Protein AF-0000000083313076 (afdb_homodimer)

Structure (mmCIF, N/CA/C/O backbone):
data_AF-0000000083313076-model_v1
#
loop_
_entity.id
_entity.type
_entity.pdbx_description
1 polymer 'Gfo/Idh/MocA family oxidoreductase'
#
loop_
_atom_site.group_PDB
_atom_site.id
_atom_site.type_symbol
_atom_site.label_atom_id
_atom_site.label_alt_id
_atom_site.label_comp_id
_atom_site.label_asym_id
_atom_site.label_entity_id
_atom_site.label_seq_id
_atom_site.pdbx_PDB_ins_code
_atom_site.Cartn_x
_atom_site.Cartn_y
_atom_site.Cartn_z
_atom_site.occupancy
_atom_site.B_iso_or_equiv
_atom_site.auth_seq_id
_atom_site.auth_comp_id
_atom_site.auth_asym_id
_atom_site.auth_atom_id
_atom_site.pdbx_PDB_model_num
ATOM 1 N N . MET A 1 1 ? 8.141 47.781 20.656 1 42.56 1 MET A N 1
ATOM 2 C CA . MET A 1 1 ? 6.949 46.938 20.625 1 42.56 1 MET A CA 1
ATOM 3 C C . MET A 1 1 ? 5.984 47.312 21.734 1 42.56 1 MET A C 1
ATOM 5 O O . MET A 1 1 ? 6.406 47.562 22.875 1 42.56 1 MET A O 1
ATOM 9 N N . SER A 1 2 ? 4.836 47.844 21.438 1 52.25 2 SER A N 1
ATOM 10 C CA . SER A 1 2 ? 3.928 48.375 22.453 1 52.25 2 SER A CA 1
ATOM 11 C C . SER A 1 2 ? 3.758 47.406 23.609 1 52.25 2 SER A C 1
ATOM 13 O O . SER A 1 2 ? 3.713 46.188 23.406 1 52.25 2 SER A O 1
ATOM 15 N N . ASP A 1 3 ? 4.039 47.812 24.828 1 69.31 3 ASP A N 1
ATOM 16 C CA . ASP A 1 3 ? 3.967 47.156 26.125 1 69.31 3 ASP A CA 1
ATOM 17 C C . ASP A 1 3 ? 2.584 46.562 26.344 1 69.31 3 ASP A C 1
ATOM 19 O O . ASP A 1 3 ? 2.381 45.812 27.297 1 69.31 3 ASP A O 1
ATOM 23 N N . GLN A 1 4 ? 1.669 46.781 25.281 1 88.19 4 GLN A N 1
ATOM 24 C CA . GLN A 1 4 ? 0.316 46.281 25.5 1 88.19 4 GLN A CA 1
ATOM 25 C C . GLN A 1 4 ? 0.143 44.875 24.875 1 88.19 4 GLN A C 1
ATOM 27 O O . GLN A 1 4 ? 0.693 44.625 23.797 1 88.19 4 GLN A O 1
ATOM 32 N N . PRO A 1 5 ? -0.585 44.094 25.5 1 94.44 5 PRO A N 1
ATOM 33 C CA . PRO A 1 5 ? -0.819 42.75 24.953 1 94.44 5 PRO A CA 1
ATOM 34 C C . PRO A 1 5 ? -1.575 42.781 23.625 1 94.44 5 PRO A C 1
ATOM 36 O O . PRO A 1 5 ? -2.445 43.625 23.422 1 94.44 5 PRO A O 1
ATOM 39 N N . LEU A 1 6 ? -1.204 41.938 22.734 1 97.81 6 LEU A N 1
ATOM 40 C CA . LEU A 1 6 ? -1.941 41.75 21.484 1 97.81 6 LEU A CA 1
ATOM 41 C C . LEU A 1 6 ? -3.381 41.344 21.766 1 97.81 6 LEU A C 1
ATOM 43 O O . LEU A 1 6 ? -3.633 40.531 22.656 1 97.81 6 LEU A O 1
ATOM 47 N N . ARG A 1 7 ? -4.305 41.938 21.078 1 98.31 7 ARG A N 1
ATOM 48 C CA . ARG A 1 7 ? -5.719 41.594 21.188 1 98.31 7 ARG A CA 1
ATOM 49 C C . ARG A 1 7 ? -6.148 40.656 20.078 1 98.31 7 ARG A C 1
ATOM 51 O O . ARG A 1 7 ? -6.105 41 18.891 1 98.31 7 ARG A O 1
ATOM 58 N N . LEU A 1 8 ? -6.582 39.469 20.484 1 98.5 8 LEU A N 1
ATOM 59 C CA . LEU A 1 8 ? -6.957 38.438 19.531 1 98.5 8 LEU A CA 1
ATOM 60 C C . LEU A 1 8 ? -8.422 38.062 19.688 1 98.5 8 LEU A C 1
ATOM 62 O O . LEU A 1 8 ? -8.977 38.156 20.781 1 98.5 8 LEU A O 1
ATOM 66 N N . ALA A 1 9 ? -9.023 37.656 18.609 1 98.81 9 ALA A N 1
ATOM 67 C CA . ALA A 1 9 ? -10.336 37.031 18.641 1 98.81 9 ALA A CA 1
ATOM 68 C C . ALA A 1 9 ? -10.227 35.531 18.312 1 98.81 9 ALA A C 1
ATOM 70 O O . ALA A 1 9 ? -9.359 35.125 17.531 1 98.81 9 ALA A O 1
ATOM 71 N N . LEU A 1 10 ? -11.023 34.75 18.906 1 98.75 10 LEU A N 1
ATOM 72 C CA . LEU A 1 10 ? -11.227 33.344 18.531 1 98.75 10 LEU A CA 1
ATOM 73 C C . LEU A 1 10 ? -12.586 33.156 17.875 1 98.75 10 LEU A C 1
ATOM 75 O O . LEU A 1 10 ? -13.625 33.375 18.516 1 98.75 10 LEU A O 1
ATOM 79 N N . ILE A 1 11 ? -12.547 32.844 16.578 1 98.75 11 ILE A N 1
ATOM 80 C CA . ILE A 1 11 ? -13.781 32.719 15.805 1 98.75 11 ILE A CA 1
ATOM 81 C C . ILE A 1 11 ? -14.023 31.234 15.492 1 98.75 11 ILE A C 1
ATOM 83 O O . ILE A 1 11 ? -13.203 30.594 14.836 1 98.75 11 ILE A O 1
ATOM 87 N N . GLY A 1 12 ? -15.164 30.703 15.797 1 98.06 12 GLY A N 1
ATOM 88 C CA . GLY A 1 12 ? -15.438 29.281 15.867 1 98.06 12 GLY A CA 1
ATOM 89 C C . GLY A 1 12 ? -15.141 28.688 17.234 1 98.06 12 GLY A C 1
ATOM 90 O O . GLY A 1 12 ? -13.977 28.625 17.641 1 98.06 12 GLY A O 1
ATOM 91 N N . CYS A 1 13 ? -16.188 28.281 17.938 1 97.12 13 CYS A N 1
ATOM 92 C CA . CYS A 1 13 ? -16.016 27.891 19.328 1 97.12 13 CYS A CA 1
ATOM 93 C C . CYS A 1 13 ? -16.359 26.406 19.531 1 97.12 13 CYS A C 1
ATOM 95 O O . CYS A 1 13 ? -17 26.047 20.5 1 97.12 13 CYS A O 1
ATOM 97 N N . GLY A 1 14 ? -15.938 25.609 18.562 1 92.56 14 GLY A N 1
ATOM 98 C CA . GLY A 1 14 ? -16.141 24.172 18.641 1 92.56 14 GLY A CA 1
ATOM 99 C C . GLY A 1 14 ? -15.023 23.438 19.359 1 92.56 14 GLY A C 1
ATOM 100 O O . GLY A 1 14 ? -14.352 24.031 20.219 1 92.56 14 GLY A O 1
ATOM 101 N N . GLY A 1 15 ? -14.898 22.141 19.172 1 89.69 15 GLY A N 1
ATOM 102 C CA . GLY A 1 15 ? -13.953 21.281 19.859 1 89.69 15 GLY A CA 1
ATOM 103 C C . GLY A 1 15 ? -12.516 21.719 19.688 1 89.69 15 GLY A C 1
ATOM 104 O O . GLY A 1 15 ? -11.75 21.766 20.656 1 89.69 15 GLY A O 1
ATOM 105 N N . ILE A 1 16 ? -12.156 22.047 18.469 1 93.31 16 ILE A N 1
ATOM 106 C CA . ILE A 1 16 ? -10.766 22.391 18.188 1 93.31 16 ILE A CA 1
ATOM 107 C C . ILE A 1 16 ? -10.414 23.703 18.891 1 93.31 16 ILE A C 1
ATOM 109 O O . ILE A 1 16 ? -9.266 23.922 19.281 1 93.31 16 ILE A O 1
ATOM 113 N N . ALA A 1 17 ? -11.367 24.594 19.016 1 96.75 17 ALA A N 1
ATOM 114 C CA . ALA A 1 17 ? -11.133 25.859 19.719 1 96.75 17 ALA A CA 1
ATOM 115 C C . ALA A 1 17 ? -10.719 25.594 21.172 1 96.75 17 ALA A C 1
ATOM 117 O O . ALA A 1 17 ? -9.875 26.312 21.703 1 96.75 17 ALA A O 1
ATOM 118 N N . ARG A 1 18 ? -11.297 24.609 21.75 1 95.75 18 ARG A N 1
ATOM 119 C CA . ARG A 1 18 ? -10.945 24.234 23.109 1 95.75 18 ARG A CA 1
ATOM 120 C C . ARG A 1 18 ? -9.492 23.797 23.203 1 95.75 18 ARG A C 1
ATOM 122 O O . ARG A 1 18 ? -8.797 24.109 24.172 1 95.75 18 ARG A O 1
ATOM 129 N N . ARG A 1 19 ? -9.039 23.078 22.188 1 95 19 ARG A N 1
ATOM 130 C CA . ARG A 1 19 ? -7.637 22.672 22.141 1 95 19 ARG A CA 1
ATOM 131 C C . ARG A 1 19 ? -6.711 23.875 22.031 1 95 19 ARG A C 1
ATOM 133 O O . ARG A 1 19 ? -5.633 23.891 22.641 1 95 19 ARG A O 1
ATOM 140 N N . HIS A 1 20 ? -7.156 24.891 21.312 1 98 20 HIS A N 1
ATOM 141 C CA . HIS A 1 20 ? -6.367 26.109 21.203 1 98 20 HIS A CA 1
ATOM 142 C C . HIS A 1 20 ? -6.281 26.828 22.531 1 98 20 HIS A C 1
ATOM 144 O O . HIS A 1 20 ? -5.219 27.328 22.922 1 98 20 HIS A O 1
ATOM 150 N N . VAL A 1 21 ? -7.367 26.828 23.281 1 98 21 VAL A N 1
ATOM 151 C CA . VAL A 1 21 ? -7.383 27.469 24.594 1 98 21 VAL A CA 1
ATOM 152 C C . VAL A 1 21 ? -6.406 26.781 25.531 1 98 21 VAL A C 1
ATOM 154 O O . VAL A 1 21 ? -5.629 27.422 26.234 1 98 21 VAL A O 1
ATOM 157 N N . LEU A 1 22 ? -6.418 25.469 25.484 1 96.94 22 LEU A N 1
ATOM 158 C CA . LEU A 1 22 ? -5.52 24.703 26.344 1 96.94 22 LEU A CA 1
ATOM 159 C C . LEU A 1 22 ? -4.062 24.938 25.938 1 96.94 22 LEU A C 1
ATOM 161 O O . LEU A 1 22 ? -3.176 24.953 26.797 1 96.94 22 LEU A O 1
ATOM 165 N N . ALA A 1 23 ? -3.834 25.078 24.703 1 97.5 23 ALA A N 1
ATOM 166 C CA . ALA A 1 23 ? -2.494 25.391 24.203 1 97.5 23 ALA A CA 1
ATOM 167 C C . ALA A 1 23 ? -2.039 26.766 24.688 1 97.5 23 ALA A C 1
ATOM 169 O O . ALA A 1 23 ? -0.878 26.953 25.062 1 97.5 23 ALA A O 1
ATOM 170 N N . MET A 1 24 ? -2.922 27.734 24.75 1 98 24 MET A N 1
ATOM 171 C CA . MET A 1 24 ? -2.611 29.078 25.234 1 98 24 MET A CA 1
ATOM 172 C C . MET A 1 24 ? -2.295 29.062 26.719 1 98 24 MET A C 1
ATOM 174 O O . MET A 1 24 ? -1.406 29.781 27.188 1 98 24 MET A O 1
ATOM 178 N N . LYS A 1 25 ? -3.033 28.25 27.375 1 97.69 25 LYS A N 1
ATOM 179 C CA . LYS A 1 25 ? -2.738 28.062 28.781 1 97.69 25 LYS A CA 1
ATOM 180 C C . LYS A 1 25 ? -1.318 27.547 28.984 1 97.69 25 LYS A C 1
ATOM 182 O O . LYS A 1 25 ? -0.587 28.031 29.844 1 97.69 25 LYS A O 1
ATOM 187 N N . ASP A 1 26 ? -1.006 26.562 28.188 1 97.12 26 ASP A N 1
ATOM 188 C CA . ASP A 1 26 ? 0.34 26 28.234 1 97.12 26 ASP A CA 1
ATOM 189 C C . ASP A 1 26 ? 1.395 27.078 27.984 1 97.12 26 ASP A C 1
ATOM 191 O O . ASP A 1 26 ? 2.41 27.141 28.688 1 97.12 26 ASP A O 1
ATOM 195 N N . LEU A 1 27 ? 1.196 27.938 27.047 1 97.56 27 LEU A N 1
ATOM 196 C CA . LEU A 1 27 ? 2.115 29.016 26.734 1 97.56 27 LEU A CA 1
ATOM 197 C C . LEU A 1 27 ? 2.266 29.969 27.922 1 97.56 27 LEU A C 1
ATOM 199 O O . LEU A 1 27 ? 3.381 30.344 28.281 1 97.56 27 LEU A O 1
ATOM 203 N N . GLN A 1 28 ? 1.15 30.266 28.5 1 96 28 GLN A N 1
ATOM 204 C CA . GLN A 1 28 ? 1.183 31.141 29.656 1 96 28 GLN A CA 1
ATOM 205 C C . GLN A 1 28 ? 1.989 30.531 30.797 1 96 28 GLN A C 1
ATOM 207 O O . GLN A 1 28 ? 2.77 31.234 31.453 1 96 28 GLN A O 1
ATOM 212 N N . GLN A 1 29 ? 1.806 29.312 30.984 1 96.88 29 GLN A N 1
ATOM 213 C CA . GLN A 1 29 ? 2.51 28.609 32.062 1 96.88 29 GLN A CA 1
ATOM 214 C C . GLN A 1 29 ? 4.012 28.562 31.781 1 96.88 29 GLN A C 1
ATOM 216 O O . GLN A 1 29 ? 4.809 28.469 32.719 1 96.88 29 GLN A O 1
ATOM 221 N N . ARG A 1 30 ? 4.359 28.766 30.547 1 97 30 ARG A N 1
ATOM 222 C CA . ARG A 1 30 ? 5.762 28.734 30.156 1 97 30 ARG A CA 1
ATOM 223 C C . ARG A 1 30 ? 6.355 30.141 30.125 1 97 30 ARG A C 1
ATOM 225 O O . ARG A 1 30 ? 7.516 30.312 29.75 1 97 30 ARG A O 1
ATOM 232 N N . GLY A 1 31 ? 5.562 31.062 30.453 1 96.44 31 GLY A N 1
ATOM 233 C CA . GLY A 1 31 ? 6.02 32.438 30.516 1 96.44 31 GLY A CA 1
ATOM 234 C C . GLY A 1 31 ? 5.926 33.156 29.172 1 96.44 31 GLY A C 1
ATOM 235 O O . GLY A 1 31 ? 6.527 34.219 29 1 96.44 31 GLY A O 1
ATOM 236 N N . LEU A 1 32 ? 5.215 32.5 28.312 1 96.56 32 LEU A N 1
ATOM 237 C CA . LEU A 1 32 ? 5.051 33.094 26.984 1 96.56 32 LEU A CA 1
ATOM 238 C C . LEU A 1 32 ? 3.709 33.812 26.875 1 96.56 32 LEU A C 1
ATOM 240 O O . LEU A 1 32 ? 2.697 33.188 26.531 1 96.56 32 LEU A O 1
ATOM 244 N N . GLY A 1 33 ? 3.746 35.031 27.219 1 92.12 33 GLY A N 1
ATOM 245 C CA . GLY A 1 33 ? 2.547 35.844 27.219 1 92.12 33 GLY A CA 1
ATOM 246 C C . GLY A 1 33 ? 2.578 36.969 26.188 1 92.12 33 GLY A C 1
ATOM 247 O O . GLY A 1 33 ? 3.17 36.812 25.125 1 92.12 33 GLY A O 1
ATOM 248 N N . GLY A 1 34 ? 1.784 38 26.422 1 93.94 34 GLY A N 1
ATOM 249 C CA . GLY A 1 34 ? 1.788 39.188 25.562 1 93.94 34 GLY A CA 1
ATOM 250 C C . GLY A 1 34 ? 0.62 39.219 24.609 1 93.94 34 GLY A C 1
ATOM 251 O O . GLY A 1 34 ? 0.65 39.938 23.609 1 93.94 34 GLY A O 1
ATOM 252 N N . PHE A 1 35 ? -0.355 38.375 24.906 1 96.81 35 PHE A N 1
ATOM 253 C CA . PHE A 1 35 ? -1.571 38.406 24.109 1 96.81 35 PHE A CA 1
ATOM 254 C C . PHE A 1 35 ? -2.785 38.031 24.953 1 96.81 35 PHE A C 1
ATOM 256 O O . PHE A 1 35 ? -2.645 37.469 26.031 1 96.81 35 PHE A O 1
ATOM 263 N N . GLU A 1 36 ? -3.941 38.438 24.5 1 96.75 36 GLU A N 1
ATOM 264 C CA . GLU A 1 36 ? -5.207 38.156 25.172 1 96.75 36 GLU A CA 1
ATOM 265 C C . GLU A 1 36 ? -6.324 37.906 24.156 1 96.75 36 GLU A C 1
ATOM 267 O O . GLU A 1 36 ? -6.406 38.594 23.141 1 96.75 36 GLU A O 1
ATOM 272 N N . ILE A 1 37 ? -7.129 36.906 24.484 1 98.31 37 ILE A N 1
ATOM 273 C CA . ILE A 1 37 ? -8.352 36.719 23.703 1 98.31 37 ILE A CA 1
ATOM 274 C C . ILE A 1 37 ? -9.43 37.688 24.203 1 98.31 37 ILE A C 1
ATOM 276 O O . ILE A 1 37 ? -10.047 37.469 25.25 1 98.31 37 ILE A O 1
ATOM 280 N N . THR A 1 38 ? -9.727 38.688 23.438 1 98.06 38 THR A N 1
ATOM 281 C CA . THR A 1 38 ? -10.617 39.719 23.922 1 98.06 38 THR A CA 1
ATOM 282 C C . THR A 1 38 ? -12.039 39.5 23.422 1 98.06 38 THR A C 1
ATOM 284 O O . THR A 1 38 ? -12.984 40.125 23.922 1 98.06 38 THR A O 1
ATOM 287 N N . ALA A 1 39 ? -12.141 38.656 22.438 1 98.75 39 ALA A N 1
ATOM 288 C CA . ALA A 1 39 ? -13.461 38.375 21.875 1 98.75 39 ALA A CA 1
ATOM 289 C C . ALA A 1 39 ? -13.57 36.938 21.359 1 98.75 39 ALA A C 1
ATOM 291 O O . ALA A 1 39 ? -12.586 36.375 20.906 1 98.75 39 ALA A O 1
ATOM 292 N N . VAL A 1 40 ? -14.766 36.344 21.438 1 98.75 40 VAL A N 1
ATOM 293 C CA . VAL A 1 40 ? -15.094 35.062 20.828 1 98.75 40 VAL A CA 1
ATOM 294 C C . VAL A 1 40 ? -16.344 35.219 19.969 1 98.75 40 VAL A C 1
ATOM 296 O O . VAL A 1 40 ? -17.188 36.094 20.234 1 98.75 40 VAL A O 1
ATOM 299 N N . CYS A 1 41 ? -16.422 34.406 18.953 1 98.69 41 CYS A N 1
ATOM 300 C CA . CYS A 1 41 ? -17.562 34.5 18.047 1 98.69 41 CYS A CA 1
ATOM 301 C C . CYS A 1 41 ? -17.984 33.125 17.562 1 98.69 41 CYS A C 1
ATOM 303 O O . CYS A 1 41 ? -17.156 32.312 17.141 1 98.69 41 CYS A O 1
ATOM 305 N N . ASP A 1 42 ? -19.172 32.781 17.656 1 97.94 42 ASP A N 1
ATOM 306 C CA . ASP A 1 42 ? -19.812 31.609 17.109 1 97.94 42 ASP A CA 1
ATOM 307 C C . ASP A 1 42 ? -21.281 31.875 16.781 1 97.94 42 ASP A C 1
ATOM 309 O O . ASP A 1 42 ? -21.969 32.594 17.516 1 97.94 42 ASP A O 1
ATOM 313 N N . ALA A 1 43 ? -21.734 31.297 15.656 1 96.06 43 ALA A N 1
ATOM 314 C CA . ALA A 1 43 ? -23.141 31.469 15.289 1 96.06 43 ALA A CA 1
ATOM 315 C C . ALA A 1 43 ? -24.062 30.906 16.375 1 96.06 43 ALA A C 1
ATOM 317 O O . ALA A 1 43 ? -25.172 31.391 16.562 1 96.06 43 ALA A O 1
ATOM 318 N N . ASN A 1 44 ? -23.625 29.828 17 1 95.69 44 ASN A N 1
ATOM 319 C CA . ASN A 1 44 ? -24.312 29.281 18.172 1 95.69 44 ASN A CA 1
ATOM 320 C C . ASN A 1 44 ? -23.875 29.969 19.453 1 95.69 44 ASN A C 1
ATOM 322 O O . ASN A 1 44 ? -22.781 29.703 19.969 1 95.69 44 ASN A O 1
ATOM 326 N N . VAL A 1 45 ? -24.734 30.703 20.047 1 96.5 45 VAL A N 1
ATOM 327 C CA . VAL A 1 45 ? -24.391 31.547 21.188 1 96.5 45 VAL A CA 1
ATOM 328 C C . VAL A 1 45 ? -23.953 30.672 22.359 1 96.5 45 VAL A C 1
ATOM 330 O O . VAL A 1 45 ? -23.078 31.062 23.141 1 96.5 45 VAL A O 1
ATOM 333 N N . GLU A 1 46 ? -24.531 29.547 22.5 1 96.38 46 GLU A N 1
ATOM 334 C CA . GLU A 1 46 ? -24.172 28.656 23.594 1 96.38 46 GLU A CA 1
ATOM 335 C C . GLU A 1 46 ? -22.703 28.219 23.484 1 96.38 46 GLU A C 1
ATOM 337 O O . GLU A 1 46 ? -22 28.156 24.484 1 96.38 46 GLU A O 1
ATOM 342 N N . ASN A 1 47 ? -22.297 27.938 22.266 1 96.06 47 ASN A N 1
ATOM 343 C CA . ASN A 1 47 ? -20.906 27.578 22.031 1 96.06 47 ASN A CA 1
ATOM 344 C C . ASN A 1 47 ? -19.953 28.719 22.406 1 96.06 47 ASN A C 1
ATOM 346 O O . ASN A 1 47 ? -18.922 28.484 23.031 1 96.06 47 ASN A O 1
ATOM 350 N N . ALA A 1 48 ? -20.344 29.906 22.016 1 97.75 48 ALA A N 1
ATOM 351 C CA . ALA A 1 48 ? -19.516 31.078 22.297 1 97.75 48 ALA A CA 1
ATOM 352 C C . ALA A 1 48 ? -19.406 31.328 23.812 1 97.75 48 ALA A C 1
ATOM 354 O O . ALA A 1 48 ? -18.328 31.609 24.312 1 97.75 48 ALA A O 1
ATOM 355 N N . GLN A 1 49 ? -20.5 31.156 24.469 1 98.06 49 GLN A N 1
ATOM 356 C CA . GLN A 1 49 ? -20.531 31.359 25.922 1 98.06 49 GLN A CA 1
ATOM 357 C C . GLN A 1 49 ? -19.703 30.297 26.641 1 98.06 49 GLN A C 1
ATOM 359 O O . GLN A 1 49 ? -18.969 30.625 27.578 1 98.06 49 GLN A O 1
ATOM 364 N N . GLU A 1 50 ? -19.859 29.109 26.234 1 97.38 50 GLU A N 1
ATOM 365 C CA . GLU A 1 50 ? -19.094 28.031 26.844 1 97.38 50 GLU A CA 1
ATOM 366 C C . GLU A 1 50 ? -17.594 28.25 26.688 1 97.38 50 GLU A C 1
ATOM 368 O O . GLU A 1 50 ? -16.828 28.016 27.625 1 97.38 50 GLU A O 1
ATOM 373 N N . LEU A 1 51 ? -17.203 28.719 25.5 1 97.94 51 LEU A N 1
ATOM 374 C CA . LEU A 1 51 ? -15.781 28.969 25.281 1 97.94 51 LEU A CA 1
ATOM 375 C C . LEU A 1 51 ? -15.305 30.156 26.109 1 97.94 51 LEU A C 1
ATOM 377 O O . LEU A 1 51 ? -14.188 30.156 26.625 1 97.94 51 LEU A O 1
ATOM 381 N N . ALA A 1 52 ? -16.109 31.172 26.234 1 98.38 52 ALA A N 1
ATOM 382 C CA . ALA A 1 52 ? -15.781 32.344 27.062 1 98.38 52 ALA A CA 1
ATOM 383 C C . ALA A 1 52 ? -15.555 31.922 28.516 1 98.38 52 ALA A C 1
ATOM 385 O O . ALA A 1 52 ? -14.633 32.406 29.172 1 98.38 52 ALA A O 1
ATOM 386 N N . GLU A 1 53 ? -16.375 31.062 28.969 1 98.06 53 GLU A N 1
ATOM 387 C CA . GLU A 1 53 ? -16.219 30.531 30.328 1 98.06 53 GLU A CA 1
ATOM 388 C C . GLU A 1 53 ? -14.914 29.766 30.484 1 98.06 53 GLU A C 1
ATOM 390 O O . GLU A 1 53 ? -14.227 29.891 31.5 1 98.06 53 GLU A O 1
ATOM 395 N N . LEU A 1 54 ? -14.633 28.953 29.469 1 97.81 54 LEU A N 1
ATOM 396 C CA . LEU A 1 54 ? -13.383 28.203 29.5 1 97.81 54 LEU A CA 1
ATOM 397 C C . LEU A 1 54 ? -12.18 29.141 29.547 1 97.81 54 LEU A C 1
ATOM 399 O O . LEU A 1 54 ? -11.219 28.875 30.266 1 97.81 54 LEU A O 1
ATOM 403 N N . LEU A 1 55 ? -12.25 30.188 28.75 1 98.06 55 LEU A N 1
ATOM 404 C CA . LEU A 1 55 ? -11.172 31.172 28.719 1 98.06 55 LEU A CA 1
ATOM 405 C C . LEU A 1 55 ? -11.008 31.828 30.094 1 98.06 55 LEU A C 1
ATOM 407 O O . LEU A 1 55 ? -9.883 32.031 30.547 1 98.06 55 LEU A O 1
ATOM 411 N N . ASN A 1 56 ? -12.078 32.125 30.688 1 97.56 56 ASN A N 1
ATOM 412 C CA . ASN A 1 56 ? -12.031 32.719 32.031 1 97.56 56 ASN A CA 1
ATOM 413 C C . ASN A 1 56 ? -11.398 31.734 33.031 1 97.56 56 ASN A C 1
ATOM 415 O O . ASN A 1 56 ? -10.539 32.125 33.812 1 97.56 56 ASN A O 1
ATOM 419 N N . GLN A 1 57 ? -11.758 30.578 32.969 1 97.5 57 GLN A N 1
ATOM 420 C CA . GLN A 1 57 ? -11.281 29.547 33.906 1 97.5 57 GLN A CA 1
ATOM 421 C C . GLN A 1 57 ? -9.797 29.266 33.688 1 97.5 57 GLN A C 1
ATOM 423 O O . GLN A 1 57 ? -9.047 29.109 34.656 1 97.5 57 GLN A O 1
ATOM 428 N N . GLU A 1 58 ? -9.422 29.188 32.406 1 96.12 58 GLU A N 1
ATOM 429 C CA . GLU A 1 58 ? -8.094 28.688 32.094 1 96.12 58 GLU A CA 1
ATOM 430 C C . GLU A 1 58 ? -7.078 29.828 32 1 96.12 58 GLU A C 1
ATOM 432 O O . GLU A 1 58 ? -5.895 29.625 32.281 1 96.12 58 GLU A O 1
ATOM 437 N N . LEU A 1 59 ? -7.578 31.047 31.594 1 96.38 59 LEU A N 1
ATOM 438 C CA . LEU A 1 59 ? -6.625 32.125 31.297 1 96.38 59 LEU A CA 1
ATOM 439 C C . LEU A 1 59 ? -6.91 33.344 32.156 1 96.38 59 LEU A C 1
ATOM 441 O O . LEU A 1 59 ? -6.145 34.312 32.125 1 96.38 59 LEU A O 1
ATOM 445 N N . GLY A 1 60 ? -8 33.406 32.844 1 94.19 60 GLY A N 1
ATOM 446 C CA . GLY A 1 60 ? -8.258 34.406 33.844 1 94.19 60 GLY A CA 1
ATOM 447 C C . GLY A 1 60 ? -8.859 35.688 33.281 1 94.19 60 GLY A C 1
ATOM 448 O O . GLY A 1 60 ? -8.703 36.75 33.844 1 94.19 60 GLY A O 1
ATOM 449 N N . HIS A 1 61 ? -9.383 35.625 32.094 1 91.62 61 HIS A N 1
ATOM 450 C CA . HIS A 1 61 ? -10.062 36.812 31.547 1 91.62 61 HIS A CA 1
ATOM 451 C C . HIS A 1 61 ? -11.312 36.375 30.766 1 91.62 61 HIS A C 1
ATOM 453 O O . HIS A 1 61 ? -11.43 35.25 30.328 1 91.62 61 HIS A O 1
ATOM 459 N N . THR A 1 62 ? -12.258 37.312 30.625 1 95.81 62 THR A N 1
ATOM 460 C CA . THR A 1 62 ? -13.531 37.062 29.953 1 95.81 62 THR A CA 1
ATOM 461 C C . THR A 1 62 ? -13.633 37.875 28.656 1 95.81 62 THR A C 1
ATOM 463 O O . THR A 1 62 ? -13.727 39.094 28.688 1 95.81 62 THR A O 1
ATOM 466 N N . PRO A 1 63 ? -13.672 37.188 27.594 1 98.31 63 PRO A N 1
ATOM 467 C CA . PRO A 1 63 ? -13.812 37.906 26.312 1 98.31 63 PRO A CA 1
ATOM 468 C C . PRO A 1 63 ? -15.242 38.344 26.047 1 98.31 63 PRO A C 1
ATOM 470 O O . PRO A 1 63 ? -16.188 37.844 26.672 1 98.31 63 PRO A O 1
ATOM 473 N N . THR A 1 64 ? -15.391 39.344 25.188 1 98.5 64 THR A N 1
ATOM 474 C CA . THR A 1 64 ? -16.719 39.688 24.688 1 98.5 64 THR A CA 1
ATOM 475 C C . THR A 1 64 ? -17.25 38.625 23.734 1 98.5 64 THR A C 1
ATOM 477 O O . THR A 1 64 ? -16.516 38.094 22.922 1 98.5 64 THR A O 1
ATOM 480 N N . VAL A 1 65 ? -18.547 38.312 23.844 1 98.56 65 VAL A N 1
ATOM 481 C CA . VAL A 1 65 ? -19.172 37.25 23.062 1 98.56 65 VAL A CA 1
ATOM 482 C C . VAL A 1 65 ? -19.922 37.875 21.875 1 98.56 65 VAL A C 1
ATOM 484 O O . VAL A 1 65 ? -20.688 38.812 22.047 1 98.56 65 VAL A O 1
ATOM 487 N N . TYR A 1 66 ? -19.656 37.375 20.703 1 98.56 66 TYR A N 1
ATOM 488 C CA . TYR A 1 66 ? -20.359 37.781 19.484 1 98.56 66 TYR A CA 1
ATOM 489 C C . TYR A 1 66 ? -20.984 36.594 18.797 1 98.56 66 TYR A C 1
ATOM 491 O O . TYR A 1 66 ? -20.531 35.438 18.953 1 98.56 66 TYR A O 1
ATOM 499 N N . THR A 1 67 ? -22 36.812 17.984 1 98.06 67 THR A N 1
ATOM 500 C CA . THR A 1 67 ? -22.656 35.75 17.234 1 98.06 67 THR A CA 1
ATOM 501 C C . THR A 1 67 ? -22.469 35.938 15.727 1 98.06 67 THR A C 1
ATOM 503 O O . THR A 1 67 ? -22.828 35.094 14.938 1 98.06 67 THR A O 1
ATOM 506 N N . HIS A 1 68 ? -21.906 37.094 15.43 1 98 68 HIS A N 1
ATOM 507 C CA . HIS A 1 68 ? -21.609 37.375 14.039 1 98 68 HIS A CA 1
ATOM 508 C C . HIS A 1 68 ? -20.25 38.062 13.906 1 98 68 HIS A C 1
ATOM 510 O O . HIS A 1 68 ? -19.969 39.062 14.578 1 98 68 HIS A O 1
ATOM 516 N N . HIS A 1 69 ? -19.438 37.531 12.914 1 98.12 69 HIS A N 1
ATOM 517 C CA . HIS A 1 69 ? -18.062 38 12.82 1 98.12 69 HIS A CA 1
ATOM 518 C C . HIS A 1 69 ? -18 39.438 12.312 1 98.12 69 HIS A C 1
ATOM 520 O O . HIS A 1 69 ? -17.078 40.188 12.648 1 98.12 69 HIS A O 1
ATOM 526 N N . ALA A 1 70 ? -18.953 39.844 11.508 1 98 70 ALA A N 1
ATOM 527 C CA . ALA A 1 70 ? -18.969 41.219 11.008 1 98 70 ALA A CA 1
ATOM 528 C C . ALA A 1 70 ? -19.062 42.219 12.156 1 98 70 ALA A C 1
ATOM 530 O O . ALA A 1 70 ? -18.391 43.25 12.148 1 98 70 ALA A O 1
ATOM 531 N N . GLU A 1 71 ? -19.984 41.938 13.062 1 98.31 71 GLU A N 1
ATOM 532 C CA . GLU A 1 71 ? -20.141 42.781 14.227 1 98.31 71 GLU A CA 1
ATOM 533 C C . GLU A 1 71 ? -18.859 42.812 15.062 1 98.31 71 GLU A C 1
ATOM 535 O O . GLU A 1 71 ? -18.438 43.875 15.547 1 98.31 71 GLU A O 1
ATOM 540 N N . LEU A 1 72 ? -18.297 41.656 15.227 1 98.44 72 LEU A N 1
ATOM 541 C CA . LEU A 1 72 ? -17.047 41.531 15.953 1 98.44 72 LEU A CA 1
ATOM 542 C C . LEU A 1 72 ? -15.961 42.406 15.32 1 98.44 72 LEU A C 1
ATOM 544 O O . LEU A 1 72 ? -15.281 43.156 16.016 1 98.44 72 LEU A O 1
ATOM 548 N N . LEU A 1 73 ? -15.812 42.406 13.977 1 98.38 73 LEU A N 1
ATOM 549 C CA . LEU A 1 73 ? -14.773 43.125 13.266 1 98.38 73 LEU A CA 1
ATOM 550 C C . LEU A 1 73 ? -15.016 44.656 13.328 1 98.38 73 LEU A C 1
ATOM 552 O O . LEU A 1 73 ? -14.062 45.438 13.32 1 98.38 73 LEU A O 1
ATOM 556 N N . ASP A 1 74 ? -16.281 45.031 13.469 1 97.56 74 ASP A N 1
ATOM 557 C CA . ASP A 1 74 ? -16.641 46.438 13.531 1 97.56 74 ASP A CA 1
ATOM 558 C C . ASP A 1 74 ? -16.375 47.031 14.914 1 97.56 74 ASP A C 1
ATOM 560 O O . ASP A 1 74 ? -15.977 48.188 15.039 1 97.56 74 ASP A O 1
ATOM 564 N N . ARG A 1 75 ? -16.469 46.219 15.914 1 97.62 75 ARG A N 1
ATOM 565 C CA . ARG A 1 75 ? -16.531 46.75 17.281 1 97.62 75 ARG A CA 1
ATOM 566 C C . ARG A 1 75 ? -15.211 46.531 18.016 1 97.62 75 ARG A C 1
ATOM 568 O O . ARG A 1 75 ? -14.891 47.25 18.953 1 97.62 75 ARG A O 1
ATOM 575 N N . GLU A 1 76 ? -14.5 45.469 17.672 1 96.38 76 GLU A N 1
ATOM 576 C CA . GLU A 1 76 ? -13.336 45.062 18.453 1 96.38 76 GLU A CA 1
ATOM 577 C C . GLU A 1 76 ? -12.039 45.5 17.781 1 96.38 76 GLU A C 1
ATOM 579 O O . GLU A 1 76 ? -11.789 45.156 16.625 1 96.38 76 GLU A O 1
ATOM 584 N N . PRO A 1 77 ? -11.25 46.312 18.453 1 96.56 77 PRO A N 1
ATOM 585 C CA . PRO A 1 77 ? -9.898 46.562 17.938 1 96.56 77 PRO A CA 1
ATOM 586 C C . PRO A 1 77 ? -9.008 45.312 18.047 1 96.56 77 PRO A C 1
ATOM 588 O O . PRO A 1 77 ? -8.516 45 19.141 1 96.56 77 PRO A O 1
ATOM 591 N N . LEU A 1 78 ? -8.734 44.625 16.938 1 98.19 78 LEU A N 1
ATOM 592 C CA . LEU A 1 78 ? -8.031 43.344 16.969 1 98.19 78 LEU A CA 1
ATOM 593 C C . LEU A 1 78 ? -6.711 43.438 16.219 1 98.19 78 LEU A C 1
ATOM 595 O O . LEU A 1 78 ? -6.633 44.062 15.164 1 98.19 78 LEU A O 1
ATOM 599 N N . ASP A 1 79 ? -5.719 42.781 16.781 1 98.44 79 ASP A N 1
ATOM 600 C CA . ASP A 1 79 ? -4.457 42.562 16.078 1 98.44 79 ASP A CA 1
ATOM 601 C C . ASP A 1 79 ? -4.5 41.312 15.234 1 98.44 79 ASP A C 1
ATOM 603 O O . ASP A 1 79 ? -3.82 41.219 14.203 1 98.44 79 ASP A O 1
ATOM 607 N N . GLY A 1 80 ? -5.242 40.344 15.68 1 98.75 80 GLY A N 1
ATOM 608 C CA . GLY A 1 80 ? -5.312 39.062 14.984 1 98.75 80 GLY A CA 1
ATOM 609 C C . GLY A 1 80 ? -6.566 38.281 15.312 1 98.75 80 GLY A C 1
ATOM 610 O O . GLY A 1 80 ? -7.27 38.594 16.281 1 98.75 80 GLY A O 1
ATOM 611 N N . ALA A 1 81 ? -6.828 37.312 14.477 1 98.88 81 ALA A N 1
ATOM 612 C CA . ALA A 1 81 ? -7.941 36.375 14.672 1 98.88 81 ALA A CA 1
ATOM 613 C C . ALA A 1 81 ? -7.484 34.938 14.516 1 98.88 81 ALA A C 1
ATOM 615 O O . ALA A 1 81 ? -6.734 34.625 13.594 1 98.88 81 ALA A O 1
ATOM 616 N N . ASP A 1 82 ? -7.859 34.062 15.445 1 98.81 82 ASP A N 1
ATOM 617 C CA . ASP A 1 82 ? -7.703 32.625 15.414 1 98.81 82 ASP A CA 1
ATOM 618 C C . ASP A 1 82 ? -8.992 31.938 14.945 1 98.81 82 ASP A C 1
ATOM 620 O O . ASP A 1 82 ? -9.977 31.906 15.68 1 98.81 82 ASP A O 1
ATOM 624 N N . LEU A 1 83 ? -8.938 31.406 13.727 1 98.75 83 LEU A N 1
ATOM 625 C CA . LEU A 1 83 ? -10.141 30.859 13.109 1 98.75 83 LEU A CA 1
ATOM 626 C C . LEU A 1 83 ? -10.195 29.344 13.297 1 98.75 83 LEU A C 1
ATOM 628 O O . LEU A 1 83 ? -9.367 28.609 12.75 1 98.75 83 LEU A O 1
ATOM 632 N N . CYS A 1 84 ? -11.156 28.859 14.031 1 97.38 84 CYS A N 1
ATOM 633 C CA . CYS A 1 84 ? -11.469 27.453 14.266 1 97.38 84 CYS A CA 1
ATOM 634 C C . CYS A 1 84 ? -12.867 27.109 13.758 1 97.38 84 CYS A C 1
ATOM 636 O O . CYS A 1 84 ? -13.719 26.656 14.516 1 97.38 84 CYS A O 1
ATOM 638 N N . LEU A 1 85 ? -13.031 27.219 12.469 1 96.62 85 LEU A N 1
ATOM 639 C CA . LEU A 1 85 ? -14.336 27.156 11.82 1 96.62 85 LEU A CA 1
ATOM 640 C C . LEU A 1 85 ? -14.492 25.891 11 1 96.62 85 LEU A C 1
ATOM 642 O O . LEU A 1 85 ? -13.492 25.234 10.672 1 96.62 85 LEU A O 1
ATOM 646 N N . PRO A 1 86 ? -15.781 25.547 10.68 1 94.75 86 PRO A N 1
ATOM 647 C CA . PRO A 1 86 ? -15.922 24.547 9.617 1 94.75 86 PRO A CA 1
ATOM 648 C C . PRO A 1 86 ? -15.211 24.953 8.328 1 94.75 86 PRO A C 1
ATOM 650 O O . PRO A 1 86 ? -15.172 26.141 7.988 1 94.75 86 PRO A O 1
ATOM 653 N N . HIS A 1 87 ? -14.758 24.016 7.555 1 95.38 87 HIS A N 1
ATOM 654 C CA . HIS A 1 87 ? -13.875 24.234 6.418 1 95.38 87 HIS A CA 1
ATOM 655 C C . HIS A 1 87 ? -14.492 25.219 5.426 1 95.38 87 HIS A C 1
ATOM 657 O O . HIS A 1 87 ? -13.812 26.094 4.906 1 95.38 87 HIS A O 1
ATOM 663 N N . GLY A 1 88 ? -15.758 25.062 5.258 1 95.62 88 GLY A N 1
ATOM 664 C CA . GLY A 1 88 ? -16.438 25.828 4.227 1 95.62 88 GLY A CA 1
ATOM 665 C C . GLY A 1 88 ? -16.516 27.312 4.523 1 95.62 88 GLY A C 1
ATOM 666 O O . GLY A 1 88 ? -16.812 28.109 3.635 1 95.62 88 GLY A O 1
ATOM 667 N N . LEU A 1 89 ? -16.172 27.703 5.711 1 97 89 LEU A N 1
ATOM 668 C CA . LEU A 1 89 ? -16.312 29.094 6.117 1 97 89 LEU A CA 1
ATOM 669 C C . LEU A 1 89 ? -14.945 29.781 6.133 1 97 89 LEU A C 1
ATOM 671 O O . LEU A 1 89 ? -14.859 31 6.32 1 97 89 LEU A O 1
ATOM 675 N N . HIS A 1 90 ? -13.883 29.047 5.918 1 98.31 90 HIS A N 1
ATOM 676 C CA . HIS A 1 90 ? -12.539 29.594 6.031 1 98.31 90 HIS A CA 1
ATOM 677 C C . HIS A 1 90 ? -12.336 30.75 5.062 1 98.31 90 HIS A C 1
ATOM 679 O O . HIS A 1 90 ? -11.938 31.844 5.473 1 98.31 90 HIS A O 1
ATOM 685 N N . HIS A 1 91 ? -12.688 30.531 3.826 1 98.12 91 HIS A N 1
ATOM 686 C CA . HIS A 1 91 ? -12.328 31.516 2.809 1 98.12 91 HIS A CA 1
ATOM 687 C C . HIS A 1 91 ? -13.07 32.812 3.01 1 98.12 91 HIS A C 1
ATOM 689 O O . HIS A 1 91 ? -12.492 33.906 2.863 1 98.12 91 HIS A O 1
ATOM 695 N N . SER A 1 92 ? -14.312 32.75 3.373 1 98.06 92 SER A N 1
ATOM 696 C CA . SER A 1 92 ? -15.109 33.969 3.518 1 98.06 92 SER A CA 1
ATOM 697 C C . SER A 1 92 ? -14.695 34.75 4.758 1 98.06 92 SER A C 1
ATOM 699 O O . SER A 1 92 ? -14.375 35.938 4.668 1 98.06 92 SER A O 1
ATOM 701 N N . ILE A 1 93 ? -14.562 34.094 5.859 1 98.62 93 ILE A N 1
ATOM 702 C CA . ILE A 1 93 ? -14.336 34.781 7.121 1 98.62 93 ILE A CA 1
ATOM 703 C C . ILE A 1 93 ? -12.883 35.219 7.219 1 98.62 93 ILE A C 1
ATOM 705 O O . ILE A 1 93 ? -12.594 36.312 7.703 1 98.62 93 ILE A O 1
ATOM 709 N N . ALA A 1 94 ? -11.984 34.406 6.766 1 98.81 94 ALA A N 1
ATOM 710 C CA . ALA A 1 94 ? -10.586 34.812 6.754 1 98.81 94 ALA A CA 1
ATOM 711 C C . ALA A 1 94 ? -10.383 36.062 5.895 1 98.81 94 ALA A C 1
ATOM 713 O O . ALA A 1 94 ? -9.672 37 6.285 1 98.81 94 ALA A O 1
ATOM 714 N N . THR A 1 95 ? -10.984 36.062 4.762 1 98.62 95 THR A N 1
ATOM 715 C CA . THR A 1 95 ? -10.875 37.188 3.863 1 98.62 95 THR A CA 1
ATOM 716 C C . THR A 1 95 ? -11.453 38.469 4.512 1 98.62 95 THR A C 1
ATOM 718 O O . THR A 1 95 ? -10.828 39.531 4.488 1 98.62 95 THR A O 1
ATOM 721 N N . ASP A 1 96 ? -12.617 38.344 5.129 1 98.75 96 ASP A N 1
ATOM 722 C CA . ASP A 1 96 ? -13.242 39.469 5.816 1 98.75 96 ASP A CA 1
ATOM 723 C C . ASP A 1 96 ? -12.32 40 6.902 1 98.75 96 ASP A C 1
ATOM 725 O O . ASP A 1 96 ? -12.188 41.219 7.051 1 98.75 96 ASP A O 1
ATOM 729 N N . CYS A 1 97 ? -11.719 39.125 7.652 1 98.88 97 CYS A N 1
ATOM 730 C CA . CYS A 1 97 ? -10.812 39.531 8.711 1 98.88 97 CYS A CA 1
ATOM 731 C C . CYS A 1 97 ? -9.641 40.344 8.148 1 98.88 97 CYS A C 1
ATOM 733 O O . CYS A 1 97 ? -9.344 41.438 8.633 1 98.88 97 CYS A O 1
ATOM 735 N N . MET A 1 98 ? -9.016 39.812 7.152 1 98.81 98 MET A N 1
ATOM 736 C CA . MET A 1 98 ? -7.84 40.469 6.59 1 98.81 98 MET A CA 1
ATOM 737 C C . MET A 1 98 ? -8.211 41.812 5.965 1 98.81 98 MET A C 1
ATOM 739 O O . MET A 1 98 ? -7.469 42.781 6.086 1 98.81 98 MET A O 1
ATOM 743 N N . GLU A 1 99 ? -9.367 41.906 5.348 1 98.44 99 GLU A N 1
ATOM 744 C CA . GLU A 1 99 ? -9.836 43.156 4.754 1 98.44 99 GLU A CA 1
ATOM 745 C C . GLU A 1 99 ? -10.133 44.188 5.828 1 98.44 99 GLU A C 1
ATOM 747 O O . GLU A 1 99 ? -10.023 45.406 5.578 1 98.44 99 GLU A O 1
ATOM 752 N N . ALA A 1 100 ? -10.445 43.719 7.004 1 98.56 100 ALA A N 1
ATOM 753 C CA . ALA A 1 100 ? -10.695 44.594 8.141 1 98.56 100 ALA A CA 1
ATOM 754 C C . ALA A 1 100 ? -9.391 44.969 8.836 1 98.56 100 ALA A C 1
ATOM 756 O O . ALA A 1 100 ? -9.398 45.656 9.867 1 98.56 100 ALA A O 1
ATOM 757 N N . GLY A 1 101 ? -8.273 44.469 8.328 1 98.44 101 GLY A N 1
ATOM 758 C CA . GLY A 1 101 ? -6.961 44.812 8.844 1 98.44 101 GLY A CA 1
ATOM 759 C C . GLY A 1 101 ? -6.461 43.875 9.906 1 98.44 101 GLY A C 1
ATOM 760 O O . GLY A 1 101 ? -5.461 44.156 10.578 1 98.44 101 GLY A O 1
ATOM 761 N N . VAL A 1 102 ? -7.102 42.781 10.086 1 98.75 102 VAL A N 1
ATOM 762 C CA . VAL A 1 102 ? -6.793 41.844 11.148 1 98.75 102 VAL A CA 1
ATOM 763 C C . VAL A 1 102 ? -5.961 40.688 10.586 1 98.75 102 VAL A C 1
ATOM 765 O O . VAL A 1 102 ? -6.293 40.125 9.547 1 98.75 102 VAL A O 1
ATOM 768 N N . HIS A 1 103 ? -4.781 40.281 11.203 1 98.81 103 HIS A N 1
ATOM 769 C CA . HIS A 1 103 ? -4.008 39.094 10.836 1 98.81 103 HIS A CA 1
ATOM 770 C C . HIS A 1 103 ? -4.746 37.812 11.203 1 98.81 103 HIS A C 1
ATOM 772 O O . HIS A 1 103 ? -5.578 37.812 12.109 1 98.81 103 HIS A O 1
ATOM 778 N N . VAL A 1 104 ? -4.395 36.719 10.477 1 98.88 104 VAL A N 1
ATOM 779 C CA . VAL A 1 104 ? -5.246 35.531 10.648 1 98.88 104 VAL A CA 1
ATOM 780 C C . VAL A 1 104 ? -4.379 34.281 10.852 1 98.88 104 VAL A C 1
ATOM 782 O O . VAL A 1 104 ? -3.412 34.094 10.125 1 98.88 104 VAL A O 1
ATOM 785 N N . LEU A 1 105 ? -4.645 33.5 11.844 1 98.88 105 LEU A N 1
ATOM 786 C CA . LEU A 1 105 ? -4.309 32.062 11.984 1 98.88 105 LEU A CA 1
ATOM 787 C C . LEU A 1 105 ? -5.52 31.188 11.688 1 98.88 105 LEU A C 1
ATOM 789 O O . LEU A 1 105 ? -6.516 31.234 12.414 1 98.88 105 LEU A O 1
ATOM 793 N N . CYS A 1 106 ? -5.445 30.438 10.641 1 98.81 106 CYS A N 1
ATOM 794 C CA . CYS A 1 106 ? -6.602 29.656 10.211 1 98.81 106 CYS A CA 1
ATOM 795 C C . CYS A 1 106 ? -6.336 28.172 10.336 1 98.81 106 CYS A C 1
ATOM 797 O O . CYS A 1 106 ? -5.328 27.672 9.836 1 98.81 106 CYS A O 1
ATOM 799 N N . GLU A 1 107 ? -7.207 27.469 10.961 1 97.69 107 GLU A N 1
ATOM 800 C CA . GLU A 1 107 ? -7.133 26 11.047 1 97.69 107 GLU A CA 1
ATOM 801 C C . GLU A 1 107 ? -7.066 25.375 9.656 1 97.69 107 GLU A C 1
ATOM 803 O O . GLU A 1 107 ? -7.617 25.906 8.695 1 97.69 107 GLU A O 1
ATOM 808 N N . LYS A 1 108 ? -6.418 24.281 9.594 1 96.06 108 LYS A N 1
ATOM 809 C CA . LYS A 1 108 ? -6.355 23.516 8.359 1 96.06 108 LYS A CA 1
ATOM 810 C C . LYS A 1 108 ? -7.703 22.875 8.047 1 96.06 108 LYS A C 1
ATOM 812 O O . LYS A 1 108 ? -8.5 22.609 8.945 1 96.06 108 LYS A O 1
ATOM 817 N N . PRO A 1 109 ? -8.016 22.547 6.855 1 96.69 109 PRO A N 1
ATOM 818 C CA . PRO A 1 109 ? -7.277 23.016 5.68 1 96.69 109 PRO A CA 1
ATOM 819 C C . PRO A 1 109 ? -7.539 24.469 5.348 1 96.69 109 PRO A C 1
ATOM 821 O O . PRO A 1 109 ? -8.461 25.078 5.902 1 96.69 109 PRO A O 1
ATOM 824 N N . ILE A 1 110 ? -6.707 25.125 4.52 1 96.94 110 ILE A N 1
ATOM 825 C CA . ILE A 1 110 ? -6.832 26.547 4.184 1 96.94 110 ILE A CA 1
ATOM 826 C C . ILE A 1 110 ? -8.219 26.812 3.598 1 96.94 110 ILE A C 1
ATOM 828 O O . ILE A 1 110 ? -8.766 27.906 3.77 1 96.94 110 ILE A O 1
ATOM 832 N N . GLY A 1 111 ? -8.812 25.844 2.908 1 94.62 111 GLY A N 1
ATOM 833 C CA . GLY A 1 111 ? -10.117 25.953 2.289 1 94.62 111 GLY A CA 1
ATOM 834 C C . GLY A 1 111 ? -10.695 24.609 1.877 1 94.62 111 GLY A C 1
ATOM 835 O O . GLY A 1 111 ? -10.031 23.578 1.996 1 94.62 111 GLY A O 1
ATOM 836 N N . VAL A 1 112 ? -11.93 24.75 1.304 1 95.5 112 VAL A N 1
ATOM 837 C CA . VAL A 1 112 ? -12.625 23.516 0.935 1 95.5 112 VAL A CA 1
ATOM 838 C C . VAL A 1 112 ? -12.234 23.109 -0.487 1 95.5 112 VAL A C 1
ATOM 840 O O . VAL A 1 112 ? -12.438 21.969 -0.89 1 95.5 112 VAL A O 1
ATOM 843 N N . THR A 1 113 ? -11.805 24.078 -1.282 1 97.88 113 THR A N 1
ATOM 844 C CA . THR A 1 113 ? -11.297 23.859 -2.633 1 97.88 113 THR A CA 1
ATOM 845 C C . THR A 1 113 ? -10.07 24.719 -2.906 1 97.88 113 THR A C 1
ATOM 847 O O . THR A 1 113 ? -9.742 25.609 -2.121 1 97.88 113 THR A O 1
ATOM 850 N N . ILE A 1 114 ? -9.477 24.406 -4.031 1 98.38 114 ILE A N 1
ATOM 851 C CA . ILE A 1 114 ? -8.312 25.188 -4.445 1 98.38 114 ILE A CA 1
ATOM 852 C C . ILE A 1 114 ? -8.719 26.641 -4.684 1 98.38 114 ILE A C 1
ATOM 854 O O . ILE A 1 114 ? -8 27.562 -4.297 1 98.38 114 ILE A O 1
ATOM 858 N N . LYS A 1 115 ? -9.859 26.891 -5.242 1 98.44 115 LYS A N 1
ATOM 859 C CA . LYS A 1 115 ? -10.328 28.25 -5.496 1 98.44 115 LYS A CA 1
ATOM 860 C C . LYS A 1 115 ? -10.555 29 -4.191 1 98.44 115 LYS A C 1
ATOM 862 O O . LYS A 1 115 ? -10.195 30.172 -4.074 1 98.44 115 LYS A O 1
ATOM 867 N N . ALA A 1 116 ? -11.125 28.328 -3.266 1 98.31 116 ALA A N 1
ATOM 868 C CA . ALA A 1 116 ? -11.352 28.938 -1.956 1 98.31 116 ALA A CA 1
ATOM 869 C C . ALA A 1 116 ? -10.031 29.344 -1.303 1 98.31 116 ALA A C 1
ATOM 871 O O . ALA A 1 116 ? -9.891 30.469 -0.824 1 98.31 116 ALA A O 1
ATOM 872 N N . GLY A 1 117 ? -9.094 28.406 -1.298 1 98.31 117 GLY A N 1
ATOM 873 C CA . GLY A 1 117 ? -7.793 28.688 -0.723 1 98.31 117 GLY A CA 1
ATOM 874 C C . GLY A 1 117 ? -7.062 29.812 -1.434 1 98.31 117 GLY A C 1
ATOM 875 O O . GLY A 1 117 ? -6.406 30.641 -0.793 1 98.31 117 GLY A O 1
ATOM 876 N N . ARG A 1 118 ? -7.172 29.844 -2.691 1 98.12 118 ARG A N 1
ATOM 877 C CA . ARG A 1 118 ? -6.52 30.891 -3.479 1 98.12 118 ARG A CA 1
ATOM 878 C C . ARG A 1 118 ? -7.086 32.25 -3.146 1 98.12 118 ARG A C 1
ATOM 880 O O . ARG A 1 118 ? -6.348 33.25 -3.086 1 98.12 118 ARG A O 1
ATOM 887 N N . ARG A 1 119 ? -8.336 32.281 -2.973 1 98 119 ARG A N 1
ATOM 888 C CA . ARG A 1 119 ? -8.969 33.531 -2.564 1 98 119 ARG A CA 1
ATOM 889 C C . ARG A 1 119 ? -8.367 34.062 -1.265 1 98 119 ARG A C 1
ATOM 891 O O . ARG A 1 119 ? -8.141 35.25 -1.119 1 98 119 ARG A O 1
ATOM 898 N N . MET A 1 120 ? -8.141 33.188 -0.385 1 98.62 120 MET A N 1
ATOM 899 C CA . MET A 1 120 ? -7.531 33.562 0.888 1 98.62 120 MET A CA 1
ATOM 900 C C . MET A 1 120 ? -6.102 34.062 0.685 1 98.62 120 MET A C 1
ATOM 902 O O . MET A 1 120 ? -5.699 35.062 1.25 1 98.62 120 MET A O 1
ATOM 906 N N . ALA A 1 121 ? -5.352 33.312 -0.108 1 98.19 121 ALA A N 1
ATOM 907 C CA . ALA A 1 121 ? -3.963 33.688 -0.383 1 98.19 121 ALA A CA 1
ATOM 908 C C . ALA A 1 121 ? -3.879 35.062 -1.025 1 98.19 121 ALA A C 1
ATOM 910 O O . ALA A 1 121 ? -3.051 35.906 -0.633 1 98.19 121 ALA A O 1
ATOM 911 N N . GLU A 1 122 ? -4.719 35.312 -1.919 1 98.12 122 GLU A N 1
ATOM 912 C CA . GLU A 1 122 ? -4.742 36.594 -2.623 1 98.12 122 GLU A CA 1
ATOM 913 C C . GLU A 1 122 ? -5.148 37.719 -1.689 1 98.12 122 GLU A C 1
ATOM 915 O O . GLU A 1 122 ? -4.645 38.844 -1.806 1 98.12 122 GLU A O 1
ATOM 920 N N . ALA A 1 123 ? -6.062 37.438 -0.83 1 98.44 123 ALA A N 1
ATOM 921 C CA . ALA A 1 123 ? -6.469 38.438 0.154 1 98.44 123 ALA A CA 1
ATOM 922 C C . ALA A 1 123 ? -5.297 38.844 1.047 1 98.44 123 ALA A C 1
ATOM 924 O O . ALA A 1 123 ? -5.117 40.031 1.363 1 98.44 123 ALA A O 1
ATOM 925 N N . ALA A 1 124 ? -4.527 37.844 1.46 1 98.44 124 ALA A N 1
ATOM 926 C CA . ALA A 1 124 ? -3.348 38.125 2.271 1 98.44 124 ALA A CA 1
ATOM 927 C C . ALA A 1 124 ? -2.373 39.031 1.524 1 98.44 124 ALA A C 1
ATOM 929 O O . ALA A 1 124 ? -1.86 40 2.09 1 98.44 124 ALA A O 1
ATOM 930 N N . GLU A 1 125 ? -2.184 38.75 0.307 1 97.75 125 GLU A N 1
ATOM 931 C CA . GLU A 1 125 ? -1.276 39.531 -0.516 1 97.75 125 GLU A CA 1
ATOM 932 C C . GLU A 1 125 ? -1.805 40.938 -0.704 1 97.75 125 GLU A C 1
ATOM 934 O O . GLU A 1 125 ? -1.061 41.938 -0.552 1 97.75 125 GLU A O 1
ATOM 939 N N . ARG A 1 126 ? -3.037 41.062 -0.98 1 97.94 126 ARG A N 1
ATOM 940 C CA . ARG A 1 126 ? -3.658 42.375 -1.282 1 97.94 126 ARG A CA 1
ATOM 941 C C . ARG A 1 126 ? -3.678 43.25 -0.052 1 97.94 126 ARG A C 1
ATOM 943 O O . ARG A 1 126 ? -3.469 44.469 -0.16 1 97.94 126 ARG A O 1
ATOM 950 N N . THR A 1 127 ? -3.92 42.75 1.098 1 98.44 127 THR A N 1
ATOM 951 C CA . THR A 1 127 ? -4.102 43.531 2.307 1 98.44 127 THR A CA 1
ATOM 952 C C . THR A 1 127 ? -2.779 43.719 3.043 1 98.44 127 THR A C 1
ATOM 954 O O . THR A 1 127 ? -2.66 44.562 3.924 1 98.44 127 THR A O 1
ATOM 957 N N . GLY A 1 128 ? -1.808 42.812 2.74 1 97.94 128 GLY A N 1
ATOM 958 C CA . GLY A 1 128 ? -0.54 42.812 3.453 1 97.94 128 GLY A CA 1
ATOM 959 C C . GLY A 1 128 ? -0.633 42.219 4.84 1 97.94 128 GLY A C 1
ATOM 960 O O . GLY A 1 128 ? 0.283 42.375 5.652 1 97.94 128 GLY A O 1
ATOM 961 N N . ARG A 1 129 ? -1.707 41.594 5.129 1 98.25 129 ARG A N 1
ATOM 962 C CA . ARG A 1 129 ? -1.884 40.969 6.426 1 98.25 129 ARG A CA 1
ATOM 963 C C . ARG A 1 129 ? -1.319 39.531 6.414 1 98.25 129 ARG A C 1
ATOM 965 O O . ARG A 1 129 ? -1.219 38.906 5.359 1 98.25 129 ARG A O 1
ATOM 972 N N . ILE A 1 130 ? -0.981 39.062 7.559 1 98.44 130 ILE A N 1
ATOM 973 C CA . ILE A 1 130 ? -0.445 37.719 7.738 1 98.44 130 ILE A CA 1
ATOM 974 C C . ILE A 1 130 ? -1.583 36.688 7.711 1 98.44 130 ILE A C 1
ATOM 976 O O . ILE A 1 130 ? -2.611 36.875 8.359 1 98.44 130 ILE A O 1
ATOM 980 N N . LEU A 1 131 ? -1.431 35.688 6.879 1 98.81 131 LEU A N 1
ATOM 981 C CA . LEU A 1 131 ? -2.26 34.5 6.918 1 98.81 131 LEU A CA 1
ATOM 982 C C . LEU A 1 131 ? -1.415 33.25 7.211 1 98.81 131 LEU A C 1
ATOM 984 O O . LEU A 1 131 ? -0.645 32.812 6.355 1 98.81 131 LEU A O 1
ATOM 988 N N . SER A 1 132 ? -1.546 32.75 8.383 1 98.75 132 SER A N 1
ATOM 989 C CA . SER A 1 132 ? -0.886 31.516 8.805 1 98.75 132 SER A CA 1
ATOM 990 C C . SER A 1 132 ? -1.872 30.344 8.859 1 98.75 132 SER A C 1
ATOM 992 O O . SER A 1 132 ? -2.986 30.5 9.367 1 98.75 132 SER A O 1
ATOM 994 N N . ILE A 1 133 ? -1.512 29.266 8.266 1 98.75 133 ILE A N 1
ATOM 995 C CA . ILE A 1 133 ? -2.354 28.078 8.328 1 98.75 133 ILE A CA 1
ATOM 996 C C . ILE A 1 133 ? -1.905 27.203 9.492 1 98.75 133 ILE A C 1
ATOM 998 O O . ILE A 1 133 ? -0.724 26.859 9.602 1 98.75 133 ILE A O 1
ATOM 1002 N N . ALA A 1 134 ? -2.854 26.844 10.312 1 97.88 134 ALA A N 1
ATOM 1003 C CA . ALA A 1 134 ? -2.586 26.062 11.516 1 97.88 134 ALA A CA 1
ATOM 1004 C C . ALA A 1 134 ? -2.477 24.578 11.18 1 97.88 134 ALA A C 1
ATOM 1006 O O . ALA A 1 134 ? -3.488 23.891 10.977 1 97.88 134 ALA A O 1
ATOM 1007 N N . VAL A 1 135 ? -1.273 24.078 11.172 1 96.06 135 VAL A N 1
ATOM 1008 C CA . VAL A 1 135 ? -0.95 22.672 10.969 1 96.06 135 VAL A CA 1
ATOM 1009 C C . VAL A 1 135 ? -0.066 22.172 12.109 1 96.06 135 VAL A C 1
ATOM 1011 O O . VAL A 1 135 ? 1.161 22.156 11.984 1 96.06 135 VAL A O 1
ATOM 1014 N N . PRO A 1 136 ? -0.663 21.719 13.141 1 94.06 136 PRO A N 1
ATOM 1015 C CA . PRO A 1 136 ? 0.094 21.453 14.367 1 94.06 136 PRO A CA 1
ATOM 1016 C C . PRO A 1 136 ? 0.998 20.234 14.25 1 94.06 136 PRO A C 1
ATOM 1018 O O . PRO A 1 136 ? 2.047 20.172 14.898 1 94.06 136 PRO A O 1
ATOM 1021 N N . HIS A 1 137 ? 0.702 19.297 13.391 1 91.5 137 HIS A N 1
ATOM 1022 C CA . HIS A 1 137 ? 1.387 18.016 13.367 1 91.5 137 HIS A CA 1
ATOM 1023 C C . HIS A 1 137 ? 2.848 18.172 12.961 1 91.5 137 HIS A C 1
ATOM 1025 O O . HIS A 1 137 ? 3.746 17.672 13.641 1 91.5 137 HIS A O 1
ATOM 1031 N N . ARG A 1 138 ? 3.127 18.891 11.891 1 92.75 138 ARG A N 1
ATOM 1032 C CA . ARG A 1 138 ? 4.5 19.016 11.406 1 92.75 138 ARG A CA 1
ATOM 1033 C C . ARG A 1 138 ? 5.375 19.734 12.438 1 92.75 138 ARG A C 1
ATOM 1035 O O . ARG A 1 138 ? 6.605 19.656 12.359 1 92.75 138 ARG A O 1
ATOM 1042 N N . ARG A 1 139 ? 4.781 20.391 13.406 1 94.81 139 ARG A N 1
ATOM 1043 C CA . ARG A 1 139 ? 5.508 21.234 14.367 1 94.81 139 ARG A CA 1
ATOM 1044 C C . ARG A 1 139 ? 5.91 20.422 15.594 1 94.81 139 ARG A C 1
ATOM 1046 O O . ARG A 1 139 ? 6.711 20.875 16.406 1 94.81 139 ARG A O 1
ATOM 1053 N N . GLN A 1 140 ? 5.348 19.281 15.703 1 92.12 140 GLN A N 1
ATOM 1054 C CA . GLN A 1 140 ? 5.641 18.438 16.859 1 92.12 140 GLN A CA 1
ATOM 1055 C C . GLN A 1 140 ? 7.051 17.844 16.766 1 92.12 140 GLN A C 1
ATOM 1057 O O . GLN A 1 140 ? 7.562 17.609 15.68 1 92.12 140 GLN A O 1
ATOM 1062 N N . PRO A 1 141 ? 7.68 17.594 17.922 1 92.38 141 PRO A N 1
ATOM 1063 C CA . PRO A 1 141 ? 9.062 17.094 17.938 1 92.38 141 PRO A CA 1
ATOM 1064 C C . PRO A 1 141 ? 9.234 15.828 17.109 1 92.38 141 PRO A C 1
ATOM 1066 O O . PRO A 1 141 ? 10.234 15.68 16.391 1 92.38 141 PRO A O 1
ATOM 1069 N N . GLY A 1 142 ? 8.297 14.961 17.188 1 89.38 142 GLY A N 1
ATOM 1070 C CA . GLY A 1 142 ? 8.391 13.727 16.422 1 89.38 142 GLY A CA 1
ATOM 1071 C C . GLY A 1 142 ? 8.477 13.961 14.922 1 89.38 142 GLY A C 1
ATOM 1072 O O . GLY A 1 142 ? 9.336 13.391 14.25 1 89.38 142 GLY A O 1
ATOM 1073 N N . GLN A 1 143 ? 7.629 14.797 14.383 1 92.56 143 GLN A N 1
ATOM 1074 C CA . GLN A 1 143 ? 7.609 15.078 12.945 1 92.56 143 GLN A CA 1
ATOM 1075 C C . GLN A 1 143 ? 8.859 15.836 12.523 1 92.56 143 GLN A C 1
ATOM 1077 O O . GLN A 1 143 ? 9.422 15.57 11.453 1 92.56 143 GLN A O 1
ATOM 1082 N N . ARG A 1 144 ? 9.242 16.781 13.328 1 95.12 144 ARG A N 1
ATOM 1083 C CA . ARG A 1 144 ? 10.453 17.516 13.016 1 95.12 144 ARG A CA 1
ATOM 1084 C C . ARG A 1 144 ? 11.68 16.609 13.039 1 95.12 144 ARG A C 1
ATOM 1086 O O . ARG A 1 144 ? 12.609 16.781 12.25 1 95.12 144 ARG A O 1
ATOM 1093 N N . THR A 1 145 ? 11.695 15.625 13.961 1 94.31 145 THR A N 1
ATOM 1094 C CA . THR A 1 145 ? 12.773 14.641 14.023 1 94.31 145 THR A CA 1
ATOM 1095 C C . THR A 1 145 ? 12.82 13.812 12.742 1 94.31 145 THR A C 1
ATOM 1097 O O . THR A 1 145 ? 13.891 13.586 12.18 1 94.31 145 THR A O 1
ATOM 1100 N N . VAL A 1 146 ? 11.672 13.359 12.258 1 94.5 146 VAL A N 1
ATOM 1101 C CA . VAL A 1 146 ? 11.602 12.578 11.023 1 94.5 146 VAL A CA 1
ATOM 1102 C C . VAL A 1 146 ? 12.125 13.414 9.852 1 94.5 146 VAL A C 1
ATOM 1104 O O . VAL A 1 146 ? 12.883 12.922 9.023 1 94.5 146 VAL A O 1
ATOM 1107 N N . HIS A 1 147 ? 11.68 14.664 9.773 1 96.56 147 HIS A N 1
ATOM 1108 C CA . HIS A 1 147 ? 12.172 15.555 8.727 1 96.56 147 HIS A CA 1
ATOM 1109 C C . HIS A 1 147 ? 13.688 15.664 8.766 1 96.56 147 HIS A C 1
ATOM 1111 O O . HIS A 1 147 ? 14.352 15.555 7.734 1 96.56 147 HIS A O 1
ATOM 1117 N N . TRP A 1 148 ? 14.219 15.898 9.961 1 97.5 148 TRP A N 1
ATOM 1118 C CA . TRP A 1 148 ? 15.664 15.992 10.148 1 97.5 148 TRP A CA 1
ATOM 1119 C C . TRP A 1 148 ? 16.359 14.695 9.719 1 97.5 148 TRP A C 1
ATOM 1121 O O . TRP A 1 148 ? 17.375 14.734 9.031 1 97.5 148 TRP A O 1
ATOM 1131 N N . LEU A 1 149 ? 15.797 13.594 10.117 1 96.81 149 LEU A N 1
ATOM 1132 C CA . LEU A 1 149 ? 16.344 12.281 9.805 1 96.81 149 LEU A CA 1
ATOM 1133 C C . LEU A 1 149 ? 16.422 12.062 8.297 1 96.81 149 LEU A C 1
ATOM 1135 O O . LEU A 1 149 ? 17.438 11.609 7.777 1 96.81 149 LEU A O 1
ATOM 1139 N N . LEU A 1 150 ? 15.383 12.43 7.566 1 97.12 150 LEU A N 1
ATOM 1140 C CA . LEU A 1 150 ? 15.25 12.133 6.145 1 97.12 150 LEU A CA 1
ATOM 1141 C C . LEU A 1 150 ? 16.016 13.141 5.305 1 97.12 150 LEU A C 1
ATOM 1143 O O . LEU A 1 150 ? 16.391 12.852 4.168 1 97.12 150 LEU A O 1
ATOM 1147 N N . ASN A 1 151 ? 16.328 14.359 5.855 1 97.69 151 ASN A N 1
ATOM 1148 C CA . ASN A 1 151 ? 16.781 15.422 4.961 1 97.69 151 ASN A CA 1
ATOM 1149 C C . ASN A 1 151 ? 18.109 16 5.414 1 97.69 151 ASN A C 1
ATOM 1151 O O . ASN A 1 151 ? 18.828 16.625 4.621 1 97.69 151 ASN A O 1
ATOM 1155 N N . GLN A 1 152 ? 18.422 15.859 6.676 1 97.94 152 GLN A N 1
ATOM 1156 C CA . GLN A 1 152 ? 19.531 16.656 7.168 1 97.94 152 GLN A CA 1
ATOM 1157 C C . GLN A 1 152 ? 20.594 15.773 7.836 1 97.94 152 GLN A C 1
ATOM 1159 O O . GLN A 1 152 ? 21.797 16.016 7.703 1 97.94 152 GLN A O 1
ATOM 1164 N N . SER A 1 153 ? 20.188 14.695 8.539 1 97.44 153 SER A N 1
ATOM 1165 C CA . SER A 1 153 ? 21.078 13.938 9.422 1 97.44 153 SER A CA 1
ATOM 1166 C C . SER A 1 153 ? 22.062 13.086 8.617 1 97.44 153 SER A C 1
ATOM 1168 O O . SER A 1 153 ? 23.156 12.805 9.086 1 97.44 153 SER A O 1
ATOM 1170 N N . GLY A 1 154 ? 21.562 12.586 7.473 1 97.19 154 GLY A N 1
ATOM 1171 C CA . GLY A 1 154 ? 22.359 11.641 6.699 1 97.19 154 GLY A CA 1
ATOM 1172 C C . GLY A 1 154 ? 22.391 10.25 7.305 1 97.19 154 GLY A C 1
ATOM 1173 O O . GLY A 1 154 ? 22.969 9.328 6.727 1 97.19 154 GLY A O 1
ATOM 1174 N N . LEU A 1 155 ? 21.75 10.109 8.383 1 96.81 155 LEU A N 1
ATOM 1175 C CA . LEU A 1 155 ? 21.844 8.875 9.156 1 96.81 155 LEU A CA 1
ATOM 1176 C C . LEU A 1 155 ? 21.344 7.68 8.336 1 96.81 155 LEU A C 1
ATOM 1178 O O . LEU A 1 155 ? 21.969 6.621 8.344 1 96.81 155 LEU A O 1
ATOM 1182 N N . ILE A 1 156 ? 20.266 7.84 7.617 1 97.38 156 ILE A N 1
ATOM 1183 C CA . ILE A 1 156 ? 19.766 6.719 6.832 1 97.38 156 ILE A CA 1
ATOM 1184 C C . ILE A 1 156 ? 19.938 7.008 5.344 1 97.38 156 ILE A C 1
ATOM 1186 O O . ILE A 1 156 ? 19.344 6.344 4.5 1 97.38 156 ILE A O 1
ATOM 1190 N N . GLY A 1 157 ? 20.719 7.992 4.984 1 97.56 157 GLY A N 1
ATOM 1191 C CA . GLY A 1 157 ? 21.016 8.328 3.6 1 97.56 157 GLY A CA 1
ATOM 1192 C C . GLY A 1 157 ? 19.859 9.039 2.91 1 97.56 157 GLY A C 1
ATOM 1193 O O . GLY A 1 157 ? 19.094 9.758 3.553 1 97.56 157 GLY A O 1
ATOM 1194 N N . GLU A 1 158 ? 19.828 8.984 1.574 1 97.31 158 GLU A N 1
ATOM 1195 C CA . GLU A 1 158 ? 18.812 9.656 0.764 1 97.31 158 GLU A CA 1
ATOM 1196 C C . GLU A 1 158 ? 17.516 8.859 0.746 1 97.31 158 GLU A C 1
ATOM 1198 O O . GLU A 1 158 ? 17.531 7.633 0.667 1 97.31 158 GLU A O 1
ATOM 1203 N N . PRO A 1 159 ? 16.391 9.57 0.857 1 97.81 159 PRO A N 1
ATOM 1204 C CA . PRO A 1 159 ? 15.125 8.852 0.791 1 97.81 159 PRO A CA 1
ATOM 1205 C C . PRO A 1 159 ? 14.961 8.055 -0.504 1 97.81 159 PRO A C 1
ATOM 1207 O O . PRO A 1 159 ? 15.227 8.578 -1.59 1 97.81 159 PRO A O 1
ATOM 1210 N N . LEU A 1 160 ? 14.5 6.785 -0.4 1 98.06 160 LEU A N 1
ATOM 1211 C CA . LEU A 1 160 ? 14.336 5.934 -1.572 1 98.06 160 LEU A CA 1
ATOM 1212 C C . LEU A 1 160 ? 12.867 5.574 -1.782 1 98.06 160 LEU A C 1
ATOM 1214 O O . LEU A 1 160 ? 12.391 5.531 -2.92 1 98.06 160 LEU A O 1
ATOM 1218 N N . THR A 1 161 ? 12.156 5.25 -0.757 1 98.06 161 THR A N 1
ATOM 1219 C CA . THR A 1 161 ? 10.758 4.836 -0.84 1 98.06 161 THR A CA 1
ATOM 1220 C C . THR A 1 161 ? 10.117 4.82 0.544 1 98.06 161 THR A C 1
ATOM 1222 O O . THR A 1 161 ? 10.797 5.043 1.551 1 98.06 161 THR A O 1
ATOM 1225 N N . PHE A 1 162 ? 8.781 4.645 0.627 1 96.56 162 PHE A N 1
ATOM 1226 C CA . PHE A 1 162 ? 8.062 4.566 1.894 1 96.56 162 PHE A CA 1
ATOM 1227 C C . PHE A 1 162 ? 6.809 3.709 1.754 1 96.56 162 PHE A C 1
ATOM 1229 O O . PHE A 1 162 ? 6.297 3.523 0.648 1 96.56 162 PHE A O 1
ATOM 1236 N N . PHE A 1 163 ? 6.379 3.145 2.84 1 93.69 163 PHE A N 1
ATOM 1237 C CA . PHE A 1 163 ? 5.184 2.316 2.949 1 93.69 163 PHE A CA 1
ATOM 1238 C C . PHE A 1 163 ? 4.383 2.686 4.191 1 93.69 163 PHE A C 1
ATOM 1240 O O . PHE A 1 163 ? 4.867 2.531 5.316 1 93.69 163 PHE A O 1
ATOM 1247 N N . HIS A 1 164 ? 3.176 3.15 3.955 1 93 164 HIS A N 1
ATOM 1248 C CA . HIS A 1 164 ? 2.338 3.562 5.074 1 93 164 HIS A CA 1
ATOM 1249 C C . HIS A 1 164 ? 1.002 2.828 5.062 1 93 164 HIS A C 1
ATOM 1251 O O . HIS A 1 164 ? 0.236 2.939 4.102 1 93 164 HIS A O 1
ATOM 1257 N N . HIS A 1 165 ? 0.743 2.088 6.113 1 91.38 165 HIS A N 1
ATOM 1258 C CA . HIS A 1 165 ? -0.519 1.376 6.289 1 91.38 165 HIS A CA 1
ATOM 1259 C C . HIS A 1 165 ? -1.101 1.618 7.676 1 91.38 165 HIS A C 1
ATOM 1261 O O . HIS A 1 165 ? -0.416 1.424 8.688 1 91.38 165 HIS A O 1
ATOM 1267 N N . TYR A 1 166 ? -2.295 2.043 7.691 1 90.31 166 TYR A N 1
ATOM 1268 C CA . TYR A 1 166 ? -3.082 2.145 8.914 1 90.31 166 TYR A CA 1
ATOM 1269 C C . TYR A 1 166 ? -4.488 1.597 8.703 1 90.31 166 TYR A C 1
ATOM 1271 O O . TYR A 1 166 ? -5.199 2.027 7.793 1 90.31 166 TYR A O 1
ATOM 1279 N N . SER A 1 167 ? -4.914 0.687 9.492 1 90.88 167 SER A N 1
ATOM 1280 C CA . SER A 1 167 ? -6.281 0.181 9.453 1 90.88 167 SER A CA 1
ATOM 1281 C C . SER A 1 167 ? -6.797 -0.128 10.852 1 90.88 167 SER A C 1
ATOM 1283 O O . SER A 1 167 ? -6.043 -0.601 11.711 1 90.88 167 SER A O 1
ATOM 1285 N N . ARG A 1 168 ? -8.016 0.127 11.109 1 89.56 168 ARG A N 1
ATOM 1286 C CA . ARG A 1 168 ? -8.672 -0.168 12.383 1 89.56 168 ARG A CA 1
ATOM 1287 C C . ARG A 1 168 ? -10.156 -0.454 12.18 1 89.56 168 ARG A C 1
ATOM 1289 O O . ARG A 1 168 ? -10.742 -0.023 11.188 1 89.56 168 ARG A O 1
ATOM 1296 N N . PRO A 1 169 ? -10.75 -1.2 13.172 1 89.81 169 PRO A N 1
ATOM 1297 C CA . PRO A 1 169 ? -12.211 -1.36 13.133 1 89.81 169 PRO A CA 1
ATOM 1298 C C . PRO A 1 169 ? -12.953 -0.046 13.359 1 89.81 169 PRO A C 1
ATOM 1300 O O . PRO A 1 169 ? -12.367 0.926 13.836 1 89.81 169 PRO A O 1
ATOM 1303 N N . PRO A 1 170 ? -14.211 -0.056 12.898 1 83.06 170 PRO A N 1
ATOM 1304 C CA . PRO A 1 170 ? -14.984 1.156 13.156 1 83.06 170 PRO A CA 1
ATOM 1305 C C . PRO A 1 170 ? -15.219 1.404 14.641 1 83.06 170 PRO A C 1
ATOM 1307 O O . PRO A 1 170 ? -15.398 0.454 15.414 1 83.06 170 PRO A O 1
ATOM 1310 N N . GLU A 1 171 ? -14.93 2.535 15.109 1 69.69 171 GLU A N 1
ATOM 1311 C CA . GLU A 1 171 ? -15.234 2.891 16.5 1 69.69 171 GLU A CA 1
ATOM 1312 C C . GLU A 1 171 ? -16.734 3.104 16.688 1 69.69 171 GLU A C 1
ATOM 1314 O O . GLU A 1 171 ? -17.422 3.596 15.797 1 69.69 171 GLU A O 1
ATOM 1319 N N . ALA A 1 172 ? -17.359 2.328 17.797 1 53.28 172 ALA A N 1
ATOM 1320 C CA . ALA A 1 172 ? -18.781 2.426 18.141 1 53.28 172 ALA A CA 1
ATOM 1321 C C . ALA A 1 172 ? -19.25 3.877 18.125 1 53.28 172 ALA A C 1
ATOM 1323 O O . ALA A 1 172 ? -20.359 4.168 17.656 1 53.28 172 ALA A O 1
ATOM 1324 N N . ARG A 1 173 ? -18.672 4.75 18.953 1 46.03 173 ARG A N 1
ATOM 1325 C CA . ARG A 1 173 ? -19.219 6.07 19.25 1 46.03 173 ARG A CA 1
ATOM 1326 C C . ARG A 1 173 ? -19.312 6.922 18 1 46.03 173 ARG A C 1
ATOM 1328 O O . ARG A 1 173 ? -20.234 7.746 17.859 1 46.03 173 ARG A O 1
ATOM 1335 N N . THR A 1 174 ? -18.266 7.141 17.281 1 46.38 174 THR A N 1
ATOM 1336 C CA . THR A 1 174 ? -18.125 8.242 16.344 1 46.38 174 THR A CA 1
ATOM 1337 C C . THR A 1 174 ? -18.656 7.859 14.969 1 46.38 174 THR A C 1
ATOM 1339 O O . THR A 1 174 ? -19.219 8.695 14.258 1 46.38 174 THR A O 1
ATOM 1342 N N . ASP A 1 175 ? -18.453 6.57 14.422 1 46.81 175 ASP A N 1
ATOM 1343 C CA . ASP A 1 175 ? -18.578 6.344 12.984 1 46.81 175 ASP A CA 1
ATOM 1344 C C . ASP A 1 175 ? -20 5.895 12.625 1 46.81 175 ASP A C 1
ATOM 1346 O O . ASP A 1 175 ? -20.438 6.062 11.484 1 46.81 175 ASP A O 1
ATOM 1350 N N . SER A 1 176 ? -20.672 5.137 13.484 1 43.34 176 SER A N 1
ATOM 1351 C CA . SER A 1 176 ? -22.016 4.668 13.172 1 43.34 176 SER A CA 1
ATOM 1352 C C . SER A 1 176 ? -23.062 5.414 14 1 43.34 176 SER A C 1
ATOM 1354 O O . SER A 1 176 ? -24.266 5.34 13.703 1 43.34 176 SER A O 1
ATOM 1356 N N . GLY A 1 177 ? -22.594 6.094 15.039 1 47.25 177 GLY A N 1
ATOM 1357 C CA . GLY A 1 177 ? -23.625 6.734 15.844 1 47.25 177 GLY A CA 1
ATOM 1358 C C . GLY A 1 177 ? -23.875 8.172 15.453 1 47.25 177 GLY A C 1
ATOM 1359 O O . GLY A 1 177 ? -23.188 8.727 14.594 1 47.25 177 GLY A O 1
ATOM 1360 N N . PRO A 1 178 ? -25.062 8.688 15.867 1 52.94 178 PRO A N 1
ATOM 1361 C CA . PRO A 1 178 ? -25.359 10.109 15.641 1 52.94 178 PRO A CA 1
ATOM 1362 C C . PRO A 1 178 ? -24.219 11.023 16.094 1 52.94 178 PRO A C 1
ATOM 1364 O O . PRO A 1 178 ? -23.734 10.906 17.219 1 52.94 178 PRO A O 1
ATOM 1367 N N . LEU A 1 179 ? -23.484 11.492 15.125 1 58.97 179 LEU A N 1
ATOM 1368 C CA . LEU A 1 179 ? -22.547 12.547 15.469 1 58.97 179 LEU A CA 1
ATOM 1369 C C . LEU A 1 179 ? -23.234 13.688 16.203 1 58.97 179 LEU A C 1
ATOM 1371 O O . LEU A 1 179 ? -24.391 14 15.922 1 58.97 179 LEU A O 1
ATOM 1375 N N . PRO A 1 180 ? -22.5 14.141 17.203 1 65.69 180 PRO A N 1
ATOM 1376 C CA . PRO A 1 180 ? -23.078 15.359 17.781 1 65.69 180 PRO A CA 1
ATOM 1377 C C . PRO A 1 180 ? -23.312 16.453 16.734 1 65.69 180 PRO A C 1
ATOM 1379 O O . PRO A 1 180 ? -22.594 16.516 15.727 1 65.69 180 PRO A O 1
ATOM 1382 N N . PRO A 1 181 ? -24.359 17.109 16.938 1 58.47 181 PRO A N 1
ATOM 1383 C CA . PRO A 1 181 ? -24.719 18.141 15.977 1 58.47 181 PRO A CA 1
ATOM 1384 C C . PRO A 1 181 ? -23.547 19.047 15.594 1 58.47 181 PRO A C 1
ATOM 1386 O O . PRO A 1 181 ? -23.438 19.469 14.438 1 58.47 181 PRO A O 1
ATOM 1389 N N . ARG A 1 182 ? -22.672 19.125 16.469 1 64.69 182 ARG A N 1
ATOM 1390 C CA . ARG A 1 182 ? -21.578 20.078 16.281 1 64.69 182 ARG A CA 1
ATOM 1391 C C . ARG A 1 182 ? -20.609 19.609 15.203 1 64.69 182 ARG A C 1
ATOM 1393 O O . ARG A 1 182 ? -19.844 20.391 14.648 1 64.69 182 ARG A O 1
ATOM 1400 N N . VAL A 1 183 ? -20.703 18.344 14.844 1 71.25 183 VAL A N 1
ATOM 1401 C CA . VAL A 1 183 ? -19.719 17.859 13.898 1 71.25 183 VAL A CA 1
ATOM 1402 C C . VAL A 1 183 ? -20.406 17.266 12.672 1 71.25 183 VAL A C 1
ATOM 1404 O O . VAL A 1 183 ? -19.766 16.641 11.82 1 71.25 183 VAL A O 1
ATOM 1407 N N . LEU A 1 184 ? -21.688 17.547 12.5 1 76.19 184 LEU A N 1
ATOM 1408 C CA . LEU A 1 184 ? -22.484 17.016 11.391 1 76.19 184 LEU A CA 1
ATOM 1409 C C . LEU A 1 184 ? -22 17.562 10.062 1 76.19 184 LEU A C 1
ATOM 1411 O O . LEU A 1 184 ? -22.141 16.906 9.023 1 76.19 184 LEU A O 1
ATOM 1415 N N . TRP A 1 185 ? -21.391 18.781 10.156 1 81.75 185 TRP A N 1
ATOM 1416 C CA . TRP A 1 185 ? -20.891 19.422 8.945 1 81.75 185 TRP A CA 1
ATOM 1417 C C . TRP A 1 185 ? -19.812 18.562 8.289 1 81.75 185 TRP A C 1
ATOM 1419 O O . TRP A 1 185 ? -19.578 18.656 7.082 1 81.75 185 TRP A O 1
ATOM 1429 N N . ARG A 1 186 ? -19.172 17.703 9.016 1 82.62 186 ARG A N 1
ATOM 1430 C CA . ARG A 1 186 ? -18.094 16.875 8.516 1 82.62 186 ARG A CA 1
ATOM 1431 C C . ARG A 1 186 ? -18.609 15.828 7.531 1 82.62 186 ARG A C 1
ATOM 1433 O O . ARG A 1 186 ? -17.844 15.258 6.758 1 82.62 186 ARG A O 1
ATOM 1440 N N . ARG A 1 187 ? -19.859 15.602 7.574 1 82.44 187 ARG A N 1
ATOM 1441 C CA . ARG A 1 187 ? -20.469 14.602 6.703 1 82.44 187 ARG A CA 1
ATOM 1442 C C . ARG A 1 187 ? -21.031 15.25 5.438 1 82.44 187 ARG A C 1
ATOM 1444 O O . ARG A 1 187 ? -21.484 14.555 4.531 1 82.44 187 ARG A O 1
ATOM 1451 N N . ASP A 1 188 ? -20.984 16.578 5.473 1 88.19 188 ASP A N 1
ATOM 1452 C CA . ASP A 1 188 ? -21.422 17.328 4.309 1 88.19 188 ASP A CA 1
ATOM 1453 C C . ASP A 1 188 ? -20.25 17.719 3.422 1 88.19 188 ASP A C 1
ATOM 1455 O O . ASP A 1 188 ? -19.516 18.656 3.738 1 88.19 188 ASP A O 1
ATOM 1459 N N . ARG A 1 189 ? -20.188 17.125 2.297 1 89.69 189 ARG A N 1
ATOM 1460 C CA . ARG A 1 189 ? -19.062 17.328 1.39 1 89.69 189 ARG A CA 1
ATOM 1461 C C . ARG A 1 189 ? -18.969 18.797 0.955 1 89.69 189 ARG A C 1
ATOM 1463 O O . ARG A 1 189 ? -17.875 19.312 0.735 1 89.69 189 ARG A O 1
ATOM 1470 N N . LEU A 1 190 ? -20.062 19.453 0.861 1 92.81 190 LEU A N 1
ATOM 1471 C CA . LEU A 1 190 ? -20.062 20.844 0.435 1 92.81 190 LEU A CA 1
ATOM 1472 C C . LEU A 1 190 ? -19.469 21.75 1.511 1 92.81 190 LEU A C 1
ATOM 1474 O O . LEU A 1 190 ? -18.906 22.797 1.202 1 92.81 190 LEU A O 1
ATOM 1478 N N . MET A 1 191 ? -19.531 21.312 2.74 1 93 191 MET A N 1
ATOM 1479 C CA . MET A 1 191 ? -19.016 22.094 3.863 1 93 191 MET A CA 1
ATOM 1480 C C . MET A 1 191 ? -17.609 21.641 4.246 1 93 191 MET A C 1
ATOM 1482 O O . MET A 1 191 ? -16.781 22.469 4.625 1 93 191 MET A O 1
ATOM 1486 N N . SER A 1 192 ? -17.359 20.344 4.086 1 92.25 192 SER A N 1
ATOM 1487 C CA . SER A 1 192 ? -16.094 19.812 4.59 1 92.25 192 SER A CA 1
ATOM 1488 C C . SER A 1 192 ? -15.047 19.734 3.484 1 92.25 192 SER A C 1
ATOM 1490 O O . SER A 1 192 ? -13.852 19.656 3.764 1 92.25 192 SER A O 1
ATOM 1492 N N . GLY A 1 193 ? -15.531 19.75 2.225 1 91.75 193 GLY A N 1
ATOM 1493 C CA . GLY A 1 193 ? -14.625 19.609 1.092 1 91.75 193 GLY A CA 1
ATOM 1494 C C . GLY A 1 193 ? -14.281 18.172 0.761 1 91.75 193 GLY A C 1
ATOM 1495 O O . GLY A 1 193 ? -13.664 17.891 -0.265 1 91.75 193 GLY A O 1
ATOM 1496 N N . GLY A 1 194 ? -14.672 17.266 1.607 1 91 194 GLY A N 1
ATOM 1497 C CA . GLY A 1 194 ? -14.383 15.852 1.471 1 91 194 GLY A CA 1
ATOM 1498 C C . GLY A 1 194 ? -14.727 15.055 2.713 1 91 194 GLY A C 1
ATOM 1499 O O . GLY A 1 194 ? -15.734 15.312 3.371 1 91 194 GLY A O 1
ATOM 1500 N N . GLY A 1 195 ? -13.992 14.039 2.934 1 89.69 195 GLY A N 1
ATOM 1501 C CA . GLY A 1 195 ? -14.133 13.203 4.113 1 89.69 195 GLY A CA 1
ATOM 1502 C C . GLY A 1 195 ? -12.852 13.086 4.922 1 89.69 195 GLY A C 1
ATOM 1503 O O . GLY A 1 195 ? -12.18 14.086 5.18 1 89.69 195 GLY A O 1
ATOM 1504 N N . MET A 1 196 ? -12.555 11.922 5.332 1 87.81 196 MET A N 1
ATOM 1505 C CA . MET A 1 196 ? -11.422 11.703 6.227 1 87.81 196 MET A CA 1
ATOM 1506 C C . MET A 1 196 ? -10.117 12.125 5.559 1 87.81 196 MET A C 1
ATOM 1508 O O . MET A 1 196 ? -9.172 12.539 6.234 1 87.81 196 MET A O 1
ATOM 1512 N N . THR A 1 197 ? -10.07 12.109 4.219 1 90.5 197 THR A N 1
ATOM 1513 C CA . THR A 1 197 ? -8.844 12.414 3.49 1 90.5 197 THR A CA 1
ATOM 1514 C C . THR A 1 197 ? -8.484 13.891 3.625 1 90.5 197 THR A C 1
ATOM 1516 O O . THR A 1 197 ? -7.305 14.25 3.66 1 90.5 197 THR A O 1
ATOM 1519 N N . LEU A 1 198 ? -9.492 14.75 3.73 1 90.5 198 LEU A N 1
ATOM 1520 C CA . LEU A 1 198 ? -9.203 16.172 3.867 1 90.5 198 LEU A CA 1
ATOM 1521 C C . LEU A 1 198 ? -9.305 16.609 5.324 1 90.5 198 LEU A C 1
ATOM 1523 O O . LEU A 1 198 ? -8.742 17.641 5.707 1 90.5 198 LEU A O 1
ATOM 1527 N N . ASP A 1 199 ? -10.023 15.844 6.102 1 89 199 ASP A N 1
ATOM 1528 C CA . ASP A 1 199 ? -10.102 16.172 7.523 1 89 199 ASP A CA 1
ATOM 1529 C C . ASP A 1 199 ? -8.836 15.734 8.258 1 89 199 ASP A C 1
ATOM 1531 O O . ASP A 1 199 ? -7.836 16.453 8.25 1 89 199 ASP A O 1
ATOM 1535 N N . SER A 1 200 ? -8.766 14.508 8.562 1 87.31 200 SER A N 1
ATOM 1536 C CA . SER A 1 200 ? -7.574 14.008 9.242 1 87.31 200 SER A CA 1
ATOM 1537 C C . SER A 1 200 ? -6.438 13.758 8.258 1 87.31 200 SER A C 1
ATOM 1539 O O . SER A 1 200 ? -5.266 13.914 8.602 1 87.31 200 SER A O 1
ATOM 1541 N N . GLY A 1 201 ? -6.777 13.453 7.07 1 91.88 201 GLY A N 1
ATOM 1542 C CA . GLY A 1 201 ? -5.773 13.125 6.07 1 91.88 201 GLY A CA 1
ATOM 1543 C C . GLY A 1 201 ? -4.984 14.328 5.594 1 91.88 201 GLY A C 1
ATOM 1544 O O . GLY A 1 201 ? -3.904 14.18 5.023 1 91.88 201 GLY A O 1
ATOM 1545 N N . PHE A 1 202 ? -5.5 15.508 5.793 1 93.56 202 PHE A N 1
ATOM 1546 C CA . PHE A 1 202 ? -4.75 16.703 5.449 1 93.56 202 PHE A CA 1
ATOM 1547 C C . PHE A 1 202 ? -3.402 16.734 6.16 1 93.56 202 PHE A C 1
ATOM 1549 O O . PHE A 1 202 ? -2.396 17.156 5.586 1 93.56 202 PHE A O 1
ATOM 1556 N N . HIS A 1 203 ? -3.424 16.297 7.414 1 93.06 203 HIS A N 1
ATOM 1557 C CA . HIS A 1 203 ? -2.174 16.234 8.164 1 93.06 203 HIS A CA 1
ATOM 1558 C C . HIS A 1 203 ? -1.159 15.344 7.453 1 93.06 203 HIS A C 1
ATOM 1560 O O . HIS A 1 203 ? 0.033 15.656 7.418 1 93.06 203 HIS A O 1
ATOM 1566 N N . TYR A 1 204 ? -1.624 14.273 6.949 1 92.62 204 TYR A N 1
ATOM 1567 C CA . TYR A 1 204 ? -0.748 13.367 6.203 1 92.62 204 TYR A CA 1
ATOM 1568 C C . TYR A 1 204 ? -0.197 14.055 4.957 1 92.62 204 TYR A C 1
ATOM 1570 O O . TYR A 1 204 ? 1.002 13.977 4.68 1 92.62 204 TYR A O 1
ATOM 1578 N N . CYS A 1 205 ? -1.083 14.688 4.211 1 95.88 205 CYS A N 1
ATOM 1579 C CA . CYS A 1 205 ? -0.669 15.383 2.998 1 95.88 205 CYS A CA 1
ATOM 1580 C C . CYS A 1 205 ? 0.414 16.406 3.299 1 95.88 205 CYS A C 1
ATOM 1582 O O . CYS A 1 205 ? 1.429 16.469 2.602 1 95.88 205 CYS A O 1
ATOM 1584 N N . ASP A 1 206 ? 0.206 17.125 4.336 1 96.38 206 ASP A N 1
ATOM 1585 C CA . ASP A 1 206 ? 1.188 18.141 4.719 1 96.38 206 ASP A CA 1
ATOM 1586 C C . ASP A 1 206 ? 2.492 17.5 5.18 1 96.38 206 ASP A C 1
ATOM 1588 O O . ASP A 1 206 ? 3.578 17.922 4.77 1 96.38 206 ASP A O 1
ATOM 1592 N N . SER A 1 207 ? 2.371 16.484 6.023 1 94.88 207 SER A N 1
ATOM 1593 C CA . SER A 1 207 ? 3.551 15.812 6.562 1 94.88 207 SER A CA 1
ATOM 1594 C C . SER A 1 207 ? 4.398 15.203 5.449 1 94.88 207 SER A C 1
ATOM 1596 O O . SER A 1 207 ? 5.621 15.336 5.445 1 94.88 207 SER A O 1
ATOM 1598 N N . MET A 1 208 ? 3.764 14.555 4.527 1 96.38 208 MET A N 1
ATOM 1599 C CA . MET A 1 208 ? 4.508 13.891 3.463 1 96.38 208 MET A CA 1
ATOM 1600 C C . MET A 1 208 ? 5.254 14.914 2.604 1 96.38 208 MET A C 1
ATOM 1602 O O . MET A 1 208 ? 6.391 14.672 2.199 1 96.38 208 MET A O 1
ATOM 1606 N N . ARG A 1 209 ? 4.629 16.016 2.301 1 97.75 209 ARG A N 1
ATOM 1607 C CA . ARG A 1 209 ? 5.324 17.078 1.583 1 97.75 209 ARG A CA 1
ATOM 1608 C C . ARG A 1 209 ? 6.473 17.641 2.414 1 97.75 209 ARG A C 1
ATOM 1610 O O . ARG A 1 209 ? 7.539 17.953 1.878 1 97.75 209 ARG A O 1
ATOM 1617 N N . TYR A 1 210 ? 6.176 17.781 3.736 1 97 210 TYR A N 1
ATOM 1618 C CA . TYR A 1 210 ? 7.195 18.266 4.66 1 97 210 TYR A CA 1
ATOM 1619 C C . TYR A 1 210 ? 8.406 17.344 4.664 1 97 210 TYR A C 1
ATOM 1621 O O . TYR A 1 210 ? 9.547 17.797 4.711 1 97 210 TYR A O 1
ATOM 1629 N N . PHE A 1 211 ? 8.164 16.031 4.543 1 96.75 211 PHE A N 1
ATOM 1630 C CA . PHE A 1 211 ? 9.219 15.023 4.645 1 96.75 211 PHE A CA 1
ATOM 1631 C C . PHE A 1 211 ? 9.945 14.867 3.312 1 96.75 211 PHE A C 1
ATOM 1633 O O . PHE A 1 211 ? 11.164 14.734 3.277 1 96.75 211 PHE A O 1
ATOM 1640 N N . LEU A 1 212 ? 9.172 14.836 2.189 1 97.88 212 LEU A N 1
ATOM 1641 C CA . LEU A 1 212 ? 9.766 14.312 0.964 1 97.88 212 LEU A CA 1
ATOM 1642 C C . LEU A 1 212 ? 9.641 15.32 -0.174 1 97.88 212 LEU A C 1
ATOM 1644 O O . LEU A 1 212 ? 10.102 15.07 -1.288 1 97.88 212 LEU A O 1
ATOM 1648 N N . GLY A 1 213 ? 9.023 16.484 0.039 1 98.12 213 GLY A N 1
ATOM 1649 C CA . GLY A 1 213 ? 8.867 17.5 -0.991 1 98.12 213 GLY A CA 1
ATOM 1650 C C . GLY A 1 213 ? 7.559 17.375 -1.75 1 98.12 213 GLY A C 1
ATOM 1651 O O . GLY A 1 213 ? 6.613 16.75 -1.275 1 98.12 213 GLY A O 1
ATOM 1652 N N . ASP A 1 214 ? 7.504 18.016 -2.895 1 98.12 214 ASP A N 1
ATOM 1653 C CA . ASP A 1 214 ? 6.254 18.109 -3.643 1 98.12 214 ASP A CA 1
ATOM 1654 C C . ASP A 1 214 ? 5.949 16.797 -4.367 1 98.12 214 ASP A C 1
ATOM 1656 O O . ASP A 1 214 ? 6.855 16.141 -4.883 1 98.12 214 ASP A O 1
ATOM 1660 N N . VAL A 1 215 ? 4.715 16.484 -4.391 1 98.69 215 VAL A N 1
ATOM 1661 C CA . VAL A 1 215 ? 4.223 15.305 -5.09 1 98.69 215 VAL A CA 1
ATOM 1662 C C . VAL A 1 215 ? 3.928 15.656 -6.547 1 98.69 215 VAL A C 1
ATOM 1664 O O . VAL A 1 215 ? 3.322 16.688 -6.836 1 98.69 215 VAL A O 1
ATOM 1667 N N . GLU A 1 216 ? 4.387 14.844 -7.441 1 98.75 216 GLU A N 1
ATOM 1668 C CA . GLU A 1 216 ? 4.145 15.039 -8.867 1 98.75 216 GLU A CA 1
ATOM 1669 C C . GLU A 1 216 ? 2.754 14.547 -9.258 1 98.75 216 GLU A C 1
ATOM 1671 O O . GLU A 1 216 ? 1.968 15.297 -9.844 1 98.75 216 GLU A O 1
ATOM 1676 N N . LYS A 1 217 ? 2.426 13.352 -8.938 1 98.81 217 LYS A N 1
ATOM 1677 C CA . LYS A 1 217 ? 1.152 12.75 -9.32 1 98.81 217 LYS A CA 1
ATOM 1678 C C . LYS A 1 217 ? 0.697 11.719 -8.289 1 98.81 217 LYS A C 1
ATOM 1680 O O . LYS A 1 217 ? 1.493 11.258 -7.469 1 98.81 217 LYS A O 1
ATOM 1685 N N . VAL A 1 218 ? -0.602 11.391 -8.352 1 98.88 218 VAL A N 1
ATOM 1686 C CA . VAL A 1 218 ? -1.184 10.375 -7.48 1 98.88 218 VAL A CA 1
ATOM 1687 C C . VAL A 1 218 ? -2.137 9.492 -8.273 1 98.88 218 VAL A C 1
ATOM 1689 O O . VAL A 1 218 ? -2.666 9.906 -9.312 1 98.88 218 VAL A O 1
ATOM 1692 N N . TYR A 1 219 ? -2.268 8.312 -7.875 1 98.88 219 TYR A N 1
ATOM 1693 C CA . TYR A 1 219 ? -3.412 7.457 -8.156 1 98.88 219 TYR A CA 1
ATOM 1694 C C . TYR A 1 219 ? -4.07 6.98 -6.867 1 98.88 219 TYR A C 1
ATOM 1696 O O . TYR A 1 219 ? -3.381 6.574 -5.926 1 98.88 219 TYR A O 1
ATOM 1704 N N . ALA A 1 220 ? -5.375 7.043 -6.875 1 98.5 220 ALA A N 1
ATOM 1705 C CA . ALA A 1 220 ? -6.051 6.703 -5.625 1 98.5 220 ALA A CA 1
ATOM 1706 C C . ALA A 1 220 ? -7.332 5.918 -5.891 1 98.5 220 ALA A C 1
ATOM 1708 O O . ALA A 1 220 ? -7.988 6.117 -6.918 1 98.5 220 ALA A O 1
ATOM 1709 N N . GLU A 1 221 ? -7.629 5.027 -5.035 1 98.25 221 GLU A N 1
ATOM 1710 C CA . GLU A 1 221 ? -8.914 4.34 -4.918 1 98.25 221 GLU A CA 1
ATOM 1711 C C . GLU A 1 221 ? -9.531 4.559 -3.537 1 98.25 221 GLU A C 1
ATOM 1713 O O . GLU A 1 221 ? -8.82 4.559 -2.529 1 98.25 221 GLU A O 1
ATOM 1718 N N . MET A 1 222 ? -10.82 4.738 -3.52 1 97 222 MET A N 1
ATOM 1719 C CA . MET A 1 222 ? -11.555 4.926 -2.271 1 97 222 MET A CA 1
ATOM 1720 C C . MET A 1 222 ? -12.773 4.012 -2.213 1 97 222 MET A C 1
ATOM 1722 O O . MET A 1 222 ? -13.398 3.738 -3.238 1 97 222 MET A O 1
ATOM 1726 N N . ARG A 1 223 ? -13.047 3.559 -0.993 1 96.56 223 ARG A N 1
ATOM 1727 C CA . ARG A 1 223 ? -14.242 2.748 -0.763 1 96.56 223 ARG A CA 1
ATOM 1728 C C . ARG A 1 223 ? -14.898 3.109 0.564 1 96.56 223 ARG A C 1
ATOM 1730 O O . ARG A 1 223 ? -14.281 3.744 1.419 1 96.56 223 ARG A O 1
ATOM 1737 N N . GLU A 1 224 ? -16.172 2.867 0.639 1 93.94 224 GLU A N 1
ATOM 1738 C CA . GLU A 1 224 ? -16.875 2.721 1.907 1 93.94 224 GLU A CA 1
ATOM 1739 C C . GLU A 1 224 ? -17.094 1.251 2.258 1 93.94 224 GLU A C 1
ATOM 1741 O O . GLU A 1 224 ? -17.719 0.509 1.504 1 93.94 224 GLU A O 1
ATOM 1746 N N . ILE A 1 225 ? -16.516 0.792 3.416 1 94.12 225 ILE A N 1
ATOM 1747 C CA . ILE A 1 225 ? -16.625 -0.631 3.717 1 94.12 225 ILE A CA 1
ATOM 1748 C C . ILE A 1 225 ? -17.266 -0.822 5.086 1 94.12 225 ILE A C 1
ATOM 1750 O O . ILE A 1 225 ? -17.469 -1.954 5.531 1 94.12 225 ILE A O 1
ATOM 1754 N N . ARG A 1 226 ? -17.625 0.162 5.758 1 89.94 226 ARG A N 1
ATOM 1755 C CA . ARG A 1 226 ? -18.188 0.116 7.105 1 89.94 226 ARG A CA 1
ATOM 1756 C C . ARG A 1 226 ? -19.484 -0.684 7.137 1 89.94 226 ARG A C 1
ATOM 1758 O O . ARG A 1 226 ? -19.828 -1.287 8.156 1 89.94 226 ARG A O 1
ATOM 1765 N N . SER A 1 227 ? -20.203 -0.714 6.039 1 87.69 227 SER A N 1
ATOM 1766 C CA . SER A 1 227 ? -21.484 -1.412 5.957 1 87.69 227 SER A CA 1
ATOM 1767 C C . SER A 1 227 ? -21.281 -2.924 5.895 1 87.69 227 SER A C 1
ATOM 1769 O O . SER A 1 227 ? -22.25 -3.684 5.941 1 87.69 227 SER A O 1
ATOM 1771 N N . GLY A 1 228 ? -20.062 -3.301 5.785 1 88.75 228 GLY A N 1
ATOM 1772 C CA . GLY A 1 228 ? -19.797 -4.719 5.613 1 88.75 228 GLY A CA 1
ATOM 1773 C C . GLY A 1 228 ? -19.766 -5.148 4.156 1 88.75 228 GLY A C 1
ATOM 1774 O O . GLY A 1 228 ? -19.609 -6.336 3.857 1 88.75 228 GLY A O 1
ATOM 1775 N N . GLN A 1 229 ? -20 -4.16 3.297 1 88.38 229 GLN A N 1
ATOM 1776 C CA . GLN A 1 229 ? -19.906 -4.336 1.852 1 88.38 229 GLN A CA 1
ATOM 1777 C C . GLN A 1 229 ? -18.953 -3.311 1.232 1 88.38 229 GLN A C 1
ATOM 1779 O O . GLN A 1 229 ? -18.656 -2.281 1.845 1 88.38 229 GLN A O 1
ATOM 1784 N N . VAL A 1 230 ? -18.438 -3.674 0.115 1 92 230 VAL A N 1
ATOM 1785 C CA . VAL A 1 230 ? -17.609 -2.725 -0.624 1 92 230 VAL A CA 1
ATOM 1786 C C . VAL A 1 230 ? -18.5 -1.824 -1.479 1 92 230 VAL A C 1
ATOM 1788 O O . VAL A 1 230 ? -19.172 -2.297 -2.402 1 92 230 VAL A O 1
ATOM 1791 N N . ARG A 1 231 ? -18.5 -0.474 -1.171 1 89.12 231 ARG A N 1
ATOM 1792 C CA . ARG A 1 231 ? -19.391 0.44 -1.881 1 89.12 231 ARG A CA 1
ATOM 1793 C C . ARG A 1 231 ? -18.609 1.602 -2.488 1 89.12 231 ARG A C 1
ATOM 1795 O O . ARG A 1 231 ? -17.531 1.955 -2.002 1 89.12 231 ARG A O 1
ATOM 1802 N N . SER A 1 232 ? -19.156 2.193 -3.514 1 88.25 232 SER A N 1
ATOM 1803 C CA . SER A 1 232 ? -18.578 3.342 -4.199 1 88.25 232 SER A CA 1
ATOM 1804 C C . SER A 1 232 ? -18.672 4.605 -3.35 1 88.25 232 SER A C 1
ATOM 1806 O O . SER A 1 232 ? -19.641 4.781 -2.6 1 88.25 232 SER A O 1
ATOM 1808 N N . VAL A 1 233 ? -17.719 5.492 -3.572 1 86.19 233 VAL A N 1
ATOM 1809 C CA . VAL A 1 233 ? -17.641 6.711 -2.775 1 86.19 233 VAL A CA 1
ATOM 1810 C C . VAL A 1 233 ? -18.375 7.844 -3.498 1 86.19 233 VAL A C 1
ATOM 1812 O O . VAL A 1 233 ? -18.375 8.984 -3.025 1 86.19 233 VAL A O 1
ATOM 1815 N N . GLN A 1 234 ? -18.969 7.629 -4.582 1 79.94 234 GLN A N 1
ATOM 1816 C CA . GLN A 1 234 ? -19.781 8.633 -5.262 1 79.94 234 GLN A CA 1
ATOM 1817 C C . GLN A 1 234 ? -21.016 9 -4.43 1 79.94 234 GLN A C 1
ATOM 1819 O O . GLN A 1 234 ? -21.469 10.148 -4.449 1 79.94 234 GLN A O 1
ATOM 1824 N N . GLU A 1 235 ? -21.469 7.992 -3.637 1 78.06 235 GLU A N 1
ATOM 1825 C CA . GLU A 1 235 ? -22.703 8.203 -2.893 1 78.06 235 GLU A CA 1
ATOM 1826 C C . GLU A 1 235 ? -22.453 8.203 -1.388 1 78.06 235 GLU A C 1
ATOM 1828 O O . GLU A 1 235 ? -23.328 8.586 -0.606 1 78.06 235 GLU A O 1
ATOM 1833 N N . HIS A 1 236 ? -21.219 7.77 -1.065 1 79.44 236 HIS A N 1
ATOM 1834 C CA . HIS A 1 236 ? -20.906 7.594 0.346 1 79.44 236 HIS A CA 1
ATOM 1835 C C . HIS A 1 236 ? -19.547 8.203 0.681 1 79.44 236 HIS A C 1
ATOM 1837 O O . HIS A 1 236 ? -18.641 8.234 -0.164 1 79.44 236 HIS A O 1
ATOM 1843 N N . PRO A 1 237 ? -19.453 8.664 1.937 1 86.25 237 PRO A N 1
ATOM 1844 C CA . PRO A 1 237 ? -18.109 9.102 2.34 1 86.25 237 PRO A CA 1
ATOM 1845 C C . PRO A 1 237 ? -17.109 7.945 2.412 1 86.25 237 PRO A C 1
ATOM 1847 O O . PRO A 1 237 ? -17.469 6.836 2.818 1 86.25 237 PRO A O 1
ATOM 1850 N N . GLU A 1 238 ? -15.977 8.242 2.006 1 92.94 238 GLU A N 1
ATOM 1851 C CA . GLU A 1 238 ? -14.969 7.188 2.035 1 92.94 238 GLU A CA 1
ATOM 1852 C C . GLU A 1 238 ? -14.539 6.879 3.465 1 92.94 238 GLU A C 1
ATOM 1854 O O . GLU A 1 238 ? -14.5 7.77 4.316 1 92.94 238 GLU A O 1
ATOM 1859 N N . ASP A 1 239 ? -14.25 5.621 3.725 1 93.44 239 ASP A N 1
ATOM 1860 C CA . ASP A 1 239 ? -13.672 5.23 5.004 1 93.44 239 ASP A CA 1
ATOM 1861 C C . ASP A 1 239 ? -12.422 4.371 4.805 1 93.44 239 ASP A C 1
ATOM 1863 O O . ASP A 1 239 ? -11.797 3.939 5.773 1 93.44 239 ASP A O 1
ATOM 1867 N N . THR A 1 240 ? -12.086 4.109 3.531 1 95.5 240 THR A N 1
ATOM 1868 C CA . THR A 1 240 ? -10.914 3.336 3.137 1 95.5 240 THR A CA 1
ATOM 1869 C C . THR A 1 240 ? -10.281 3.912 1.872 1 95.5 240 THR A C 1
ATOM 1871 O O . THR A 1 240 ? -10.977 4.137 0.876 1 95.5 240 THR A O 1
ATOM 1874 N N . ILE A 1 241 ? -8.969 4.156 1.907 1 96.75 241 ILE A N 1
ATOM 1875 C CA . ILE A 1 241 ? -8.32 4.758 0.745 1 96.75 241 ILE A CA 1
ATOM 1876 C C . ILE A 1 241 ? -6.996 4.047 0.466 1 96.75 241 ILE A C 1
ATOM 1878 O O . ILE A 1 241 ? -6.34 3.559 1.389 1 96.75 241 ILE A O 1
ATOM 1882 N N . PHE A 1 242 ? -6.648 3.936 -0.725 1 98 242 PHE A N 1
ATOM 1883 C CA . PHE A 1 242 ? -5.363 3.486 -1.249 1 98 242 PHE A CA 1
ATOM 1884 C C . PHE A 1 242 ? -4.77 4.527 -2.188 1 98 242 PHE A C 1
ATOM 1886 O O . PHE A 1 242 ? -5.398 4.914 -3.174 1 98 242 PHE A O 1
ATOM 1893 N N . VAL A 1 243 ? -3.564 4.969 -1.862 1 98.5 243 VAL A N 1
ATOM 1894 C CA . VAL A 1 243 ? -2.959 6.031 -2.66 1 98.5 243 VAL A CA 1
ATOM 1895 C C . VAL A 1 243 ? -1.522 5.656 -3.016 1 98.5 243 VAL A C 1
ATOM 1897 O O . VAL A 1 243 ? -0.759 5.211 -2.154 1 98.5 243 VAL A O 1
ATOM 1900 N N . THR A 1 244 ? -1.185 5.711 -4.25 1 98.75 244 THR A N 1
ATOM 1901 C CA . THR A 1 244 ? 0.204 5.723 -4.695 1 98.75 244 THR A CA 1
ATOM 1902 C C . THR A 1 244 ? 0.672 7.148 -4.969 1 98.75 244 THR A C 1
ATOM 1904 O O . THR A 1 244 ? 0.032 7.883 -5.723 1 98.75 244 THR A O 1
ATOM 1907 N N . LEU A 1 245 ? 1.707 7.527 -4.316 1 98.75 245 LEU A N 1
ATOM 1908 C CA . LEU A 1 245 ? 2.266 8.867 -4.473 1 98.75 245 LEU A CA 1
ATOM 1909 C C . LEU A 1 245 ? 3.6 8.812 -5.215 1 98.75 245 LEU A C 1
ATOM 1911 O O . LEU A 1 245 ? 4.477 8.016 -4.867 1 98.75 245 LEU A O 1
ATOM 1915 N N . THR A 1 246 ? 3.744 9.609 -6.227 1 98.69 246 THR A N 1
ATOM 1916 C CA . THR A 1 246 ? 5.016 9.844 -6.906 1 98.69 246 THR A CA 1
ATOM 1917 C C . THR A 1 246 ? 5.492 11.273 -6.68 1 98.69 246 THR A C 1
ATOM 1919 O O . THR A 1 246 ? 4.84 12.234 -7.105 1 98.69 246 THR A O 1
ATOM 1922 N N . PHE A 1 247 ? 6.594 11.383 -6.008 1 98.69 247 PHE A N 1
ATOM 1923 C CA . PHE A 1 247 ? 7.156 12.695 -5.711 1 98.69 247 PHE A CA 1
ATOM 1924 C C . PHE A 1 247 ? 7.961 13.219 -6.895 1 98.69 247 PHE A C 1
ATOM 1926 O O . PHE A 1 247 ? 8.398 12.445 -7.746 1 98.69 247 PHE A O 1
ATOM 1933 N N . LYS A 1 248 ? 8.172 14.547 -6.969 1 98.25 248 LYS A N 1
ATOM 1934 C CA . LYS A 1 248 ? 8.969 15.156 -8.031 1 98.25 248 LYS A CA 1
ATOM 1935 C C . LYS A 1 248 ? 10.406 14.648 -8.008 1 98.25 248 LYS A C 1
ATOM 1937 O O . LYS A 1 248 ? 11.07 14.578 -9.039 1 98.25 248 LYS A O 1
ATOM 1942 N N . SER A 1 249 ? 10.898 14.227 -6.883 1 96.94 249 SER A N 1
ATOM 1943 C CA . SER A 1 249 ? 12.234 13.672 -6.715 1 96.94 249 SER A CA 1
ATOM 1944 C C . SER A 1 249 ? 12.352 12.297 -7.363 1 96.94 249 SER A C 1
ATOM 1946 O O . SER A 1 249 ? 13.461 11.781 -7.535 1 96.94 249 SER A O 1
ATOM 1948 N N . GLY A 1 250 ? 11.242 11.664 -7.66 1 96.5 250 GLY A N 1
ATOM 1949 C CA . GLY A 1 250 ? 11.219 10.312 -8.18 1 96.5 250 GLY A CA 1
ATOM 1950 C C . GLY A 1 250 ? 10.836 9.273 -7.141 1 96.5 250 GLY A C 1
ATOM 1951 O O . GLY A 1 250 ? 10.492 8.141 -7.484 1 96.5 250 GLY A O 1
ATOM 1952 N N . VAL A 1 251 ? 10.852 9.609 -5.867 1 98.06 251 VAL A N 1
ATOM 1953 C CA . VAL A 1 251 ? 10.461 8.711 -4.789 1 98.06 251 VAL A CA 1
ATOM 1954 C C . VAL A 1 251 ? 9 8.305 -4.957 1 98.06 251 VAL A C 1
ATOM 1956 O O . VAL A 1 251 ? 8.148 9.148 -5.266 1 98.06 251 VAL A O 1
ATOM 1959 N N . VAL A 1 252 ? 8.742 7.012 -4.855 1 98.25 252 VAL A N 1
ATOM 1960 C CA . VAL A 1 252 ? 7.383 6.48 -4.914 1 98.25 252 VAL A CA 1
ATOM 1961 C C . VAL A 1 252 ? 7.066 5.727 -3.625 1 98.25 252 VAL A C 1
ATOM 1963 O O . VAL A 1 252 ? 7.941 5.074 -3.049 1 98.25 252 VAL A O 1
ATOM 1966 N N . GLY A 1 253 ? 5.891 5.84 -3.15 1 97.75 253 GLY A N 1
ATOM 1967 C CA . GLY A 1 253 ? 5.395 5.062 -2.027 1 97.75 253 GLY A CA 1
ATOM 1968 C C . GLY A 1 253 ? 3.881 4.969 -1.985 1 97.75 253 GLY A C 1
ATOM 1969 O O . GLY A 1 253 ? 3.205 5.355 -2.941 1 97.75 253 GLY A O 1
ATOM 1970 N N . ASN A 1 254 ? 3.391 4.312 -0.975 1 96.5 254 ASN A N 1
ATOM 1971 C CA . ASN A 1 254 ? 1.944 4.141 -0.888 1 96.5 254 ASN A CA 1
ATOM 1972 C C . ASN A 1 254 ? 1.406 4.605 0.462 1 96.5 254 ASN A C 1
ATOM 1974 O O . ASN A 1 254 ? 2.152 4.684 1.44 1 96.5 254 ASN A O 1
ATOM 1978 N N . TRP A 1 255 ? 0.21 4.984 0.461 1 95.56 255 TRP A N 1
ATOM 1979 C CA . TRP A 1 255 ? -0.613 5.301 1.625 1 95.56 255 TRP A CA 1
ATOM 1980 C C . TRP A 1 255 ? -1.909 4.496 1.606 1 95.56 255 TRP A C 1
ATOM 1982 O O . TRP A 1 255 ? -2.732 4.656 0.701 1 95.56 255 TRP A O 1
ATOM 1992 N N . ALA A 1 256 ? -2.041 3.6 2.537 1 95.06 256 ALA A N 1
ATOM 1993 C CA . ALA A 1 256 ? -3.266 2.828 2.732 1 95.06 256 ALA A CA 1
ATOM 1994 C C . ALA A 1 256 ? -3.871 3.098 4.105 1 95.06 256 ALA A C 1
ATOM 1996 O O . ALA A 1 256 ? -3.207 2.92 5.129 1 95.06 256 ALA A O 1
ATOM 1997 N N . TRP A 1 257 ? -5.105 3.475 4.098 1 93.12 257 TRP A N 1
ATOM 1998 C CA . TRP A 1 257 ? -5.723 3.932 5.34 1 93.12 257 TRP A CA 1
ATOM 1999 C C . TRP A 1 257 ? -7.191 3.516 5.402 1 93.12 257 TRP A C 1
ATOM 2001 O O . TRP A 1 257 ? -7.965 3.812 4.492 1 93.12 257 TRP A O 1
ATOM 2011 N N . SER A 1 258 ? -7.555 2.822 6.48 1 93.75 258 SER A N 1
ATOM 2012 C CA . SER A 1 258 ? -8.945 2.455 6.715 1 93.75 258 SER A CA 1
ATOM 2013 C C . SER A 1 258 ? -9.344 2.678 8.172 1 93.75 258 SER A C 1
ATOM 2015 O O . SER A 1 258 ? -8.625 2.258 9.086 1 93.75 258 SER A O 1
ATOM 2017 N N . VAL A 1 259 ? -10.492 3.279 8.359 1 90.12 259 VAL A N 1
ATOM 2018 C CA . VAL A 1 259 ? -11.008 3.473 9.703 1 90.12 259 VAL A CA 1
ATOM 2019 C C . VAL A 1 259 ? -12.219 2.566 9.93 1 90.12 259 VAL A C 1
ATOM 2021 O O . VAL A 1 259 ? -13.016 2.803 10.836 1 90.12 259 VAL A O 1
ATOM 2024 N N . ALA A 1 260 ? -12.367 1.601 9.062 1 93.25 260 ALA A N 1
ATOM 2025 C CA . ALA A 1 260 ? -13.57 0.775 9.133 1 93.25 260 ALA A CA 1
ATOM 2026 C C . ALA A 1 260 ? -13.242 -0.692 8.859 1 93.25 260 ALA A C 1
ATOM 2028 O O . ALA A 1 260 ? -14.133 -1.484 8.547 1 93.25 260 ALA A O 1
ATOM 2029 N N . ALA A 1 261 ? -12.008 -1.075 8.891 1 94.12 261 ALA A N 1
ATOM 2030 C CA . ALA A 1 261 ? -11.602 -2.443 8.586 1 94.12 261 ALA A CA 1
ATOM 2031 C C . ALA A 1 261 ? -11.734 -3.346 9.805 1 94.12 261 ALA A C 1
ATOM 2033 O O . ALA A 1 261 ? -11.062 -3.141 10.82 1 94.12 261 ALA A O 1
ATOM 2034 N N . PRO A 1 262 ? -12.531 -4.336 9.781 1 94.69 262 PRO A N 1
ATOM 2035 C CA . PRO A 1 262 ? -12.75 -5.211 10.938 1 94.69 262 PRO A CA 1
ATOM 2036 C C . PRO A 1 262 ? -11.508 -6.012 11.312 1 94.69 262 PRO A C 1
ATOM 2038 O O . PRO A 1 262 ? -10.609 -6.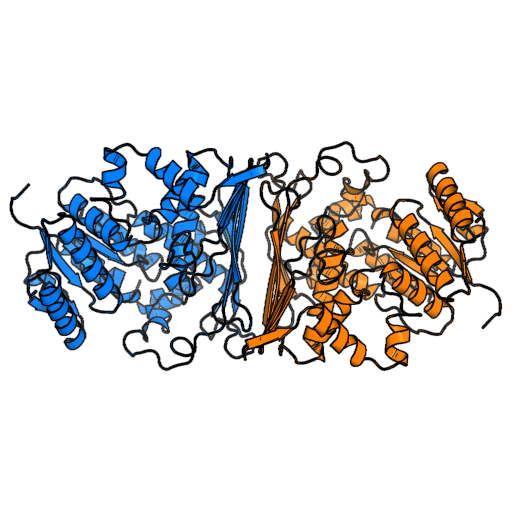191 10.492 1 94.69 262 PRO A O 1
ATOM 2041 N N . GLY A 1 263 ? -11.531 -6.512 12.586 1 93.56 263 GLY A N 1
ATOM 2042 C CA . GLY A 1 263 ? -10.453 -7.359 13.078 1 93.56 263 GLY A CA 1
ATOM 2043 C C . GLY A 1 263 ? -9.336 -6.574 13.742 1 93.56 263 GLY A C 1
ATOM 2044 O O . GLY A 1 263 ? -9.594 -5.656 14.523 1 93.56 263 GLY A O 1
ATOM 2045 N N . GLN A 1 264 ? -8.156 -6.996 13.383 1 89.81 264 GLN A N 1
ATOM 2046 C CA . GLN A 1 264 ? -7 -6.422 14.062 1 89.81 264 GLN A CA 1
ATOM 2047 C C . GLN A 1 264 ? -6.625 -5.07 13.453 1 89.81 264 GLN A C 1
ATOM 2049 O O . GLN A 1 264 ? -6.664 -4.898 12.234 1 89.81 264 GLN A O 1
ATOM 2054 N N . SER A 1 265 ? -6.289 -4.121 14.344 1 88.88 265 SER A N 1
ATOM 2055 C CA . SER A 1 265 ? -5.738 -2.85 13.883 1 88.88 265 SER A CA 1
ATOM 2056 C C . SER A 1 265 ? -4.285 -2.998 13.453 1 88.88 265 SER A C 1
ATOM 2058 O O . SER A 1 265 ? -3.545 -3.811 14.008 1 88.88 265 SER A O 1
ATOM 2060 N N . HIS A 1 266 ? -3.943 -2.227 12.508 1 87.5 266 HIS A N 1
ATOM 2061 C CA . HIS A 1 266 ? -2.57 -2.232 12.016 1 87.5 266 HIS A CA 1
ATOM 2062 C C . HIS A 1 266 ? -2.033 -0.813 11.867 1 87.5 266 HIS A C 1
ATOM 2064 O O . HIS A 1 266 ? -2.77 0.097 11.477 1 87.5 266 HIS A O 1
ATOM 2070 N N . CYS A 1 267 ? -0.823 -0.609 12.227 1 86.94 267 CYS A N 1
ATOM 2071 C CA . CYS A 1 267 ? -0.064 0.614 11.992 1 86.94 267 CYS A CA 1
ATOM 2072 C C . CYS A 1 267 ? 1.363 0.296 11.555 1 86.94 267 CYS A C 1
ATOM 2074 O O . CYS A 1 267 ? 2.139 -0.266 12.328 1 86.94 267 CYS A O 1
ATOM 2076 N N . ASN A 1 268 ? 1.695 0.616 10.398 1 87.5 268 ASN A N 1
ATOM 2077 C CA . ASN A 1 268 ? 3.031 0.403 9.852 1 87.5 268 ASN A CA 1
ATOM 2078 C C . ASN A 1 268 ? 3.479 1.581 8.992 1 87.5 268 ASN A C 1
ATOM 2080 O O . ASN A 1 268 ? 3.012 1.743 7.859 1 87.5 268 ASN A O 1
ATOM 2084 N N . VAL A 1 269 ? 4.324 2.352 9.516 1 90.69 269 VAL A N 1
ATOM 2085 C CA . VAL A 1 269 ? 4.93 3.471 8.805 1 90.69 269 VAL A CA 1
ATOM 2086 C C . VAL A 1 269 ? 6.418 3.201 8.586 1 90.69 269 VAL A C 1
ATOM 2088 O O . VAL A 1 269 ? 7.18 3.082 9.555 1 90.69 269 VAL A O 1
ATOM 2091 N N . VAL A 1 270 ? 6.809 3.162 7.352 1 93.62 270 VAL A N 1
ATOM 2092 C CA . VAL A 1 270 ? 8.195 2.807 7.051 1 93.62 270 VAL A CA 1
ATOM 2093 C C . VAL A 1 270 ? 8.766 3.773 6.016 1 93.62 270 VAL A C 1
ATOM 2095 O O . VAL A 1 270 ? 8.117 4.062 5.008 1 93.62 270 VAL A O 1
ATOM 2098 N N . PHE A 1 271 ? 9.914 4.309 6.266 1 96.19 271 PHE A N 1
ATOM 2099 C CA . PHE A 1 271 ? 10.734 5.027 5.293 1 96.19 271 PHE A CA 1
ATOM 2100 C C . PHE A 1 271 ? 12.062 4.316 5.082 1 96.19 271 PHE A C 1
ATOM 2102 O O . PHE A 1 271 ? 12.727 3.922 6.047 1 96.19 271 PHE A O 1
ATOM 2109 N N . HIS A 1 272 ? 12.414 4.145 3.832 1 97.56 272 HIS A N 1
ATOM 2110 C CA . HIS A 1 272 ? 13.734 3.604 3.51 1 97.56 272 HIS A CA 1
ATOM 2111 C C . HIS A 1 272 ? 14.617 4.66 2.863 1 97.56 272 HIS A C 1
ATOM 2113 O O . HIS A 1 272 ? 14.219 5.312 1.896 1 97.56 272 HIS A O 1
ATOM 2119 N N . GLY A 1 273 ? 15.773 4.809 3.402 1 97.81 273 GLY A N 1
ATOM 2120 C CA . GLY A 1 273 ? 16.844 5.574 2.766 1 97.81 273 GLY A CA 1
ATOM 2121 C C . GLY A 1 273 ? 17.969 4.707 2.244 1 97.81 273 GLY A C 1
ATOM 2122 O O . GLY A 1 273 ? 17.938 3.482 2.398 1 97.81 273 GLY A O 1
ATOM 2123 N N . SER A 1 274 ? 18.969 5.293 1.639 1 97.31 274 SER A N 1
ATOM 2124 C CA . SER A 1 274 ? 20.031 4.574 0.956 1 97.31 274 SER A CA 1
ATOM 2125 C C . SER A 1 274 ? 20.969 3.898 1.952 1 97.31 274 SER A C 1
ATOM 2127 O O . SER A 1 274 ? 21.797 3.061 1.572 1 97.31 274 SER A O 1
ATOM 2129 N N . LYS A 1 275 ? 20.844 4.238 3.266 1 97.31 275 LYS A N 1
ATOM 2130 C CA . LYS A 1 275 ? 21.766 3.676 4.25 1 97.31 275 LYS A CA 1
ATOM 2131 C C . LYS A 1 275 ? 21.016 3.07 5.43 1 97.31 275 LYS A C 1
ATOM 2133 O O . LYS A 1 275 ? 21.609 2.73 6.449 1 97.31 275 LYS A O 1
ATOM 2138 N N . GLY A 1 276 ? 19.703 2.965 5.336 1 97.56 276 GLY A N 1
ATOM 2139 C CA . GLY A 1 276 ? 18.922 2.443 6.445 1 97.56 276 GLY A CA 1
ATOM 2140 C C . GLY A 1 276 ? 17.438 2.75 6.328 1 97.56 276 GLY A C 1
ATOM 2141 O O . GLY A 1 276 ? 16.953 3.109 5.254 1 97.56 276 GLY A O 1
ATOM 2142 N N . SER A 1 277 ? 16.688 2.48 7.465 1 97 277 SER A N 1
ATOM 2143 C CA . SER A 1 277 ? 15.242 2.672 7.438 1 97 277 SER A CA 1
ATOM 2144 C C . SER A 1 277 ? 14.727 3.166 8.789 1 97 277 SER A C 1
ATOM 2146 O O . SER A 1 277 ? 15.391 3.006 9.812 1 97 277 SER A O 1
ATOM 2148 N N . LEU A 1 278 ? 13.633 3.873 8.727 1 95.69 278 LEU A N 1
ATOM 2149 C CA . LEU A 1 278 ? 12.797 4.219 9.875 1 95.69 278 LEU A CA 1
ATOM 2150 C C . LEU A 1 278 ? 11.5 3.42 9.859 1 95.69 278 LEU A C 1
ATOM 2152 O O . LEU A 1 278 ? 10.828 3.33 8.828 1 95.69 278 LEU A O 1
ATOM 2156 N N . GLU A 1 279 ? 11.141 2.834 10.961 1 92.12 279 GLU A N 1
ATOM 2157 C CA . G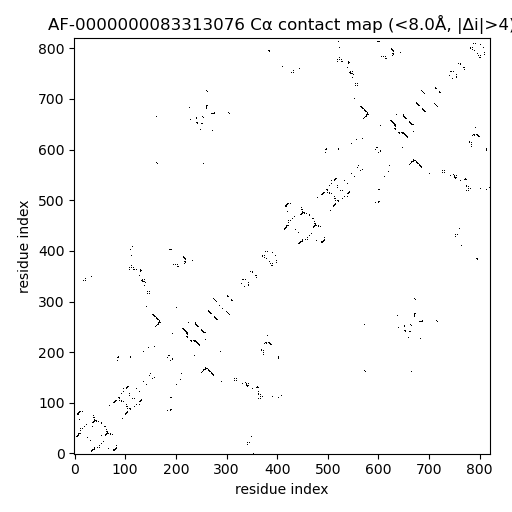LU A 1 279 ? 9.852 2.172 11.133 1 92.12 279 GLU A CA 1
ATOM 2158 C C . GLU A 1 279 ? 9.141 2.662 12.391 1 92.12 279 GLU A C 1
ATOM 2160 O O . GLU A 1 279 ? 9.766 2.848 13.438 1 92.12 279 GLU A O 1
ATOM 2165 N N . ASP A 1 280 ? 7.887 2.918 12.289 1 87.75 280 ASP A N 1
ATOM 2166 C CA . ASP A 1 280 ? 7.02 3.219 13.422 1 87.75 280 ASP A CA 1
ATOM 2167 C C . ASP A 1 280 ? 5.742 2.377 13.375 1 87.75 280 ASP A C 1
ATOM 2169 O O . ASP A 1 280 ? 4.926 2.531 12.469 1 87.75 280 ASP A O 1
ATOM 2173 N N . THR A 1 281 ? 5.559 1.481 14.32 1 78.44 281 THR A N 1
ATOM 2174 C CA . THR A 1 281 ? 4.406 0.591 14.391 1 78.44 281 THR A CA 1
ATOM 2175 C C . THR A 1 281 ? 3.512 0.948 15.57 1 78.44 281 THR A C 1
ATOM 2177 O O . THR A 1 281 ? 2.723 0.121 16.031 1 78.44 281 THR A O 1
ATOM 2180 N N . THR A 1 282 ? 3.77 2.035 16.109 1 67.81 282 THR A N 1
ATOM 2181 C CA . THR A 1 282 ? 3.027 2.447 17.297 1 67.81 282 THR A CA 1
ATOM 2182 C C . THR A 1 282 ? 1.555 2.67 16.969 1 67.81 282 THR A C 1
ATOM 2184 O O . THR A 1 282 ? 1.229 3.371 16 1 67.81 282 THR A O 1
ATOM 2187 N N . ASP A 1 283 ? 0.675 1.676 17.469 1 60.72 283 ASP A N 1
ATOM 2188 C CA . ASP A 1 283 ? -0.766 1.835 17.297 1 60.72 283 ASP A CA 1
ATOM 2189 C C . ASP A 1 283 ? -1.273 3.07 18.031 1 60.72 283 ASP A C 1
ATOM 2191 O O . ASP A 1 283 ? -1.279 3.104 19.266 1 60.72 283 ASP A O 1
ATOM 2195 N N . SER A 1 284 ? -1.253 4.137 17.531 1 51.16 284 SER A N 1
ATOM 2196 C CA . SER A 1 284 ? -1.862 5.25 18.25 1 51.16 284 SER A CA 1
ATOM 2197 C C . SER A 1 284 ? -3.295 5.488 17.797 1 51.16 284 SER A C 1
ATOM 2199 O O . SER A 1 284 ? -3.539 5.723 16.609 1 51.16 284 SER A O 1
ATOM 2201 N N . ARG A 1 285 ? -4.27 4.508 18.281 1 46.88 285 ARG A N 1
ATOM 2202 C CA . ARG A 1 285 ? -5.684 4.535 17.906 1 46.88 285 ARG A CA 1
ATOM 2203 C C . ARG A 1 285 ? -6.016 5.797 17.125 1 46.88 285 ARG A C 1
ATOM 2205 O O . ARG A 1 285 ? -7.043 5.855 16.438 1 46.88 285 ARG A O 1
ATOM 2212 N N . PHE A 1 286 ? -5.777 6.793 17.609 1 40.53 286 PHE A N 1
ATOM 2213 C CA . PHE A 1 286 ? -6.395 7.996 17.062 1 40.53 286 PHE A CA 1
ATOM 2214 C C . PHE A 1 286 ? -5.41 8.773 16.203 1 40.53 286 PHE A C 1
ATOM 2216 O O . PHE A 1 286 ? -5.75 9.82 15.648 1 40.53 286 PHE A O 1
ATOM 2223 N N . ARG A 1 287 ? -4.184 8.281 15.992 1 45.31 287 ARG A N 1
ATOM 2224 C CA . ARG A 1 287 ? -3.459 9.359 15.328 1 45.31 287 ARG A CA 1
ATOM 2225 C C . ARG A 1 287 ? -2.779 8.852 14.055 1 45.31 287 ARG A C 1
ATOM 2227 O O . ARG A 1 287 ? -2.057 7.855 14.086 1 45.31 287 ARG A O 1
ATOM 2234 N N . ILE A 1 288 ? -3.568 8.812 12.969 1 43.03 288 ILE A N 1
ATOM 2235 C CA . ILE A 1 288 ? -3.311 8.453 11.578 1 43.03 288 ILE A CA 1
ATOM 2236 C C . ILE A 1 288 ? -1.805 8.344 11.344 1 43.03 288 ILE A C 1
ATOM 2238 O O . ILE A 1 288 ? -1.347 7.457 10.625 1 43.03 288 ILE A O 1
ATOM 2242 N N . PHE A 1 289 ? -1.201 9.375 11.766 1 48.62 289 PHE A N 1
ATOM 2243 C CA . PHE A 1 289 ? 0.215 9.594 11.492 1 48.62 289 PHE A CA 1
ATOM 2244 C C . PHE A 1 289 ? 0.943 10.055 12.75 1 48.62 289 PHE A C 1
ATOM 2246 O O . PHE A 1 289 ? 1.273 11.234 12.891 1 48.62 289 PHE A O 1
ATOM 2253 N N . HIS A 1 290 ? 0.643 9.477 13.859 1 48.31 290 HIS A N 1
ATOM 2254 C CA . HIS A 1 290 ? 1.445 9.938 14.984 1 48.31 290 HIS A CA 1
ATOM 2255 C C . HIS A 1 290 ? 2.889 9.453 14.867 1 48.31 290 HIS A C 1
ATOM 2257 O O . HIS A 1 290 ? 3.184 8.289 15.133 1 48.31 290 HIS A O 1
ATOM 2263 N N . LEU A 1 291 ? 3.441 9.906 13.852 1 42.94 291 LEU A N 1
ATOM 2264 C CA . LEU A 1 291 ? 4.863 9.742 14.125 1 42.94 291 LEU A CA 1
ATOM 2265 C C . LEU A 1 291 ? 5.227 10.344 15.484 1 42.94 291 LEU A C 1
ATOM 2267 O O . LEU A 1 291 ? 5.035 11.539 15.711 1 42.94 291 LEU A O 1
ATOM 2271 N N . PHE A 1 292 ? 5.352 9.656 16.578 1 41.25 292 PHE A N 1
ATOM 2272 C CA . PHE A 1 292 ? 6.023 9.938 17.844 1 41.25 292 PHE A CA 1
ATOM 2273 C C . PHE A 1 292 ? 5.012 10.336 18.922 1 41.25 292 PHE A C 1
ATOM 2275 O O . PHE A 1 292 ? 5.391 10.797 19.984 1 41.25 292 PHE A O 1
ATOM 2282 N N . GLU A 1 293 ? 3.664 10.453 18.562 1 47.78 293 GLU A N 1
ATOM 2283 C CA . GLU A 1 293 ? 2.875 10.852 19.719 1 47.78 293 GLU A CA 1
ATOM 2284 C C . GLU A 1 293 ? 2.607 9.664 20.641 1 47.78 293 GLU A C 1
ATOM 2286 O O . GLU A 1 293 ? 2.143 8.617 20.188 1 47.78 293 GLU A O 1
ATOM 2291 N N . ARG A 1 294 ? 3.311 9.664 21.609 1 51.22 294 ARG A N 1
ATOM 2292 C CA . ARG A 1 294 ? 3.209 8.609 22.609 1 51.22 294 ARG A CA 1
ATOM 2293 C C . ARG A 1 294 ? 2.238 9 23.719 1 51.22 294 ARG A C 1
ATOM 2295 O O . ARG A 1 294 ? 2.27 10.133 24.219 1 51.22 294 ARG A O 1
ATOM 2302 N N . LYS A 1 295 ? 1.061 8.25 23.766 1 50.62 295 LYS A N 1
ATOM 2303 C CA . LYS A 1 295 ? 0.429 8.359 25.078 1 50.62 295 LYS A CA 1
ATOM 2304 C C . LYS A 1 295 ? 1.398 7.969 26.188 1 50.62 295 LYS A C 1
ATOM 2306 O O . LYS A 1 295 ? 2.295 7.152 25.969 1 50.62 295 LYS A O 1
ATOM 2311 N N . PRO A 1 296 ? 1.202 8.625 27.266 1 48.41 296 PRO A N 1
ATOM 2312 C CA . PRO A 1 296 ? 1.974 8.164 28.422 1 48.41 296 PRO A CA 1
ATOM 2313 C C . PRO A 1 296 ? 1.806 6.672 28.688 1 48.41 296 PRO A C 1
ATOM 2315 O O . PRO A 1 296 ? 0.684 6.16 28.672 1 48.41 296 PRO A O 1
ATOM 2318 N N . GLY A 1 297 ? 2.924 5.949 28.641 1 51.06 297 GLY A N 1
ATOM 2319 C CA . GLY A 1 297 ? 2.904 4.535 28.969 1 51.06 297 GLY A CA 1
ATOM 2320 C C . GLY A 1 297 ? 2.922 3.639 27.75 1 51.06 297 GLY A C 1
ATOM 2321 O O . GLY A 1 297 ? 3.064 2.42 27.859 1 51.06 297 GLY A O 1
ATOM 2322 N N . GLN A 1 298 ? 2.635 4.32 26.672 1 56.5 298 GLN A N 1
ATOM 2323 C CA . GLN A 1 298 ? 2.641 3.471 25.484 1 56.5 298 GLN A CA 1
ATOM 2324 C C . GLN A 1 298 ? 4.066 3.174 25.031 1 56.5 298 GLN A C 1
ATOM 2326 O O . GLN A 1 298 ? 4.926 4.055 25.047 1 56.5 298 GLN A O 1
ATOM 2331 N N . ARG A 1 299 ? 4.203 1.977 25.016 1 53.91 299 ARG A N 1
ATOM 2332 C CA . ARG A 1 299 ? 5.523 1.534 24.578 1 53.91 299 ARG A CA 1
ATOM 2333 C C . ARG A 1 299 ? 5.793 1.968 23.141 1 53.91 299 ARG A C 1
ATOM 2335 O O . ARG A 1 299 ? 4.898 1.915 22.297 1 53.91 299 ARG A O 1
ATOM 2342 N N . GLU A 1 300 ? 6.914 2.717 23.031 1 60.88 300 GLU A N 1
ATOM 2343 C CA . GLU A 1 300 ? 7.418 3.059 21.703 1 60.88 300 GLU A CA 1
ATOM 2344 C C . GLU A 1 300 ? 7.582 1.812 20.844 1 60.88 300 GLU A C 1
ATOM 2346 O O . GLU A 1 300 ? 8.125 0.802 21.297 1 60.88 300 GLU A O 1
ATOM 2351 N N . SER A 1 301 ? 6.812 1.896 19.672 1 74.5 301 SER A N 1
ATOM 2352 C CA . SER A 1 301 ? 7.023 0.742 18.812 1 74.5 301 SER A CA 1
ATOM 2353 C C . SER A 1 301 ? 7.543 1.169 17.438 1 74.5 301 SER A C 1
ATOM 2355 O O . SER A 1 301 ? 6.781 1.227 16.469 1 74.5 301 SER A O 1
ATOM 2357 N N . GLY A 1 302 ? 8.797 1.921 17.484 1 84.56 302 GLY A N 1
ATOM 2358 C CA . GLY A 1 302 ? 9.508 2.273 16.266 1 84.56 302 GLY A CA 1
ATOM 2359 C C . GLY A 1 302 ? 11.016 2.25 16.422 1 84.56 302 GLY A C 1
ATOM 2360 O O . GLY A 1 302 ? 11.523 2.201 17.547 1 84.56 302 GLY A O 1
ATOM 2361 N N . ARG A 1 303 ? 11.695 2.15 15.352 1 92.06 303 ARG A N 1
ATOM 2362 C CA . ARG A 1 303 ? 13.156 2.102 15.383 1 92.06 303 ARG A CA 1
ATOM 2363 C C . ARG A 1 303 ? 13.742 2.613 14.07 1 92.06 303 ARG A C 1
ATOM 2365 O O . ARG A 1 303 ? 13.062 2.629 13.039 1 92.06 303 ARG A O 1
ATOM 2372 N N . VAL A 1 304 ? 14.906 3.035 14.18 1 96.06 304 VAL A N 1
ATOM 2373 C CA . VAL A 1 304 ? 15.758 3.303 13.031 1 96.06 304 VAL A CA 1
ATOM 2374 C C . VAL A 1 304 ? 16.828 2.219 12.914 1 96.06 304 VAL A C 1
ATOM 2376 O O . VAL A 1 304 ? 17.516 1.907 13.891 1 96.06 304 VAL A O 1
ATOM 2379 N N . THR A 1 305 ? 16.922 1.611 11.805 1 97.12 305 THR A N 1
ATOM 2380 C CA . THR A 1 305 ? 17.891 0.544 11.562 1 97.12 305 THR A CA 1
ATOM 2381 C C . THR A 1 305 ? 18.812 0.912 10.414 1 97.12 305 THR A C 1
ATOM 2383 O O . THR A 1 305 ? 18.359 1.188 9.297 1 97.12 305 THR A O 1
ATOM 2386 N N . LEU A 1 306 ? 20.109 0.872 10.648 1 97.38 306 LEU A N 1
ATOM 2387 C CA . LEU A 1 306 ? 21.109 1.155 9.625 1 97.38 306 LEU A CA 1
ATOM 2388 C C . LEU A 1 306 ? 21.562 -0.128 8.945 1 97.38 306 LEU A C 1
ATOM 2390 O O . LEU A 1 306 ? 21.344 -1.226 9.461 1 97.38 306 LEU A O 1
ATOM 2394 N N . ASP A 1 307 ? 22.188 -0.032 7.816 1 92.75 307 ASP A N 1
ATOM 2395 C CA . ASP A 1 307 ? 22.594 -1.183 7.016 1 92.75 307 ASP A CA 1
ATOM 2396 C C . ASP A 1 307 ? 23.641 -2.023 7.746 1 92.75 307 ASP A C 1
ATOM 2398 O O . ASP A 1 307 ? 23.766 -3.223 7.496 1 92.75 307 ASP A O 1
ATOM 2402 N N . ASP A 1 308 ? 24.375 -1.4 8.562 1 91.94 308 ASP A N 1
ATOM 2403 C CA . ASP A 1 308 ? 25.422 -2.139 9.266 1 91.94 308 ASP A CA 1
ATOM 2404 C C . ASP A 1 308 ? 24.859 -2.859 10.484 1 91.94 308 ASP A C 1
ATOM 2406 O O . ASP A 1 308 ? 25.609 -3.455 11.266 1 91.94 308 ASP A O 1
ATOM 2410 N N . GLY A 1 309 ? 23.547 -2.715 10.672 1 92.5 309 GLY A N 1
ATOM 2411 C CA . GLY A 1 309 ? 22.891 -3.439 11.75 1 92.5 309 GLY A CA 1
ATOM 2412 C C . GLY A 1 309 ? 22.656 -2.59 12.984 1 92.5 309 GLY A C 1
ATOM 2413 O O . GLY A 1 309 ? 21.938 -3.002 13.898 1 92.5 309 GLY A O 1
ATOM 2414 N N . THR A 1 310 ? 23.266 -1.384 13.062 1 96.94 310 THR A N 1
ATOM 2415 C CA . THR A 1 310 ? 23.031 -0.483 14.18 1 96.94 310 THR A CA 1
ATOM 2416 C C . THR A 1 310 ? 21.562 -0.073 14.258 1 96.94 310 THR A C 1
ATOM 2418 O O . THR A 1 310 ? 20.953 0.224 13.234 1 96.94 310 THR A O 1
ATOM 2421 N N . THR A 1 311 ? 21.031 -0.053 15.484 1 96.81 311 THR A N 1
ATOM 2422 C CA . THR A 1 311 ? 19.641 0.35 15.664 1 96.81 311 THR A CA 1
ATOM 2423 C C . THR A 1 311 ? 19.531 1.458 16.703 1 96.81 311 THR A C 1
ATOM 2425 O O . THR A 1 311 ? 20.328 1.514 17.641 1 96.81 311 THR A O 1
ATOM 2428 N N . TYR A 1 312 ? 18.625 2.355 16.516 1 96.38 312 TYR A N 1
ATOM 2429 C CA . TYR A 1 312 ? 18.281 3.418 17.453 1 96.38 312 TYR A CA 1
ATOM 2430 C C . TYR A 1 312 ? 16.781 3.416 17.75 1 96.38 312 TYR A C 1
ATOM 2432 O O . TYR A 1 312 ? 15.969 3.205 16.844 1 96.38 312 TYR A O 1
ATOM 2440 N N . THR A 1 313 ? 16.438 3.6 19 1 92.25 313 THR A N 1
ATOM 2441 C CA . THR A 1 313 ? 15.039 3.871 19.297 1 92.25 313 THR A CA 1
ATOM 2442 C C . THR A 1 313 ? 14.625 5.242 18.781 1 92.25 313 THR A C 1
ATOM 2444 O O . THR A 1 313 ? 15.477 6.086 18.484 1 92.25 313 THR A O 1
ATOM 2447 N N . LEU A 1 314 ? 13.344 5.469 18.672 1 89.88 314 LEU A N 1
ATOM 2448 C CA . LEU A 1 314 ? 12.867 6.766 18.203 1 89.88 314 LEU A CA 1
ATOM 2449 C C . LEU A 1 314 ? 13.234 7.863 19.203 1 89.88 314 LEU A C 1
ATOM 2451 O O . LEU A 1 314 ? 13.547 8.984 18.812 1 89.88 314 LEU A O 1
ATOM 2455 N N . ALA A 1 315 ? 13.234 7.547 20.469 1 90 315 ALA A N 1
ATOM 2456 C CA . ALA A 1 315 ? 13.625 8.5 21.5 1 90 315 ALA A CA 1
ATOM 2457 C C . ALA A 1 315 ? 15.078 8.93 21.328 1 90 315 ALA A C 1
ATOM 2459 O O . ALA A 1 315 ? 15.406 10.109 21.484 1 90 315 ALA A O 1
ATOM 2460 N N . GLN A 1 316 ? 15.93 7.969 21.016 1 94.69 316 GLN A N 1
ATOM 2461 C CA . GLN A 1 316 ? 17.344 8.266 20.797 1 94.69 316 GLN A CA 1
ATOM 2462 C C . GLN A 1 316 ? 17.531 9.18 19.578 1 94.69 316 GLN A C 1
ATOM 2464 O O . GLN A 1 316 ? 18.344 10.102 19.625 1 94.69 316 GLN A O 1
ATOM 2469 N N . VAL A 1 317 ? 16.797 8.914 18.578 1 95.44 317 VAL A N 1
ATOM 2470 C CA . VAL A 1 317 ? 16.891 9.719 17.359 1 95.44 317 VAL A CA 1
ATOM 2471 C C . VAL A 1 317 ? 16.406 11.141 17.641 1 95.44 317 VAL A C 1
ATOM 2473 O O . VAL A 1 317 ? 17 12.117 17.172 1 95.44 317 VAL A O 1
ATOM 2476 N N . GLU A 1 318 ? 15.344 11.258 18.391 1 94.19 318 GLU A N 1
ATOM 2477 C CA . GLU A 1 318 ? 14.859 12.578 18.766 1 94.19 318 GLU A CA 1
ATOM 2478 C C . GLU A 1 318 ? 15.898 13.336 19.594 1 94.19 318 GLU A C 1
ATOM 2480 O O . GLU A 1 318 ? 16.062 14.547 19.422 1 94.19 318 GLU A O 1
ATOM 2485 N N . GLU A 1 319 ? 16.562 12.641 20.484 1 96.31 319 GLU A N 1
ATOM 2486 C CA . GLU A 1 319 ? 17.641 13.258 21.266 1 96.31 319 GLU A CA 1
ATOM 2487 C C . GLU A 1 319 ? 18.75 13.781 20.359 1 96.31 319 GLU A C 1
ATOM 2489 O O . GLU A 1 319 ? 19.281 14.867 20.594 1 96.31 319 GLU A O 1
ATOM 2494 N N . MET A 1 320 ? 19.062 12.992 19.391 1 97.81 320 MET A N 1
ATOM 2495 C CA . MET A 1 320 ? 20.094 13.422 18.438 1 97.81 320 MET A CA 1
ATOM 2496 C C . MET A 1 320 ? 19.656 14.688 17.719 1 97.81 320 MET A C 1
ATOM 2498 O O . MET A 1 320 ? 20.453 15.609 17.531 1 97.81 320 MET A O 1
ATOM 2502 N N . TYR A 1 321 ? 18.391 14.703 17.312 1 97.44 321 TYR A N 1
ATOM 2503 C CA . TYR A 1 321 ? 17.844 15.883 16.656 1 97.44 321 TYR A CA 1
ATOM 2504 C C . TYR A 1 321 ? 17.938 17.109 17.547 1 97.44 321 TYR A C 1
ATOM 2506 O O . TYR A 1 321 ? 18.469 18.141 17.156 1 97.44 321 TYR A O 1
ATOM 2514 N N . ARG A 1 322 ? 17.453 17 18.734 1 97.19 322 ARG A N 1
ATOM 2515 C CA . ARG A 1 322 ? 17.453 18.109 19.672 1 97.19 322 ARG A CA 1
ATOM 2516 C C . ARG A 1 322 ? 18.875 18.609 19.938 1 97.19 322 ARG A C 1
ATOM 2518 O O . ARG A 1 322 ? 19.109 19.812 20.062 1 97.19 322 ARG A O 1
ATOM 2525 N N . ALA A 1 323 ? 19.797 17.688 20 1 98.06 323 ALA A N 1
ATOM 2526 C CA . ALA A 1 323 ? 21.203 18.031 20.25 1 98.06 323 ALA A CA 1
ATOM 2527 C C . ALA A 1 323 ? 21.797 18.766 19.047 1 98.06 323 ALA A C 1
ATOM 2529 O O . ALA A 1 323 ? 22.812 19.469 19.188 1 98.06 323 ALA A O 1
ATOM 2530 N N . SER A 1 324 ? 21.203 18.562 17.906 1 98.25 324 SER A N 1
ATOM 2531 C CA . SER A 1 324 ? 21.719 19.172 16.688 1 98.25 324 SER A CA 1
ATOM 2532 C C . SER A 1 324 ? 21.281 20.625 16.578 1 98.25 324 SER A C 1
ATOM 2534 O O . SER A 1 324 ? 21.828 21.375 15.758 1 98.25 324 SER A O 1
ATOM 2536 N N . LEU A 1 325 ? 20.312 21.094 17.344 1 98.19 325 LEU A N 1
ATOM 2537 C CA . LEU A 1 325 ? 19.75 22.438 17.266 1 98.19 325 LEU A CA 1
ATOM 2538 C C . LEU A 1 325 ? 20.594 23.422 18.078 1 98.19 325 LEU A C 1
ATOM 2540 O O . LEU A 1 325 ? 21 23.109 19.188 1 98.19 325 LEU A O 1
ATOM 2544 N N . SER A 1 326 ? 20.828 24.641 17.578 1 98.19 326 SER A N 1
ATOM 2545 C CA . SER A 1 326 ? 21.344 25.734 18.406 1 98.19 326 SER A CA 1
ATOM 2546 C C . SER A 1 326 ? 20.297 26.188 19.406 1 98.19 326 SER A C 1
ATOM 2548 O O . SER A 1 326 ? 19.109 25.938 19.234 1 98.19 326 SER A O 1
ATOM 2550 N N . PRO A 1 327 ? 20.688 26.859 20.422 1 97.06 327 PRO A N 1
ATOM 2551 C CA . PRO A 1 327 ? 19.719 27.391 21.375 1 97.06 327 PRO A CA 1
ATOM 2552 C C . PRO A 1 327 ? 18.672 28.281 20.719 1 97.06 327 PRO A C 1
ATOM 2554 O O . PRO A 1 327 ? 17.5 28.25 21.094 1 97.06 327 PRO A O 1
ATOM 2557 N N . GLU A 1 328 ? 19.109 29.047 19.781 1 97 328 GLU A N 1
ATOM 2558 C CA . GLU A 1 328 ? 18.188 29.938 19.078 1 97 328 GLU A CA 1
ATOM 2559 C C . GLU A 1 328 ? 17.172 29.156 18.266 1 97 328 GLU A C 1
ATOM 2561 O O . GLU A 1 328 ? 15.984 29.5 18.266 1 97 328 GLU A O 1
ATOM 2566 N N . GLU A 1 329 ? 17.656 28.125 17.609 1 97.31 329 GLU A N 1
ATOM 2567 C CA . GLU A 1 329 ? 16.75 27.281 16.828 1 97.31 329 GLU A CA 1
ATOM 2568 C C . GLU A 1 329 ? 15.766 26.531 17.719 1 97.31 329 GLU A C 1
ATOM 2570 O O . GLU A 1 329 ? 14.578 26.438 17.406 1 97.31 329 GLU A O 1
ATOM 2575 N N . ALA A 1 330 ? 16.266 26.016 18.781 1 97.75 330 ALA A N 1
ATOM 2576 C CA . ALA A 1 330 ? 15.422 25.297 19.719 1 97.75 330 ALA A CA 1
ATOM 2577 C C . ALA A 1 330 ? 14.305 26.203 20.25 1 97.75 330 ALA A C 1
ATOM 2579 O O . ALA A 1 330 ? 13.148 25.781 20.344 1 97.75 330 ALA A O 1
ATOM 2580 N N . GLN A 1 331 ? 14.656 27.406 20.562 1 96.69 331 GLN A N 1
ATOM 2581 C CA . GLN A 1 331 ? 13.664 28.344 21.062 1 96.69 331 GLN A CA 1
ATOM 2582 C C . GLN A 1 331 ? 12.656 28.719 19.984 1 96.69 331 GLN A C 1
ATOM 2584 O O . GLN A 1 331 ? 11.469 28.906 20.266 1 96.69 331 GLN A O 1
ATOM 2589 N N . ARG A 1 332 ? 13.109 28.812 18.781 1 96.81 332 ARG A N 1
ATOM 2590 C CA . ARG A 1 332 ? 12.242 29.156 17.656 1 96.81 332 ARG A CA 1
ATOM 2591 C C . ARG A 1 332 ? 11.266 28.031 17.359 1 96.81 332 ARG A C 1
ATOM 2593 O O . ARG A 1 332 ? 10.078 28.266 17.125 1 96.81 332 ARG A O 1
ATOM 2600 N N . LEU A 1 333 ? 11.789 26.797 17.422 1 97.81 333 LEU A N 1
ATOM 2601 C CA . LEU A 1 333 ? 11 25.641 17.016 1 97.81 333 LEU A CA 1
ATOM 2602 C C . LEU A 1 333 ? 10.172 25.109 18.172 1 97.81 333 LEU A C 1
ATOM 2604 O O . LEU A 1 333 ? 9.086 24.562 17.969 1 97.81 333 LEU A O 1
ATOM 2608 N N . PHE A 1 334 ? 10.703 25.266 19.375 1 97.69 334 PHE A N 1
ATOM 2609 C CA . PHE A 1 334 ? 10.062 24.781 20.594 1 97.69 334 PHE A CA 1
ATOM 2610 C C . PHE A 1 334 ? 10.094 25.859 21.672 1 97.69 334 PHE A C 1
ATOM 2612 O O . PHE A 1 334 ? 10.75 25.688 22.703 1 97.69 334 PHE A O 1
ATOM 2619 N N . PRO A 1 335 ? 9.266 26.875 21.453 1 97.88 335 PRO A N 1
ATOM 2620 C CA . PRO A 1 335 ? 9.328 28 22.406 1 97.88 335 PRO A CA 1
ATOM 2621 C C . PRO A 1 335 ? 9.016 27.578 23.828 1 97.88 335 PRO A C 1
ATOM 2623 O O . PRO A 1 335 ? 7.996 26.938 24.094 1 97.88 335 PRO A O 1
ATOM 2626 N N . GLY A 1 336 ? 9.945 28 24.75 1 97.19 336 GLY A N 1
ATOM 2627 C CA . GLY A 1 336 ? 9.789 27.672 26.156 1 97.19 336 GLY A CA 1
ATOM 2628 C C . GLY A 1 336 ? 9.797 26.172 26.422 1 97.19 336 GLY A C 1
ATOM 2629 O O . GLY A 1 336 ? 9.266 25.719 27.438 1 97.19 336 GLY A O 1
ATOM 2630 N N . GLY A 1 337 ? 10.172 25.406 25.453 1 96.5 337 GLY A N 1
ATOM 2631 C CA . GLY A 1 337 ? 10.203 23.953 25.594 1 96.5 337 GLY A CA 1
ATOM 2632 C C . GLY A 1 337 ? 8.891 23.297 25.234 1 96.5 337 GLY A C 1
ATOM 2633 O O . GLY A 1 337 ? 8.672 22.125 25.562 1 96.5 337 GLY A O 1
ATOM 2634 N N . ALA A 1 338 ? 8.023 24.016 24.531 1 95.94 338 ALA A N 1
ATOM 2635 C CA . ALA A 1 338 ? 6.727 23.469 24.141 1 95.94 338 ALA A CA 1
ATOM 2636 C C . ALA A 1 338 ? 6.887 22.297 23.172 1 95.94 338 ALA A C 1
ATOM 2638 O O . ALA A 1 338 ? 7.742 22.328 22.297 1 95.94 338 ALA A O 1
ATOM 2639 N N . ASP A 1 339 ? 6.012 21.266 23.328 1 92.38 339 ASP A N 1
ATOM 2640 C CA . ASP A 1 339 ? 6.031 20.125 22.422 1 92.38 339 ASP A CA 1
ATOM 2641 C C . ASP A 1 339 ? 4.656 19.891 21.797 1 92.38 339 ASP A C 1
ATOM 2643 O O . ASP A 1 339 ? 4.488 19.016 20.953 1 92.38 339 ASP A O 1
ATOM 2647 N N . ASP A 1 340 ? 3.719 20.672 22.188 1 93.5 340 ASP A N 1
ATOM 2648 C CA . ASP A 1 340 ? 2.379 20.641 21.625 1 93.5 340 ASP A CA 1
ATOM 2649 C C . ASP A 1 340 ? 2.307 21.484 20.344 1 93.5 340 ASP A C 1
ATOM 2651 O O . ASP A 1 340 ? 2.574 22.688 20.375 1 93.5 340 ASP A O 1
ATOM 2655 N N . GLY A 1 341 ? 1.909 20.875 19.266 1 94.88 341 GLY A N 1
ATOM 2656 C CA . GLY A 1 341 ? 1.864 21.562 17.984 1 94.88 341 GLY A CA 1
ATOM 2657 C C . GLY A 1 341 ? 0.942 22.766 17.969 1 94.88 341 GLY A C 1
ATOM 2658 O O . GLY A 1 341 ? 1.198 23.734 17.266 1 94.88 341 GLY A O 1
ATOM 2659 N N . PHE A 1 342 ? -0.101 22.719 18.766 1 96.69 342 PHE A N 1
ATOM 2660 C CA . PHE A 1 342 ? -1.027 23.844 18.859 1 96.69 342 PHE A CA 1
ATOM 2661 C C . PHE A 1 342 ? -0.371 25.031 19.547 1 96.69 342 PHE A C 1
ATOM 2663 O O . PHE A 1 342 ? -0.508 26.172 19.094 1 96.69 342 PHE A O 1
ATOM 2670 N N . ALA A 1 343 ? 0.344 24.781 20.594 1 97.75 343 ALA A N 1
ATOM 2671 C CA . ALA A 1 343 ? 1.046 25.844 21.297 1 97.75 343 ALA A CA 1
ATOM 2672 C C . ALA A 1 343 ? 2.109 26.484 20.406 1 97.75 343 ALA A C 1
ATOM 2674 O O . ALA A 1 343 ? 2.23 27.703 20.359 1 97.75 343 ALA A O 1
ATOM 2675 N N . ILE A 1 344 ? 2.771 25.609 19.703 1 98 344 ILE A N 1
ATOM 2676 C CA . ILE A 1 344 ? 3.879 26.078 18.875 1 98 344 ILE A CA 1
ATOM 2677 C C . ILE A 1 344 ? 3.348 26.953 17.75 1 98 344 ILE A C 1
ATOM 2679 O O . ILE A 1 344 ? 3.895 28.031 17.484 1 98 344 ILE A O 1
ATOM 2683 N N . GLU A 1 345 ? 2.248 26.547 17.109 1 98.12 345 GLU A N 1
ATOM 2684 C CA . GLU A 1 345 ? 1.74 27.328 15.984 1 98.12 345 GLU A CA 1
ATOM 2685 C C . GLU A 1 345 ? 1.122 28.641 16.453 1 98.12 345 GLU A C 1
ATOM 2687 O O . GLU A 1 345 ? 1.226 29.656 15.781 1 98.12 345 GLU A O 1
ATOM 2692 N N . ILE A 1 346 ? 0.492 28.641 17.594 1 98.56 346 ILE A N 1
ATOM 2693 C CA . ILE A 1 346 ? -0.091 29.859 18.141 1 98.56 346 ILE A CA 1
ATOM 2694 C C . ILE A 1 346 ? 1.02 30.828 18.516 1 98.56 346 ILE A C 1
ATOM 2696 O O . ILE A 1 346 ? 0.929 32.031 18.219 1 98.56 346 ILE A O 1
ATOM 2700 N N . TRP A 1 347 ? 2.064 30.328 19.109 1 98.62 347 TRP A N 1
ATOM 2701 C CA . TRP A 1 347 ? 3.168 31.203 19.5 1 98.62 347 TRP A CA 1
ATOM 2702 C C . TRP A 1 347 ? 3.855 31.781 18.266 1 98.62 347 TRP A C 1
ATOM 2704 O O . TRP A 1 347 ? 4.238 32.938 18.25 1 98.62 347 TRP A O 1
ATOM 2714 N N . GLU A 1 348 ? 4.035 30.953 17.266 1 98.56 348 GLU A N 1
ATOM 2715 C CA . GLU A 1 348 ? 4.586 31.469 16.016 1 98.56 348 GLU A CA 1
ATOM 2716 C C . GLU A 1 348 ? 3.762 32.625 15.5 1 98.56 348 GLU A C 1
ATOM 2718 O O . GLU A 1 348 ? 4.316 33.656 15.047 1 98.56 348 GLU A O 1
ATOM 2723 N N . PHE A 1 349 ? 2.492 32.469 15.555 1 98.56 349 PHE A N 1
ATOM 2724 C CA . PHE A 1 349 ? 1.597 33.531 15.102 1 98.56 349 PHE A CA 1
ATOM 2725 C C . PHE A 1 349 ? 1.8 34.812 15.922 1 98.56 349 PHE A C 1
ATOM 2727 O O . PHE A 1 349 ? 1.885 35.906 15.367 1 98.56 349 PHE A O 1
ATOM 2734 N N . ILE A 1 350 ? 1.937 34.688 17.234 1 98.31 350 ILE A N 1
ATOM 2735 C CA . ILE A 1 350 ? 2.162 35.812 18.141 1 98.31 350 ILE A CA 1
ATOM 2736 C C . ILE A 1 350 ? 3.477 36.5 17.781 1 98.31 350 ILE A C 1
ATOM 2738 O O . ILE A 1 350 ? 3.533 37.719 17.672 1 98.31 350 ILE A O 1
ATOM 2742 N N . GLU A 1 351 ? 4.469 35.719 17.531 1 98 351 GLU A N 1
ATOM 2743 C CA . GLU A 1 351 ? 5.77 36.281 17.188 1 98 351 GLU A CA 1
ATOM 2744 C C . GLU A 1 351 ? 5.719 37 15.844 1 98 351 GLU A C 1
ATOM 2746 O O . GLU A 1 351 ? 6.402 38 15.656 1 98 351 GLU A O 1
ATOM 2751 N N . LEU A 1 352 ? 4.93 36.5 14.961 1 98.25 352 LEU A N 1
ATOM 2752 C CA . LEU A 1 352 ? 4.734 37.156 13.68 1 98.25 352 LEU A CA 1
ATOM 2753 C C . LEU A 1 352 ? 4.105 38.531 13.883 1 98.25 352 LEU A C 1
ATOM 2755 O O . LEU A 1 352 ? 4.559 39.531 13.297 1 98.25 352 LEU A O 1
ATOM 2759 N N . LEU A 1 353 ? 3.119 38.594 14.75 1 97.88 353 LEU A N 1
ATOM 2760 C CA . LEU A 1 353 ? 2.42 39.844 15.016 1 97.88 353 LEU A CA 1
ATOM 2761 C C . LEU A 1 353 ? 3.332 40.844 15.727 1 97.88 353 LEU A C 1
ATOM 2763 O O . LEU A 1 353 ? 3.176 42.062 15.578 1 97.88 353 LEU A O 1
ATOM 2767 N N . GLN A 1 354 ? 4.312 40.312 16.438 1 96.44 354 GLN A N 1
ATOM 2768 C CA . GLN A 1 354 ? 5.25 41.125 17.188 1 96.44 354 GLN A CA 1
ATOM 2769 C C . GLN A 1 354 ? 6.43 41.562 16.312 1 96.44 354 GLN A C 1
ATOM 2771 O O . GLN A 1 354 ? 7.301 42.281 16.75 1 96.44 354 GLN A O 1
ATOM 2776 N N . GLY A 1 355 ? 6.508 41.031 15.172 1 96.12 355 GLY A N 1
ATOM 2777 C CA . GLY A 1 355 ? 7.582 41.375 14.25 1 96.12 355 GLY A CA 1
ATOM 2778 C C . GLY A 1 355 ? 8.852 40.594 14.5 1 96.12 355 GLY A C 1
ATOM 2779 O O . GLY A 1 355 ? 9.914 40.938 13.984 1 96.12 355 GLY A O 1
ATOM 2780 N N . LYS A 1 356 ? 8.742 39.562 15.18 1 96.12 356 LYS A N 1
ATOM 2781 C CA . LYS A 1 356 ? 9.914 38.75 15.523 1 96.12 356 LYS A CA 1
ATOM 2782 C C . LYS A 1 356 ? 10.164 37.656 14.484 1 96.12 356 LYS A C 1
ATOM 2784 O O . LYS A 1 356 ? 11.219 37.031 14.484 1 96.12 356 LYS A O 1
ATOM 2789 N N . ARG A 1 357 ? 9.148 37.406 13.68 1 95.81 357 ARG A N 1
ATOM 2790 C CA . ARG A 1 357 ? 9.242 36.5 12.531 1 95.81 357 ARG A CA 1
ATOM 2791 C C . ARG A 1 357 ? 8.75 37.188 11.258 1 95.81 357 ARG A C 1
ATOM 2793 O O . ARG A 1 357 ? 7.875 38.062 11.312 1 95.81 357 ARG A O 1
ATOM 2800 N N . THR A 1 358 ? 9.289 36.781 10.172 1 94.06 358 THR A N 1
ATOM 2801 C CA . THR A 1 358 ? 8.969 37.469 8.93 1 94.06 358 THR A CA 1
ATOM 2802 C C . THR A 1 358 ? 7.926 36.688 8.133 1 94.06 358 THR A C 1
ATOM 2804 O O . THR A 1 358 ? 7.191 37.281 7.328 1 94.06 358 THR A O 1
ATOM 2807 N N . ARG A 1 359 ? 7.93 35.406 8.289 1 95.81 359 ARG A N 1
ATOM 2808 C CA . ARG A 1 359 ? 6.973 34.594 7.555 1 95.81 359 ARG A CA 1
ATOM 2809 C C . ARG A 1 359 ? 6.547 33.375 8.375 1 95.81 359 ARG A C 1
ATOM 2811 O O . ARG A 1 359 ? 7.328 32.875 9.164 1 95.81 359 ARG A O 1
ATOM 2818 N N . PRO A 1 360 ? 5.289 33 8.156 1 97.69 360 PRO A N 1
ATOM 2819 C CA . PRO A 1 360 ? 4.867 31.781 8.828 1 97.69 360 PRO A CA 1
ATOM 2820 C C . PRO A 1 360 ? 5.527 30.531 8.25 1 97.69 360 PRO A C 1
ATOM 2822 O O . PRO A 1 360 ? 5.898 30.516 7.07 1 97.69 360 PRO A O 1
ATOM 2825 N N . GLU A 1 361 ? 5.645 29.5 9.047 1 97.69 361 GLU A N 1
ATOM 2826 C CA . GLU A 1 361 ? 6.133 28.219 8.562 1 97.69 361 GLU A CA 1
ATOM 2827 C C . GLU A 1 361 ? 5.207 27.641 7.492 1 97.69 361 GLU A C 1
ATOM 2829 O O . GLU A 1 361 ? 5.672 27.062 6.512 1 97.69 361 GLU A O 1
ATOM 2834 N N . VAL A 1 362 ? 3.906 27.781 7.699 1 98.38 362 VAL A N 1
ATOM 2835 C CA . VAL A 1 362 ? 2.91 27.391 6.707 1 98.38 362 VAL A CA 1
ATOM 2836 C C . VAL A 1 362 ? 2.082 28.609 6.301 1 98.38 362 VAL A C 1
ATOM 2838 O O . VAL A 1 362 ? 1.066 28.922 6.93 1 98.38 362 VAL A O 1
ATOM 2841 N N . ASP A 1 363 ? 2.527 29.25 5.293 1 98 363 ASP A N 1
ATOM 2842 C CA . ASP A 1 363 ? 1.748 30.359 4.762 1 98 363 ASP A CA 1
ATOM 2843 C C . ASP A 1 363 ? 0.627 29.859 3.854 1 98 363 ASP A C 1
ATOM 2845 O O . ASP A 1 363 ? 0.382 28.656 3.768 1 98 363 ASP A O 1
ATOM 2849 N N . ALA A 1 364 ? -0.037 30.781 3.268 1 97.75 364 ALA A N 1
ATOM 2850 C CA . ALA A 1 364 ? -1.204 30.438 2.459 1 97.75 364 ALA A CA 1
ATOM 2851 C C . ALA A 1 364 ? -0.823 29.5 1.311 1 97.75 364 ALA A C 1
ATOM 2853 O O . ALA A 1 364 ? -1.515 28.516 1.046 1 97.75 364 ALA A O 1
ATOM 2854 N N . TRP A 1 365 ? 0.293 29.766 0.692 1 97.06 365 TRP A N 1
ATOM 2855 C CA . TRP A 1 365 ? 0.676 29 -0.489 1 97.06 365 TRP A CA 1
ATOM 2856 C C . TRP A 1 365 ? 1.145 27.594 -0.101 1 97.06 365 TRP A C 1
ATOM 2858 O O . TRP A 1 365 ? 0.874 26.625 -0.811 1 97.06 365 TRP A O 1
ATOM 2868 N N . GLU A 1 366 ? 1.852 27.484 0.985 1 97.31 366 GLU A N 1
ATOM 2869 C CA . GLU A 1 366 ? 2.211 26.156 1.5 1 97.31 366 GLU A CA 1
ATOM 2870 C C . GLU A 1 366 ? 0.969 25.359 1.868 1 97.31 366 GLU A C 1
ATOM 2872 O O . GLU A 1 366 ? 0.891 24.156 1.579 1 97.31 366 GLU A O 1
ATOM 2877 N N . GLY A 1 367 ? 0.041 26.016 2.521 1 98.06 367 GLY A N 1
ATOM 2878 C CA . GLY A 1 367 ? -1.217 25.344 2.832 1 98.06 367 GLY A CA 1
ATOM 2879 C C . GLY A 1 367 ? -1.979 24.906 1.599 1 98.06 367 GLY A C 1
ATOM 2880 O O . GLY A 1 367 ? -2.582 23.828 1.591 1 98.06 367 GLY A O 1
ATOM 2881 N N . LEU A 1 368 ? -1.928 25.734 0.58 1 98 368 LEU A N 1
ATOM 2882 C CA . LEU A 1 368 ? -2.625 25.438 -0.667 1 98 368 LEU A CA 1
ATOM 2883 C C . LEU A 1 368 ? -2.016 24.219 -1.355 1 98 368 LEU A C 1
ATOM 2885 O O . LEU A 1 368 ? -2.738 23.406 -1.932 1 98 368 LEU A O 1
ATOM 2889 N N . ARG A 1 369 ? -0.719 24.125 -1.32 1 98.19 369 ARG A N 1
ATOM 2890 C CA . ARG A 1 369 ? -0.055 22.984 -1.939 1 98.19 369 ARG A CA 1
ATOM 2891 C C . ARG A 1 369 ? -0.436 21.672 -1.239 1 98.19 369 ARG A C 1
ATOM 2893 O O . ARG A 1 369 ? -0.623 20.641 -1.891 1 98.19 369 ARG A O 1
ATOM 2900 N N . SER A 1 370 ? -0.538 21.672 0.07 1 98 370 SER A N 1
ATOM 2901 C CA . SER A 1 370 ? -0.983 20.5 0.8 1 98 370 SER A CA 1
ATOM 2902 C C . SER A 1 370 ? -2.439 20.172 0.485 1 98 370 SER A C 1
ATOM 2904 O O . SER A 1 370 ? -2.803 19 0.353 1 98 370 SER A O 1
ATOM 2906 N N . LEU A 1 371 ? -3.258 21.203 0.364 1 98.31 371 LEU A N 1
ATOM 2907 C CA . LEU A 1 371 ? -4.648 21 -0.034 1 98.31 371 LEU A CA 1
ATOM 2908 C C . LEU A 1 371 ? -4.727 20.391 -1.424 1 98.31 371 LEU A C 1
ATOM 2910 O O . LEU A 1 371 ? -5.531 19.469 -1.655 1 98.31 371 LEU A O 1
ATOM 2914 N N . ALA A 1 372 ? -3.891 20.875 -2.328 1 98.69 372 ALA A N 1
ATOM 2915 C CA . ALA A 1 372 ? -3.889 20.375 -3.699 1 98.69 372 ALA A CA 1
ATOM 2916 C C . ALA A 1 372 ? -3.607 18.875 -3.736 1 98.69 372 ALA A C 1
ATOM 2918 O O . ALA A 1 372 ? -4.168 18.156 -4.562 1 98.69 372 ALA A O 1
ATOM 2919 N N . LEU A 1 373 ? -2.736 18.438 -2.895 1 98.56 373 LEU A N 1
ATOM 2920 C CA . LEU A 1 373 ? -2.467 17 -2.824 1 98.56 373 LEU A CA 1
ATOM 2921 C C . LEU A 1 373 ? -3.709 16.234 -2.391 1 98.56 373 LEU A C 1
ATOM 2923 O O . LEU A 1 373 ? -4.074 15.234 -3.012 1 98.56 373 LEU A O 1
ATOM 2927 N N . GLY A 1 374 ? -4.363 16.672 -1.305 1 97.69 374 GLY A N 1
ATOM 2928 C CA . GLY A 1 374 ? -5.609 16.031 -0.89 1 97.69 374 GLY A CA 1
ATOM 2929 C C . GLY A 1 374 ? -6.664 16.031 -1.979 1 97.69 374 GLY A C 1
ATOM 2930 O O . GLY A 1 374 ? -7.297 15 -2.23 1 97.69 374 GLY A O 1
ATOM 2931 N N . ASP A 1 375 ? -6.816 17.203 -2.643 1 98.31 375 ASP A N 1
ATOM 2932 C CA . ASP A 1 375 ? -7.805 17.328 -3.711 1 98.31 375 ASP A CA 1
ATOM 2933 C C . ASP A 1 375 ? -7.441 16.438 -4.902 1 98.31 375 ASP A C 1
ATOM 2935 O O . ASP A 1 375 ? -8.32 15.914 -5.582 1 98.31 375 ASP A O 1
ATOM 2939 N N . ALA A 1 376 ? -6.152 16.344 -5.176 1 98.75 376 ALA A N 1
ATOM 2940 C CA . ALA A 1 376 ? -5.711 15.453 -6.25 1 98.75 376 ALA A CA 1
ATOM 2941 C C . ALA A 1 376 ? -6.062 14 -5.945 1 98.75 376 ALA A C 1
ATOM 2943 O O . ALA A 1 376 ? -6.43 13.242 -6.844 1 98.75 376 ALA A O 1
ATOM 2944 N N . ILE A 1 377 ? -5.938 13.594 -4.723 1 98.38 377 ILE A N 1
ATOM 2945 C CA . ILE A 1 377 ? -6.293 12.242 -4.297 1 98.38 377 ILE A CA 1
ATOM 2946 C C . ILE A 1 377 ? -7.781 12 -4.543 1 98.38 377 ILE A C 1
ATOM 2948 O O . ILE A 1 377 ? -8.164 10.977 -5.117 1 98.38 377 ILE A O 1
ATOM 2952 N N . TYR A 1 378 ? -8.617 12.969 -4.16 1 97.38 378 TYR A N 1
ATOM 2953 C CA . TYR A 1 378 ? -10.047 12.859 -4.43 1 97.38 378 TYR A CA 1
ATOM 2954 C C . TYR A 1 378 ? -10.32 12.812 -5.93 1 97.38 378 TYR A C 1
ATOM 2956 O O . TYR A 1 378 ? -11.102 11.984 -6.398 1 97.38 378 TYR A O 1
ATOM 2964 N N . GLU A 1 379 ? -9.672 13.75 -6.621 1 97.88 379 GLU A N 1
ATOM 2965 C CA . GLU A 1 379 ? -9.867 13.812 -8.07 1 97.88 379 GLU A CA 1
ATOM 2966 C C . GLU A 1 379 ? -9.547 12.469 -8.719 1 97.88 379 GLU A C 1
ATOM 2968 O O . GLU A 1 379 ? -10.297 11.992 -9.57 1 97.88 379 GLU A O 1
ATOM 2973 N N . SER A 1 380 ? -8.469 11.875 -8.352 1 98.31 380 SER A N 1
ATOM 2974 C CA . SER A 1 380 ? -8.047 10.586 -8.891 1 98.31 380 SER A CA 1
ATOM 2975 C C . SER A 1 380 ? -9.07 9.5 -8.586 1 98.31 380 SER A C 1
ATOM 2977 O O . SER A 1 380 ? -9.477 8.758 -9.477 1 98.31 380 SER A O 1
ATOM 2979 N N . ALA A 1 381 ? -9.484 9.375 -7.352 1 97 381 ALA A N 1
ATOM 2980 C CA . ALA A 1 381 ? -10.445 8.352 -6.941 1 97 381 ALA A CA 1
ATOM 2981 C C . ALA A 1 381 ? -11.773 8.523 -7.668 1 97 381 ALA A C 1
ATOM 2983 O O . ALA A 1 381 ? -12.445 7.539 -7.984 1 97 381 ALA A O 1
ATOM 2984 N N . TYR A 1 382 ? -12.164 9.734 -7.945 1 95.5 382 TYR A N 1
ATOM 2985 C CA . TYR A 1 382 ? -13.469 10.016 -8.523 1 95.5 382 TYR A CA 1
ATOM 2986 C C . TYR A 1 382 ? -13.445 9.828 -10.039 1 95.5 382 TYR A C 1
ATOM 2988 O O . TYR A 1 382 ? -14.438 9.398 -10.633 1 95.5 382 TYR A O 1
ATOM 2996 N N . THR A 1 383 ? -12.352 10.18 -10.672 1 96.25 383 THR A N 1
ATOM 2997 C CA . THR A 1 383 ? -12.297 10.109 -12.125 1 96.25 383 THR A CA 1
ATOM 2998 C C . THR A 1 383 ? -11.719 8.773 -12.578 1 96.25 383 THR A C 1
ATOM 3000 O O . THR A 1 383 ? -11.898 8.375 -13.734 1 96.25 383 THR A O 1
ATOM 3003 N N . GLY A 1 384 ? -10.977 8.125 -11.688 1 96.38 384 GLY A N 1
ATOM 3004 C CA . GLY A 1 384 ? -10.305 6.891 -12.055 1 96.38 384 GLY A CA 1
ATOM 3005 C C . GLY A 1 384 ? -8.992 7.113 -12.789 1 96.38 384 GLY A C 1
ATOM 3006 O O . GLY A 1 384 ? -8.414 6.172 -13.336 1 96.38 384 GLY A O 1
ATOM 3007 N N . ASP A 1 385 ? -8.516 8.375 -12.805 1 97.81 385 ASP A N 1
ATOM 3008 C CA . ASP A 1 385 ? -7.328 8.742 -13.57 1 97.81 385 ASP A CA 1
ATOM 3009 C C . ASP A 1 385 ? -6.121 8.922 -12.648 1 97.81 385 ASP A C 1
ATOM 3011 O O . ASP A 1 385 ? -6.273 9.148 -11.453 1 97.81 385 ASP A O 1
ATOM 3015 N N . VAL A 1 386 ? -4.992 8.727 -13.242 1 98.75 386 VAL A N 1
ATOM 3016 C CA . VAL A 1 386 ? -3.797 9.297 -12.633 1 98.75 386 VAL A CA 1
ATOM 3017 C C . VAL A 1 386 ? -3.863 10.82 -12.68 1 98.75 386 VAL A C 1
ATOM 3019 O O . VAL A 1 386 ? -4.152 11.406 -13.727 1 98.75 386 VAL A O 1
ATOM 3022 N N . VAL A 1 387 ? -3.572 11.484 -11.539 1 98.88 387 VAL A N 1
ATOM 3023 C CA . VAL A 1 387 ? -3.773 12.922 -11.492 1 98.88 387 VAL A CA 1
ATOM 3024 C C . VAL A 1 387 ? -2.473 13.617 -11.094 1 98.88 387 VAL A C 1
ATOM 3026 O O . VAL A 1 387 ? -1.882 13.289 -10.062 1 98.88 387 VAL A O 1
ATOM 3029 N N . TYR A 1 388 ? -2.033 14.539 -11.906 1 98.88 388 TYR A N 1
ATOM 3030 C CA . TYR A 1 388 ? -0.912 15.398 -11.547 1 98.88 388 TYR A CA 1
ATOM 3031 C C . TYR A 1 388 ? -1.351 16.484 -10.578 1 98.88 388 TYR A C 1
ATOM 3033 O O . TYR A 1 388 ? -2.33 17.188 -10.828 1 98.88 388 TYR A O 1
ATOM 3041 N N . VAL A 1 389 ? -0.649 16.625 -9.5 1 98.88 389 VAL A N 1
ATOM 3042 C CA . VAL A 1 389 ? -1.042 17.547 -8.438 1 98.88 389 VAL A CA 1
ATOM 3043 C C . VAL A 1 389 ? -1.061 18.969 -8.984 1 98.88 389 VAL A C 1
ATOM 3045 O O . VAL A 1 389 ? -1.941 19.766 -8.641 1 98.88 389 VAL A O 1
ATOM 3048 N N . GLU A 1 390 ? -0.157 19.312 -9.844 1 98.62 390 GLU A N 1
ATOM 3049 C CA . GLU A 1 390 ? -0.068 20.641 -10.438 1 98.62 390 GLU A CA 1
ATOM 3050 C C . GLU A 1 390 ? -1.331 20.969 -11.227 1 98.62 390 GLU A C 1
ATOM 3052 O O . GLU A 1 390 ? -1.754 22.125 -11.266 1 98.62 390 GLU A O 1
ATOM 3057 N N . ASP A 1 391 ? -1.922 19.984 -11.875 1 98.81 391 ASP A N 1
ATOM 3058 C CA . ASP A 1 391 ? -3.139 20.219 -12.641 1 98.81 391 ASP A CA 1
ATOM 3059 C C . ASP A 1 391 ? -4.301 20.609 -11.727 1 98.81 391 ASP A C 1
ATOM 3061 O O . ASP A 1 391 ? -5.188 21.359 -12.133 1 98.81 391 ASP A O 1
ATOM 3065 N N . VAL A 1 392 ? -4.27 20.062 -10.562 1 98.69 392 VAL A N 1
ATOM 3066 C CA . VAL A 1 392 ? -5.289 20.438 -9.586 1 98.69 392 VAL A CA 1
ATOM 3067 C C . VAL A 1 392 ? -4.992 21.828 -9.016 1 98.69 392 VAL A C 1
ATOM 3069 O O . VAL A 1 392 ? -5.883 22.672 -8.93 1 98.69 392 VAL A O 1
ATOM 3072 N N . LEU A 1 393 ? -3.766 22.047 -8.695 1 98.25 393 LEU A N 1
ATOM 3073 C CA . LEU A 1 393 ? -3.332 23.312 -8.117 1 98.25 393 LEU A CA 1
ATOM 3074 C C . LEU A 1 393 ? -3.633 24.469 -9.07 1 98.25 393 LEU A C 1
ATOM 3076 O O . LEU A 1 393 ? -4.02 25.562 -8.633 1 98.25 393 LEU A O 1
ATOM 3080 N N . THR A 1 394 ? -3.533 24.266 -10.391 1 97.75 394 THR A N 1
ATOM 3081 C CA . THR A 1 394 ? -3.701 25.328 -11.391 1 97.75 394 THR A CA 1
ATOM 3082 C C . THR A 1 394 ? -5.156 25.422 -11.836 1 97.75 394 THR A C 1
ATOM 3084 O O . THR A 1 394 ? -5.527 26.344 -12.562 1 97.75 394 THR A O 1
ATOM 3087 N N . GLY A 1 395 ? -5.918 24.453 -11.492 1 96.5 395 GLY A N 1
ATOM 3088 C CA . GLY A 1 395 ? -7.324 24.453 -11.859 1 96.5 395 GLY A CA 1
ATOM 3089 C C . GLY A 1 395 ? -7.605 23.734 -13.164 1 96.5 395 GLY A C 1
ATOM 3090 O O . GLY A 1 395 ? -8.742 23.703 -13.641 1 96.5 395 GLY A O 1
ATOM 3091 N N . LYS A 1 396 ? -6.586 23.125 -13.781 1 97.62 396 LYS A N 1
ATOM 3092 C CA . LYS A 1 396 ? -6.773 22.359 -15.008 1 97.62 396 LYS A CA 1
ATOM 3093 C C . LYS A 1 396 ? -7.66 21.141 -14.766 1 97.62 396 LYS A C 1
ATOM 3095 O O . LYS A 1 396 ? -8.414 20.719 -15.648 1 97.62 396 LYS A O 1
ATOM 3100 N N . ARG A 1 397 ? -7.551 20.562 -13.578 1 97.62 397 ARG A N 1
ATOM 3101 C CA . ARG A 1 397 ? -8.406 19.469 -13.133 1 97.62 397 ARG A CA 1
ATOM 3102 C C . ARG A 1 397 ? -9.188 19.859 -11.883 1 97.62 397 ARG A C 1
ATOM 3104 O O . ARG A 1 397 ? -8.633 20.453 -10.961 1 97.62 397 ARG A O 1
ATOM 3111 N N . GLY A 1 398 ? -10.5 19.562 -11.852 1 97.5 398 GLY A N 1
ATOM 3112 C CA . GLY A 1 398 ? -11.289 19.953 -10.688 1 97.5 398 GLY A CA 1
ATOM 3113 C C . GLY A 1 398 ? -12.688 19.359 -10.688 1 97.5 398 GLY A C 1
ATOM 3114 O O . GLY A 1 398 ? -13.625 19.969 -10.188 1 97.5 398 GLY A O 1
ATOM 3115 N N . THR A 1 399 ? -12.852 18.172 -11.336 1 96.62 399 THR A N 1
ATOM 3116 C CA . THR A 1 399 ? -14.156 17.516 -11.422 1 96.62 399 THR A CA 1
ATOM 3117 C C . THR A 1 399 ? -14.742 17.297 -10.031 1 96.62 399 THR A C 1
ATOM 3119 O O . THR A 1 399 ? -15.922 17.547 -9.797 1 96.62 399 THR A O 1
ATOM 3122 N N . PHE A 1 400 ? -13.953 16.875 -9.102 1 95.56 400 PHE A N 1
ATOM 3123 C CA . PHE A 1 400 ? -14.406 16.594 -7.742 1 95.56 400 PHE A CA 1
ATOM 3124 C C . PHE A 1 400 ? -14.812 17.875 -7.031 1 95.56 400 PHE A C 1
ATOM 3126 O O . PHE A 1 400 ? -15.797 17.891 -6.285 1 95.56 400 PHE A O 1
ATOM 3133 N N . GLN A 1 401 ? -14.109 18.969 -7.262 1 96.81 401 GLN A N 1
ATOM 3134 C CA . GLN A 1 401 ? -14.289 20.219 -6.531 1 96.81 401 GLN A CA 1
ATOM 3135 C C . GLN A 1 401 ? -15.422 21.047 -7.129 1 96.81 401 GLN A C 1
ATOM 3137 O O . GLN A 1 401 ? -15.945 21.953 -6.48 1 96.81 401 GLN A O 1
ATOM 3142 N N . ALA A 1 402 ? -15.828 20.797 -8.336 1 97.44 402 ALA A N 1
ATOM 3143 C CA . ALA A 1 402 ? -16.719 21.656 -9.109 1 97.44 402 ALA A CA 1
ATOM 3144 C C . ALA A 1 402 ? -18.031 21.891 -8.375 1 97.44 402 ALA A C 1
ATOM 3146 O O . ALA A 1 402 ? -18.469 23.047 -8.219 1 97.44 402 ALA A O 1
ATOM 3147 N N . PRO A 1 403 ? -18.703 20.828 -7.883 1 96.06 403 PRO A N 1
ATOM 3148 C CA . PRO A 1 403 ? -19.953 21.078 -7.172 1 96.06 403 PRO A CA 1
ATOM 3149 C C . PRO A 1 403 ? -19.766 21.922 -5.91 1 96.06 403 PRO A C 1
ATOM 3151 O O . PRO A 1 403 ? -20.656 22.688 -5.527 1 96.06 403 PRO A O 1
ATOM 3154 N N . ILE A 1 404 ? -18.656 21.797 -5.273 1 96.69 404 ILE A N 1
ATOM 3155 C CA . ILE A 1 404 ? -18.359 22.562 -4.07 1 96.69 404 ILE A CA 1
ATOM 3156 C C . ILE A 1 404 ? -18.156 24.031 -4.438 1 96.69 404 ILE A C 1
ATOM 3158 O O . ILE A 1 404 ? -18.688 24.938 -3.783 1 96.69 404 ILE A O 1
ATOM 3162 N N . ASP A 1 405 ? -17.406 24.281 -5.484 1 97.88 405 ASP A N 1
ATOM 3163 C CA . ASP A 1 405 ? -17.188 25.641 -5.98 1 97.88 405 ASP A CA 1
ATOM 3164 C C . ASP A 1 405 ? -18.5 26.312 -6.324 1 97.88 405 ASP A C 1
ATOM 3166 O O . ASP A 1 405 ? -18.719 27.484 -5.992 1 97.88 405 ASP A O 1
ATOM 3170 N N . GLU A 1 406 ? -19.297 25.562 -7 1 97.94 406 GLU A N 1
ATOM 3171 C CA . GLU A 1 406 ? -20.609 26.094 -7.367 1 97.94 406 GLU A CA 1
ATOM 3172 C C . GLU A 1 406 ? -21.422 26.469 -6.133 1 97.94 406 GLU A C 1
ATOM 3174 O O . GLU A 1 406 ? -22.016 27.547 -6.078 1 97.94 406 GLU A O 1
ATOM 3179 N N . HIS A 1 407 ? -21.391 25.641 -5.172 1 97.19 407 HIS A N 1
ATOM 3180 C CA . HIS A 1 407 ? -22.141 25.859 -3.943 1 97.19 407 HIS A CA 1
ATOM 3181 C C . HIS A 1 407 ? -21.703 27.156 -3.25 1 97.19 407 HIS A C 1
ATOM 3183 O O . HIS A 1 407 ? -22.547 27.906 -2.748 1 97.19 407 HIS A O 1
ATOM 3189 N N . TRP A 1 408 ? -20.406 27.469 -3.266 1 96.94 408 TRP A N 1
ATOM 3190 C CA . TRP A 1 408 ? -19.875 28.594 -2.494 1 96.94 408 TRP A CA 1
ATOM 3191 C C . TRP A 1 408 ? -19.641 29.797 -3.385 1 96.94 408 TRP A C 1
ATOM 3193 O O . TRP A 1 408 ? -19.062 30.797 -2.945 1 96.94 408 TRP A O 1
ATOM 3203 N N . GLY A 1 409 ? -20.062 29.703 -4.621 1 96.88 409 GLY A N 1
ATOM 3204 C CA . GLY A 1 409 ? -19.938 30.812 -5.551 1 96.88 409 GLY A CA 1
ATOM 3205 C C . GLY A 1 409 ? -18.5 31.188 -5.859 1 96.88 409 GLY A C 1
ATOM 3206 O O . GLY A 1 409 ? -18.156 32.375 -5.918 1 96.88 409 GLY A O 1
ATOM 3207 N N . LEU A 1 410 ? -17.719 30.219 -6.016 1 95.69 410 LEU A N 1
ATOM 3208 C CA . LEU A 1 410 ? -16.297 30.422 -6.262 1 95.69 410 LEU A CA 1
ATOM 3209 C C . LEU A 1 410 ? -15.969 30.281 -7.742 1 95.69 410 LEU A C 1
ATOM 3211 O O . LEU A 1 410 ? -16.609 29.484 -8.445 1 95.69 410 LEU A O 1
ATOM 3215 N N . MET B 1 1 ? -6.34 -49.531 -16.891 1 42.94 1 MET B N 1
ATOM 3216 C CA . MET B 1 1 ? -5.172 -48.656 -16.906 1 42.94 1 MET B CA 1
ATOM 3217 C C . MET B 1 1 ? -3.885 -49.469 -17.016 1 42.94 1 MET B C 1
ATOM 3219 O O . MET B 1 1 ? -3.736 -50.5 -16.359 1 42.94 1 MET B O 1
ATOM 3223 N N . SER B 1 2 ? -3.189 -49.375 -18.109 1 52.31 2 SER B N 1
ATOM 3224 C CA . SER B 1 2 ? -2.041 -50.25 -18.359 1 52.31 2 SER B CA 1
ATOM 3225 C C . SER B 1 2 ? -1.118 -50.312 -17.156 1 52.31 2 SER B C 1
ATOM 3227 O O . SER B 1 2 ? -0.916 -49.281 -16.469 1 52.31 2 SER B O 1
ATOM 3229 N N . ASP B 1 3 ? -0.852 -51.469 -16.641 1 69.12 3 ASP B N 1
ATOM 3230 C CA . ASP B 1 3 ? -0.008 -51.844 -15.508 1 69.12 3 ASP B CA 1
ATOM 3231 C C . ASP B 1 3 ? 1.399 -51.281 -15.656 1 69.12 3 ASP B C 1
ATOM 3233 O O . ASP B 1 3 ? 2.205 -51.344 -14.727 1 69.12 3 ASP B O 1
ATOM 3237 N N . GLN B 1 4 ? 1.619 -50.531 -16.859 1 87.75 4 GLN B N 1
ATOM 3238 C CA . GLN B 1 4 ? 2.973 -50 -17.062 1 87.75 4 GLN B CA 1
ATOM 3239 C C . GLN B 1 4 ? 3.109 -48.562 -16.578 1 87.75 4 GLN B C 1
ATOM 3241 O O . GLN B 1 4 ? 2.18 -47.781 -16.703 1 87.75 4 GLN B O 1
ATOM 3246 N N . PRO B 1 5 ? 4.215 -48.281 -16.047 1 94.38 5 PRO B N 1
ATOM 3247 C CA . PRO B 1 5 ? 4.438 -46.906 -15.555 1 94.38 5 PRO B CA 1
ATOM 3248 C C . PRO B 1 5 ? 4.414 -45.875 -16.688 1 94.38 5 PRO B C 1
ATOM 3250 O O . PRO B 1 5 ? 4.863 -46.156 -17.797 1 94.38 5 PRO B O 1
ATOM 3253 N N . LEU B 1 6 ? 3.832 -44.781 -16.438 1 97.75 6 LEU B N 1
ATOM 3254 C CA . LEU B 1 6 ? 3.879 -43.656 -17.375 1 97.75 6 LEU B CA 1
ATOM 3255 C C . LEU B 1 6 ? 5.32 -43.219 -17.641 1 97.75 6 LEU B C 1
ATOM 3257 O O . LEU B 1 6 ? 6.148 -43.188 -16.734 1 97.75 6 LEU B O 1
ATOM 3261 N N . ARG B 1 7 ? 5.625 -43 -18.891 1 98.31 7 ARG B N 1
ATOM 3262 C CA . ARG B 1 7 ? 6.949 -42.531 -19.297 1 98.31 7 ARG B CA 1
ATOM 3263 C C . ARG B 1 7 ? 6.965 -41.031 -19.484 1 98.31 7 ARG B C 1
ATOM 3265 O O . ARG B 1 7 ? 6.27 -40.5 -20.359 1 98.31 7 ARG B O 1
ATOM 3272 N N . LEU B 1 8 ? 7.793 -40.375 -18.688 1 98.5 8 LEU B N 1
ATOM 3273 C CA . LEU B 1 8 ? 7.852 -38.906 -18.703 1 98.5 8 LEU B CA 1
ATOM 3274 C C . LEU B 1 8 ? 9.25 -38.438 -19.078 1 98.5 8 LEU B C 1
ATOM 3276 O O . LEU B 1 8 ? 10.242 -39.125 -18.828 1 98.5 8 LEU B O 1
ATOM 3280 N N . ALA B 1 9 ? 9.297 -37.312 -19.703 1 98.81 9 ALA B N 1
ATOM 3281 C CA . ALA B 1 9 ? 10.555 -36.594 -19.906 1 98.81 9 ALA B CA 1
ATOM 3282 C C . ALA B 1 9 ? 10.625 -35.344 -19.047 1 98.81 9 ALA B C 1
ATOM 3284 O O . ALA B 1 9 ? 9.602 -34.719 -18.766 1 98.81 9 ALA B O 1
ATOM 3285 N N . LEU B 1 10 ? 11.766 -35 -18.562 1 98.75 10 LEU B N 1
ATOM 3286 C CA . LEU B 1 10 ? 12.047 -33.719 -17.938 1 98.75 10 LEU B CA 1
ATOM 3287 C C . LEU B 1 10 ? 12.914 -32.844 -18.859 1 98.75 10 LEU B C 1
ATOM 3289 O O . LEU B 1 10 ? 14.055 -33.188 -19.156 1 98.75 10 LEU B O 1
ATOM 3293 N N . ILE B 1 11 ? 12.312 -31.766 -19.344 1 98.75 11 ILE B N 1
ATOM 3294 C CA . ILE B 1 11 ? 12.992 -30.891 -20.281 1 98.75 11 ILE B CA 1
ATOM 3295 C C . ILE B 1 11 ? 13.359 -29.578 -19.594 1 98.75 11 ILE B C 1
ATOM 3297 O O . ILE B 1 11 ? 12.484 -28.859 -19.109 1 98.75 11 ILE B O 1
ATOM 3301 N N . GLY B 1 12 ? 14.586 -29.172 -19.625 1 98 12 GLY B N 1
ATOM 3302 C CA . GLY B 1 12 ? 15.156 -28.156 -18.766 1 98 12 GLY B CA 1
ATOM 3303 C C . GLY B 1 12 ? 15.711 -28.719 -17.469 1 98 12 GLY B C 1
ATOM 3304 O O . GLY B 1 12 ? 14.953 -29.219 -16.625 1 98 12 GLY B O 1
ATOM 3305 N N . CYS B 1 13 ? 17.031 -28.656 -17.312 1 97.06 13 CYS B N 1
ATOM 3306 C CA . CYS B 1 13 ? 17.672 -29.359 -16.203 1 97.06 13 CYS B CA 1
ATOM 3307 C C . CYS B 1 13 ? 18.359 -28.375 -15.273 1 97.06 13 CYS B C 1
ATOM 3309 O O . CYS B 1 13 ? 19.469 -28.625 -14.797 1 97.06 13 CYS B O 1
ATOM 3311 N N . GLY B 1 14 ? 17.719 -27.234 -15.062 1 92.44 14 GLY B N 1
ATOM 3312 C CA . GLY B 1 14 ? 18.234 -26.219 -14.156 1 92.44 14 GLY B CA 1
ATOM 3313 C C . GLY B 1 14 ? 17.812 -26.438 -12.719 1 92.44 14 GLY B C 1
ATOM 3314 O O . GLY B 1 14 ? 17.531 -27.562 -12.305 1 92.44 14 GLY B O 1
ATOM 3315 N N . GLY B 1 15 ? 17.891 -25.406 -11.883 1 89.56 15 GLY B N 1
ATOM 3316 C CA . GLY B 1 15 ? 17.609 -25.453 -10.461 1 89.56 15 GLY B CA 1
ATOM 3317 C C . GLY B 1 15 ? 16.219 -25.969 -10.133 1 89.56 15 GLY B C 1
ATOM 3318 O O . GLY B 1 15 ? 16.047 -26.812 -9.258 1 89.56 15 GLY B O 1
ATOM 3319 N N . ILE B 1 16 ? 15.242 -25.453 -10.852 1 93.31 16 ILE B N 1
ATOM 3320 C CA . ILE B 1 16 ? 13.859 -25.812 -10.547 1 93.31 16 ILE B CA 1
ATOM 3321 C C . ILE B 1 16 ? 13.617 -27.281 -10.875 1 93.31 16 ILE B C 1
ATOM 3323 O O . ILE B 1 16 ? 12.805 -27.953 -10.227 1 93.31 16 ILE B O 1
ATOM 3327 N N . ALA B 1 17 ? 14.297 -27.797 -11.883 1 96.69 17 ALA B N 1
ATOM 3328 C CA . ALA B 1 17 ? 14.18 -29.219 -12.219 1 96.69 17 ALA B CA 1
ATOM 3329 C C . ALA B 1 17 ? 14.602 -30.094 -11.047 1 96.69 17 ALA B C 1
ATOM 3331 O O . ALA B 1 17 ? 14 -31.141 -10.797 1 96.69 17 ALA B O 1
ATOM 3332 N N . ARG B 1 18 ? 15.594 -29.656 -10.336 1 95.69 18 ARG B N 1
ATOM 3333 C CA . ARG B 1 18 ? 16.047 -30.391 -9.164 1 95.69 18 ARG B CA 1
ATOM 3334 C C . ARG B 1 18 ? 14.969 -30.453 -8.094 1 95.69 18 ARG B C 1
ATOM 3336 O O . ARG B 1 18 ? 14.789 -31.469 -7.43 1 95.69 18 ARG B O 1
ATOM 3343 N N . ARG B 1 19 ? 14.227 -29.359 -7.953 1 94.94 19 ARG B N 1
ATOM 3344 C CA . ARG B 1 19 ? 13.117 -29.328 -7.008 1 94.94 19 ARG B CA 1
ATOM 3345 C C . ARG B 1 19 ? 12.031 -30.312 -7.418 1 94.94 19 ARG B C 1
ATOM 3347 O O . ARG B 1 19 ? 11.414 -30.953 -6.562 1 94.94 19 ARG B O 1
ATOM 3354 N N . HIS B 1 20 ? 11.82 -30.453 -8.719 1 97.88 20 HIS B N 1
ATOM 3355 C CA . HIS B 1 20 ? 10.836 -31.422 -9.203 1 97.88 20 HIS B CA 1
ATOM 3356 C C . HIS B 1 20 ? 11.273 -32.844 -8.914 1 97.88 20 HIS B C 1
ATOM 3358 O O . HIS B 1 20 ? 10.461 -33.688 -8.5 1 97.88 20 HIS B O 1
ATOM 3364 N N . VAL B 1 21 ? 12.555 -33.125 -9.031 1 98 21 VAL B N 1
ATOM 3365 C CA . VAL B 1 21 ? 13.078 -34.438 -8.758 1 98 21 VAL B CA 1
ATOM 3366 C C . VAL B 1 21 ? 12.875 -34.781 -7.281 1 98 21 VAL B C 1
ATOM 3368 O O . VAL B 1 21 ? 12.422 -35.906 -6.949 1 98 21 VAL B O 1
ATOM 3371 N N . LEU B 1 22 ? 13.141 -33.844 -6.434 1 96.81 22 LEU B N 1
ATOM 3372 C CA . LEU B 1 22 ? 12.969 -34.062 -5.004 1 96.81 22 LEU B CA 1
ATOM 3373 C C . LEU B 1 22 ? 11.5 -34.25 -4.656 1 96.81 22 LEU B C 1
ATOM 3375 O O . LEU B 1 22 ? 11.172 -35.031 -3.764 1 96.81 22 LEU B O 1
ATOM 3379 N N . ALA B 1 23 ? 10.656 -33.594 -5.336 1 97.31 23 ALA B N 1
ATOM 3380 C CA . ALA B 1 23 ? 9.219 -33.781 -5.152 1 97.31 23 ALA B CA 1
ATOM 3381 C C . ALA B 1 23 ? 8.781 -35.156 -5.582 1 97.31 23 ALA B C 1
ATOM 3383 O O . ALA B 1 23 ? 7.949 -35.781 -4.922 1 97.31 23 ALA B O 1
ATOM 3384 N N . MET B 1 24 ? 9.336 -35.688 -6.641 1 98 24 MET B N 1
ATOM 3385 C CA . MET B 1 24 ? 9.023 -37.031 -7.117 1 98 24 MET B CA 1
ATOM 3386 C C . MET B 1 24 ? 9.5 -38.094 -6.117 1 98 24 MET B C 1
ATOM 3388 O O . MET B 1 24 ? 8.82 -39.094 -5.902 1 98 24 MET B O 1
ATOM 3392 N N . LYS B 1 25 ? 10.617 -37.781 -5.582 1 97.69 25 LYS B N 1
ATOM 3393 C CA . LYS B 1 25 ? 11.109 -38.656 -4.527 1 97.69 25 LYS B CA 1
ATOM 3394 C C . LYS B 1 25 ? 10.125 -38.75 -3.363 1 97.69 25 LYS B C 1
ATOM 3396 O O . LYS B 1 25 ? 9.828 -39.812 -2.857 1 97.69 25 LYS B O 1
ATOM 3401 N N . ASP B 1 26 ? 9.672 -37.562 -3 1 97 26 ASP B N 1
ATOM 3402 C CA . ASP B 1 26 ? 8.688 -37.5 -1.925 1 97 26 ASP B CA 1
ATOM 3403 C C . ASP B 1 26 ? 7.445 -38.312 -2.264 1 97 26 ASP B C 1
ATOM 3405 O O . ASP B 1 26 ? 6.926 -39.031 -1.418 1 97 26 ASP B O 1
ATOM 3409 N N . LEU B 1 27 ? 6.965 -38.25 -3.451 1 97.5 27 LEU B N 1
ATOM 3410 C CA . LEU B 1 27 ? 5.801 -39 -3.9 1 97.5 27 LEU B CA 1
ATOM 3411 C C . LEU B 1 27 ? 6.059 -40.5 -3.811 1 97.5 27 LEU B C 1
ATOM 3413 O O . LEU B 1 27 ? 5.215 -41.25 -3.309 1 97.5 27 LEU B O 1
ATOM 3417 N N . GLN B 1 28 ? 7.219 -40.875 -4.25 1 95.94 28 GLN B N 1
ATOM 3418 C CA . GLN B 1 28 ? 7.57 -42.281 -4.195 1 95.94 28 GLN B CA 1
ATOM 3419 C C . GLN B 1 28 ? 7.59 -42.781 -2.754 1 95.94 28 GLN B C 1
ATOM 3421 O O . GLN B 1 28 ? 7.109 -43.875 -2.471 1 95.94 28 GLN B O 1
ATOM 3426 N N . GLN B 1 29 ? 8.109 -42 -1.924 1 96.81 29 GLN B N 1
ATOM 3427 C CA . GLN B 1 29 ? 8.195 -42.375 -0.514 1 96.81 29 GLN B CA 1
ATOM 3428 C C . GLN B 1 29 ? 6.812 -42.5 0.111 1 96.81 29 GLN B C 1
ATOM 3430 O O . GLN B 1 29 ? 6.621 -43.219 1.089 1 96.81 29 GLN B O 1
ATOM 3435 N N . ARG B 1 30 ? 5.863 -41.875 -0.525 1 97 30 ARG B N 1
ATOM 3436 C CA . ARG B 1 30 ? 4.492 -41.875 -0.026 1 97 30 ARG B CA 1
ATOM 3437 C C . ARG B 1 30 ? 3.672 -42.969 -0.699 1 97 30 ARG B C 1
ATOM 3439 O O . ARG B 1 30 ? 2.471 -43.094 -0.455 1 97 30 ARG B O 1
ATOM 3446 N N . GLY B 1 31 ? 4.309 -43.688 -1.516 1 96.38 31 GLY B N 1
ATOM 3447 C CA . GLY B 1 31 ? 3.66 -44.812 -2.184 1 96.38 31 GLY B CA 1
ATOM 3448 C C . GLY B 1 31 ? 2.928 -44.406 -3.447 1 96.38 31 GLY B C 1
ATOM 3449 O O . GLY B 1 31 ? 2.102 -45.156 -3.963 1 96.38 31 GLY B O 1
ATOM 3450 N N . LEU B 1 32 ? 3.23 -43.219 -3.836 1 96.5 32 LEU B N 1
ATOM 3451 C CA . LEU B 1 32 ? 2.59 -42.719 -5.047 1 96.5 32 LEU B CA 1
ATOM 3452 C C . LEU B 1 32 ? 3.514 -42.844 -6.25 1 96.5 32 LEU B C 1
ATOM 3454 O O . LEU B 1 32 ? 4.348 -41.969 -6.508 1 96.5 32 LEU B O 1
ATOM 3458 N N . GLY B 1 33 ? 3.383 -43.938 -6.875 1 92.12 33 GLY B N 1
ATOM 3459 C CA . GLY B 1 33 ? 4.223 -44.25 -8.016 1 92.12 33 GLY B CA 1
ATOM 3460 C C . GLY B 1 33 ? 3.447 -44.375 -9.312 1 92.12 33 GLY B C 1
ATOM 3461 O O . GLY B 1 33 ? 2.455 -43.656 -9.508 1 92.12 33 GLY B O 1
ATOM 3462 N N . GLY B 1 34 ? 4 -45.094 -10.266 1 93.81 34 GLY B N 1
ATOM 3463 C CA . GLY B 1 34 ? 3.318 -45.344 -11.523 1 93.81 34 GLY B CA 1
ATOM 3464 C C . GLY B 1 34 ? 3.818 -44.5 -12.664 1 93.81 34 GLY B C 1
ATOM 3465 O O . GLY B 1 34 ? 3.145 -44.344 -13.688 1 93.81 34 GLY B O 1
ATOM 3466 N N . PHE B 1 35 ? 4.969 -43.906 -12.43 1 96.81 35 PHE B N 1
ATOM 3467 C CA . PHE B 1 35 ? 5.59 -43.125 -13.492 1 96.81 35 PHE B CA 1
ATOM 3468 C C . PHE B 1 35 ? 7.109 -43.156 -13.383 1 96.81 35 PHE B C 1
ATOM 3470 O O . PHE B 1 35 ? 7.648 -43.531 -12.336 1 96.81 35 PHE B O 1
ATOM 3477 N N . GLU B 1 36 ? 7.773 -42.875 -14.461 1 96.75 36 GLU B N 1
ATOM 3478 C CA . GLU B 1 36 ? 9.234 -42.875 -14.531 1 96.75 36 GLU B CA 1
ATOM 3479 C C . GLU B 1 36 ? 9.727 -41.781 -15.469 1 96.75 36 GLU B C 1
ATOM 3481 O O . GLU B 1 36 ? 9.148 -41.562 -16.547 1 96.75 36 GLU B O 1
ATOM 3486 N N . ILE B 1 37 ? 10.773 -41.125 -15.039 1 98.31 37 ILE B N 1
ATOM 3487 C CA . ILE B 1 37 ? 11.461 -40.219 -15.953 1 98.31 37 ILE B CA 1
ATOM 3488 C C . ILE B 1 37 ? 12.398 -41 -16.859 1 98.31 37 ILE B C 1
ATOM 3490 O O . ILE B 1 37 ? 13.484 -41.406 -16.422 1 98.31 37 ILE B O 1
ATOM 3494 N N . THR B 1 38 ? 12.062 -41.125 -18.094 1 98.12 38 THR B N 1
ATOM 3495 C CA . THR B 1 38 ? 12.828 -42 -18.969 1 98.12 38 THR B CA 1
ATOM 3496 C C . THR B 1 38 ? 13.828 -41.188 -19.797 1 98.12 38 THR B C 1
ATOM 3498 O O . THR B 1 38 ? 14.742 -41.75 -20.406 1 98.12 38 THR B O 1
ATOM 3501 N N . ALA B 1 39 ? 13.609 -39.906 -19.812 1 98.75 39 ALA B N 1
ATOM 3502 C CA . ALA B 1 39 ? 14.5 -39.062 -20.609 1 98.75 39 ALA B CA 1
ATOM 3503 C C . ALA B 1 39 ? 14.648 -37.688 -19.969 1 98.75 39 ALA B C 1
ATOM 3505 O O . ALA B 1 39 ? 13.719 -37.156 -19.344 1 98.75 39 ALA B O 1
ATOM 3506 N N . VAL B 1 40 ? 15.82 -37.062 -20.094 1 98.75 40 VAL B N 1
ATOM 3507 C CA . VAL B 1 40 ? 16.078 -35.656 -19.734 1 98.75 40 VAL B CA 1
ATOM 3508 C C . VAL B 1 40 ? 16.672 -34.906 -20.922 1 98.75 40 VAL B C 1
ATOM 3510 O O . VAL B 1 40 ? 17.328 -35.531 -21.781 1 98.75 40 VAL B O 1
ATOM 3513 N N . CYS B 1 41 ? 16.406 -33.656 -20.984 1 98.69 41 CYS B N 1
ATOM 3514 C CA . CYS B 1 41 ? 16.891 -32.844 -22.125 1 98.69 41 CYS B CA 1
ATOM 3515 C C . CYS B 1 41 ? 17.312 -31.453 -21.672 1 98.69 41 CYS B C 1
ATOM 3517 O O . CYS B 1 41 ? 16.578 -30.781 -20.953 1 98.69 41 CYS B O 1
ATOM 3519 N N . ASP B 1 42 ? 18.438 -31.047 -21.984 1 97.88 42 ASP B N 1
ATOM 3520 C CA . ASP B 1 42 ? 18.953 -29.688 -21.812 1 97.88 42 ASP B CA 1
ATOM 3521 C C . ASP B 1 42 ? 19.969 -29.344 -22.906 1 97.88 42 ASP B C 1
ATOM 3523 O O . ASP B 1 42 ? 20.75 -30.203 -23.312 1 97.88 42 ASP B O 1
ATOM 3527 N N . ALA B 1 43 ? 19.906 -28.078 -23.359 1 96.06 43 ALA B N 1
ATOM 3528 C CA . ALA B 1 43 ? 20.875 -27.672 -24.375 1 96.06 43 ALA B CA 1
ATOM 352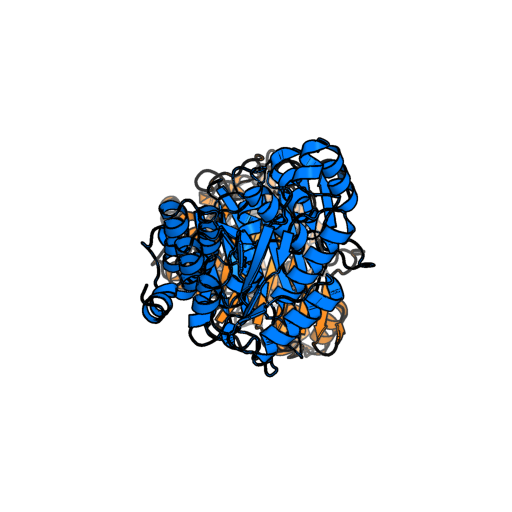9 C C . ALA B 1 43 ? 22.297 -27.797 -23.859 1 96.06 43 ALA B C 1
ATOM 3531 O O . ALA B 1 43 ? 23.234 -28.031 -24.641 1 96.06 43 ALA B O 1
ATOM 3532 N N . ASN B 1 44 ? 22.484 -27.547 -22.578 1 95.69 44 ASN B N 1
ATOM 3533 C CA . ASN B 1 44 ? 23.766 -27.797 -21.922 1 95.69 44 ASN B CA 1
ATOM 3534 C C . ASN B 1 44 ? 23.875 -29.25 -21.453 1 95.69 44 ASN B C 1
ATOM 3536 O O . ASN B 1 44 ? 23.266 -29.625 -20.438 1 95.69 44 ASN B O 1
ATOM 3540 N N . VAL B 1 45 ? 24.75 -29.984 -22.047 1 96.44 45 VAL B N 1
ATOM 3541 C CA . VAL B 1 45 ? 24.828 -31.422 -21.812 1 96.44 45 VAL B CA 1
ATOM 3542 C C . VAL B 1 45 ? 25.234 -31.688 -20.359 1 96.44 45 VAL B C 1
ATOM 3544 O O . VAL B 1 45 ? 24.812 -32.656 -19.75 1 96.44 45 VAL B O 1
ATOM 3547 N N . GLU B 1 46 ? 26.031 -30.859 -19.812 1 96.31 46 GLU B N 1
ATOM 3548 C CA . GLU B 1 46 ? 26.469 -31.031 -18.438 1 96.31 46 GLU B CA 1
ATOM 3549 C C . GLU B 1 46 ? 25.281 -30.953 -17.469 1 96.31 46 GLU B C 1
ATOM 3551 O O . GLU B 1 46 ? 25.188 -31.75 -16.531 1 96.31 46 GLU B O 1
ATOM 3556 N N . ASN B 1 47 ? 24.375 -30.031 -17.75 1 96 47 ASN B N 1
ATOM 3557 C CA . ASN B 1 47 ? 23.172 -29.906 -16.953 1 96 47 ASN B CA 1
ATOM 3558 C C . ASN B 1 47 ? 22.312 -31.172 -17.031 1 96 47 ASN B C 1
ATOM 3560 O O . ASN B 1 47 ? 21.797 -31.641 -16.016 1 96 47 ASN B O 1
ATOM 3564 N N . ALA B 1 48 ? 22.188 -31.688 -18.234 1 97.75 48 ALA B N 1
ATOM 3565 C CA . ALA B 1 48 ? 21.375 -32.875 -18.453 1 97.75 48 ALA B CA 1
ATOM 3566 C C . ALA B 1 48 ? 21.969 -34.094 -17.75 1 97.75 48 ALA B C 1
ATOM 3568 O O . ALA B 1 48 ? 21.25 -34.875 -17.109 1 97.75 48 ALA B O 1
ATOM 3569 N N . GLN B 1 49 ? 23.266 -34.188 -17.812 1 98 49 GLN B N 1
ATOM 3570 C CA . GLN B 1 49 ? 23.969 -35.281 -17.172 1 98 49 GLN B CA 1
ATOM 3571 C C . GLN B 1 49 ? 23.859 -35.219 -15.656 1 98 49 GLN B C 1
ATOM 3573 O O . GLN B 1 49 ? 23.641 -36.219 -14.984 1 98 49 GLN B O 1
ATOM 3578 N N . GLU B 1 50 ? 24.047 -34.062 -15.148 1 97.31 50 GLU B N 1
ATOM 3579 C CA . GLU B 1 50 ? 23.938 -33.844 -13.703 1 97.31 50 GLU B CA 1
ATOM 3580 C C . GLU B 1 50 ? 22.547 -34.219 -13.195 1 97.31 50 GLU B C 1
ATOM 3582 O O . GLU B 1 50 ? 22.422 -34.875 -12.141 1 97.31 50 GLU B O 1
ATOM 3587 N N . LEU B 1 51 ? 21.516 -33.844 -13.969 1 97.88 51 LEU B N 1
ATOM 3588 C CA . LEU B 1 51 ? 20.172 -34.188 -13.539 1 97.88 51 LEU B CA 1
ATOM 3589 C C . LEU B 1 51 ? 19.922 -35.688 -13.656 1 97.88 51 LEU B C 1
ATOM 3591 O O . LEU B 1 51 ? 19.219 -36.281 -12.82 1 97.88 51 LEU B O 1
ATOM 3595 N N . ALA B 1 52 ? 20.438 -36.312 -14.672 1 98.31 52 ALA B N 1
ATOM 3596 C CA . ALA B 1 52 ? 20.328 -37.75 -14.828 1 98.31 52 ALA B CA 1
ATOM 3597 C C . ALA B 1 52 ? 20.938 -38.5 -13.641 1 98.31 52 ALA B C 1
ATOM 3599 O O . ALA B 1 52 ? 20.375 -39.469 -13.141 1 98.31 52 ALA B O 1
ATOM 3600 N N . GLU B 1 53 ? 22.047 -38.031 -13.219 1 98 53 GLU B N 1
ATOM 3601 C CA . GLU B 1 53 ? 22.703 -38.594 -12.047 1 98 53 GLU B CA 1
ATOM 3602 C C . GLU B 1 53 ? 21.844 -38.438 -10.797 1 98 53 GLU B C 1
ATOM 3604 O O . GLU B 1 53 ? 21.734 -39.344 -9.984 1 98 53 GLU B O 1
ATOM 3609 N N . LEU B 1 54 ? 21.281 -37.25 -10.664 1 97.81 54 LEU B N 1
ATOM 3610 C CA . LEU B 1 54 ? 20.406 -37 -9.516 1 97.81 54 LEU B CA 1
ATOM 3611 C C . LEU B 1 54 ? 19.203 -37.938 -9.531 1 97.81 54 LEU B C 1
ATOM 3613 O O . LEU B 1 54 ? 18.812 -38.469 -8.484 1 97.81 54 LEU B O 1
ATOM 3617 N N . LEU B 1 55 ? 18.641 -38.125 -10.695 1 98.06 55 LEU B N 1
ATOM 3618 C CA . LEU B 1 55 ? 17.516 -39.031 -10.844 1 98.06 55 LEU B CA 1
ATOM 3619 C C . LEU B 1 55 ? 17.891 -40.469 -10.453 1 98.06 55 LEU B C 1
ATOM 3621 O O . LEU B 1 55 ? 17.141 -41.156 -9.781 1 98.06 55 LEU B O 1
ATOM 3625 N N . ASN B 1 56 ? 19.031 -40.875 -10.867 1 97.5 56 ASN B N 1
ATOM 3626 C CA . ASN B 1 56 ? 19.531 -42.188 -10.484 1 97.5 56 ASN B CA 1
ATOM 3627 C C . ASN B 1 56 ? 19.703 -42.312 -8.977 1 97.5 56 ASN B C 1
ATOM 3629 O O . ASN B 1 56 ? 19.281 -43.281 -8.375 1 97.5 56 ASN B O 1
ATOM 3633 N N . GLN B 1 57 ? 20.234 -41.344 -8.398 1 97.5 57 GLN B N 1
ATOM 3634 C CA . GLN B 1 57 ? 20.516 -41.344 -6.965 1 97.5 57 GLN B CA 1
ATOM 3635 C C . GLN B 1 57 ? 19.234 -41.312 -6.152 1 97.5 57 GLN B C 1
ATOM 3637 O O . GLN B 1 57 ? 19.109 -42.031 -5.148 1 97.5 57 GLN B O 1
ATOM 3642 N N . GLU B 1 58 ? 18.281 -40.5 -6.621 1 96.12 58 GLU B N 1
ATOM 3643 C CA . GLU B 1 58 ? 17.109 -40.219 -5.805 1 96.12 58 GLU B CA 1
ATOM 3644 C C . GLU B 1 58 ? 15.977 -41.188 -6.109 1 96.12 58 GLU B C 1
ATOM 3646 O O . GLU B 1 58 ? 15.156 -41.469 -5.238 1 96.12 58 GLU B O 1
ATOM 3651 N N . LEU B 1 59 ? 15.922 -41.656 -7.398 1 96.38 59 LEU B N 1
ATOM 3652 C CA . LEU B 1 59 ? 14.742 -42.406 -7.805 1 96.38 59 LEU B CA 1
ATOM 3653 C C . LEU B 1 59 ? 15.125 -43.781 -8.32 1 96.38 59 LEU B C 1
ATOM 3655 O O . LEU B 1 59 ? 14.258 -44.625 -8.609 1 96.38 59 LEU B O 1
ATOM 3659 N N . GLY B 1 60 ? 16.375 -44.062 -8.508 1 94.12 60 GLY B N 1
ATOM 3660 C CA . GLY B 1 60 ? 16.875 -45.406 -8.758 1 94.12 60 GLY B CA 1
ATOM 3661 C C . GLY B 1 60 ? 16.828 -45.812 -10.219 1 94.12 60 GLY B C 1
ATOM 3662 O O . GLY B 1 60 ? 16.75 -46.969 -10.547 1 94.12 60 GLY B O 1
ATOM 3663 N N . HIS B 1 61 ? 16.703 -44.844 -11.102 1 91.5 61 HIS B N 1
ATOM 3664 C CA . HIS B 1 61 ? 16.75 -45.156 -12.523 1 91.5 61 HIS B CA 1
ATOM 3665 C C . HIS B 1 61 ? 17.516 -44.094 -13.297 1 91.5 61 HIS B C 1
ATOM 3667 O O . HIS B 1 61 ? 17.641 -42.938 -12.82 1 91.5 61 HIS B O 1
ATOM 3673 N N . THR B 1 62 ? 18.031 -44.438 -14.469 1 95.81 62 THR B N 1
ATOM 3674 C CA . THR B 1 62 ? 18.828 -43.531 -15.297 1 95.81 62 THR B CA 1
ATOM 3675 C C . THR B 1 62 ? 18.109 -43.219 -16.594 1 95.81 62 THR B C 1
ATOM 3677 O O . THR B 1 62 ? 17.938 -44.094 -17.453 1 95.81 62 THR B O 1
ATOM 3680 N N . PRO B 1 63 ? 17.75 -42.031 -16.75 1 98.31 63 PRO B N 1
ATOM 3681 C CA . PRO B 1 63 ? 17.078 -41.625 -18 1 98.31 63 PRO B CA 1
ATOM 3682 C C . PRO B 1 63 ? 18.062 -41.469 -19.156 1 98.31 63 PRO B C 1
ATOM 3684 O O . PRO B 1 63 ? 19.266 -41.312 -18.938 1 98.31 63 PRO B O 1
ATOM 3687 N N . THR B 1 64 ? 17.562 -41.531 -20.359 1 98.5 64 THR B N 1
ATOM 3688 C CA . THR B 1 64 ? 18.344 -41.188 -21.531 1 98.5 64 THR B CA 1
ATOM 3689 C C . THR B 1 64 ? 18.562 -39.688 -21.609 1 98.5 64 THR B C 1
ATOM 3691 O O . THR B 1 64 ? 17.641 -38.906 -21.344 1 98.5 64 THR B O 1
ATOM 3694 N N . VAL B 1 65 ? 19.766 -39.25 -21.984 1 98.56 65 VAL B N 1
ATOM 3695 C CA . VAL B 1 65 ? 20.125 -37.844 -22.016 1 98.56 65 VAL B CA 1
ATOM 3696 C C . VAL B 1 65 ? 20.047 -37.312 -23.453 1 98.56 65 VAL B C 1
ATOM 3698 O O . VAL B 1 65 ? 20.562 -37.938 -24.375 1 98.56 65 VAL B O 1
ATOM 3701 N N . TYR B 1 66 ? 19.359 -36.219 -23.625 1 98.56 66 TYR B N 1
ATOM 3702 C CA . TYR B 1 66 ? 19.25 -35.562 -24.922 1 98.56 66 TYR B CA 1
ATOM 3703 C C . TYR B 1 66 ? 19.703 -34.094 -24.797 1 98.56 66 TYR B C 1
ATOM 3705 O O . TYR B 1 66 ? 19.625 -33.5 -23.734 1 98.56 66 TYR B O 1
ATOM 3713 N N . THR B 1 67 ? 20.109 -33.5 -25.922 1 98.06 67 THR B N 1
ATOM 3714 C CA . THR B 1 67 ? 20.516 -32.125 -25.922 1 98.06 67 THR B CA 1
ATOM 3715 C C . THR B 1 67 ? 19.578 -31.281 -26.797 1 98.06 67 THR B C 1
ATOM 3717 O O . THR B 1 67 ? 19.672 -30.047 -26.844 1 98.06 67 THR B O 1
ATOM 3720 N N . HIS B 1 68 ? 18.703 -32 -27.453 1 98 68 HIS B N 1
ATOM 3721 C CA . HIS B 1 68 ? 17.703 -31.344 -28.281 1 98 68 HIS B CA 1
ATOM 3722 C C . HIS B 1 68 ? 16.344 -32.031 -28.125 1 98 68 HIS B C 1
ATOM 3724 O O . HIS B 1 68 ? 16.219 -33.25 -28.281 1 98 68 HIS B O 1
ATOM 3730 N N . HIS B 1 69 ? 15.273 -31.156 -27.922 1 98.12 69 HIS B N 1
ATOM 3731 C CA . HIS B 1 69 ? 13.969 -31.719 -27.609 1 98.12 69 HIS B CA 1
ATOM 3732 C C . HIS B 1 69 ? 13.352 -32.406 -28.828 1 98.12 69 HIS B C 1
ATOM 3734 O O . HIS B 1 69 ? 12.586 -33.375 -28.672 1 98.12 69 HIS B O 1
ATOM 3740 N N . ALA B 1 70 ? 13.672 -31.953 -30 1 98 70 ALA B N 1
ATOM 3741 C CA . ALA B 1 70 ? 13.141 -32.594 -31.203 1 98 70 ALA B CA 1
ATOM 3742 C C . ALA B 1 70 ? 13.578 -34.031 -31.297 1 98 70 ALA B C 1
ATOM 3744 O O . ALA B 1 70 ? 12.781 -34.906 -31.656 1 98 70 ALA B O 1
ATOM 3745 N N . GLU B 1 71 ? 14.867 -34.25 -31.062 1 98.31 71 GLU B N 1
ATOM 3746 C CA . GLU B 1 71 ? 15.383 -35.594 -31.062 1 98.31 71 GLU B CA 1
ATOM 3747 C C . GLU B 1 71 ? 14.703 -36.469 -30 1 98.31 71 GLU B C 1
ATOM 3749 O O . GLU B 1 71 ? 14.367 -37.625 -30.234 1 98.31 71 GLU B O 1
ATOM 3754 N N . LEU B 1 72 ? 14.57 -35.875 -28.844 1 98.44 72 LEU B N 1
ATOM 3755 C CA . LEU B 1 72 ? 13.898 -36.531 -27.75 1 98.44 72 LEU B CA 1
ATOM 3756 C C . LEU B 1 72 ? 12.492 -36.969 -28.141 1 98.44 72 LEU B C 1
ATOM 3758 O O . LEU B 1 72 ? 12.102 -38.125 -27.922 1 98.44 72 LEU B O 1
ATOM 3762 N N . LEU B 1 73 ? 11.695 -36.094 -28.812 1 98.38 73 LEU B N 1
ATOM 3763 C CA . LEU B 1 73 ? 10.312 -36.375 -29.172 1 98.38 73 LEU B CA 1
ATOM 3764 C C . LEU B 1 73 ? 10.219 -37.406 -30.266 1 98.38 73 LEU B C 1
ATOM 3766 O O . LEU B 1 73 ? 9.25 -38.188 -30.328 1 98.38 73 LEU B O 1
ATOM 3770 N N . ASP B 1 74 ? 11.266 -37.5 -31.078 1 97.56 74 ASP B N 1
ATOM 3771 C CA . ASP B 1 74 ? 11.297 -38.469 -32.188 1 97.56 74 ASP B CA 1
ATOM 3772 C C . ASP B 1 74 ? 11.633 -39.875 -31.672 1 97.56 74 ASP B C 1
ATOM 3774 O O . ASP B 1 74 ? 11.117 -40.875 -32.188 1 97.56 74 ASP B O 1
ATOM 3778 N N . ARG B 1 75 ? 12.391 -39.969 -30.625 1 97.62 75 ARG B N 1
ATOM 3779 C CA . ARG B 1 75 ? 13.008 -41.219 -30.266 1 97.62 75 ARG B CA 1
ATOM 3780 C C . ARG B 1 75 ? 12.312 -41.844 -29.047 1 97.62 75 ARG B C 1
ATOM 3782 O O . ARG B 1 75 ? 12.359 -43.062 -28.859 1 97.62 75 ARG B O 1
ATOM 3789 N N . GLU B 1 76 ? 11.766 -41.031 -28.172 1 96.31 76 GLU B N 1
ATOM 3790 C CA . GLU B 1 76 ? 11.266 -41.5 -26.891 1 96.31 76 GLU B CA 1
ATOM 3791 C C . GLU B 1 76 ? 9.742 -41.656 -26.922 1 96.31 76 GLU B C 1
ATOM 3793 O O . GLU B 1 76 ? 9.031 -40.688 -27.203 1 96.31 76 GLU B O 1
ATOM 3798 N N . PRO B 1 77 ? 9.219 -42.844 -26.719 1 96.56 77 PRO B N 1
ATOM 3799 C CA . PRO B 1 77 ? 7.777 -42.969 -26.5 1 96.56 77 PRO B CA 1
ATOM 3800 C C . PRO B 1 77 ? 7.344 -42.344 -25.156 1 96.56 77 PRO B C 1
ATOM 3802 O O . PRO B 1 77 ? 7.52 -42.969 -24.109 1 96.56 77 PRO B O 1
ATOM 3805 N N . LEU B 1 78 ? 6.738 -41.156 -25.156 1 98.19 78 LEU B N 1
ATOM 3806 C CA . LEU B 1 78 ? 6.438 -40.438 -23.938 1 98.19 78 LEU B CA 1
ATOM 3807 C C . LEU B 1 78 ? 4.934 -40.281 -23.75 1 98.19 78 LEU B C 1
ATOM 3809 O O . LEU B 1 78 ? 4.211 -40.031 -24.719 1 98.19 78 LEU B O 1
ATOM 3813 N N . ASP B 1 79 ? 4.516 -40.406 -22.516 1 98.38 79 ASP B N 1
ATOM 3814 C CA . ASP B 1 79 ? 3.148 -40.062 -22.141 1 98.38 79 ASP B CA 1
ATOM 3815 C C . ASP B 1 79 ? 3.041 -38.562 -21.781 1 98.38 79 ASP B C 1
ATOM 3817 O O . ASP B 1 79 ? 1.984 -37.969 -21.938 1 98.38 79 ASP B O 1
ATOM 3821 N N . GLY B 1 80 ? 4.102 -38.031 -21.25 1 98.75 80 GLY B N 1
ATOM 3822 C CA . GLY B 1 80 ? 4.09 -36.656 -20.797 1 98.75 80 GLY B CA 1
ATOM 3823 C C . GLY B 1 80 ? 5.473 -36.031 -20.719 1 98.75 80 GLY B C 1
ATOM 3824 O O . GLY B 1 80 ? 6.477 -36.75 -20.734 1 98.75 80 GLY B O 1
ATOM 3825 N N . ALA B 1 81 ? 5.488 -34.75 -20.656 1 98.88 81 ALA B N 1
ATOM 3826 C CA . ALA B 1 81 ? 6.723 -33.969 -20.484 1 98.88 81 ALA B CA 1
ATOM 3827 C C . ALA B 1 81 ? 6.574 -32.938 -19.375 1 98.88 81 ALA B C 1
ATOM 3829 O O . ALA B 1 81 ? 5.555 -32.25 -19.281 1 98.88 81 ALA B O 1
ATOM 3830 N N . ASP B 1 82 ? 7.543 -32.875 -18.469 1 98.81 82 ASP B N 1
ATOM 3831 C CA . ASP B 1 82 ? 7.703 -31.844 -17.438 1 98.81 82 ASP B CA 1
ATOM 3832 C C . ASP B 1 82 ? 8.703 -30.781 -17.875 1 98.81 82 ASP B C 1
ATOM 3834 O O . ASP B 1 82 ? 9.906 -31.031 -17.938 1 98.81 82 ASP B O 1
ATOM 3838 N N . LEU B 1 83 ? 8.172 -29.594 -18.156 1 98.75 83 LEU B N 1
ATOM 3839 C CA . LEU B 1 83 ? 9 -28.531 -18.719 1 98.75 83 LEU B CA 1
ATOM 3840 C C . LEU B 1 83 ? 9.461 -27.562 -17.625 1 98.75 83 LEU B C 1
ATOM 3842 O O . LEU B 1 83 ? 8.648 -26.859 -17.031 1 98.75 83 LEU B O 1
ATOM 3846 N N . CYS B 1 84 ? 10.742 -27.516 -17.375 1 97.31 84 CYS B N 1
ATOM 3847 C CA . CYS B 1 84 ? 11.422 -26.609 -16.453 1 97.31 84 CYS B CA 1
ATOM 3848 C C . CYS B 1 84 ? 12.414 -25.719 -17.203 1 97.31 84 CYS B C 1
ATOM 3850 O O . CYS B 1 84 ? 13.609 -25.734 -16.891 1 97.31 84 CYS B O 1
ATOM 3852 N N . LEU B 1 85 ? 11.898 -24.891 -18.062 1 96.5 85 LEU B N 1
ATOM 3853 C CA . LEU B 1 85 ? 12.688 -24.141 -19.031 1 96.5 85 LEU B CA 1
ATOM 3854 C C . LEU B 1 85 ? 12.688 -22.656 -18.703 1 96.5 85 LEU B C 1
ATOM 3856 O O . LEU B 1 85 ? 11.828 -22.188 -17.953 1 96.5 85 LEU B O 1
ATOM 3860 N N . PRO B 1 86 ? 13.68 -21.922 -19.297 1 94.56 86 PRO B N 1
ATOM 3861 C CA . PRO B 1 86 ? 13.484 -20.469 -19.281 1 94.56 86 PRO B CA 1
ATOM 3862 C C . PRO B 1 86 ? 12.164 -20.047 -19.906 1 94.56 86 PRO B C 1
ATOM 3864 O O . PRO B 1 86 ? 11.711 -20.672 -20.875 1 94.56 86 PRO B O 1
ATOM 3867 N N . HIS B 1 87 ? 11.609 -18.938 -19.484 1 95.25 87 HIS B N 1
ATOM 3868 C CA . HIS B 1 87 ? 10.25 -18.531 -19.828 1 95.25 87 HIS B CA 1
ATOM 3869 C C . HIS B 1 87 ? 10.07 -18.422 -21.328 1 95.25 87 HIS B C 1
ATOM 3871 O O . HIS B 1 87 ? 9.047 -18.844 -21.875 1 95.25 87 HIS B O 1
ATOM 3877 N N . GLY B 1 88 ? 11.086 -17.938 -21.953 1 95.5 88 GLY B N 1
ATOM 3878 C CA . GLY B 1 88 ? 10.992 -17.625 -23.359 1 95.5 88 GLY B CA 1
ATOM 3879 C C . GLY B 1 88 ? 10.883 -18.875 -24.234 1 95.5 88 GLY B C 1
ATOM 3880 O O . GLY B 1 88 ? 10.531 -18.781 -25.406 1 95.5 88 GLY B O 1
ATOM 3881 N N . LEU B 1 89 ? 11.094 -20.016 -23.672 1 96.94 89 LEU B N 1
ATOM 3882 C CA . LEU B 1 89 ? 11.102 -21.25 -24.453 1 96.94 89 LEU B CA 1
ATOM 3883 C C . LEU B 1 89 ? 9.812 -22.047 -24.219 1 96.94 89 LEU B C 1
ATOM 3885 O O . LEU B 1 89 ? 9.57 -23.047 -24.891 1 96.94 89 LEU B O 1
ATOM 3889 N N . HIS B 1 90 ? 8.984 -21.609 -23.328 1 98.31 90 HIS B N 1
ATOM 3890 C CA . HIS B 1 90 ? 7.785 -22.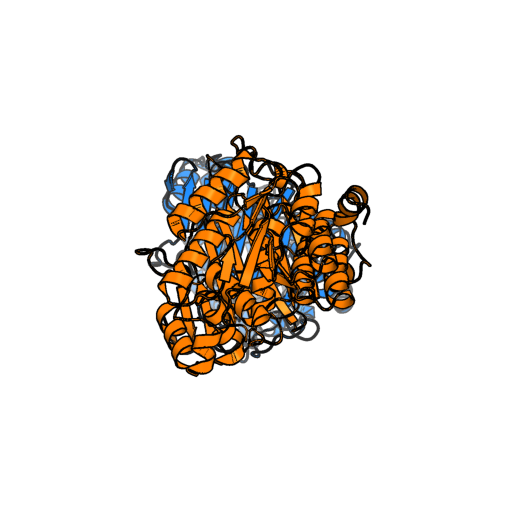359 -22.969 1 98.31 90 HIS B CA 1
ATOM 3891 C C . HIS B 1 90 ? 6.883 -22.578 -24.172 1 98.31 90 HIS B C 1
ATOM 3893 O O . HIS B 1 90 ? 6.52 -23.719 -24.484 1 98.31 90 HIS B O 1
ATOM 3899 N N . HIS B 1 91 ? 6.617 -21.5 -24.875 1 98.06 91 HIS B N 1
ATOM 3900 C CA . HIS B 1 91 ? 5.598 -21.594 -25.906 1 98.06 91 HIS B CA 1
ATOM 3901 C C . HIS B 1 91 ? 6.043 -22.5 -27.047 1 98.06 91 HIS B C 1
ATOM 3903 O O . HIS B 1 91 ? 5.254 -23.297 -27.562 1 98.06 91 HIS B O 1
ATOM 3909 N N . SER B 1 92 ? 7.277 -22.438 -27.438 1 98.06 92 SER B N 1
ATOM 3910 C CA . SER B 1 92 ? 7.754 -23.234 -28.562 1 98.06 92 SER B CA 1
ATOM 3911 C C . SER B 1 92 ? 7.848 -24.703 -28.203 1 98.06 92 SER B C 1
ATOM 3913 O O . SER B 1 92 ? 7.285 -25.562 -28.891 1 98.06 92 SER B O 1
ATOM 3915 N N . ILE B 1 93 ? 8.43 -25 -27.078 1 98.62 93 ILE B N 1
ATOM 3916 C CA . ILE B 1 93 ? 8.719 -26.391 -26.734 1 98.62 93 ILE B CA 1
ATOM 3917 C C . ILE B 1 93 ? 7.445 -27.078 -26.25 1 98.62 93 ILE B C 1
ATOM 3919 O O . ILE B 1 93 ? 7.203 -28.234 -26.578 1 98.62 93 ILE B O 1
ATOM 3923 N N . ALA B 1 94 ? 6.641 -26.391 -25.516 1 98.81 94 ALA B N 1
ATOM 3924 C CA . ALA B 1 94 ? 5.367 -26.969 -25.094 1 98.81 94 ALA B CA 1
ATOM 3925 C C . ALA B 1 94 ? 4.5 -27.312 -26.312 1 98.81 94 ALA B C 1
ATOM 3927 O O . ALA B 1 94 ? 3.896 -28.391 -26.359 1 98.81 94 ALA B O 1
ATOM 3928 N N . THR B 1 95 ? 4.453 -26.422 -27.219 1 98.62 95 THR B N 1
ATOM 3929 C CA . THR B 1 95 ? 3.672 -26.641 -28.438 1 98.62 95 THR B CA 1
ATOM 3930 C C . THR B 1 95 ? 4.207 -27.844 -29.203 1 98.62 95 THR B C 1
ATOM 3932 O O . THR B 1 95 ? 3.441 -28.719 -29.625 1 98.62 95 THR B O 1
ATOM 3935 N N . ASP B 1 96 ? 5.523 -27.922 -29.359 1 98.75 96 ASP B N 1
ATOM 3936 C CA . ASP B 1 96 ? 6.148 -29.062 -30.047 1 98.75 96 ASP B CA 1
ATOM 3937 C C . ASP B 1 96 ? 5.789 -30.375 -29.375 1 98.75 96 ASP B C 1
ATOM 3939 O O . ASP B 1 96 ? 5.488 -31.359 -30.047 1 98.75 96 ASP B O 1
ATOM 3943 N N . CYS B 1 97 ? 5.836 -30.375 -28.047 1 98.88 97 CYS B N 1
ATOM 3944 C CA . CYS B 1 97 ? 5.508 -31.578 -27.297 1 98.88 97 CYS B CA 1
ATOM 3945 C C . CYS B 1 97 ? 4.074 -32.031 -27.562 1 98.88 97 CYS B C 1
ATOM 3947 O O . CYS B 1 97 ? 3.828 -33.188 -27.891 1 98.88 97 CYS B O 1
ATOM 3949 N N . MET B 1 98 ? 3.162 -31.125 -27.453 1 98.81 98 MET B N 1
ATOM 3950 C CA . MET B 1 98 ? 1.752 -31.453 -27.625 1 98.81 98 MET B CA 1
ATOM 3951 C C . MET B 1 98 ? 1.466 -31.906 -29.062 1 98.81 98 MET B C 1
ATOM 3953 O O . MET B 1 98 ? 0.689 -32.844 -29.281 1 98.81 98 MET B O 1
ATOM 3957 N N . GLU B 1 99 ? 2.113 -31.312 -30.031 1 98.38 99 GLU B N 1
ATOM 3958 C CA . GLU B 1 99 ? 1.947 -31.688 -31.422 1 98.38 99 GLU B CA 1
ATOM 3959 C C . GLU B 1 99 ? 2.502 -33.094 -31.688 1 98.38 99 GLU B C 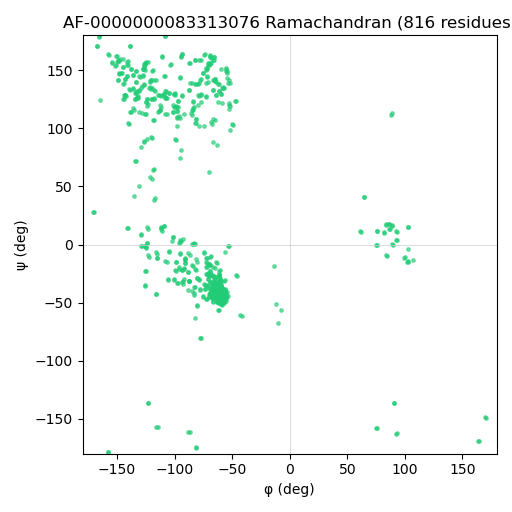1
ATOM 3961 O O . GLU B 1 99 ? 2.031 -33.812 -32.562 1 98.38 99 GLU B O 1
ATOM 3966 N N . ALA B 1 100 ? 3.463 -33.469 -30.875 1 98.56 100 ALA B N 1
ATOM 3967 C CA . ALA B 1 100 ? 4.035 -34.812 -30.969 1 98.56 100 ALA B CA 1
ATOM 3968 C C . ALA B 1 100 ? 3.203 -35.844 -30.188 1 98.56 100 ALA B C 1
ATOM 3970 O O . ALA B 1 100 ? 3.574 -37 -30.078 1 98.56 100 ALA B O 1
ATOM 3971 N N . GLY B 1 101 ? 2.117 -35.375 -29.578 1 98.44 101 GLY B N 1
ATOM 3972 C CA . GLY B 1 101 ? 1.19 -36.25 -28.875 1 98.44 101 GLY B CA 1
ATOM 3973 C C . GLY B 1 101 ? 1.508 -36.375 -27.406 1 98.44 101 GLY B C 1
ATOM 3974 O O . GLY B 1 101 ? 0.944 -37.25 -26.719 1 98.44 101 GLY B O 1
ATOM 3975 N N . VAL B 1 102 ? 2.365 -35.594 -26.875 1 98.75 102 VAL B N 1
ATOM 3976 C CA . VAL B 1 102 ? 2.84 -35.719 -25.5 1 98.75 102 VAL B CA 1
ATOM 3977 C C . VAL B 1 102 ? 2.111 -34.688 -24.625 1 98.75 102 VAL B C 1
ATOM 3979 O O . VAL B 1 102 ? 1.996 -33.531 -24.984 1 98.75 102 VAL B O 1
ATOM 3982 N N . HIS B 1 103 ? 1.505 -35.094 -23.453 1 98.81 103 HIS B N 1
ATOM 3983 C CA . HIS B 1 103 ? 0.924 -34.156 -22.469 1 98.81 103 HIS B CA 1
ATOM 3984 C C . HIS B 1 103 ? 2.004 -33.344 -21.781 1 98.81 103 HIS B C 1
ATOM 3986 O O . HIS B 1 103 ? 3.156 -33.781 -21.688 1 98.81 103 HIS B O 1
ATOM 3992 N N . VAL B 1 104 ? 1.591 -32.125 -21.25 1 98.88 104 VAL B N 1
ATOM 3993 C CA . VAL B 1 104 ? 2.646 -31.25 -20.781 1 98.88 104 VAL B CA 1
ATOM 3994 C C . VAL B 1 104 ? 2.287 -30.688 -19.406 1 98.88 104 VAL B C 1
ATOM 3996 O O . VAL B 1 104 ? 1.156 -30.25 -19.188 1 98.88 104 VAL B O 1
ATOM 3999 N N . LEU B 1 105 ? 3.174 -30.734 -18.453 1 98.88 105 LEU B N 1
ATOM 4000 C CA . LEU B 1 105 ? 3.268 -29.891 -17.266 1 98.88 105 LEU B CA 1
ATOM 4001 C C . LEU B 1 105 ? 4.328 -28.812 -17.438 1 98.88 105 LEU B C 1
ATOM 4003 O O . LEU B 1 105 ? 5.516 -29.125 -17.562 1 98.88 105 LEU B O 1
ATOM 4007 N N . CYS B 1 106 ? 3.906 -27.578 -17.484 1 98.81 106 CYS B N 1
ATOM 4008 C CA . CYS B 1 106 ? 4.836 -26.5 -17.766 1 98.81 106 CYS B CA 1
ATOM 4009 C C . CYS B 1 106 ? 5 -25.578 -16.562 1 98.81 106 CYS B C 1
ATOM 4011 O O . CYS B 1 106 ? 4.012 -25.109 -16 1 98.81 106 CYS B O 1
ATOM 4013 N N . GLU B 1 107 ? 6.199 -25.312 -16.156 1 97.56 107 GLU B N 1
ATOM 4014 C CA . GLU B 1 107 ? 6.492 -24.344 -15.102 1 97.56 107 GLU B CA 1
ATOM 4015 C C . GLU B 1 107 ? 5.895 -22.984 -15.406 1 97.56 107 GLU B C 1
ATOM 4017 O O . GLU B 1 107 ? 5.77 -22.594 -16.578 1 97.56 107 GLU B O 1
ATOM 4022 N N . LYS B 1 108 ? 5.551 -22.297 -14.398 1 96 108 LYS B N 1
ATOM 4023 C CA . LYS B 1 108 ? 5.051 -20.922 -14.531 1 96 108 LYS B CA 1
ATOM 4024 C C . LYS B 1 108 ? 6.168 -19.969 -14.953 1 96 108 LYS B C 1
ATOM 4026 O O . LYS B 1 108 ? 7.34 -20.219 -14.664 1 96 108 LYS B O 1
ATOM 4031 N N . PRO B 1 109 ? 5.914 -18.891 -15.539 1 96.69 109 PRO B N 1
ATOM 4032 C CA . PRO B 1 109 ? 4.605 -18.578 -16.125 1 96.69 109 PRO B CA 1
ATOM 4033 C C . PRO B 1 109 ? 4.348 -19.328 -17.422 1 96.69 109 PRO B C 1
ATOM 4035 O O . PRO B 1 109 ? 5.266 -19.938 -17.984 1 96.69 109 PRO B O 1
ATOM 4038 N N . ILE B 1 110 ? 3.094 -19.422 -17.906 1 96.88 110 ILE B N 1
ATOM 4039 C CA . ILE B 1 110 ? 2.725 -20.172 -19.109 1 96.88 110 ILE B CA 1
ATOM 4040 C C . ILE B 1 110 ? 3.539 -19.672 -20.297 1 96.88 110 ILE B C 1
ATOM 4042 O O . ILE B 1 110 ? 3.846 -20.453 -21.203 1 96.88 110 ILE B O 1
ATOM 4046 N N . GLY B 1 111 ? 3.906 -18.406 -20.312 1 94.38 111 GLY B N 1
ATOM 4047 C CA . GLY B 1 111 ? 4.676 -17.797 -21.391 1 94.38 111 GLY B CA 1
ATOM 4048 C C . GLY B 1 111 ? 5.25 -16.438 -21 1 94.38 111 GLY B C 1
ATOM 4049 O O . GLY B 1 111 ? 4.965 -15.93 -19.906 1 94.38 111 GLY B O 1
ATOM 4050 N N . VAL B 1 112 ? 5.984 -15.898 -22.016 1 95.19 112 VAL B N 1
ATOM 4051 C CA . VAL B 1 112 ? 6.652 -14.633 -21.734 1 95.19 112 VAL B CA 1
ATOM 4052 C C . VAL B 1 112 ? 5.711 -13.477 -22.047 1 95.19 112 VAL B C 1
ATOM 4054 O O . VAL B 1 112 ? 5.93 -12.352 -21.594 1 95.19 112 VAL B O 1
ATOM 4057 N N . THR B 1 113 ? 4.738 -13.703 -22.922 1 97.81 113 THR B N 1
ATOM 4058 C CA . THR B 1 113 ? 3.699 -12.742 -23.25 1 97.81 113 THR B CA 1
ATOM 4059 C C . THR B 1 113 ? 2.342 -13.43 -23.375 1 97.81 113 THR B C 1
ATOM 4061 O O . THR B 1 113 ? 2.26 -14.656 -23.375 1 97.81 113 THR B O 1
ATOM 4064 N N . ILE B 1 114 ? 1.35 -12.586 -23.484 1 98.38 114 ILE B N 1
ATOM 4065 C CA . ILE B 1 114 ? -0.004 -13.102 -23.656 1 98.38 114 ILE B CA 1
ATOM 4066 C C . ILE B 1 114 ? -0.097 -13.883 -24.969 1 98.38 114 ILE B C 1
ATOM 4068 O O . ILE B 1 114 ? -0.71 -14.953 -25.016 1 98.38 114 ILE B O 1
ATOM 4072 N N . LYS B 1 115 ? 0.531 -13.43 -26.016 1 98.38 115 LYS B N 1
ATOM 4073 C CA . LYS B 1 115 ? 0.5 -14.125 -27.297 1 98.38 115 LYS B CA 1
ATOM 4074 C C . LYS B 1 115 ? 1.177 -15.484 -27.203 1 98.38 115 LYS B C 1
ATOM 4076 O O . LYS B 1 115 ? 0.679 -16.469 -27.75 1 98.38 115 LYS B O 1
ATOM 4081 N N . ALA B 1 116 ? 2.273 -15.516 -26.531 1 98.31 116 ALA B N 1
ATOM 4082 C CA . ALA B 1 116 ? 2.982 -16.781 -26.344 1 98.31 116 ALA B CA 1
ATOM 4083 C C . ALA B 1 116 ? 2.111 -17.781 -25.594 1 98.31 116 ALA B C 1
ATOM 4085 O O . ALA B 1 116 ? 1.98 -18.938 -26.016 1 98.31 116 ALA B O 1
ATOM 4086 N N . GLY B 1 117 ? 1.531 -17.328 -24.484 1 98.31 117 GLY B N 1
ATOM 4087 C CA . GLY B 1 117 ? 0.66 -18.188 -23.719 1 98.31 117 GLY B CA 1
ATOM 4088 C C . GLY B 1 117 ? -0.55 -18.672 -24.5 1 98.31 117 GLY B C 1
ATOM 4089 O O . GLY B 1 117 ? -0.961 -19.828 -24.375 1 98.31 117 GLY B O 1
ATOM 4090 N N . ARG B 1 118 ? -1.092 -17.828 -25.266 1 98.12 118 ARG B N 1
ATOM 4091 C CA . ARG B 1 118 ? -2.258 -18.172 -26.062 1 98.12 118 ARG B CA 1
ATOM 4092 C C . ARG B 1 118 ? -1.912 -19.25 -27.094 1 98.12 118 ARG B C 1
ATOM 4094 O O . ARG B 1 118 ? -2.717 -20.156 -27.344 1 98.12 118 ARG B O 1
ATOM 4101 N N . ARG B 1 119 ? -0.784 -19.125 -27.641 1 98 119 ARG B N 1
ATOM 4102 C CA . ARG B 1 119 ? -0.319 -20.141 -28.562 1 98 119 ARG B CA 1
ATOM 4103 C C . ARG B 1 119 ? -0.297 -21.516 -27.891 1 98 119 ARG B C 1
ATOM 4105 O O . ARG B 1 119 ? -0.678 -22.516 -28.516 1 98 119 ARG B O 1
ATOM 4112 N N . MET B 1 120 ? 0.134 -21.547 -26.719 1 98.62 120 MET B N 1
ATOM 4113 C CA . MET B 1 120 ? 0.17 -22.797 -25.969 1 98.62 120 MET B CA 1
ATOM 4114 C C . MET B 1 120 ? -1.241 -23.312 -25.688 1 98.62 120 MET B C 1
ATOM 4116 O O . MET B 1 120 ? -1.518 -24.5 -25.859 1 98.62 120 MET B O 1
ATOM 4120 N N . ALA B 1 121 ? -2.107 -22.422 -25.266 1 98.19 121 ALA B N 1
ATOM 4121 C CA . ALA B 1 121 ? -3.488 -22.781 -24.984 1 98.19 121 ALA B CA 1
ATOM 4122 C C . ALA B 1 121 ? -4.176 -23.359 -26.219 1 98.19 121 ALA B C 1
ATOM 4124 O O . ALA B 1 121 ? -4.855 -24.375 -26.141 1 98.19 121 ALA B O 1
ATOM 4125 N N . GLU B 1 122 ? -3.961 -22.734 -27.281 1 98.12 122 GLU B N 1
ATOM 4126 C CA . GLU B 1 122 ? -4.566 -23.172 -28.547 1 98.12 122 GLU B CA 1
ATOM 4127 C C . GLU B 1 122 ? -4.004 -24.516 -29 1 98.12 122 GLU B C 1
ATOM 4129 O O . GLU B 1 122 ? -4.73 -25.328 -29.562 1 98.12 122 GLU B O 1
ATOM 4134 N N . ALA B 1 123 ? -2.748 -24.688 -28.797 1 98.44 123 ALA B N 1
ATOM 4135 C CA . ALA B 1 123 ? -2.137 -25.984 -29.125 1 98.44 123 ALA B CA 1
ATOM 4136 C C . ALA B 1 123 ? -2.77 -27.109 -28.328 1 98.44 123 ALA B C 1
ATOM 4138 O O . ALA B 1 123 ? -3.02 -28.188 -28.859 1 98.44 123 ALA B O 1
ATOM 4139 N N . ALA B 1 124 ? -3 -26.859 -27.047 1 98.38 124 ALA B N 1
ATOM 4140 C CA . ALA B 1 124 ? -3.652 -27.859 -26.203 1 98.38 124 ALA B CA 1
ATOM 4141 C C . ALA B 1 124 ? -5.039 -28.203 -26.75 1 98.38 124 ALA B C 1
ATOM 4143 O O . ALA B 1 124 ? -5.398 -29.391 -26.828 1 98.38 124 ALA B O 1
ATOM 4144 N N . GLU B 1 125 ? -5.73 -27.203 -27.109 1 97.69 125 GLU B N 1
ATOM 4145 C CA . GLU B 1 125 ? -7.07 -27.406 -27.656 1 97.69 125 GLU B CA 1
ATOM 4146 C C . GLU B 1 125 ? -7.027 -28.172 -28.969 1 97.69 125 GLU B C 1
ATOM 4148 O O . GLU B 1 125 ? -7.785 -29.125 -29.172 1 97.69 125 GLU B O 1
ATOM 4153 N N . ARG B 1 126 ? -6.156 -27.812 -29.828 1 97.88 126 ARG B N 1
ATOM 4154 C CA . ARG B 1 126 ? -6.062 -28.391 -31.156 1 97.88 126 ARG B CA 1
ATOM 4155 C C . ARG B 1 126 ? -5.629 -29.859 -31.094 1 97.88 126 ARG B C 1
ATOM 4157 O O . ARG B 1 126 ? -6.121 -30.688 -31.859 1 97.88 126 ARG B O 1
ATOM 4164 N N . THR B 1 127 ? -4.746 -30.219 -30.234 1 98.44 127 THR B N 1
ATOM 4165 C CA . THR B 1 127 ? -4.164 -31.547 -30.188 1 98.44 127 THR B CA 1
ATOM 4166 C C . THR B 1 127 ? -4.953 -32.469 -29.25 1 98.44 127 THR B C 1
ATOM 4168 O O . THR B 1 127 ? -4.797 -33.688 -29.281 1 98.44 127 THR B O 1
ATOM 4171 N N . GLY B 1 128 ? -5.73 -31.828 -28.328 1 97.94 128 GLY B N 1
ATOM 4172 C CA . GLY B 1 128 ? -6.445 -32.562 -27.312 1 97.94 128 GLY B CA 1
ATOM 4173 C C . GLY B 1 128 ? -5.551 -33.062 -26.188 1 97.94 128 GLY B C 1
ATOM 4174 O O . GLY B 1 128 ? -5.953 -33.906 -25.375 1 97.94 128 GLY B O 1
ATOM 4175 N N . ARG B 1 129 ? -4.367 -32.594 -26.141 1 98.25 129 ARG B N 1
ATOM 4176 C CA . ARG B 1 129 ? -3.439 -32.969 -25.078 1 98.25 129 ARG B CA 1
ATOM 4177 C C . ARG B 1 129 ? -3.613 -32.062 -23.859 1 98.25 129 ARG B C 1
ATOM 4179 O O . ARG B 1 129 ? -4.09 -30.938 -23.969 1 98.25 129 ARG B O 1
ATOM 4186 N N . ILE B 1 130 ? -3.223 -32.562 -22.734 1 98.44 130 ILE B N 1
ATOM 4187 C CA . ILE B 1 130 ? -3.297 -31.844 -21.469 1 98.44 130 ILE B CA 1
ATOM 4188 C C . ILE B 1 130 ? -2.135 -30.859 -21.359 1 98.44 130 ILE B C 1
ATOM 4190 O O . ILE B 1 130 ? -0.987 -31.219 -21.641 1 98.44 130 ILE B O 1
ATOM 4194 N N . LEU B 1 131 ? -2.461 -29.625 -21.062 1 98.81 131 LEU B N 1
ATOM 4195 C CA . LEU B 1 131 ? -1.483 -28.625 -20.641 1 98.81 131 LEU B CA 1
ATOM 4196 C C . LEU B 1 131 ? -1.783 -28.125 -19.234 1 98.81 131 LEU B C 1
ATOM 4198 O O . LEU B 1 131 ? -2.758 -27.406 -19.031 1 98.81 131 LEU B O 1
ATOM 4202 N N . SER B 1 132 ? -0.984 -28.531 -18.312 1 98.75 132 SER B N 1
ATOM 4203 C CA . SER B 1 132 ? -1.064 -28.078 -16.922 1 98.75 132 SER B CA 1
ATOM 4204 C C . SER B 1 132 ? 0.045 -27.078 -16.609 1 98.75 132 SER B C 1
ATOM 4206 O O . SER B 1 132 ? 1.199 -27.281 -16.984 1 98.75 132 SER B O 1
ATOM 4208 N N . ILE B 1 133 ? -0.317 -25.984 -16.031 1 98.69 133 ILE B N 1
ATOM 4209 C CA . ILE B 1 133 ? 0.681 -25 -15.617 1 98.69 133 ILE B CA 1
ATOM 4210 C C . ILE B 1 133 ? 1.071 -25.25 -14.164 1 98.69 133 ILE B C 1
ATOM 4212 O O . ILE B 1 133 ? 0.207 -25.344 -13.289 1 98.69 133 ILE B O 1
ATOM 4216 N N . ALA B 1 134 ? 2.35 -25.359 -13.945 1 97.81 134 ALA B N 1
ATOM 4217 C CA . ALA B 1 134 ? 2.889 -25.672 -12.625 1 97.81 134 ALA B CA 1
ATOM 4218 C C . ALA B 1 134 ? 2.951 -24.406 -11.758 1 97.81 134 ALA B C 1
ATOM 4220 O O . ALA B 1 134 ? 3.852 -23.578 -11.914 1 97.81 134 ALA B O 1
ATOM 42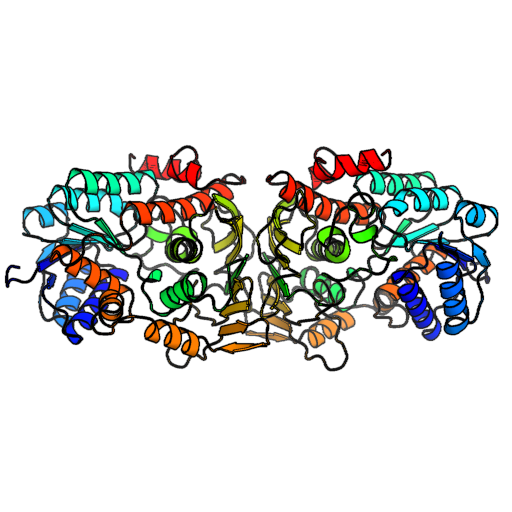21 N N . VAL B 1 135 ? 2.041 -24.312 -10.836 1 96 135 VAL B N 1
ATOM 4222 C CA . VAL B 1 135 ? 1.97 -23.234 -9.844 1 96 135 VAL B CA 1
ATOM 4223 C C . VAL B 1 135 ? 1.9 -23.844 -8.438 1 96 135 VAL B C 1
ATOM 4225 O O . VAL B 1 135 ? 0.812 -24.016 -7.887 1 96 135 VAL B O 1
ATOM 4228 N N . PRO B 1 136 ? 3.021 -24.078 -7.855 1 94.12 136 PRO B N 1
ATOM 4229 C CA . PRO B 1 136 ? 3.051 -24.875 -6.629 1 94.12 136 PRO B CA 1
ATOM 4230 C C . PRO B 1 136 ? 2.494 -24.125 -5.422 1 94.12 136 PRO B C 1
ATOM 4232 O O . PRO B 1 136 ? 1.952 -24.734 -4.504 1 94.12 136 PRO B O 1
ATOM 4235 N N . HIS B 1 137 ? 2.518 -22.828 -5.398 1 91.69 137 HIS B N 1
ATOM 4236 C CA . HIS B 1 137 ? 2.211 -22.047 -4.203 1 91.69 137 HIS B CA 1
ATOM 4237 C C . HIS B 1 137 ? 0.744 -22.203 -3.809 1 91.69 137 HIS B C 1
ATOM 4239 O O . HIS B 1 137 ? 0.434 -22.5 -2.654 1 91.69 137 HIS B O 1
ATOM 4245 N N . ARG B 1 138 ? -0.188 -22.031 -4.773 1 93.19 138 ARG B N 1
ATOM 4246 C CA . ARG B 1 138 ? -1.607 -22.094 -4.438 1 93.19 138 ARG B CA 1
ATOM 4247 C C . ARG B 1 138 ? -1.99 -23.484 -3.92 1 93.19 138 ARG B C 1
ATOM 4249 O O . ARG B 1 138 ? -3.049 -23.656 -3.311 1 93.19 138 ARG B O 1
ATOM 4256 N N . ARG B 1 139 ? -1.148 -24.484 -4.129 1 94.88 139 ARG B N 1
ATOM 4257 C CA . ARG B 1 139 ? -1.464 -25.859 -3.801 1 94.88 139 ARG B CA 1
ATOM 4258 C C . ARG B 1 139 ? -1.016 -26.219 -2.385 1 94.88 139 ARG B C 1
ATOM 4260 O O . ARG B 1 139 ? -1.382 -27.266 -1.85 1 94.88 139 ARG B O 1
ATOM 4267 N N . GLN B 1 140 ? -0.248 -25.359 -1.83 1 92.12 140 GLN B N 1
ATOM 4268 C CA . GLN B 1 140 ? 0.263 -25.609 -0.486 1 92.12 140 GLN B CA 1
ATOM 4269 C C . GLN B 1 140 ? -0.836 -25.438 0.56 1 92.12 140 GLN B C 1
ATOM 4271 O O . GLN B 1 140 ? -1.767 -24.656 0.367 1 92.12 140 GLN B O 1
ATOM 4276 N N . PRO B 1 141 ? -0.727 -26.156 1.688 1 92.31 141 PRO B N 1
ATOM 4277 C CA . PRO B 1 141 ? -1.776 -26.109 2.709 1 92.31 141 PRO B CA 1
ATOM 4278 C C . PRO B 1 141 ? -2.061 -24.688 3.193 1 92.31 141 PRO B C 1
ATOM 4280 O O . PRO B 1 141 ? -3.221 -24.328 3.4 1 92.31 141 PRO B O 1
ATOM 4283 N N . GLY B 1 142 ? -1.047 -23.922 3.344 1 89.75 142 GLY B N 1
ATOM 4284 C CA . GLY B 1 142 ? -1.237 -22.547 3.793 1 89.75 142 GLY B CA 1
ATOM 4285 C C . GLY B 1 142 ? -2.105 -21.734 2.857 1 89.75 142 GLY B C 1
ATOM 4286 O O . GLY B 1 142 ? -3.049 -21.078 3.297 1 89.75 142 GLY B O 1
ATOM 4287 N N . GLN B 1 143 ? -1.846 -21.797 1.582 1 92.81 143 GLN B N 1
ATOM 4288 C CA . GLN B 1 143 ? -2.6 -21.031 0.593 1 92.81 143 GLN B CA 1
ATOM 4289 C C . GLN B 1 143 ? -4.027 -21.547 0.467 1 92.81 143 GLN B C 1
ATOM 4291 O O . GLN B 1 143 ? -4.973 -20.766 0.338 1 92.81 143 GLN B O 1
ATOM 4296 N N . ARG B 1 144 ? -4.152 -22.844 0.476 1 95.44 144 ARG B N 1
ATOM 4297 C CA . ARG B 1 144 ? -5.492 -23.422 0.411 1 95.44 144 ARG B CA 1
ATOM 4298 C C . ARG B 1 144 ? -6.305 -23.047 1.6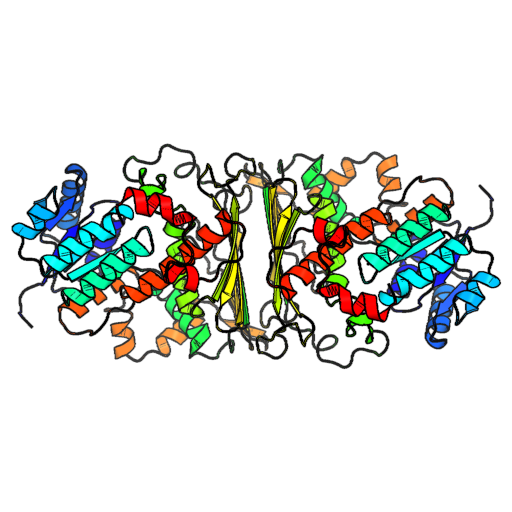47 1 95.44 144 ARG B C 1
ATOM 4300 O O . ARG B 1 144 ? -7.516 -22.844 1.561 1 95.44 144 ARG B O 1
ATOM 4307 N N . THR B 1 145 ? -5.648 -22.984 2.818 1 94.44 145 THR B N 1
ATOM 4308 C CA . THR B 1 145 ? -6.309 -22.547 4.043 1 94.44 145 THR B CA 1
ATOM 4309 C C . THR B 1 145 ? -6.801 -21.109 3.916 1 94.44 145 THR B C 1
ATOM 4311 O O . THR B 1 145 ? -7.934 -20.797 4.297 1 94.44 145 THR B O 1
ATOM 4314 N N . VAL B 1 146 ? -5.977 -20.234 3.387 1 94.75 146 VAL B N 1
ATOM 4315 C CA . VAL B 1 146 ? -6.359 -18.828 3.199 1 94.75 146 VAL B CA 1
ATOM 4316 C C . VAL B 1 146 ? -7.555 -18.75 2.252 1 94.75 146 VAL B C 1
ATOM 4318 O O . VAL B 1 146 ? -8.5 -18 2.502 1 94.75 146 VAL B O 1
ATOM 4321 N N . HIS B 1 147 ? -7.5 -19.484 1.145 1 96.81 147 HIS B N 1
ATOM 4322 C CA . HIS B 1 147 ? -8.625 -19.516 0.217 1 96.81 147 HIS B CA 1
ATOM 4323 C C . HIS B 1 147 ? -9.914 -19.938 0.925 1 96.81 147 HIS B C 1
ATOM 4325 O O . HIS B 1 147 ? -10.953 -19.297 0.761 1 96.81 147 HIS B O 1
ATOM 4331 N N . TRP B 1 148 ? -9.82 -21.016 1.686 1 97.62 148 TRP B N 1
ATOM 4332 C CA . TRP B 1 148 ? -10.961 -21.516 2.449 1 97.62 148 TRP B CA 1
ATOM 4333 C C . TRP B 1 148 ? -11.469 -20.453 3.422 1 97.62 148 TRP B C 1
ATOM 4335 O O . TRP B 1 148 ? -12.672 -20.219 3.525 1 97.62 148 TRP B O 1
ATOM 4345 N N . LEU B 1 149 ? -10.555 -19.812 4.105 1 97 149 LEU B N 1
ATOM 4346 C CA . LEU B 1 149 ? -10.883 -18.797 5.09 1 97 149 LEU B CA 1
ATOM 4347 C C . LEU B 1 149 ? -11.648 -17.641 4.441 1 97 149 LEU B C 1
ATOM 4349 O O . LEU B 1 149 ? -12.664 -17.188 4.973 1 97 149 LEU B O 1
ATOM 4353 N N . LEU B 1 150 ? -11.219 -17.188 3.285 1 97.25 150 LEU B N 1
ATOM 4354 C CA . LEU B 1 150 ? -11.742 -15.992 2.637 1 97.25 150 LEU B CA 1
ATOM 4355 C C . LEU B 1 150 ? -13.031 -16.297 1.883 1 97.25 150 LEU B C 1
ATOM 4357 O O . LEU B 1 150 ? -13.852 -15.414 1.644 1 97.25 150 LEU B O 1
ATOM 4361 N N . ASN B 1 151 ? -13.273 -17.609 1.513 1 97.69 151 ASN B N 1
ATOM 4362 C CA . ASN B 1 151 ? -14.328 -17.859 0.538 1 97.69 151 ASN B CA 1
ATOM 4363 C C . ASN B 1 151 ? -15.359 -18.859 1.063 1 97.69 151 ASN B C 1
ATOM 4365 O O . ASN B 1 151 ? -16.484 -18.906 0.576 1 97.69 151 ASN B O 1
ATOM 4369 N N . GLN B 1 152 ? -14.953 -19.656 2 1 97.88 152 GLN B N 1
ATOM 4370 C CA . GLN B 1 152 ? -15.828 -20.797 2.297 1 97.88 152 GLN B CA 1
ATOM 4371 C C . GLN B 1 152 ? -16.188 -20.844 3.779 1 97.88 152 GLN B C 1
ATOM 4373 O O . GLN B 1 152 ? -17.312 -21.188 4.137 1 97.88 152 GLN B O 1
ATOM 4378 N N . SER B 1 153 ? -15.273 -20.453 4.699 1 97.44 153 SER B N 1
ATOM 4379 C CA . SER B 1 153 ? -15.414 -20.703 6.133 1 97.44 153 SER B CA 1
ATOM 4380 C C . SER B 1 153 ? -16.453 -19.766 6.754 1 97.44 153 SER B C 1
ATOM 4382 O O . SER B 1 153 ? -17.078 -20.109 7.758 1 97.44 153 SER B O 1
ATOM 4384 N N . GLY B 1 154 ? -16.5 -18.547 6.215 1 97.19 154 GLY B N 1
ATOM 4385 C CA . GLY B 1 154 ? -17.344 -17.516 6.816 1 97.19 154 GLY B CA 1
ATOM 4386 C C . GLY B 1 154 ? -16.75 -16.953 8.102 1 97.19 154 GLY B C 1
ATOM 4387 O O . GLY B 1 154 ? -17.328 -16.031 8.688 1 97.19 154 GLY B O 1
ATOM 4388 N N . LEU B 1 155 ? -15.656 -17.438 8.461 1 96.88 155 LEU B N 1
ATOM 4389 C CA . LEU B 1 155 ? -15.078 -17.109 9.758 1 96.88 155 LEU B CA 1
ATOM 4390 C C . LEU B 1 155 ? -14.805 -15.617 9.859 1 96.88 155 LEU B C 1
ATOM 4392 O O . LEU B 1 155 ? -15.094 -15 10.891 1 96.88 155 LEU B O 1
ATOM 4396 N N . ILE B 1 156 ? -14.297 -15.016 8.82 1 97.38 156 ILE B N 1
ATOM 4397 C CA . ILE B 1 156 ? -14.016 -13.586 8.891 1 97.38 156 ILE B CA 1
ATOM 4398 C C . ILE B 1 156 ? -14.961 -12.836 7.965 1 97.38 156 ILE B C 1
ATOM 4400 O O . ILE B 1 156 ? -14.727 -11.664 7.641 1 97.38 156 ILE B O 1
ATOM 4404 N N . GLY B 1 157 ? -16.016 -13.453 7.5 1 97.56 157 GLY B N 1
ATOM 4405 C CA . GLY B 1 157 ? -17.016 -12.828 6.656 1 97.56 157 GLY B CA 1
ATOM 4406 C C . GLY B 1 157 ? -16.547 -12.625 5.223 1 97.56 157 GLY B C 1
ATOM 4407 O O . GLY B 1 157 ? -15.742 -13.406 4.715 1 97.56 157 GLY B O 1
ATOM 4408 N N . GLU B 1 158 ? -17.188 -11.68 4.52 1 97.38 158 GLU B N 1
ATOM 4409 C CA . GLU B 1 158 ? -16.875 -11.398 3.121 1 97.38 158 GLU B CA 1
ATOM 4410 C C . GLU B 1 158 ? -15.617 -10.539 2.994 1 97.38 158 GLU B C 1
ATOM 4412 O O . GLU B 1 158 ? -15.406 -9.617 3.783 1 97.38 158 GLU B O 1
ATOM 4417 N N . PRO B 1 159 ? -14.773 -10.875 2.02 1 97.81 159 PRO B N 1
ATOM 4418 C CA . PRO B 1 159 ? -13.578 -10.047 1.833 1 97.81 159 PRO B CA 1
ATOM 4419 C C . PRO B 1 159 ? -13.914 -8.586 1.569 1 97.81 159 PRO B C 1
ATOM 4421 O O . PRO B 1 159 ? -14.789 -8.281 0.753 1 97.81 159 PRO B O 1
ATOM 4424 N N . LEU B 1 160 ? -13.203 -7.652 2.248 1 98.06 160 LEU B N 1
ATOM 4425 C CA . LEU B 1 160 ? -13.461 -6.227 2.09 1 98.06 160 LEU B CA 1
ATOM 4426 C C . LEU B 1 160 ? -12.25 -5.52 1.484 1 98.06 160 LEU B C 1
ATOM 4428 O O . LEU B 1 160 ? -12.406 -4.625 0.65 1 98.06 160 LEU B O 1
ATOM 4432 N N . THR B 1 161 ? -11.078 -5.824 1.912 1 98.06 161 THR B N 1
ATOM 4433 C CA . THR B 1 161 ? -9.859 -5.172 1.449 1 98.06 161 THR B CA 1
ATOM 4434 C C . THR B 1 161 ? -8.625 -5.945 1.905 1 98.06 161 THR B C 1
ATOM 4436 O O . THR B 1 161 ? -8.742 -6.934 2.633 1 98.06 161 THR B O 1
ATOM 4439 N N . PHE B 1 162 ? -7.418 -5.582 1.41 1 96.62 162 PHE B N 1
ATOM 4440 C CA . PHE B 1 162 ? -6.164 -6.219 1.802 1 96.62 162 PHE B CA 1
ATOM 4441 C C . PHE B 1 162 ? -5 -5.242 1.68 1 96.62 162 PHE B C 1
ATOM 4443 O O . PHE B 1 162 ? -5.078 -4.262 0.938 1 96.62 162 PHE B O 1
ATOM 4450 N N . PHE B 1 163 ? -3.977 -5.465 2.449 1 93.94 163 PHE B N 1
ATOM 4451 C CA . PHE B 1 163 ? -2.746 -4.684 2.475 1 93.94 163 PHE B CA 1
ATOM 4452 C C . PHE B 1 163 ? -1.526 -5.594 2.52 1 93.94 163 PHE B C 1
ATOM 4454 O O . PHE B 1 163 ? -1.318 -6.312 3.5 1 93.94 163 PHE B O 1
ATOM 4461 N N . HIS B 1 164 ? -0.74 -5.535 1.467 1 93.12 164 HIS B N 1
ATOM 4462 C CA . HIS B 1 164 ? 0.431 -6.398 1.393 1 93.12 164 HIS B CA 1
ATOM 4463 C C . HIS B 1 164 ? 1.707 -5.586 1.204 1 93.12 164 HIS B C 1
ATOM 4465 O O . HIS B 1 164 ? 1.835 -4.84 0.231 1 93.12 164 HIS B O 1
ATOM 4471 N N . HIS B 1 165 ? 2.623 -5.719 2.129 1 91.62 165 HIS B N 1
ATOM 4472 C CA . HIS B 1 165 ? 3.922 -5.062 2.07 1 91.62 165 HIS B CA 1
ATOM 4473 C C . HIS B 1 165 ? 5.051 -6.039 2.385 1 91.62 165 HIS B C 1
ATOM 4475 O O . HIS B 1 165 ? 5.016 -6.723 3.408 1 91.62 165 HIS B O 1
ATOM 4481 N N . TYR B 1 166 ? 5.965 -6.102 1.503 1 90.69 166 TYR B N 1
ATOM 4482 C CA . TYR B 1 166 ? 7.207 -6.832 1.721 1 90.69 166 TYR B CA 1
ATOM 4483 C C . TYR B 1 166 ? 8.406 -6.008 1.265 1 90.69 166 TYR B C 1
ATOM 4485 O O . TYR B 1 166 ? 8.461 -5.566 0.115 1 90.69 166 TYR B O 1
ATOM 4493 N N . SER B 1 167 ? 9.344 -5.793 2.096 1 91.06 167 SER B N 1
ATOM 4494 C CA . SER B 1 167 ? 10.586 -5.113 1.732 1 91.06 167 SER B CA 1
ATOM 4495 C C . SER B 1 167 ? 11.781 -5.727 2.453 1 91.06 167 SER B C 1
ATOM 4497 O O . SER B 1 167 ? 11.672 -6.125 3.617 1 91.06 167 SER B O 1
ATOM 4499 N N . ARG B 1 168 ? 12.891 -5.828 1.807 1 89.69 168 ARG B N 1
ATOM 4500 C CA . ARG B 1 168 ? 14.141 -6.324 2.377 1 89.69 168 ARG B CA 1
ATOM 4501 C C . ARG B 1 168 ? 15.344 -5.668 1.712 1 89.69 168 ARG B C 1
ATOM 4503 O O . ARG B 1 168 ? 15.25 -5.184 0.582 1 89.69 168 ARG B O 1
ATOM 4510 N N . PRO B 1 169 ? 16.5 -5.68 2.461 1 90.19 169 PRO B N 1
ATOM 4511 C CA . PRO B 1 169 ? 17.734 -5.227 1.818 1 90.19 169 PRO B CA 1
ATOM 4512 C C . PRO B 1 169 ? 18.188 -6.156 0.695 1 90.19 169 PRO B C 1
ATOM 4514 O O . PRO B 1 169 ? 17.734 -7.293 0.604 1 90.19 169 PRO B O 1
ATOM 4517 N N . PRO B 1 170 ? 19.016 -5.57 -0.173 1 83.44 170 PRO B N 1
ATOM 4518 C CA . PRO B 1 170 ? 19.547 -6.434 -1.232 1 83.44 170 PRO B CA 1
ATOM 4519 C C . PRO B 1 170 ? 20.422 -7.559 -0.695 1 83.44 170 PRO B C 1
ATOM 4521 O O . PRO B 1 170 ? 21.156 -7.363 0.279 1 83.44 170 PRO B O 1
ATOM 4524 N N . GLU B 1 171 ? 20.172 -8.742 -1.059 1 70.06 171 GLU B N 1
ATOM 4525 C CA . GLU B 1 171 ? 21.047 -9.859 -0.687 1 70.06 171 GLU B CA 1
ATOM 4526 C C . GLU B 1 171 ? 22.359 -9.82 -1.463 1 70.06 171 GLU B C 1
ATOM 4528 O O . GLU B 1 171 ? 22.391 -9.414 -2.627 1 70.06 171 GLU B O 1
ATOM 4533 N N . ALA B 1 172 ? 23.609 -9.867 -0.642 1 53.56 172 ALA B N 1
ATOM 4534 C CA . ALA B 1 172 ? 24.953 -9.867 -1.217 1 53.56 172 ALA B CA 1
ATOM 4535 C C . ALA B 1 172 ? 25.016 -10.766 -2.451 1 53.56 172 ALA B C 1
ATOM 4537 O O . ALA B 1 172 ? 25.656 -10.414 -3.443 1 53.56 172 ALA B O 1
ATOM 4538 N N . ARG B 1 173 ? 24.75 -12.078 -2.311 1 46.31 173 ARG B N 1
ATOM 4539 C CA . ARG B 1 173 ? 25.078 -13.086 -3.316 1 46.31 173 ARG B CA 1
ATOM 4540 C C . ARG B 1 173 ? 24.328 -12.82 -4.617 1 46.31 173 ARG B C 1
ATOM 4542 O O . ARG B 1 173 ? 24.859 -13.047 -5.703 1 46.31 173 ARG B O 1
ATOM 4549 N N . THR B 1 174 ? 23.031 -12.734 -4.59 1 46.53 174 THR B N 1
ATOM 4550 C CA . THR B 1 174 ? 22.188 -12.898 -5.77 1 46.53 174 THR B CA 1
ATOM 4551 C C . THR B 1 174 ? 22.062 -11.586 -6.535 1 46.53 174 THR B C 1
ATOM 4553 O O . THR B 1 174 ? 22 -11.586 -7.766 1 46.53 174 THR B O 1
ATOM 4556 N N . ASP B 1 175 ? 21.922 -10.352 -5.867 1 46.81 175 ASP B N 1
ATOM 4557 C CA . ASP B 1 175 ? 21.359 -9.195 -6.562 1 46.81 175 ASP B CA 1
ATOM 4558 C C . ASP B 1 175 ? 22.453 -8.328 -7.168 1 46.81 175 ASP B C 1
ATOM 4560 O O . ASP B 1 175 ? 22.203 -7.562 -8.102 1 46.81 175 ASP B O 1
ATOM 4564 N N . SER B 1 176 ? 23.625 -8.25 -6.535 1 43.28 176 SER B N 1
ATOM 4565 C CA . SER B 1 176 ? 24.703 -7.426 -7.074 1 43.28 176 SER B CA 1
ATOM 4566 C C . SER B 1 176 ? 25.828 -8.281 -7.633 1 43.28 176 SER B C 1
ATOM 4568 O O . SER B 1 176 ? 26.703 -7.781 -8.336 1 43.28 176 SER B O 1
ATOM 4570 N N . GLY B 1 177 ? 25.812 -9.562 -7.293 1 47.22 177 GLY B N 1
ATOM 4571 C CA . GLY B 1 177 ? 26.938 -10.336 -7.785 1 47.22 177 GLY B CA 1
ATOM 4572 C C . GLY B 1 177 ? 26.641 -11.047 -9.094 1 47.22 177 GLY B C 1
ATOM 4573 O O . GLY B 1 177 ? 25.516 -11.016 -9.586 1 47.22 177 GLY B O 1
ATOM 4574 N N . PRO B 1 178 ? 27.734 -11.461 -9.781 1 52.84 178 PRO B N 1
ATOM 4575 C CA . PRO B 1 178 ? 27.562 -12.258 -11 1 52.84 178 PRO B CA 1
ATOM 4576 C C . PRO B 1 178 ? 26.625 -13.445 -10.797 1 52.84 178 PRO B C 1
ATOM 4578 O O . PRO B 1 178 ? 26.812 -14.219 -9.852 1 52.84 178 PRO B O 1
ATOM 4581 N N . LEU B 1 179 ? 25.438 -13.305 -11.289 1 58.81 179 LEU B N 1
ATOM 4582 C CA . LEU B 1 179 ? 24.578 -14.484 -11.32 1 58.81 179 LEU B CA 1
ATOM 4583 C C . LEU B 1 179 ? 25.266 -15.641 -12.023 1 58.81 179 LEU B C 1
ATOM 4585 O O . LEU B 1 179 ? 26.016 -15.438 -12.977 1 58.81 179 LEU B O 1
ATOM 4589 N N . PRO B 1 180 ? 25.047 -16.797 -11.398 1 65.5 180 PRO B N 1
ATOM 4590 C CA . PRO B 1 180 ? 25.531 -17.938 -12.18 1 65.5 180 PRO B CA 1
ATOM 4591 C C . PRO B 1 180 ? 24.984 -17.953 -13.602 1 65.5 180 PRO B C 1
ATOM 4593 O O . PRO B 1 180 ? 23.875 -17.469 -13.844 1 65.5 180 PRO B O 1
ATOM 4596 N N . PRO B 1 181 ? 25.812 -18.328 -14.453 1 58.06 181 PRO B N 1
ATOM 4597 C CA . PRO B 1 181 ? 25.422 -18.344 -15.859 1 58.06 181 PRO B CA 1
ATOM 4598 C C . PRO B 1 181 ? 24.047 -18.969 -16.078 1 58.06 181 PRO B C 1
ATOM 4600 O O . PRO B 1 181 ? 23.297 -18.516 -16.953 1 58.06 181 PRO B O 1
ATOM 4603 N N . ARG B 1 182 ? 23.719 -19.812 -15.211 1 63.56 182 ARG B N 1
ATOM 4604 C CA . ARG B 1 182 ? 22.5 -20.594 -15.406 1 63.56 182 ARG B CA 1
ATOM 4605 C C . ARG B 1 182 ? 21.266 -19.719 -15.203 1 63.56 182 ARG B C 1
ATOM 4607 O O . ARG B 1 182 ? 20.172 -20.062 -15.648 1 63.56 182 ARG B O 1
ATOM 4614 N N . VAL B 1 183 ? 21.438 -18.578 -14.602 1 71.19 183 VAL B N 1
ATOM 4615 C CA . VAL B 1 183 ? 20.25 -17.797 -14.289 1 71.19 183 VAL B CA 1
ATOM 4616 C C . VAL B 1 183 ? 20.359 -16.406 -14.922 1 71.19 183 VAL B C 1
ATOM 4618 O O . VAL B 1 183 ? 19.531 -15.539 -14.664 1 71.19 183 VAL B O 1
ATOM 4621 N N . LEU B 1 184 ? 21.297 -16.203 -15.844 1 75.88 184 LEU B N 1
ATOM 4622 C CA . LEU B 1 184 ? 21.531 -14.922 -16.5 1 75.88 184 LEU B CA 1
ATOM 4623 C C . LEU B 1 184 ? 20.328 -14.523 -17.359 1 75.88 184 LEU B C 1
ATOM 4625 O O . LEU B 1 184 ? 20.078 -13.336 -17.562 1 75.88 184 LEU B O 1
ATOM 4629 N N . TRP B 1 185 ? 19.625 -15.594 -17.828 1 81.31 185 TRP B N 1
ATOM 4630 C CA . TRP B 1 185 ? 18.469 -15.328 -18.672 1 81.31 185 TRP B CA 1
ATOM 4631 C C . TRP B 1 185 ? 17.422 -14.508 -17.922 1 81.31 185 TRP B C 1
ATOM 4633 O O . TRP B 1 185 ? 16.609 -13.812 -18.547 1 81.31 185 TRP B O 1
ATOM 4643 N N . ARG B 1 186 ? 17.422 -14.523 -16.625 1 82.5 186 ARG B N 1
ATOM 4644 C CA . ARG B 1 186 ? 16.438 -13.828 -15.805 1 82.5 186 ARG B CA 1
ATOM 4645 C C . ARG B 1 186 ? 16.609 -12.312 -15.906 1 82.5 186 ARG B C 1
ATOM 4647 O O . ARG B 1 186 ? 15.703 -11.555 -15.57 1 82.5 186 ARG B O 1
ATOM 4654 N N . ARG B 1 187 ? 17.734 -11.914 -16.359 1 82.25 187 ARG B N 1
ATOM 4655 C CA . ARG B 1 187 ? 18.031 -10.484 -16.469 1 82.25 187 ARG B CA 1
ATOM 4656 C C . ARG B 1 187 ? 17.734 -9.977 -17.875 1 82.25 187 ARG B C 1
ATOM 4658 O O . ARG B 1 187 ? 17.828 -8.773 -18.141 1 82.25 187 ARG B O 1
ATOM 4665 N N . ASP B 1 188 ? 17.438 -10.945 -18.719 1 88.12 188 ASP B N 1
ATOM 4666 C CA . ASP B 1 188 ? 17.062 -10.609 -20.094 1 88.12 188 ASP B CA 1
ATOM 4667 C C . ASP B 1 188 ? 15.555 -10.539 -20.266 1 88.12 188 ASP B C 1
ATOM 4669 O O . ASP B 1 188 ? 14.891 -11.578 -20.344 1 88.12 188 ASP B O 1
ATOM 4673 N N . ARG B 1 189 ? 15.078 -9.367 -20.438 1 89.5 189 ARG B N 1
ATOM 4674 C CA . ARG B 1 189 ? 13.641 -9.148 -20.516 1 89.5 189 ARG B CA 1
ATOM 4675 C C . ARG B 1 189 ? 13.031 -9.906 -21.688 1 89.5 189 ARG B C 1
ATOM 4677 O O . ARG B 1 189 ? 11.883 -10.359 -21.609 1 89.5 189 ARG B O 1
ATOM 4684 N N . LEU B 1 190 ? 13.758 -10.086 -22.719 1 92.69 190 LEU B N 1
ATOM 4685 C CA . LEU B 1 190 ? 13.25 -10.781 -23.906 1 92.69 190 LEU B CA 1
ATOM 4686 C C . LEU B 1 190 ? 13.086 -12.273 -23.625 1 92.69 190 LEU B C 1
ATOM 4688 O O . LEU B 1 190 ? 12.242 -12.93 -24.219 1 92.69 190 LEU B O 1
ATOM 4692 N N . MET B 1 191 ? 13.844 -12.781 -22.672 1 92.81 191 MET B N 1
ATOM 4693 C CA . MET B 1 191 ? 13.797 -14.203 -22.328 1 92.81 191 MET B CA 1
ATOM 4694 C C . MET B 1 191 ? 12.898 -14.438 -21.125 1 92.81 191 MET B C 1
ATOM 4696 O O . MET B 1 191 ? 12.203 -15.453 -21.047 1 92.81 191 MET B O 1
ATOM 4700 N N . SER B 1 192 ? 12.883 -13.469 -20.219 1 92.19 192 SER B N 1
ATOM 4701 C CA . SER B 1 192 ? 12.188 -13.688 -18.953 1 92.19 192 SER B CA 1
ATOM 4702 C C . SER B 1 192 ? 10.773 -13.109 -19 1 92.19 192 SER B C 1
ATOM 4704 O O . SER B 1 192 ? 9.922 -13.492 -18.188 1 92.19 192 SER B O 1
ATOM 4706 N N . GLY B 1 193 ? 10.555 -12.164 -19.938 1 91.69 193 GLY B N 1
ATOM 4707 C CA . GLY B 1 193 ? 9.266 -11.5 -20.016 1 91.69 193 GLY B CA 1
ATOM 4708 C C . GLY B 1 193 ? 9.125 -10.328 -19.062 1 91.69 193 GLY B C 1
ATOM 4709 O O . GLY B 1 193 ? 8.164 -9.57 -19.156 1 91.69 193 GLY B O 1
ATOM 4710 N N . GLY B 1 194 ? 10.055 -10.188 -18.188 1 90.81 194 GLY B N 1
ATOM 4711 C CA . GLY B 1 194 ? 10.047 -9.148 -17.156 1 90.81 194 GLY B CA 1
ATOM 4712 C C . GLY B 1 194 ? 11.125 -9.344 -16.109 1 90.81 194 GLY B C 1
ATOM 4713 O O . GLY B 1 194 ? 12.234 -9.773 -16.422 1 90.81 194 GLY B O 1
ATOM 4714 N N . GLY B 1 195 ? 10.844 -8.922 -14.953 1 89.75 195 GLY B N 1
ATOM 4715 C CA . GLY B 1 195 ? 11.727 -9.094 -13.812 1 89.75 195 GLY B CA 1
ATOM 4716 C C . GLY B 1 195 ? 11.07 -9.82 -12.656 1 89.75 195 GLY B C 1
ATOM 4717 O O . GLY B 1 195 ? 10.422 -10.852 -12.852 1 89.75 195 GLY B O 1
ATOM 4718 N N . MET B 1 196 ? 11.281 -9.328 -11.5 1 87.88 196 MET B N 1
ATOM 4719 C CA . MET B 1 196 ? 10.812 -10.016 -10.297 1 87.88 196 MET B CA 1
ATOM 4720 C C . MET B 1 196 ? 9.289 -10.156 -10.305 1 87.88 196 MET B C 1
ATOM 4722 O O . MET B 1 196 ? 8.742 -11.102 -9.734 1 87.88 196 MET B O 1
ATOM 4726 N N . THR B 1 197 ? 8.586 -9.25 -11 1 90.69 197 THR B N 1
ATOM 4727 C CA . THR B 1 197 ? 7.125 -9.242 -10.992 1 90.69 197 THR B CA 1
ATOM 4728 C C . THR B 1 197 ? 6.574 -10.461 -11.734 1 90.69 197 THR B C 1
ATOM 4730 O O . THR B 1 197 ? 5.523 -10.992 -11.367 1 90.69 197 THR B O 1
ATOM 4733 N N . LEU B 1 198 ? 7.285 -10.914 -12.75 1 90.44 198 LEU B N 1
ATOM 4734 C CA . LEU B 1 198 ? 6.809 -12.078 -13.492 1 90.44 198 LEU B CA 1
ATOM 4735 C C . LEU B 1 198 ? 7.52 -13.344 -13.031 1 90.44 198 LEU B C 1
ATOM 4737 O O . LEU B 1 198 ? 7.012 -14.453 -13.227 1 90.44 198 LEU B O 1
ATOM 4741 N N . ASP B 1 199 ? 8.68 -13.18 -12.453 1 89.12 199 ASP B N 1
ATOM 4742 C CA . ASP B 1 199 ? 9.383 -14.352 -11.93 1 89.12 199 ASP B CA 1
ATOM 4743 C C . ASP B 1 199 ? 8.773 -14.805 -10.609 1 89.12 199 ASP B C 1
ATOM 4745 O O . ASP B 1 199 ? 7.777 -15.531 -10.594 1 89.12 199 ASP B O 1
ATOM 4749 N N . SER B 1 200 ? 9.133 -14.148 -9.57 1 87.62 200 SER B N 1
ATOM 4750 C CA . SER B 1 200 ? 8.578 -14.508 -8.266 1 87.62 200 SER B CA 1
ATOM 4751 C C . SER B 1 200 ? 7.184 -13.906 -8.078 1 87.62 200 SER B C 1
ATOM 4753 O O . SER B 1 200 ? 6.336 -14.508 -7.414 1 87.62 200 SER B O 1
ATOM 4755 N N . GLY B 1 201 ? 6.945 -12.82 -8.688 1 92.06 201 GLY B N 1
ATOM 4756 C CA . GLY B 1 201 ? 5.68 -12.125 -8.523 1 92.06 201 GLY B CA 1
ATOM 4757 C C . GLY B 1 201 ? 4.52 -12.828 -9.203 1 92.06 201 GLY B C 1
ATOM 4758 O O . GLY B 1 201 ? 3.355 -12.578 -8.875 1 92.06 201 GLY B O 1
ATOM 4759 N N . PHE B 1 202 ? 4.789 -13.703 -10.141 1 93.5 202 PHE B N 1
ATOM 4760 C CA . PHE B 1 202 ? 3.729 -14.484 -10.766 1 93.5 202 PHE B CA 1
ATOM 4761 C C . PHE B 1 202 ? 2.943 -15.258 -9.711 1 93.5 202 PHE B C 1
ATOM 4763 O O . PHE B 1 202 ? 1.722 -15.391 -9.812 1 93.5 202 PHE B O 1
ATOM 4770 N N . HIS B 1 203 ? 3.691 -15.805 -8.742 1 93.19 203 HIS B N 1
ATOM 4771 C CA . HIS B 1 203 ? 3.025 -16.516 -7.66 1 93.19 203 HIS B CA 1
ATOM 4772 C C . HIS B 1 203 ? 2.016 -15.625 -6.949 1 93.19 203 HIS B C 1
ATOM 4774 O O . HIS B 1 203 ? 0.926 -16.078 -6.59 1 93.19 203 HIS B O 1
ATOM 4780 N N . TYR B 1 204 ? 2.385 -14.43 -6.727 1 93.06 204 TYR B N 1
ATOM 4781 C CA . TYR B 1 204 ? 1.475 -13.484 -6.098 1 93.06 204 TYR B CA 1
ATOM 4782 C C . TYR B 1 204 ? 0.244 -13.25 -6.965 1 93.06 204 TYR B C 1
ATOM 4784 O O . TYR B 1 204 ? -0.885 -13.258 -6.469 1 93.06 204 TYR B O 1
ATOM 4792 N N . CYS B 1 205 ? 0.476 -13 -8.25 1 96 205 CYS B N 1
ATOM 4793 C CA . CYS B 1 205 ? -0.624 -12.766 -9.18 1 96 205 CYS B CA 1
ATOM 4794 C C . CYS B 1 205 ? -1.607 -13.93 -9.164 1 96 205 CYS B C 1
ATOM 4796 O O . CYS B 1 205 ? -2.82 -13.719 -9.094 1 96 205 CYS B O 1
ATOM 4798 N N . ASP B 1 206 ? -1.077 -15.102 -9.188 1 96.44 206 ASP B N 1
ATOM 4799 C CA . ASP B 1 206 ? -1.932 -16.281 -9.172 1 96.44 206 ASP B CA 1
ATOM 4800 C C . ASP B 1 206 ? -2.662 -16.422 -7.836 1 96.44 206 ASP B C 1
ATOM 4802 O O . ASP B 1 206 ? -3.867 -16.672 -7.805 1 96.44 206 ASP B O 1
ATOM 4806 N N . SER B 1 207 ? -1.908 -16.25 -6.738 1 95 207 SER B N 1
ATOM 4807 C CA . SER B 1 207 ? -2.492 -16.391 -5.41 1 95 207 SER B CA 1
ATOM 4808 C C . SER B 1 207 ? -3.627 -15.383 -5.199 1 95 207 SER B C 1
ATOM 4810 O O . SER B 1 207 ? -4.688 -15.742 -4.684 1 95 207 SER B O 1
ATOM 4812 N N . MET B 1 208 ? -3.418 -14.18 -5.594 1 96.5 208 MET B N 1
ATOM 4813 C CA . MET B 1 208 ? -4.43 -13.148 -5.367 1 96.5 208 MET B CA 1
ATOM 4814 C C . MET B 1 208 ? -5.699 -13.453 -6.152 1 96.5 208 MET B C 1
ATOM 4816 O O . MET B 1 208 ? -6.809 -13.258 -5.652 1 96.5 208 MET B O 1
ATOM 4820 N N . ARG B 1 209 ? -5.562 -13.898 -7.375 1 97.81 209 ARG B N 1
ATOM 4821 C CA . ARG B 1 209 ? -6.734 -14.312 -8.141 1 97.81 209 ARG B CA 1
ATOM 4822 C C . ARG B 1 209 ? -7.414 -15.516 -7.492 1 97.81 209 ARG B C 1
ATOM 4824 O O . ARG B 1 209 ? -8.641 -15.602 -7.465 1 97.81 209 ARG B O 1
ATOM 4831 N N . TYR B 1 210 ? -6.535 -16.438 -7.008 1 97.06 210 TYR B N 1
ATOM 4832 C CA . TYR B 1 210 ? -7.043 -17.625 -6.316 1 97.06 210 TYR B CA 1
ATOM 4833 C C . TYR B 1 210 ? -7.863 -17.234 -5.094 1 97.06 210 TYR B C 1
ATOM 4835 O O . TYR B 1 210 ? -8.906 -17.828 -4.816 1 97.06 210 TYR B O 1
ATOM 4843 N N . PHE B 1 211 ? -7.434 -16.172 -4.395 1 96.88 211 PHE B N 1
ATOM 4844 C CA . PHE B 1 211 ? -8.055 -15.758 -3.145 1 96.88 211 PHE B CA 1
ATOM 4845 C C . PHE B 1 211 ? -9.281 -14.891 -3.41 1 96.88 211 PHE B C 1
ATOM 4847 O O . PHE B 1 211 ? -10.305 -15.039 -2.732 1 96.88 211 PHE B O 1
ATOM 4854 N N . LEU B 1 212 ? -9.188 -13.961 -4.398 1 97.88 212 LEU B N 1
ATOM 4855 C CA . LEU B 1 212 ? -10.188 -12.891 -4.43 1 97.88 212 LEU B CA 1
ATOM 4856 C C . LEU B 1 212 ? -10.859 -12.82 -5.793 1 97.88 212 LEU B C 1
ATOM 4858 O O . LEU B 1 212 ? -11.75 -11.992 -6.008 1 97.88 212 LEU B O 1
ATOM 4862 N N . GLY B 1 213 ? -10.484 -13.641 -6.754 1 98.12 213 GLY B N 1
ATOM 4863 C CA . GLY B 1 213 ? -11.078 -13.641 -8.086 1 98.12 213 GLY B CA 1
ATOM 4864 C C . GLY B 1 213 ? -10.328 -12.766 -9.07 1 98.12 213 GLY B C 1
ATOM 4865 O O . GLY B 1 213 ? -9.164 -12.445 -8.859 1 98.12 213 GLY B O 1
ATOM 4866 N N . ASP B 1 214 ? -10.992 -12.43 -10.148 1 98.12 214 ASP B N 1
ATOM 4867 C CA . ASP B 1 214 ? -10.336 -11.727 -11.25 1 98.12 214 ASP B CA 1
ATOM 4868 C C . ASP B 1 214 ? -10.156 -10.25 -10.922 1 98.12 214 ASP B C 1
ATOM 4870 O O . ASP B 1 214 ? -11.023 -9.633 -10.305 1 98.12 214 ASP B O 1
ATOM 4874 N N . VAL B 1 215 ? -9.055 -9.742 -11.328 1 98.69 215 VAL B N 1
ATOM 4875 C CA . VAL B 1 215 ? -8.742 -8.328 -11.164 1 98.69 215 VAL B CA 1
ATOM 4876 C C . VAL B 1 215 ? -9.289 -7.531 -12.344 1 98.69 215 VAL B C 1
ATOM 4878 O O . VAL B 1 215 ? -9.148 -7.941 -13.5 1 98.69 215 VAL B O 1
ATOM 4881 N N . GLU B 1 216 ? -9.945 -6.449 -12.062 1 98.75 216 GLU B N 1
ATOM 4882 C CA . GLU B 1 216 ? -10.492 -5.582 -13.102 1 98.75 216 GLU B CA 1
ATOM 4883 C C . GLU B 1 216 ? -9.414 -4.672 -13.68 1 98.75 216 GLU B C 1
ATOM 4885 O O . GLU B 1 216 ? -9.203 -4.645 -14.898 1 98.75 216 GLU B O 1
ATOM 4890 N N . LYS B 1 217 ? -8.711 -3.969 -12.859 1 98.81 217 LYS B N 1
ATOM 4891 C CA . LYS B 1 217 ? -7.699 -3.012 -13.305 1 98.81 217 LYS B CA 1
ATOM 4892 C C . LYS B 1 217 ? -6.582 -2.873 -12.273 1 98.81 217 LYS B C 1
ATOM 4894 O O . LYS B 1 217 ? -6.742 -3.271 -11.117 1 98.81 217 LYS B O 1
ATOM 4899 N N . VAL B 1 218 ? -5.457 -2.322 -12.734 1 98.88 218 VAL B N 1
ATOM 4900 C CA . VAL B 1 218 ? -4.316 -2.066 -11.859 1 98.88 218 VAL B CA 1
ATOM 4901 C C . VAL B 1 218 ? -3.717 -0.698 -12.18 1 98.88 218 VAL B C 1
ATOM 4903 O O . VAL B 1 218 ? -3.875 -0.188 -13.289 1 98.88 218 VAL B O 1
ATOM 4906 N N . TYR B 1 219 ? -3.154 -0.101 -11.227 1 98.88 219 TYR B N 1
ATOM 4907 C CA . TYR B 1 219 ? -2.15 0.946 -11.375 1 98.88 219 TYR B CA 1
ATOM 4908 C C . TYR B 1 219 ? -0.854 0.561 -10.672 1 98.88 219 TYR B C 1
ATOM 4910 O O . TYR B 1 219 ? -0.876 0.072 -9.539 1 98.88 219 TYR B O 1
ATOM 4918 N N . ALA B 1 220 ? 0.228 0.791 -11.375 1 98.56 220 ALA B N 1
ATOM 4919 C CA . ALA B 1 220 ? 1.491 0.341 -10.797 1 98.56 220 ALA B CA 1
ATOM 4920 C C . ALA B 1 220 ? 2.605 1.351 -11.055 1 98.56 220 ALA B C 1
ATOM 4922 O O . ALA B 1 220 ? 2.604 2.035 -12.078 1 98.56 220 ALA B O 1
ATOM 4923 N N . GLU B 1 221 ? 3.48 1.483 -10.133 1 98.25 221 GLU B N 1
ATOM 4924 C CA . GLU B 1 221 ? 4.766 2.164 -10.25 1 98.25 221 GLU B CA 1
ATOM 4925 C C . GLU B 1 221 ? 5.922 1.217 -9.938 1 98.25 221 GLU B C 1
ATOM 4927 O O . GLU B 1 221 ? 5.828 0.392 -9.031 1 98.25 221 GLU B O 1
ATOM 4932 N N . MET B 1 222 ? 6.98 1.344 -10.703 1 97 222 MET B N 1
ATOM 4933 C CA . MET B 1 222 ? 8.18 0.53 -10.508 1 97 222 MET B CA 1
ATOM 4934 C C . MET B 1 222 ? 9.43 1.402 -10.469 1 97 222 MET B C 1
ATOM 4936 O O . MET B 1 222 ? 9.5 2.418 -11.164 1 97 222 MET B O 1
ATOM 4940 N N . ARG B 1 223 ? 10.359 0.971 -9.625 1 96.5 223 ARG B N 1
ATOM 4941 C CA . ARG B 1 223 ? 11.648 1.647 -9.547 1 96.5 223 ARG B CA 1
ATOM 4942 C C . ARG B 1 223 ? 12.789 0.643 -9.391 1 96.5 223 ARG B C 1
ATOM 4944 O O . ARG B 1 223 ? 12.555 -0.515 -9.031 1 96.5 223 ARG B O 1
ATOM 4951 N N . GLU B 1 224 ? 13.953 1.03 -9.82 1 93.88 224 GLU B N 1
ATOM 4952 C CA . GLU B 1 224 ? 15.203 0.434 -9.375 1 93.88 224 GLU B CA 1
ATOM 4953 C C . GLU B 1 224 ? 15.867 1.283 -8.297 1 93.88 224 GLU B C 1
ATOM 4955 O O . GLU B 1 224 ? 16.188 2.451 -8.523 1 93.88 224 GLU B O 1
ATOM 4960 N N . ILE B 1 225 ? 16.062 0.704 -7.07 1 94.19 225 ILE B N 1
ATOM 4961 C CA . ILE B 1 225 ? 16.609 1.535 -6 1 94.19 225 ILE B CA 1
ATOM 4962 C C . ILE B 1 225 ? 17.875 0.889 -5.441 1 94.19 225 ILE B C 1
ATOM 4964 O O . ILE B 1 225 ? 18.5 1.437 -4.535 1 94.19 225 ILE B O 1
ATOM 4968 N N . ARG B 1 226 ? 18.297 -0.176 -5.918 1 90.12 226 ARG B N 1
ATOM 4969 C CA . ARG B 1 226 ? 19.438 -0.928 -5.426 1 90.12 226 ARG B CA 1
ATOM 4970 C C . ARG B 1 226 ? 20.719 -0.101 -5.516 1 90.12 226 ARG B C 1
ATOM 4972 O O . ARG B 1 226 ? 21.641 -0.287 -4.723 1 90.12 226 ARG B O 1
ATOM 4979 N N . SER B 1 227 ? 20.781 0.808 -6.453 1 87.88 227 SER B N 1
ATOM 4980 C CA . SER B 1 227 ? 21.969 1.637 -6.668 1 87.88 227 SER B CA 1
ATOM 4981 C C . SER B 1 227 ? 22.094 2.705 -5.586 1 87.88 227 SER B C 1
ATOM 4983 O O . SER B 1 227 ? 23.094 3.42 -5.531 1 87.88 227 SER B O 1
ATOM 4985 N N . GLY B 1 228 ? 21.094 2.787 -4.773 1 89 228 GLY B N 1
ATOM 4986 C CA . GLY B 1 228 ? 21.078 3.852 -3.783 1 89 228 GLY B CA 1
ATOM 4987 C C . GLY B 1 228 ? 20.438 5.125 -4.281 1 89 228 GLY B C 1
ATOM 4988 O O . GLY B 1 228 ? 20.422 6.141 -3.58 1 89 228 GLY B O 1
ATOM 4989 N N . GLN B 1 229 ? 19.984 5.047 -5.535 1 88.25 229 GLN B N 1
ATOM 4990 C CA . GLN B 1 229 ? 19.219 6.125 -6.168 1 88.25 229 GLN B CA 1
ATOM 4991 C C . GLN B 1 229 ? 17.906 5.613 -6.727 1 88.25 229 GLN B C 1
ATOM 4993 O O . GLN B 1 229 ? 17.734 4.41 -6.93 1 88.25 229 GLN B O 1
ATOM 4998 N N . VAL B 1 230 ? 16.984 6.516 -6.832 1 92.06 230 VAL B N 1
ATOM 4999 C CA . VAL B 1 230 ? 15.719 6.164 -7.465 1 92.06 230 VAL B CA 1
ATOM 5000 C C . VAL B 1 230 ? 15.844 6.285 -8.984 1 92.06 230 VAL B C 1
ATOM 5002 O O . VAL B 1 230 ? 16.047 7.383 -9.508 1 92.06 230 VAL B O 1
ATOM 5005 N N . ARG B 1 231 ? 15.711 5.113 -9.711 1 89.31 231 ARG B N 1
ATOM 5006 C CA . ARG B 1 231 ? 15.914 5.133 -11.156 1 89.31 231 ARG B CA 1
ATOM 5007 C C . ARG B 1 231 ? 14.703 4.547 -11.883 1 89.31 231 ARG B C 1
ATOM 5009 O O . ARG B 1 231 ? 13.969 3.74 -11.312 1 89.31 231 ARG B O 1
ATOM 5016 N N . SER B 1 232 ? 14.531 4.922 -13.117 1 88.19 232 SER B N 1
ATOM 5017 C CA . SER B 1 232 ? 13.461 4.445 -13.984 1 88.19 232 SER B CA 1
ATOM 5018 C C . SER B 1 232 ? 13.695 2.998 -14.406 1 88.19 232 SER B C 1
ATOM 5020 O O . SER B 1 232 ? 14.836 2.576 -14.578 1 88.19 232 SER B O 1
ATOM 5022 N N . VAL B 1 233 ? 12.586 2.326 -14.656 1 85.94 233 VAL B N 1
ATOM 5023 C CA . VAL B 1 233 ? 12.664 0.911 -15 1 85.94 233 VAL B CA 1
ATOM 5024 C C . VAL B 1 233 ? 12.672 0.75 -16.516 1 85.94 233 VAL B C 1
ATOM 5026 O O . VAL B 1 233 ? 12.656 -0.372 -17.031 1 85.94 233 VAL B O 1
ATOM 5029 N N . GLN B 1 234 ? 12.695 1.767 -17.266 1 79.62 234 GLN B N 1
ATOM 5030 C CA . GLN B 1 234 ? 12.836 1.689 -18.719 1 79.62 234 GLN B CA 1
ATOM 5031 C C . GLN B 1 234 ? 14.195 1.137 -19.109 1 79.62 234 GLN B C 1
ATOM 5033 O O . GLN B 1 234 ? 14.328 0.446 -20.125 1 79.62 234 GLN B O 1
ATOM 5038 N N . GLU B 1 235 ? 15.188 1.407 -18.219 1 77.88 235 GLU B N 1
ATOM 5039 C CA . GLU B 1 235 ? 16.547 1.025 -18.562 1 77.88 235 GLU B CA 1
ATOM 5040 C C . GLU B 1 235 ? 17.094 -0.038 -17.609 1 77.88 235 GLU B C 1
ATOM 5042 O O . GLU B 1 235 ? 18.125 -0.653 -17.875 1 77.88 235 GLU B O 1
ATOM 5047 N N . HIS B 1 236 ? 16.312 -0.213 -16.531 1 79.62 236 HIS B N 1
ATOM 5048 C CA . HIS B 1 236 ? 16.766 -1.109 -15.484 1 79.62 236 HIS B CA 1
ATOM 5049 C C . HIS B 1 236 ? 15.656 -2.055 -15.039 1 79.62 236 HIS B C 1
ATOM 5051 O O . HIS B 1 236 ? 14.477 -1.698 -15.078 1 79.62 236 HIS B O 1
ATOM 5057 N N . PRO B 1 237 ? 16.094 -3.254 -14.617 1 86.12 237 PRO B N 1
ATOM 5058 C CA . PRO B 1 237 ? 15.07 -4.117 -14.023 1 86.12 237 PRO B CA 1
ATOM 5059 C C . PRO B 1 237 ? 14.516 -3.562 -12.711 1 86.12 237 PRO B C 1
ATOM 5061 O O . PRO B 1 237 ? 15.266 -2.975 -11.922 1 86.12 237 PRO B O 1
ATOM 5064 N N . GLU B 1 238 ? 13.297 -3.742 -12.57 1 93.06 238 GLU B N 1
ATOM 5065 C CA . GLU B 1 238 ? 12.688 -3.232 -11.344 1 93.06 238 GLU B CA 1
ATOM 5066 C C . GLU B 1 238 ? 13.102 -4.062 -10.133 1 93.06 238 GLU B C 1
ATOM 5068 O O . GLU B 1 238 ? 13.305 -5.273 -10.242 1 93.06 238 GLU B O 1
ATOM 5073 N N . ASP B 1 239 ? 13.266 -3.402 -9.016 1 93.5 239 ASP B N 1
ATOM 5074 C CA . ASP B 1 239 ? 13.5 -4.109 -7.758 1 93.5 239 ASP B CA 1
ATOM 5075 C C . ASP B 1 239 ? 12.531 -3.633 -6.672 1 93.5 239 ASP B C 1
ATOM 5077 O O . ASP B 1 239 ? 12.586 -4.113 -5.535 1 93.5 239 ASP B O 1
ATOM 5081 N N . THR B 1 240 ? 11.672 -2.668 -7.016 1 95.75 240 THR B N 1
ATOM 5082 C CA . THR B 1 240 ? 10.656 -2.104 -6.133 1 95.75 240 THR B CA 1
ATOM 5083 C C . THR B 1 240 ? 9.375 -1.799 -6.902 1 95.75 240 THR B C 1
ATOM 5085 O O . THR B 1 240 ? 9.414 -1.139 -7.945 1 95.75 240 THR B O 1
ATOM 5088 N N . ILE B 1 241 ? 8.234 -2.287 -6.402 1 96.81 241 ILE B N 1
ATOM 5089 C CA . ILE B 1 241 ? 6.988 -2.07 -7.121 1 96.81 241 ILE B CA 1
ATOM 5090 C C . ILE B 1 241 ? 5.891 -1.663 -6.141 1 96.81 241 ILE B C 1
ATOM 5092 O O . ILE B 1 241 ? 5.902 -2.076 -4.98 1 96.81 241 ILE B O 1
ATOM 5096 N N . PHE B 1 242 ? 5.023 -0.857 -6.547 1 98.06 242 PHE B N 1
ATOM 5097 C CA . PHE B 1 242 ? 3.777 -0.463 -5.898 1 98.06 242 PHE B CA 1
ATOM 5098 C C . PHE B 1 242 ? 2.586 -0.701 -6.816 1 98.06 242 PHE B C 1
ATOM 5100 O O . PHE B 1 242 ? 2.543 -0.178 -7.934 1 98.06 242 PHE B O 1
ATOM 5107 N N . VAL B 1 243 ? 1.645 -1.486 -6.332 1 98.56 243 VAL B N 1
ATOM 5108 C CA . VAL B 1 243 ? 0.511 -1.836 -7.184 1 98.56 243 VAL B CA 1
ATOM 5109 C C . VAL B 1 243 ? -0.793 -1.642 -6.414 1 98.56 243 VAL B C 1
ATOM 5111 O O . VAL B 1 243 ? -0.911 -2.066 -5.262 1 98.56 243 VAL B O 1
ATOM 5114 N N . THR B 1 244 ? -1.701 -0.924 -6.949 1 98.75 244 THR B N 1
ATOM 5115 C CA . THR B 1 244 ? -3.094 -0.934 -6.512 1 98.75 244 THR B CA 1
ATOM 5116 C C . THR B 1 244 ? -3.928 -1.862 -7.391 1 98.75 244 THR B C 1
ATOM 5118 O O . THR B 1 244 ? -3.926 -1.737 -8.617 1 98.75 244 THR B O 1
ATOM 5121 N N . LEU B 1 245 ? -4.551 -2.793 -6.773 1 98.75 245 LEU B N 1
ATOM 5122 C CA . LEU B 1 245 ? -5.391 -3.752 -7.48 1 98.75 245 LEU B CA 1
ATOM 5123 C C . LEU B 1 245 ? -6.867 -3.502 -7.188 1 98.75 245 LEU B C 1
ATOM 5125 O O . LEU B 1 245 ? -7.262 -3.355 -6.027 1 98.75 245 LEU B O 1
ATOM 5129 N N . THR B 1 246 ? -7.664 -3.42 -8.211 1 98.69 246 THR B N 1
ATOM 5130 C CA . THR B 1 246 ? -9.117 -3.402 -8.102 1 98.69 246 THR B CA 1
ATOM 5131 C C . THR B 1 246 ? -9.719 -4.672 -8.703 1 98.69 246 THR B C 1
ATOM 5133 O O . THR B 1 246 ? -9.586 -4.922 -9.898 1 98.69 246 THR B O 1
ATOM 5136 N N . PHE B 1 247 ? -10.336 -5.434 -7.859 1 98.69 247 PHE B N 1
ATOM 5137 C CA . PHE B 1 247 ? -10.945 -6.684 -8.297 1 98.69 247 PHE B CA 1
ATOM 5138 C C . PHE B 1 247 ? -12.32 -6.434 -8.898 1 98.69 247 PHE B C 1
ATOM 5140 O O . PHE B 1 247 ? -12.945 -5.402 -8.633 1 98.69 247 PHE B O 1
ATOM 5147 N N . LYS B 1 248 ? -12.828 -7.367 -9.727 1 98.25 248 LYS B N 1
ATOM 5148 C CA . LYS B 1 248 ? -14.148 -7.258 -10.32 1 98.25 248 LYS B CA 1
ATOM 5149 C C . LYS B 1 248 ? -15.234 -7.227 -9.25 1 98.25 248 LYS B C 1
ATOM 5151 O O . LYS B 1 248 ? -16.297 -6.621 -9.445 1 98.25 248 LYS B O 1
ATOM 5156 N N . SER B 1 249 ? -14.992 -7.785 -8.109 1 96.94 249 SER B N 1
ATOM 5157 C CA . SER B 1 249 ? -15.914 -7.797 -6.977 1 96.94 249 SER B CA 1
ATOM 5158 C C . SER B 1 249 ? -16.047 -6.41 -6.355 1 96.94 249 SER B C 1
ATOM 5160 O O . SER B 1 249 ? -16.953 -6.164 -5.555 1 96.94 249 SER B O 1
ATOM 5162 N N . GLY B 1 250 ? -15.125 -5.527 -6.652 1 96.56 250 GLY B N 1
ATOM 5163 C CA . GLY B 1 250 ? -15.07 -4.211 -6.039 1 96.56 250 GLY B CA 1
ATOM 5164 C C . GLY B 1 250 ? -14.008 -4.09 -4.969 1 96.56 250 GLY B C 1
ATOM 5165 O O . GLY B 1 250 ? -13.641 -2.982 -4.566 1 96.56 250 GLY B O 1
ATOM 5166 N N . VAL B 1 251 ? -13.461 -5.191 -4.477 1 98.06 251 VAL B N 1
ATOM 5167 C CA . VAL B 1 251 ? -12.406 -5.191 -3.473 1 98.06 251 VAL B CA 1
ATOM 5168 C C . VAL B 1 251 ? -11.164 -4.48 -4.023 1 98.06 251 VAL B C 1
ATOM 5170 O O . VAL B 1 251 ? -10.789 -4.688 -5.18 1 98.06 251 VAL B O 1
ATOM 5173 N N . VAL B 1 252 ? -10.617 -3.572 -3.217 1 98.31 252 VAL B N 1
ATOM 5174 C CA . VAL B 1 252 ? -9.391 -2.869 -3.568 1 98.31 252 VAL B CA 1
ATOM 5175 C C . VAL B 1 252 ? -8.32 -3.137 -2.512 1 98.31 252 VAL B C 1
ATOM 5177 O O . VAL B 1 252 ? -8.633 -3.246 -1.322 1 98.31 252 VAL B O 1
ATOM 5180 N N . GLY B 1 253 ? -7.129 -3.285 -2.92 1 97.75 253 GLY B N 1
ATOM 5181 C CA . GLY B 1 253 ? -5.988 -3.379 -2.025 1 97.75 253 GLY B CA 1
ATOM 5182 C C . GLY B 1 253 ? -4.676 -3.02 -2.693 1 97.75 253 GLY B C 1
ATOM 5183 O O . GLY B 1 253 ? -4.66 -2.512 -3.816 1 97.75 253 GLY B O 1
ATOM 5184 N N . ASN B 1 254 ? -3.623 -3.121 -1.938 1 96.5 254 ASN B N 1
ATOM 5185 C CA . ASN B 1 254 ? -2.326 -2.744 -2.492 1 96.5 254 ASN B CA 1
ATOM 5186 C C . ASN B 1 254 ? -1.299 -3.859 -2.326 1 96.5 254 ASN B C 1
ATOM 5188 O O . ASN B 1 254 ? -1.449 -4.723 -1.461 1 96.5 254 ASN B O 1
ATOM 5192 N N . TRP B 1 255 ? -0.375 -3.879 -3.184 1 95.81 255 TRP B N 1
ATOM 5193 C CA . TRP B 1 255 ? 0.828 -4.703 -3.166 1 95.81 255 TRP B CA 1
ATOM 5194 C C . TRP B 1 255 ? 2.082 -3.842 -3.277 1 95.81 255 TRP B C 1
ATOM 5196 O O . TRP B 1 255 ? 2.295 -3.174 -4.293 1 95.81 255 TRP B O 1
ATOM 5206 N N . ALA B 1 256 ? 2.848 -3.795 -2.23 1 95.31 256 ALA B N 1
ATOM 5207 C CA . ALA B 1 256 ? 4.137 -3.111 -2.215 1 95.31 256 ALA B CA 1
ATOM 5208 C C . ALA B 1 256 ? 5.273 -4.094 -1.941 1 95.31 256 ALA B C 1
ATOM 5210 O O . ALA B 1 256 ? 5.266 -4.793 -0.926 1 95.31 256 ALA B O 1
ATOM 5211 N N . TRP B 1 257 ? 6.219 -4.102 -2.816 1 93.44 257 TRP B N 1
ATOM 5212 C CA . TRP B 1 257 ? 7.254 -5.125 -2.75 1 93.44 257 TRP B CA 1
ATOM 5213 C C . TRP B 1 257 ? 8.609 -4.562 -3.17 1 93.44 257 TRP B C 1
ATOM 5215 O O . TRP B 1 257 ? 8.742 -3.998 -4.258 1 93.44 257 TRP B O 1
ATOM 5225 N N . SER B 1 258 ? 9.609 -4.711 -2.295 1 93.94 258 SER B N 1
ATOM 5226 C CA . SER B 1 258 ? 10.969 -4.309 -2.617 1 93.94 258 SER B CA 1
ATOM 5227 C C . SER B 1 258 ? 11.977 -5.359 -2.166 1 93.94 258 SER B C 1
ATOM 5229 O O . SER B 1 258 ? 11.93 -5.828 -1.027 1 93.94 258 SER B O 1
ATOM 5231 N N . VAL B 1 259 ? 12.906 -5.672 -3.045 1 90.38 259 VAL B N 1
ATOM 5232 C CA . VAL B 1 259 ? 13.977 -6.605 -2.695 1 90.38 259 VAL B CA 1
ATOM 5233 C C . VAL B 1 259 ? 15.297 -5.852 -2.57 1 90.38 259 VAL B C 1
ATOM 5235 O O . VAL B 1 259 ? 16.375 -6.453 -2.641 1 90.38 259 VAL B O 1
ATOM 5238 N N . ALA B 1 260 ? 15.195 -4.547 -2.457 1 93.38 260 ALA B N 1
ATOM 5239 C CA . ALA B 1 260 ? 16.422 -3.746 -2.465 1 93.38 260 ALA B CA 1
ATOM 5240 C C . ALA B 1 260 ? 16.328 -2.596 -1.467 1 93.38 260 ALA B C 1
ATOM 5242 O O . ALA B 1 260 ? 17.094 -1.63 -1.553 1 93.38 260 ALA B O 1
ATOM 5243 N N . ALA B 1 261 ? 15.383 -2.611 -0.584 1 94.38 261 ALA B N 1
ATOM 5244 C CA . ALA B 1 261 ? 15.188 -1.523 0.37 1 94.38 261 ALA B CA 1
ATOM 5245 C C . ALA B 1 261 ? 16.109 -1.676 1.577 1 94.38 261 ALA B C 1
ATOM 5247 O O . ALA B 1 261 ? 16 -2.65 2.326 1 94.38 261 ALA B O 1
ATOM 5248 N N . PRO B 1 262 ? 16.984 -0.774 1.842 1 94.81 262 PRO B N 1
ATOM 5249 C CA . PRO B 1 262 ? 17.938 -0.883 2.951 1 94.81 262 PRO B CA 1
ATOM 5250 C C . PRO B 1 262 ? 17.25 -0.844 4.316 1 94.81 262 PRO B C 1
ATOM 5252 O O . PRO B 1 262 ? 16.125 -0.364 4.434 1 94.81 262 PRO B O 1
ATOM 5255 N N . GLY B 1 263 ? 18.016 -1.328 5.332 1 93.62 263 GLY B N 1
ATOM 5256 C CA . GLY B 1 263 ? 17.531 -1.295 6.707 1 93.62 263 GLY B CA 1
ATOM 5257 C C . GLY B 1 263 ? 16.766 -2.541 7.102 1 93.62 263 GLY B C 1
ATOM 5258 O O . GLY B 1 263 ? 17.172 -3.658 6.785 1 93.62 263 GLY B O 1
ATOM 5259 N N . GLN B 1 264 ? 15.68 -2.262 7.773 1 89.81 264 GLN B N 1
ATOM 5260 C CA . GLN B 1 264 ? 14.922 -3.373 8.336 1 89.81 264 GLN B CA 1
ATOM 5261 C C . G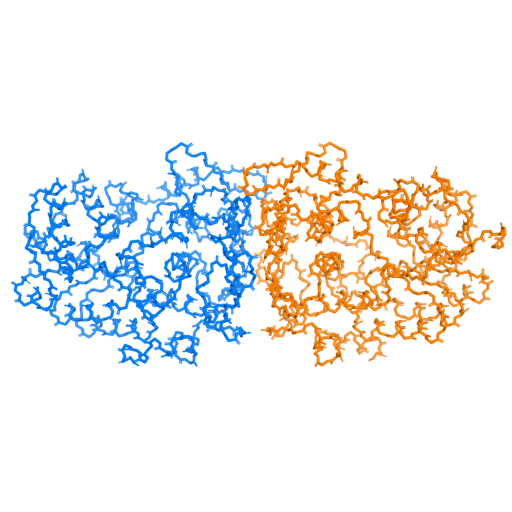LN B 1 264 ? 14.008 -4.004 7.289 1 89.81 264 GLN B C 1
ATOM 5263 O O . GLN B 1 264 ? 13.391 -3.299 6.488 1 89.81 264 GLN B O 1
ATOM 5268 N N . SER B 1 265 ? 13.961 -5.359 7.297 1 88.94 265 SER B N 1
ATOM 5269 C CA . SER B 1 265 ? 12.992 -6.07 6.465 1 88.94 265 SER B CA 1
ATOM 5270 C C . SER B 1 265 ? 11.594 -5.98 7.055 1 88.94 265 SER B C 1
ATOM 5272 O O . SER B 1 265 ? 11.422 -5.93 8.273 1 88.94 265 SER B O 1
ATOM 5274 N N . HIS B 1 266 ? 10.648 -5.969 6.195 1 87.56 266 HIS B N 1
ATOM 5275 C CA . HIS B 1 266 ? 9.258 -5.926 6.613 1 87.56 266 HIS B CA 1
ATOM 5276 C C . HIS B 1 266 ? 8.422 -6.945 5.844 1 87.56 266 HIS B C 1
ATOM 5278 O O . HIS B 1 266 ? 8.656 -7.176 4.656 1 87.56 266 HIS B O 1
ATOM 5284 N N . CYS B 1 267 ? 7.527 -7.594 6.492 1 87 267 CYS B N 1
ATOM 5285 C CA . CYS B 1 267 ? 6.512 -8.469 5.918 1 87 267 CYS B CA 1
ATOM 5286 C C . CYS B 1 267 ? 5.168 -8.266 6.605 1 87 267 CYS B C 1
ATOM 5288 O O . CYS B 1 267 ? 5.023 -8.555 7.793 1 87 267 CYS B O 1
ATOM 5290 N N . ASN B 1 268 ? 4.246 -7.785 5.934 1 87.56 268 ASN B N 1
ATOM 5291 C CA . ASN B 1 268 ? 2.896 -7.559 6.438 1 87.56 268 ASN B CA 1
ATOM 5292 C C . ASN B 1 268 ? 1.842 -7.914 5.395 1 87.56 268 ASN B C 1
ATOM 5294 O O . ASN B 1 268 ? 1.632 -7.164 4.441 1 87.56 268 ASN B O 1
ATOM 5298 N N . VAL B 1 269 ? 1.244 -9.016 5.586 1 90.94 269 VAL B N 1
ATOM 5299 C CA . VAL B 1 269 ? 0.145 -9.461 4.738 1 90.94 269 VAL B CA 1
ATOM 5300 C C . VAL B 1 269 ? -1.158 -9.453 5.531 1 90.94 269 VAL B C 1
ATOM 5302 O O . VAL B 1 269 ? -1.306 -10.203 6.5 1 90.94 269 VAL B O 1
ATOM 5305 N N . VAL B 1 270 ? -2.088 -8.656 5.09 1 93.69 270 VAL B N 1
ATOM 5306 C CA . VAL B 1 270 ? -3.322 -8.5 5.852 1 93.69 270 VAL B CA 1
ATOM 5307 C C . VAL B 1 270 ? -4.523 -8.609 4.914 1 93.69 270 VAL B C 1
ATOM 5309 O O . VAL B 1 270 ? -4.535 -8.008 3.838 1 93.69 270 VAL B O 1
ATOM 5312 N N . PHE B 1 271 ? -5.496 -9.398 5.277 1 96.38 271 PHE B N 1
ATOM 5313 C CA . PHE B 1 271 ? -6.824 -9.422 4.676 1 96.38 271 PHE B CA 1
ATOM 5314 C C . PHE B 1 271 ? -7.887 -9.047 5.703 1 96.38 271 PHE B C 1
ATOM 5316 O O . PHE B 1 271 ? -7.867 -9.539 6.836 1 96.38 271 PHE B O 1
ATOM 5323 N N . HIS B 1 272 ? -8.773 -8.164 5.305 1 97.56 272 HIS B N 1
ATOM 5324 C CA . HIS B 1 272 ? -9.922 -7.848 6.148 1 97.56 272 HIS B CA 1
ATOM 5325 C C . HIS B 1 272 ? -11.219 -8.352 5.523 1 97.56 272 HIS B C 1
ATOM 5327 O O . HIS B 1 272 ? -11.492 -8.086 4.355 1 97.56 272 HIS B O 1
ATOM 5333 N N . GLY B 1 273 ? -11.953 -9.078 6.301 1 97.81 273 GLY B N 1
ATOM 5334 C CA . GLY B 1 273 ? -13.328 -9.414 5.969 1 97.81 273 GLY B CA 1
ATOM 5335 C C . GLY B 1 273 ? -14.344 -8.688 6.824 1 97.81 273 GLY B C 1
ATOM 5336 O O . GLY B 1 273 ? -13.984 -7.918 7.715 1 97.81 273 GLY B O 1
ATOM 5337 N N . SER B 1 274 ? -15.617 -8.914 6.59 1 97.31 274 SER B N 1
ATOM 5338 C CA . SER B 1 274 ? -16.703 -8.172 7.234 1 97.31 274 SER B CA 1
ATOM 5339 C C . SER B 1 274 ? -16.844 -8.562 8.703 1 97.31 274 SER B C 1
ATOM 5341 O O . SER B 1 274 ? -17.531 -7.891 9.461 1 97.31 274 SER B O 1
ATOM 5343 N N . LYS B 1 275 ? -16.156 -9.656 9.125 1 97.25 275 LYS B N 1
ATOM 5344 C CA . LYS B 1 275 ? -16.312 -10.117 10.5 1 97.25 275 LYS B CA 1
ATOM 5345 C C . LYS B 1 275 ? -14.961 -10.32 11.18 1 97.25 275 LYS B C 1
ATOM 5347 O O . LYS B 1 275 ? -14.883 -10.898 12.266 1 97.25 275 LYS B O 1
ATOM 5352 N N . GLY B 1 276 ? -13.883 -9.922 10.555 1 97.5 276 GLY B N 1
ATOM 5353 C CA . GLY B 1 276 ? -12.562 -10.133 11.117 1 97.5 276 GLY B CA 1
ATOM 5354 C C . GLY B 1 276 ? -11.445 -9.945 10.109 1 97.5 276 GLY B C 1
ATOM 5355 O O . GLY B 1 276 ? -11.656 -9.375 9.039 1 97.5 276 GLY B O 1
ATOM 5356 N N . SER B 1 277 ? -10.203 -10.359 10.539 1 97.12 277 SER B N 1
ATOM 5357 C CA . SER B 1 277 ? -9.039 -10.164 9.68 1 97.12 277 SER B CA 1
ATOM 5358 C C . SER B 1 277 ? -8.047 -11.312 9.828 1 97.12 277 SER B C 1
ATOM 5360 O O . SER B 1 277 ? -8.07 -12.039 10.82 1 97.12 277 SER B O 1
ATOM 5362 N N . LEU B 1 278 ? -7.293 -11.539 8.781 1 95.81 278 LEU B N 1
ATOM 5363 C CA . LEU B 1 278 ? -6.102 -12.383 8.758 1 95.81 278 LEU B CA 1
ATOM 5364 C C . LEU B 1 278 ? -4.84 -11.531 8.633 1 95.81 278 LEU B C 1
ATOM 5366 O O . LEU B 1 278 ? -4.773 -10.633 7.789 1 95.81 278 LEU B O 1
ATOM 5370 N N . GLU B 1 279 ? -3.863 -11.797 9.445 1 92.19 279 GLU B N 1
ATOM 5371 C CA . GLU B 1 279 ? -2.555 -11.164 9.336 1 92.19 279 GLU B CA 1
ATOM 5372 C C . GLU B 1 279 ? -1.434 -12.195 9.344 1 92.19 279 GLU B C 1
ATOM 5374 O O . GLU B 1 279 ? -1.463 -13.148 10.125 1 92.19 279 GLU B O 1
ATOM 5379 N N . ASP B 1 280 ? -0.5 -12.062 8.469 1 88 280 ASP B N 1
ATOM 5380 C CA . ASP B 1 280 ? 0.73 -12.844 8.438 1 88 280 ASP B CA 1
ATOM 5381 C C . ASP B 1 280 ? 1.957 -11.938 8.359 1 88 280 ASP B C 1
ATOM 5383 O O . ASP B 1 280 ? 2.158 -11.242 7.359 1 88 280 ASP B O 1
ATOM 5387 N N . THR B 1 281 ? 2.781 -11.906 9.383 1 78.88 281 THR B N 1
ATOM 5388 C CA . THR B 1 281 ? 3.969 -11.062 9.445 1 78.88 281 THR B CA 1
ATOM 5389 C C . THR B 1 281 ? 5.238 -11.906 9.406 1 78.88 281 THR B C 1
ATOM 5391 O O . THR B 1 281 ? 6.305 -11.453 9.836 1 78.88 281 THR B O 1
ATOM 5394 N N . THR B 1 282 ? 5.066 -13.102 9.062 1 66.88 282 THR B N 1
ATOM 5395 C CA . THR B 1 282 ? 6.203 -14.016 9.062 1 66.88 282 THR B CA 1
ATOM 5396 C C . THR B 1 282 ? 7.223 -13.617 8 1 66.88 282 THR B C 1
ATOM 5398 O O . THR B 1 282 ? 6.863 -13.391 6.848 1 66.88 282 THR B O 1
ATOM 5401 N N . ASP B 1 283 ? 8.453 -13.047 8.492 1 59.94 283 ASP B N 1
ATOM 5402 C CA . ASP B 1 283 ? 9.547 -12.742 7.566 1 59.94 283 ASP B CA 1
ATOM 5403 C C . ASP B 1 283 ? 10.125 -14.023 6.965 1 59.94 283 ASP B C 1
ATOM 5405 O O . ASP B 1 283 ? 10.695 -14.852 7.68 1 59.94 283 ASP B O 1
ATOM 5409 N N . SER B 1 284 ? 9.695 -14.594 5.91 1 51.62 284 SER B N 1
ATOM 5410 C CA . SER B 1 284 ? 10.445 -15.711 5.332 1 51.62 284 SER B CA 1
ATOM 5411 C C . SER B 1 284 ? 11.398 -15.234 4.246 1 51.62 284 SER B C 1
ATOM 5413 O O . SER B 1 284 ? 10.977 -14.586 3.285 1 51.62 284 SER B O 1
ATOM 5415 N N . ARG B 1 285 ? 12.664 -14.688 4.652 1 44.66 285 ARG B N 1
ATOM 5416 C CA . ARG B 1 285 ? 13.695 -14.156 3.773 1 44.66 285 ARG B CA 1
ATOM 5417 C C . ARG B 1 285 ? 13.391 -14.469 2.314 1 44.66 285 ARG B C 1
ATOM 5419 O O . ARG B 1 285 ? 13.82 -13.742 1.414 1 44.66 285 ARG B O 1
ATOM 5426 N N . PHE B 1 286 ? 13.414 -15.664 1.836 1 39.88 286 PHE B N 1
ATOM 5427 C CA . PHE B 1 286 ? 13.477 -16.094 0.442 1 39.88 286 PHE B CA 1
ATOM 5428 C C . PHE B 1 286 ? 12.086 -16.312 -0.125 1 39.88 286 PHE B C 1
ATOM 5430 O O . PHE B 1 286 ? 11.938 -16.703 -1.286 1 39.88 286 PHE B O 1
ATOM 5437 N N . ARG B 1 287 ? 11.031 -16.047 0.525 1 44.25 287 ARG B N 1
ATOM 5438 C CA . ARG B 1 287 ? 9.852 -16.547 -0.181 1 44.25 287 ARG B CA 1
ATOM 5439 C C . ARG B 1 287 ? 8.852 -15.414 -0.439 1 44.25 287 ARG B C 1
ATOM 5441 O O . ARG B 1 287 ? 8.68 -14.523 0.398 1 44.25 287 ARG B O 1
ATOM 5448 N N . ILE B 1 288 ? 8.797 -14.539 -1.651 1 44.31 288 ILE B N 1
ATOM 5449 C CA . ILE B 1 288 ? 8.07 -13.469 -2.33 1 44.31 288 ILE B CA 1
ATOM 5450 C C . ILE B 1 288 ? 6.707 -13.281 -1.679 1 44.31 288 ILE B C 1
ATOM 5452 O O . ILE B 1 288 ? 5.984 -12.328 -1.999 1 44.31 288 ILE B O 1
ATOM 5456 N N . PHE B 1 289 ? 5.793 -13.734 -0.952 1 46.56 289 PHE B N 1
ATOM 5457 C CA . PHE B 1 289 ? 5.168 -13.57 0.354 1 46.56 289 PHE B CA 1
ATOM 5458 C C . PHE B 1 289 ? 4.301 -14.773 0.698 1 46.56 289 PHE B C 1
ATOM 5460 O O . PHE B 1 289 ? 3.607 -15.312 -0.167 1 46.56 289 PHE B O 1
ATOM 5467 N N . HIS B 1 290 ? 4.371 -15.578 1.8 1 47.88 290 HIS B N 1
ATOM 5468 C CA . HIS B 1 290 ? 4.145 -16.938 2.303 1 47.88 290 HIS B CA 1
ATOM 5469 C C . HIS B 1 290 ? 2.674 -17.156 2.65 1 47.88 290 HIS B C 1
ATOM 5471 O O . HIS B 1 290 ? 2.154 -18.25 2.5 1 47.88 290 HIS B O 1
ATOM 5477 N N . LEU B 1 291 ? 1.869 -16.969 3.156 1 42.72 291 LEU B N 1
ATOM 5478 C CA . LEU B 1 291 ? 1.342 -17.094 4.512 1 42.72 291 LEU B CA 1
ATOM 5479 C C . LEU B 1 291 ? 1.416 -18.531 4.992 1 42.72 291 LEU B C 1
ATOM 5481 O O . LEU B 1 291 ? 1.551 -18.797 6.191 1 42.72 291 LEU B O 1
ATOM 5485 N N . PHE B 1 292 ? 1.696 -20.016 4.762 1 41.66 292 PHE B N 1
ATOM 5486 C CA . PHE B 1 292 ? 2.17 -20.891 5.824 1 41.66 292 PHE B CA 1
ATOM 5487 C C . PHE B 1 292 ? 3.379 -21.703 5.363 1 41.66 292 PHE B C 1
ATOM 5489 O O . PHE B 1 292 ? 3.311 -22.422 4.363 1 41.66 292 PHE B O 1
ATOM 5496 N N . GLU B 1 293 ? 4.73 -21.234 4.664 1 47.41 293 GLU B N 1
ATOM 5497 C CA . GLU B 1 293 ? 5.605 -22.391 4.789 1 47.41 293 GLU B CA 1
ATOM 5498 C C . GLU B 1 293 ? 6.555 -22.25 5.977 1 47.41 293 GLU B C 1
ATOM 5500 O O . GLU B 1 293 ? 7.176 -21.188 6.152 1 47.41 293 GLU B O 1
ATOM 5505 N N . ARG B 1 294 ? 6.391 -22.891 7.207 1 50.84 294 ARG B N 1
ATOM 5506 C CA . ARG B 1 294 ? 7.152 -22.906 8.453 1 50.84 294 ARG B CA 1
ATOM 5507 C C . ARG B 1 294 ? 8.422 -23.734 8.312 1 50.84 294 ARG B C 1
ATOM 5509 O O . ARG B 1 294 ? 8.375 -24.859 7.809 1 50.84 294 ARG B O 1
ATOM 5516 N N . LYS B 1 295 ? 9.555 -22.906 8.148 1 49.78 295 LYS B N 1
ATOM 5517 C CA . LYS B 1 295 ? 10.656 -23.797 8.516 1 49.78 295 LYS B CA 1
ATOM 5518 C C . LYS B 1 295 ? 10.516 -24.297 9.953 1 49.78 295 LYS B C 1
ATOM 5520 O O . LYS B 1 295 ? 9.93 -23.609 10.789 1 49.78 295 LYS B O 1
ATOM 5525 N N . PRO B 1 296 ? 10.992 -25.359 10.117 1 46.31 296 PRO B N 1
ATOM 5526 C CA . PRO B 1 296 ? 11.039 -25.828 11.508 1 46.31 296 PRO B CA 1
ATOM 5527 C C . PRO B 1 296 ? 11.703 -24.812 12.445 1 46.31 296 PRO B C 1
ATOM 5529 O O . PRO B 1 296 ? 12.758 -24.266 12.125 1 46.31 296 PRO B O 1
ATOM 5532 N N . GLY B 1 297 ? 10.953 -24.281 13.43 1 50.97 297 GLY B N 1
ATOM 5533 C CA . GLY B 1 297 ? 11.508 -23.406 14.445 1 50.97 297 GLY B CA 1
ATOM 5534 C C . GLY B 1 297 ? 11.117 -21.953 14.266 1 50.97 297 GLY B C 1
ATOM 5535 O O . GLY B 1 297 ? 11.383 -21.109 15.125 1 50.97 297 GLY B O 1
ATOM 5536 N N . GLN B 1 298 ? 10.586 -21.766 13.055 1 55.69 298 GLN B N 1
ATOM 5537 C CA . GLN B 1 298 ? 10.211 -20.359 12.875 1 55.69 298 GLN B CA 1
ATOM 5538 C C . GLN B 1 298 ? 8.875 -20.062 13.555 1 55.69 298 GLN B C 1
ATOM 5540 O O . GLN B 1 298 ? 7.945 -20.859 13.492 1 55.69 298 GLN B O 1
ATOM 5545 N N . ARG B 1 299 ? 9.055 -19.203 14.391 1 52.69 299 ARG B N 1
ATOM 5546 C CA . ARG B 1 299 ? 7.859 -18.781 15.109 1 52.69 299 ARG B CA 1
ATOM 5547 C C . ARG B 1 299 ? 6.809 -18.234 14.141 1 52.69 299 ARG B C 1
ATOM 5549 O O . ARG B 1 299 ? 7.141 -17.516 13.203 1 52.69 299 ARG B O 1
ATOM 5556 N N . GLU B 1 300 ? 5.637 -18.922 14.227 1 60.25 300 GLU B N 1
ATOM 5557 C CA . GLU B 1 300 ? 4.469 -18.406 13.516 1 60.25 300 GLU B CA 1
ATOM 5558 C C . GLU B 1 300 ? 4.215 -16.938 13.844 1 60.25 300 GLU B C 1
ATOM 5560 O O . GLU B 1 300 ? 4.223 -16.547 15.016 1 60.25 300 GLU B O 1
ATOM 5565 N N . SER B 1 301 ? 4.273 -16.109 12.727 1 73.5 301 SER B N 1
ATOM 5566 C CA . SER B 1 301 ? 3.975 -14.719 13.039 1 73.5 301 SER B CA 1
ATOM 5567 C C . SER B 1 301 ? 2.762 -14.227 12.258 1 73.5 301 SER B C 1
ATOM 5569 O O . SER B 1 301 ? 2.902 -13.484 11.281 1 73.5 301 SER B O 1
ATOM 5571 N N . GLY B 1 302 ? 1.528 -15.031 12.453 1 84.31 302 GLY B N 1
ATOM 5572 C CA . GLY B 1 302 ? 0.25 -14.609 11.898 1 84.31 302 GLY B CA 1
ATOM 5573 C C . GLY B 1 302 ? -0.934 -15.023 12.758 1 84.31 302 GLY B C 1
ATOM 5574 O O . GLY B 1 302 ? -0.795 -15.852 13.656 1 84.31 302 GLY B O 1
ATOM 5575 N N . ARG B 1 303 ? -2.01 -14.391 12.586 1 92.25 303 ARG B N 1
ATOM 5576 C CA . ARG B 1 303 ? -3.213 -14.688 13.359 1 92.25 303 ARG B CA 1
ATOM 5577 C C . ARG B 1 303 ? -4.469 -14.289 12.594 1 92.25 303 ARG B C 1
ATOM 5579 O O . ARG B 1 303 ? -4.41 -13.453 11.688 1 92.25 303 ARG B O 1
ATOM 5586 N N . VAL B 1 304 ? -5.492 -14.906 12.969 1 96.12 304 VAL B N 1
ATOM 5587 C CA . VAL B 1 304 ? -6.836 -14.5 12.578 1 96.12 304 VAL B CA 1
ATOM 5588 C C . VAL B 1 304 ? -7.551 -13.875 13.773 1 96.12 304 VAL B C 1
ATOM 5590 O O . VAL B 1 304 ? -7.57 -14.453 14.867 1 96.12 304 VAL B O 1
ATOM 5593 N N . THR B 1 305 ? -8.047 -12.719 13.625 1 97.12 305 THR B N 1
ATOM 5594 C CA . THR B 1 305 ? -8.742 -12 14.688 1 97.12 305 THR B CA 1
ATOM 5595 C C . THR B 1 305 ? -10.18 -11.688 14.281 1 97.12 305 THR B C 1
ATOM 5597 O O . THR B 1 305 ? -10.406 -11.039 13.25 1 97.12 305 THR B O 1
ATOM 5600 N N . LEU B 1 306 ? -11.133 -12.078 15.07 1 97.38 306 LEU B N 1
ATOM 5601 C CA . LEU B 1 306 ? -12.547 -11.805 14.82 1 97.38 306 LEU B CA 1
ATOM 5602 C C . LEU B 1 306 ? -12.984 -10.531 15.531 1 97.38 306 LEU B C 1
ATOM 5604 O O . LEU B 1 306 ? -12.297 -10.047 16.438 1 97.38 306 LEU B O 1
ATOM 5608 N N . ASP B 1 307 ? -14.086 -9.984 15.172 1 92.62 307 ASP B N 1
ATOM 5609 C CA . ASP B 1 307 ? -14.578 -8.711 15.703 1 92.62 307 ASP B CA 1
ATOM 5610 C C . ASP B 1 307 ? -14.898 -8.82 17.188 1 92.62 307 ASP B C 1
ATOM 5612 O O . ASP B 1 307 ? -14.859 -7.828 17.906 1 92.62 307 ASP B O 1
ATOM 5616 N N . ASP B 1 308 ? -15.242 -9.961 17.578 1 91.62 308 ASP B N 1
ATOM 5617 C CA . ASP B 1 308 ? -15.594 -10.133 18.984 1 91.62 308 ASP B CA 1
ATOM 5618 C C . ASP B 1 308 ? -14.352 -10.32 19.859 1 91.62 308 ASP B C 1
ATOM 5620 O O . ASP B 1 308 ? -14.461 -10.562 21.062 1 91.62 308 ASP B O 1
ATOM 5624 N N . GLY B 1 309 ? -13.203 -10.289 19.203 1 92.44 309 GLY B N 1
ATOM 5625 C CA . GLY B 1 309 ? -11.953 -10.359 19.938 1 92.44 309 GLY B CA 1
ATOM 5626 C C . GLY B 1 309 ? -11.328 -11.742 19.938 1 92.44 309 GLY B C 1
ATOM 5627 O O . GLY B 1 309 ? -10.18 -11.914 20.344 1 92.44 309 GLY B O 1
ATOM 5628 N N . THR B 1 310 ? -12.07 -12.773 19.469 1 96.94 310 THR B N 1
ATOM 5629 C CA . THR B 1 310 ? -11.523 -14.117 19.375 1 96.94 310 THR B CA 1
ATOM 5630 C C . THR B 1 310 ? -10.344 -14.148 18.406 1 96.94 310 THR B C 1
ATOM 5632 O O . THR B 1 310 ? -10.406 -13.539 17.328 1 96.94 310 THR B O 1
ATOM 5635 N N . THR B 1 311 ? -9.297 -14.883 18.797 1 96.75 311 THR B N 1
ATOM 5636 C CA . THR B 1 311 ? -8.133 -15 17.922 1 96.75 311 THR B CA 1
ATOM 5637 C C . THR B 1 311 ? -7.773 -16.469 17.703 1 96.75 311 THR B C 1
ATOM 5639 O O . THR B 1 311 ? -7.992 -17.312 18.562 1 96.75 311 THR B O 1
ATOM 5642 N N . TYR B 1 312 ? -7.301 -16.781 16.547 1 96.38 312 TYR B N 1
ATOM 5643 C CA . TYR B 1 312 ? -6.777 -18.078 16.172 1 96.38 312 TYR B CA 1
ATOM 5644 C C . TYR B 1 312 ? -5.375 -17.969 15.586 1 96.38 312 TYR B C 1
ATOM 5646 O O . TYR B 1 312 ? -5.094 -17.047 14.82 1 96.38 312 TYR B O 1
ATOM 5654 N N . THR B 1 313 ? -4.5 -18.875 15.984 1 92.38 313 THR B N 1
ATOM 5655 C CA . THR B 1 313 ? -3.232 -18.969 15.273 1 92.38 313 THR B CA 1
ATOM 5656 C C . THR B 1 313 ? -3.447 -19.516 13.859 1 92.38 313 THR B C 1
ATOM 5658 O O . THR B 1 313 ? -4.488 -20.094 13.562 1 92.38 313 THR B O 1
ATOM 5661 N N . LEU B 1 314 ? -2.488 -19.328 13 1 90.06 314 LEU B N 1
ATOM 5662 C CA . LEU B 1 314 ? -2.605 -19.828 11.641 1 90.06 314 LEU B CA 1
ATOM 5663 C C . LEU B 1 314 ? -2.65 -21.359 11.633 1 90.06 314 LEU B C 1
ATOM 5665 O O . LEU B 1 314 ? -3.342 -21.953 10.805 1 90.06 314 LEU B O 1
ATOM 5669 N N . ALA B 1 315 ? -1.951 -21.969 12.547 1 89.75 315 ALA B N 1
ATOM 5670 C CA . ALA B 1 315 ? -1.975 -23.438 12.68 1 89.75 315 ALA B CA 1
ATOM 5671 C C . ALA B 1 315 ? -3.377 -23.922 13.016 1 89.75 315 ALA B C 1
ATOM 5673 O O . ALA B 1 315 ? -3.836 -24.938 12.469 1 89.75 315 ALA B O 1
ATOM 5674 N N . GLN B 1 316 ? -4.031 -23.219 13.906 1 94.75 316 GLN B N 1
ATOM 5675 C CA . GLN B 1 316 ? -5.391 -23.578 14.281 1 94.75 316 GLN B CA 1
ATOM 5676 C C . GLN B 1 316 ? -6.348 -23.438 13.102 1 94.75 316 GLN B C 1
ATOM 5678 O O . GLN B 1 316 ? -7.219 -24.297 12.906 1 94.75 316 GLN B O 1
ATOM 5683 N N . VAL B 1 317 ? -6.18 -22.422 12.359 1 95.38 317 VAL B N 1
ATOM 5684 C CA . VAL B 1 317 ? -7.039 -22.203 11.203 1 95.38 317 VAL B CA 1
ATOM 5685 C C . VAL B 1 317 ? -6.801 -23.297 10.164 1 95.38 317 VAL B C 1
ATOM 5687 O O . VAL B 1 317 ? -7.746 -23.781 9.547 1 95.38 317 VAL B O 1
ATOM 5690 N N . GLU B 1 318 ? -5.559 -23.656 9.969 1 93.88 318 GLU B N 1
ATOM 5691 C CA . GLU B 1 318 ? -5.254 -24.75 9.047 1 93.88 318 GLU B CA 1
ATOM 5692 C C . GLU B 1 318 ? -5.891 -26.062 9.508 1 93.88 318 GLU B C 1
ATOM 5694 O O . GLU B 1 318 ? -6.391 -26.828 8.688 1 93.88 318 GLU B O 1
ATOM 5699 N N . GLU B 1 319 ? -5.867 -26.297 10.797 1 96.31 319 GLU B N 1
ATOM 5700 C CA . GLU B 1 319 ? -6.512 -27.484 11.344 1 96.31 319 GLU B CA 1
ATOM 5701 C C . GLU B 1 319 ? -8.008 -27.484 11.055 1 96.31 319 GLU B C 1
ATOM 5703 O O . GLU B 1 319 ? -8.578 -28.531 10.727 1 96.31 319 GLU B O 1
ATOM 5708 N N . MET B 1 320 ? -8.578 -26.344 11.219 1 97.75 320 MET B N 1
ATOM 5709 C CA . MET B 1 320 ? -10 -26.219 10.914 1 97.75 320 MET B CA 1
ATOM 5710 C C . MET B 1 320 ? -10.273 -26.531 9.445 1 97.75 320 MET B C 1
ATOM 5712 O O . MET B 1 320 ? -11.234 -27.234 9.125 1 97.75 320 MET B O 1
ATOM 5716 N N . TYR B 1 321 ? -9.414 -26 8.602 1 97.38 321 TYR B N 1
ATOM 5717 C CA . TYR B 1 321 ? -9.555 -26.281 7.172 1 97.38 321 TYR B CA 1
ATOM 5718 C C . TYR B 1 321 ? -9.453 -27.766 6.887 1 97.38 321 TYR B C 1
ATOM 5720 O O . TYR B 1 321 ? -10.328 -28.344 6.242 1 97.38 321 TYR B O 1
ATOM 5728 N N . ARG B 1 322 ? -8.43 -28.406 7.367 1 97.06 322 ARG B N 1
ATOM 5729 C CA . ARG B 1 322 ? -8.219 -29.828 7.133 1 97.06 322 ARG B CA 1
ATOM 5730 C C . ARG B 1 322 ? -9.391 -30.656 7.652 1 97.06 322 ARG B C 1
ATOM 5732 O O . ARG B 1 322 ? -9.789 -31.625 7.023 1 97.06 322 ARG B O 1
ATOM 5739 N N . ALA B 1 323 ? -9.93 -30.234 8.773 1 98 323 ALA B N 1
ATOM 5740 C CA . ALA B 1 323 ? -11.055 -30.938 9.375 1 98 323 ALA B CA 1
ATOM 5741 C C . ALA B 1 323 ? -12.32 -30.781 8.531 1 98 323 ALA B C 1
ATOM 5743 O O . ALA B 1 323 ? -13.242 -31.578 8.633 1 98 323 ALA B O 1
ATOM 5744 N N . SER B 1 324 ? -12.32 -29.734 7.746 1 98.19 324 SER B N 1
ATOM 5745 C CA . SER B 1 324 ? -13.508 -29.469 6.934 1 98.19 324 SER B CA 1
ATOM 5746 C C . SER B 1 324 ? -13.516 -30.312 5.672 1 98.19 324 SER B C 1
ATOM 5748 O O . SER B 1 324 ? -14.539 -30.422 4.988 1 98.19 324 SER B O 1
ATOM 5750 N N . LEU B 1 325 ? -12.422 -30.969 5.297 1 98.12 325 LEU B N 1
ATOM 5751 C CA . LEU B 1 325 ? -12.297 -31.734 4.07 1 98.12 325 LEU B CA 1
ATOM 5752 C C . LEU B 1 325 ? -12.805 -33.156 4.277 1 98.12 325 LEU B C 1
ATOM 5754 O O . LEU B 1 325 ? -12.531 -33.781 5.312 1 98.12 325 LEU B O 1
ATOM 5758 N N . SER B 1 326 ? -13.523 -33.719 3.309 1 98.19 326 SER B N 1
ATOM 5759 C CA . SER B 1 326 ? -13.781 -35.156 3.287 1 98.19 326 SER B CA 1
ATOM 5760 C C . SER B 1 326 ? -12.5 -35.969 3.008 1 98.19 326 SER B C 1
ATOM 5762 O O . SER B 1 326 ? -11.531 -35.406 2.49 1 98.19 326 SER B O 1
ATOM 5764 N N . PRO B 1 327 ? -12.461 -37.188 3.305 1 97 327 PRO B N 1
ATOM 5765 C CA . PRO B 1 327 ? -11.289 -38 2.99 1 97 327 PRO B CA 1
ATOM 5766 C C . PRO B 1 327 ? -10.938 -37.969 1.505 1 97 327 PRO B C 1
ATOM 5768 O O . PRO B 1 327 ? -9.758 -37.938 1.149 1 97 327 PRO B O 1
ATOM 5771 N N . GLU B 1 328 ? -11.93 -38 0.69 1 97 328 GLU B N 1
ATOM 5772 C CA . GLU B 1 328 ? -11.711 -37.969 -0.753 1 97 328 GLU B CA 1
ATOM 5773 C C . GLU B 1 328 ? -11.086 -36.625 -1.188 1 97 328 GLU B C 1
ATOM 5775 O O . GLU B 1 328 ? -10.156 -36.625 -1.998 1 97 328 GLU B O 1
ATOM 5780 N N . GLU B 1 329 ? -11.586 -35.562 -0.604 1 97.31 329 GLU B N 1
ATOM 5781 C CA . GLU B 1 329 ? -11.039 -34.25 -0.916 1 97.31 329 GLU B CA 1
ATOM 5782 C C . GLU B 1 329 ? -9.602 -34.094 -0.421 1 97.31 329 GLU B C 1
ATOM 5784 O O . GLU B 1 329 ? -8.742 -33.562 -1.123 1 97.31 329 GLU B O 1
ATOM 5789 N N . ALA B 1 330 ? -9.383 -34.562 0.761 1 97.69 330 ALA B N 1
ATOM 5790 C CA . ALA B 1 330 ? -8.047 -34.5 1.339 1 97.69 330 ALA B CA 1
ATOM 5791 C C . ALA B 1 330 ? -7.043 -35.25 0.471 1 97.69 330 ALA B C 1
ATOM 5793 O O . ALA B 1 330 ? -5.934 -34.781 0.236 1 97.69 330 ALA B O 1
ATOM 5794 N N . GLN B 1 331 ? -7.441 -36.406 0.016 1 96.69 331 GLN B N 1
ATOM 5795 C CA . GLN B 1 331 ? -6.566 -37.188 -0.838 1 96.69 331 GLN B CA 1
ATOM 5796 C C . GLN B 1 331 ? -6.336 -36.5 -2.182 1 96.69 331 GLN B C 1
ATOM 5798 O O . GLN B 1 331 ? -5.238 -36.562 -2.738 1 96.69 331 GLN B O 1
ATOM 5803 N N . ARG B 1 332 ? -7.336 -35.875 -2.686 1 96.75 332 ARG B N 1
ATOM 5804 C CA . ARG B 1 332 ? -7.23 -35.188 -3.967 1 96.75 332 ARG B CA 1
ATOM 5805 C C . ARG B 1 332 ? -6.316 -33.969 -3.861 1 96.75 332 ARG B C 1
ATOM 5807 O O . ARG B 1 332 ? -5.488 -33.719 -4.742 1 96.75 332 ARG B O 1
ATOM 5814 N N . LEU B 1 333 ? -6.461 -33.25 -2.732 1 97.69 333 LEU B N 1
ATOM 5815 C CA . LEU B 1 333 ? -5.754 -31.984 -2.572 1 97.69 333 LEU B CA 1
ATOM 5816 C C . LEU B 1 333 ? -4.359 -32.219 -1.992 1 97.69 333 LEU B C 1
ATOM 5818 O O . LEU B 1 333 ? -3.434 -31.453 -2.283 1 97.69 333 LEU B O 1
ATOM 5822 N N . PHE B 1 334 ? -4.242 -33.25 -1.176 1 97.5 334 PHE B N 1
ATOM 5823 C CA . PHE B 1 334 ? -2.998 -33.594 -0.502 1 97.5 334 PHE B CA 1
ATOM 5824 C C . PHE B 1 334 ? -2.721 -35.094 -0.612 1 97.5 334 PHE B C 1
ATOM 5826 O O . PHE B 1 334 ? -2.723 -35.781 0.394 1 97.5 334 PHE B O 1
ATOM 5833 N N . PRO B 1 335 ? -2.357 -35.5 -1.829 1 97.81 335 PRO B N 1
ATOM 5834 C CA . PRO B 1 335 ? -2.193 -36.938 -2.037 1 97.81 335 PRO B CA 1
ATOM 5835 C C . PRO B 1 335 ? -1.13 -37.531 -1.128 1 97.81 335 PRO B C 1
ATOM 5837 O O . PRO B 1 335 ? -0.004 -37.031 -1.065 1 97.81 335 PRO B O 1
ATOM 5840 N N . GLY B 1 336 ? -1.562 -38.656 -0.433 1 97.06 336 GLY B N 1
ATOM 5841 C CA . GLY B 1 336 ? -0.66 -39.312 0.484 1 97.06 336 GLY B CA 1
ATOM 5842 C C . GLY B 1 336 ? -0.21 -38.438 1.637 1 97.06 336 GLY B C 1
ATOM 5843 O O . GLY B 1 336 ? 0.84 -38.688 2.234 1 97.06 336 GLY B O 1
ATOM 5844 N N . GLY B 1 337 ? -0.834 -37.312 1.803 1 96.31 337 GLY B N 1
ATOM 5845 C CA . GLY B 1 337 ? -0.473 -36.375 2.869 1 96.31 337 GLY B CA 1
ATOM 5846 C C . GLY B 1 337 ? 0.596 -35.375 2.459 1 96.31 337 GLY B C 1
ATOM 5847 O O . GLY B 1 337 ? 1.21 -34.75 3.312 1 96.31 337 GLY B O 1
ATOM 5848 N N . ALA B 1 338 ? 0.826 -35.25 1.153 1 95.5 338 ALA B N 1
ATOM 5849 C CA . ALA B 1 338 ? 1.847 -34.344 0.661 1 95.5 338 ALA B CA 1
ATOM 5850 C C . ALA B 1 338 ? 1.487 -32.875 0.993 1 95.5 338 ALA B C 1
ATOM 5852 O O . ALA B 1 338 ? 0.321 -32.5 0.909 1 95.5 338 ALA B O 1
ATOM 5853 N N . ASP B 1 339 ? 2.518 -32.062 1.337 1 91.69 339 ASP B N 1
ATOM 5854 C CA . ASP B 1 339 ? 2.301 -30.641 1.616 1 91.69 339 ASP B CA 1
ATOM 5855 C C . ASP B 1 339 ? 3.201 -29.766 0.748 1 91.69 339 ASP B C 1
ATOM 5857 O O . ASP B 1 339 ? 3.123 -28.531 0.805 1 91.69 339 ASP B O 1
ATOM 5861 N N . ASP B 1 340 ? 4.027 -30.391 -0.019 1 93.25 340 ASP B N 1
ATOM 5862 C CA . ASP B 1 340 ? 4.875 -29.688 -0.98 1 93.25 340 ASP B CA 1
ATOM 5863 C C . ASP B 1 340 ? 4.125 -29.422 -2.281 1 93.25 340 ASP B C 1
ATOM 5865 O O . ASP B 1 340 ? 3.654 -30.344 -2.939 1 93.25 340 ASP B O 1
ATOM 5869 N N . GLY B 1 341 ? 4.047 -28.172 -2.664 1 94.81 341 GLY B N 1
ATOM 5870 C CA . GLY B 1 341 ? 3.303 -27.766 -3.846 1 94.81 341 GLY B CA 1
ATOM 5871 C C . GLY B 1 341 ? 3.812 -28.422 -5.121 1 94.81 341 GLY B C 1
ATOM 5872 O O . GLY B 1 341 ? 3.033 -28.703 -6.035 1 94.81 341 GLY B O 1
ATOM 5873 N N . PHE B 1 342 ? 5.105 -28.703 -5.168 1 96.56 342 PHE B N 1
ATOM 5874 C CA . PHE B 1 342 ? 5.684 -29.359 -6.336 1 96.56 342 PHE B CA 1
ATOM 5875 C C . PHE B 1 342 ? 5.211 -30.812 -6.43 1 96.56 342 PHE B C 1
ATOM 5877 O O . PHE B 1 342 ? 4.852 -31.281 -7.512 1 96.56 342 PHE B O 1
ATOM 5884 N N . ALA B 1 343 ? 5.184 -31.484 -5.324 1 97.56 343 ALA B N 1
ATOM 5885 C CA . ALA B 1 343 ? 4.711 -32.875 -5.309 1 97.56 343 ALA B CA 1
ATOM 5886 C C . ALA B 1 343 ? 3.236 -32.938 -5.695 1 97.56 343 ALA B C 1
ATOM 5888 O O . ALA B 1 343 ? 2.84 -33.812 -6.488 1 97.56 343 ALA B O 1
ATOM 5889 N N . ILE B 1 344 ? 2.518 -32 -5.18 1 97.88 344 ILE B N 1
ATOM 5890 C CA . ILE B 1 344 ? 1.075 -32 -5.395 1 97.88 344 ILE B CA 1
ATOM 5891 C C . ILE B 1 344 ? 0.774 -31.766 -6.871 1 97.88 344 ILE B C 1
ATOM 5893 O O . ILE B 1 344 ? -0.049 -32.469 -7.465 1 97.88 344 ILE B O 1
ATOM 5897 N N . GLU B 1 345 ? 1.471 -30.812 -7.488 1 98 345 GLU B N 1
ATOM 5898 C CA . GLU B 1 345 ? 1.175 -30.5 -8.883 1 98 345 GLU B CA 1
ATOM 5899 C C . GLU B 1 345 ? 1.646 -31.625 -9.812 1 98 345 GLU B C 1
ATOM 5901 O O . GLU B 1 345 ? 1 -31.906 -10.82 1 98 345 GLU B O 1
ATOM 5906 N N . ILE B 1 346 ? 2.742 -32.25 -9.492 1 98.5 346 ILE B N 1
ATOM 5907 C CA . ILE B 1 346 ? 3.24 -33.344 -10.297 1 98.5 346 ILE B CA 1
ATOM 5908 C C . ILE B 1 346 ? 2.277 -34.531 -10.195 1 98.5 346 ILE B C 1
ATOM 5910 O O . ILE B 1 346 ? 1.948 -35.156 -11.203 1 98.5 346 ILE B O 1
ATOM 5914 N N . TRP B 1 347 ? 1.801 -34.812 -9.008 1 98.62 347 TRP B N 1
ATOM 5915 C CA . TRP B 1 347 ? 0.873 -35.906 -8.836 1 98.62 347 TRP B CA 1
ATOM 5916 C C . TRP B 1 347 ? -0.441 -35.656 -9.562 1 98.62 347 TRP B C 1
ATOM 5918 O O . TRP B 1 347 ? -1.02 -36.562 -10.172 1 98.62 347 TRP B O 1
ATOM 5928 N N . GLU B 1 348 ? -0.909 -34.438 -9.461 1 98.56 348 GLU B N 1
ATOM 5929 C CA . GLU B 1 348 ? -2.1 -34.062 -10.227 1 98.56 348 GLU B CA 1
ATOM 5930 C C . GLU B 1 348 ? -1.918 -34.375 -11.711 1 98.56 348 GLU B C 1
ATOM 5932 O O . GLU B 1 348 ? -2.824 -34.906 -12.359 1 98.56 348 GLU B O 1
ATOM 5937 N N . PHE B 1 349 ? -0.783 -34.031 -12.195 1 98.56 349 PHE B N 1
ATOM 5938 C CA . PHE B 1 349 ? -0.483 -34.281 -13.602 1 98.56 349 PHE B CA 1
ATOM 5939 C C . PHE B 1 349 ? -0.522 -35.781 -13.898 1 98.56 349 PHE B C 1
ATOM 5941 O O . PHE B 1 349 ? -1.104 -36.188 -14.906 1 98.56 349 PHE B O 1
ATOM 5948 N N . ILE B 1 350 ? 0.036 -36.594 -13.023 1 98.31 350 ILE B N 1
ATOM 5949 C CA . ILE B 1 350 ? 0.048 -38.062 -13.172 1 98.31 350 ILE B CA 1
ATOM 5950 C C . ILE B 1 350 ? -1.385 -38.594 -13.188 1 98.31 350 ILE B C 1
ATOM 5952 O O . ILE B 1 350 ? -1.75 -39.375 -14.039 1 98.31 350 ILE B O 1
ATOM 5956 N N . GLU B 1 351 ? -2.172 -38.062 -12.305 1 98 351 GLU B N 1
ATOM 5957 C CA . GLU B 1 351 ? -3.561 -38.531 -12.234 1 98 351 GLU B CA 1
ATOM 5958 C C . GLU B 1 351 ? -4.336 -38.125 -13.484 1 98 351 GLU B C 1
ATOM 5960 O O . GLU B 1 351 ? -5.227 -38.844 -13.93 1 98 351 GLU B O 1
ATOM 5965 N N . LEU B 1 352 ? -4 -36.969 -14.008 1 98.25 352 LEU B N 1
ATOM 5966 C CA . LEU B 1 352 ? -4.613 -36.562 -15.266 1 98.25 352 LEU B CA 1
ATOM 5967 C C . LEU B 1 352 ? -4.277 -37.531 -16.391 1 98.25 352 LEU B C 1
ATOM 5969 O O . LEU B 1 352 ? -5.16 -37.938 -17.156 1 98.25 352 LEU B O 1
ATOM 5973 N N . LEU B 1 353 ? -3.033 -37.969 -16.453 1 97.88 353 LEU B N 1
ATOM 5974 C CA . LEU B 1 353 ? -2.582 -38.875 -17.484 1 97.88 353 LEU B CA 1
ATOM 5975 C C . LEU B 1 353 ? -3.211 -40.25 -17.312 1 97.88 353 LEU B C 1
ATOM 5977 O O . LEU B 1 353 ? -3.418 -41 -18.281 1 97.88 353 LEU B O 1
ATOM 5981 N N . GLN B 1 354 ? -3.572 -40.531 -16.062 1 96.44 354 GLN B N 1
ATOM 5982 C CA . GLN B 1 354 ? -4.172 -41.844 -15.734 1 96.44 354 GLN B CA 1
ATOM 5983 C C . GLN B 1 354 ? -5.688 -41.812 -15.914 1 96.44 354 GLN B C 1
ATOM 5985 O O . GLN B 1 354 ? -6.363 -42.812 -15.727 1 96.44 354 GLN B O 1
ATOM 5990 N N . GLY B 1 355 ? -6.219 -40.688 -16.156 1 96.06 355 GLY B N 1
ATOM 5991 C CA . GLY B 1 355 ? -7.648 -40.531 -16.359 1 96.06 355 GLY B CA 1
ATOM 5992 C C . GLY B 1 355 ? -8.43 -40.406 -15.062 1 96.06 355 GLY B C 1
ATOM 5993 O O . GLY B 1 355 ? -9.656 -40.562 -15.055 1 96.06 355 GLY B O 1
ATOM 5994 N N . LYS B 1 356 ? -7.75 -40.125 -14.047 1 96.12 356 LYS B N 1
ATOM 5995 C CA . LYS B 1 356 ? -8.398 -40.062 -12.742 1 96.12 356 LYS B CA 1
ATOM 5996 C C . LYS B 1 356 ? -8.883 -38.625 -12.461 1 96.12 356 LYS B C 1
ATOM 5998 O O . LYS B 1 356 ? -9.633 -38.406 -11.508 1 96.12 356 LYS B O 1
ATOM 6003 N N . ARG B 1 357 ? -8.375 -37.688 -13.234 1 95.81 357 ARG B N 1
ATOM 6004 C CA . ARG B 1 357 ? -8.828 -36.312 -13.211 1 95.81 357 ARG B CA 1
ATOM 6005 C C . ARG B 1 357 ? -9.195 -35.812 -14.617 1 95.81 357 ARG B C 1
ATOM 6007 O O . ARG B 1 357 ? -8.625 -36.281 -15.602 1 95.81 357 ARG B O 1
ATOM 6014 N N . THR B 1 358 ? -10.094 -34.906 -14.664 1 94.12 358 THR B N 1
ATOM 6015 C CA . THR B 1 358 ? -10.586 -34.5 -15.969 1 94.12 358 THR B CA 1
ATOM 6016 C C . THR B 1 358 ? -9.93 -33.188 -16.406 1 94.12 358 THR B C 1
ATOM 6018 O O . THR B 1 358 ? -9.836 -32.906 -17.609 1 94.12 358 THR B O 1
ATOM 6021 N N . ARG B 1 359 ? -9.594 -32.375 -15.469 1 95.81 359 ARG B N 1
ATOM 6022 C CA . ARG B 1 359 ? -8.969 -31.094 -15.805 1 95.81 359 ARG B CA 1
ATOM 6023 C C . ARG B 1 359 ? -7.945 -30.703 -14.742 1 95.81 359 ARG B C 1
ATOM 6025 O O . ARG B 1 359 ? -8.094 -31.031 -13.57 1 95.81 359 ARG B O 1
ATOM 6032 N N . PRO B 1 360 ? -6.91 -30.016 -15.227 1 97.69 360 PRO B N 1
ATOM 6033 C CA . PRO B 1 360 ? -5.957 -29.516 -14.234 1 97.69 360 PRO B CA 1
ATOM 6034 C C . PRO B 1 360 ? -6.531 -28.375 -13.398 1 97.69 360 PRO B C 1
ATOM 6036 O O . PRO B 1 360 ? -7.418 -27.656 -13.852 1 97.69 360 PRO B O 1
ATOM 6039 N N . GLU B 1 361 ? -6.016 -28.219 -12.203 1 97.62 361 GLU B N 1
ATOM 6040 C CA . GLU B 1 361 ? -6.387 -27.078 -11.367 1 97.62 361 GLU B CA 1
ATOM 6041 C C . GLU B 1 361 ? -6.016 -25.766 -12.031 1 97.62 361 GLU B C 1
ATOM 6043 O O . GLU B 1 361 ? -6.77 -24.781 -11.961 1 97.62 361 GLU B O 1
ATOM 6048 N N . VAL B 1 362 ? -4.848 -25.719 -12.664 1 98.38 362 VAL B N 1
ATOM 6049 C CA . VAL B 1 362 ? -4.418 -24.562 -13.445 1 98.38 362 VAL B CA 1
ATOM 6050 C C . VAL B 1 362 ? -4.18 -24.984 -14.898 1 98.38 362 VAL B C 1
ATOM 6052 O O . VAL B 1 362 ? -3.078 -25.406 -15.258 1 98.38 362 VAL B O 1
ATOM 6055 N N . ASP B 1 363 ? -5.184 -24.844 -15.648 1 98 363 ASP B N 1
ATOM 6056 C CA . ASP B 1 363 ? -5.027 -25.109 -17.078 1 98 363 ASP B CA 1
ATOM 6057 C C . ASP B 1 363 ? -4.422 -23.906 -17.797 1 98 363 ASP B C 1
ATOM 6059 O O . ASP B 1 363 ? -3.992 -22.938 -17.156 1 98 363 ASP B O 1
ATOM 6063 N N . ALA B 1 364 ? -4.352 -24.016 -19.062 1 97.75 364 ALA B N 1
ATOM 6064 C CA . ALA B 1 364 ? -3.695 -22.984 -19.859 1 97.75 364 ALA B CA 1
ATOM 6065 C C . ALA B 1 364 ? -4.383 -21.641 -19.688 1 97.75 364 ALA B C 1
ATOM 6067 O O . ALA B 1 364 ? -3.719 -20.609 -19.516 1 97.75 364 ALA B O 1
ATOM 6068 N N . TRP B 1 365 ? -5.68 -21.625 -19.641 1 97.06 365 TRP B N 1
ATOM 6069 C CA . TRP B 1 365 ? -6.418 -20.375 -19.578 1 97.06 365 TRP B CA 1
ATOM 6070 C C . TRP B 1 365 ? -6.32 -19.734 -18.203 1 97.06 365 TRP B C 1
ATOM 6072 O O . TRP B 1 365 ? -6.238 -18.516 -18.062 1 97.06 365 TRP B O 1
ATOM 6082 N N . GLU B 1 366 ? -6.355 -20.547 -17.172 1 97.31 366 GLU B N 1
ATOM 6083 C CA . GLU B 1 366 ? -6.121 -20.031 -15.828 1 97.31 366 GLU B CA 1
ATOM 6084 C C . GLU B 1 366 ? -4.719 -19.438 -15.695 1 97.31 366 GLU B C 1
ATOM 6086 O O . GLU B 1 366 ? -4.539 -18.391 -15.094 1 97.31 366 GLU B O 1
ATOM 6091 N N . GLY B 1 367 ? -3.754 -20.156 -16.234 1 98.06 367 GLY B N 1
ATOM 6092 C CA . GLY B 1 367 ? -2.4 -19.625 -16.25 1 98.06 367 GLY B CA 1
ATOM 6093 C C . GLY B 1 367 ? -2.275 -18.312 -17 1 98.06 367 GLY B C 1
ATOM 6094 O O . GLY B 1 367 ? -1.539 -17.422 -16.594 1 98.06 367 GLY B O 1
ATOM 6095 N N . LEU B 1 368 ? -3.004 -18.219 -18.094 1 98 368 LEU B N 1
ATOM 6096 C CA . LEU B 1 368 ? -2.973 -17.031 -18.938 1 98 368 LEU B CA 1
ATOM 6097 C C . LEU B 1 368 ? -3.561 -15.836 -18.203 1 98 368 LEU B C 1
ATOM 6099 O O . LEU B 1 368 ? -3.059 -14.711 -18.328 1 98 368 LEU B O 1
ATOM 6103 N N . ARG B 1 369 ? -4.613 -16.062 -17.469 1 98.19 369 ARG B N 1
ATOM 6104 C CA . ARG B 1 369 ? -5.234 -14.969 -16.703 1 98.19 369 ARG B CA 1
ATOM 6105 C C . ARG B 1 369 ? -4.285 -14.438 -15.641 1 98.19 369 ARG B C 1
ATOM 6107 O O . ARG B 1 369 ? -4.227 -13.227 -15.406 1 98.19 369 ARG B O 1
ATOM 6114 N N . SER B 1 370 ? -3.545 -15.305 -14.969 1 98 370 SER B N 1
ATOM 6115 C CA . SER B 1 370 ? -2.553 -14.859 -14 1 98 370 SER B CA 1
ATOM 6116 C C . SER B 1 370 ? -1.412 -14.109 -14.672 1 98 370 SER B C 1
ATOM 6118 O O . SER B 1 370 ? -0.917 -13.109 -14.141 1 98 370 SER B O 1
ATOM 6120 N N . LEU B 1 371 ? -1.011 -14.578 -15.844 1 98.31 371 LEU B N 1
ATOM 6121 C CA . LEU B 1 371 ? 0.003 -13.875 -16.625 1 98.31 371 LEU B CA 1
ATOM 6122 C C . LEU B 1 371 ? -0.484 -12.484 -17.016 1 98.31 371 LEU B C 1
ATOM 6124 O O . LEU B 1 371 ? 0.27 -11.508 -16.922 1 98.31 371 LEU B O 1
ATOM 6128 N N . ALA B 1 372 ? -1.741 -12.398 -17.422 1 98.69 372 ALA B N 1
ATOM 6129 C CA . ALA B 1 372 ? -2.316 -11.125 -17.844 1 98.69 372 ALA B CA 1
ATOM 6130 C C . ALA B 1 372 ? -2.252 -10.102 -16.719 1 98.69 372 ALA B C 1
ATOM 6132 O O . ALA B 1 372 ? -2.035 -8.914 -16.969 1 98.69 372 ALA B O 1
ATOM 6133 N N . LEU B 1 373 ? -2.469 -10.539 -15.523 1 98.56 373 LEU B N 1
ATOM 6134 C CA . LEU B 1 373 ? -2.355 -9.625 -14.391 1 98.56 373 LEU B CA 1
ATOM 6135 C C . LEU B 1 373 ? -0.93 -9.109 -14.25 1 98.56 373 LEU B C 1
ATOM 6137 O O . LEU B 1 373 ? -0.716 -7.902 -14.102 1 98.56 373 LEU B O 1
ATOM 6141 N N . GLY B 1 374 ? 0.069 -10 -14.266 1 97.81 374 GLY B N 1
ATOM 6142 C CA . GLY B 1 374 ? 1.456 -9.562 -14.227 1 97.81 374 GLY B CA 1
ATOM 6143 C C . GLY B 1 374 ? 1.809 -8.602 -15.352 1 97.81 374 GLY B C 1
ATOM 6144 O O . GLY B 1 374 ? 2.438 -7.57 -15.109 1 97.81 374 GLY B O 1
ATOM 6145 N N . ASP B 1 375 ? 1.359 -8.953 -16.562 1 98.25 375 ASP B N 1
ATOM 6146 C CA . ASP B 1 375 ? 1.636 -8.117 -17.734 1 98.25 375 ASP B CA 1
ATOM 6147 C C . ASP B 1 375 ? 0.93 -6.766 -17.625 1 98.25 375 ASP B C 1
ATOM 6149 O O . ASP B 1 375 ? 1.449 -5.746 -18.078 1 98.25 375 ASP B O 1
ATOM 6153 N N . ALA B 1 376 ? -0.27 -6.781 -17.062 1 98.75 376 ALA B N 1
ATOM 6154 C CA . ALA B 1 376 ? -0.984 -5.527 -16.844 1 98.75 376 ALA B CA 1
ATOM 6155 C C . ALA B 1 376 ? -0.226 -4.625 -15.867 1 98.75 376 ALA B C 1
ATOM 6157 O O . ALA B 1 376 ? -0.201 -3.404 -16.031 1 98.75 376 ALA B O 1
ATOM 6158 N N . ILE B 1 377 ? 0.366 -5.188 -14.867 1 98.44 377 ILE B N 1
ATOM 6159 C CA . ILE B 1 377 ? 1.165 -4.441 -13.898 1 98.44 377 ILE B CA 1
ATOM 6160 C C . ILE B 1 377 ? 2.348 -3.785 -14.609 1 98.44 377 ILE B C 1
ATOM 6162 O O . ILE B 1 377 ? 2.604 -2.592 -14.43 1 98.44 377 ILE B O 1
ATOM 6166 N N . TYR B 1 378 ? 3.035 -4.547 -15.469 1 97.38 378 TYR B N 1
ATOM 6167 C CA . TYR B 1 378 ? 4.129 -3.982 -16.25 1 97.38 378 TYR B CA 1
ATOM 6168 C C . TYR B 1 378 ? 3.623 -2.885 -17.188 1 97.38 378 TYR B C 1
ATOM 6170 O O . TYR B 1 378 ? 4.23 -1.815 -17.281 1 97.38 378 TYR B O 1
ATOM 6178 N N . GLU B 1 379 ? 2.533 -3.219 -17.875 1 97.81 379 GLU B N 1
ATOM 6179 C CA . GLU B 1 379 ? 1.966 -2.252 -18.812 1 97.81 379 GLU B CA 1
ATOM 6180 C C . GLU B 1 379 ? 1.66 -0.927 -18.109 1 97.81 379 GLU B C 1
ATOM 6182 O O . GLU B 1 379 ? 1.979 0.142 -18.641 1 97.81 379 GLU B O 1
ATOM 6187 N N . SER B 1 380 ? 1.069 -0.997 -16.969 1 98.31 380 SER B N 1
ATOM 6188 C CA . SER B 1 380 ? 0.722 0.19 -16.188 1 98.31 380 SER B CA 1
ATOM 6189 C C . SER B 1 380 ? 1.967 0.978 -15.805 1 98.31 380 SER B C 1
ATOM 6191 O O . SER B 1 380 ? 2.025 2.193 -15.992 1 98.31 380 SER B O 1
ATOM 6193 N N . ALA B 1 381 ? 2.955 0.332 -15.258 1 97 381 ALA B N 1
ATOM 6194 C CA . ALA B 1 381 ? 4.184 0.989 -14.82 1 97 381 ALA B CA 1
ATOM 6195 C C . ALA B 1 381 ? 4.906 1.639 -15.992 1 97 381 ALA B C 1
ATOM 6197 O O . ALA B 1 381 ? 5.527 2.693 -15.844 1 97 381 ALA B O 1
ATOM 6198 N N . TYR B 1 382 ? 4.84 1.059 -17.141 1 95.44 382 TYR B N 1
ATOM 6199 C CA . TYR B 1 382 ? 5.59 1.524 -18.312 1 95.44 382 TYR B CA 1
ATOM 6200 C C . TYR B 1 382 ? 4.859 2.668 -19 1 95.44 382 TYR B C 1
ATOM 6202 O O . TYR B 1 382 ? 5.492 3.588 -19.531 1 95.44 382 TYR B O 1
ATOM 6210 N N . THR B 1 383 ? 3.547 2.604 -19.031 1 96.25 383 THR B N 1
ATOM 6211 C CA . THR B 1 383 ? 2.789 3.615 -19.766 1 96.25 383 THR B CA 1
ATOM 6212 C C . THR B 1 383 ? 2.363 4.746 -18.828 1 96.25 383 THR B C 1
ATOM 6214 O O . THR B 1 383 ? 2.021 5.84 -19.297 1 96.25 383 THR B O 1
ATOM 6217 N N . GLY B 1 384 ? 2.314 4.445 -17.531 1 96.38 384 GLY B N 1
ATOM 6218 C CA . GLY B 1 384 ? 1.834 5.426 -16.578 1 96.38 384 GLY B CA 1
ATOM 6219 C C . GLY B 1 384 ? 0.32 5.48 -16.484 1 96.38 384 GLY B C 1
ATOM 6220 O O . GLY B 1 384 ? -0.238 6.383 -15.859 1 96.38 384 GLY B O 1
ATOM 6221 N N . ASP B 1 385 ? -0.355 4.5 -17.109 1 97.81 385 ASP B N 1
ATOM 6222 C CA . ASP B 1 385 ? -1.812 4.496 -17.172 1 97.81 385 ASP B CA 1
ATOM 6223 C C . ASP B 1 385 ? -2.412 3.498 -16.188 1 97.81 385 ASP B C 1
ATOM 6225 O O . ASP B 1 385 ? -1.737 2.559 -15.766 1 97.81 385 ASP B O 1
ATOM 6229 N N . VAL B 1 386 ? -3.615 3.787 -15.828 1 98.75 386 VAL B N 1
ATOM 6230 C CA . VAL B 1 386 ? -4.438 2.713 -15.273 1 98.75 386 VAL B CA 1
ATOM 6231 C C . VAL B 1 386 ? -4.73 1.68 -16.359 1 98.75 386 VAL B C 1
ATOM 6233 O O . VAL B 1 386 ? -5.133 2.033 -17.469 1 98.75 386 VAL B O 1
ATOM 6236 N N . VAL B 1 387 ? -4.547 0.388 -16.031 1 98.88 387 VAL B N 1
ATOM 6237 C CA . VAL B 1 387 ? -4.664 -0.626 -17.078 1 98.88 387 VAL B CA 1
ATOM 6238 C C . VAL B 1 387 ? -5.711 -1.664 -16.672 1 98.88 387 VAL B C 1
ATOM 6240 O O . VAL B 1 387 ? -5.625 -2.252 -15.586 1 98.88 387 VAL B O 1
ATOM 6243 N N . TYR B 1 388 ? -6.688 -1.876 -17.516 1 98.88 388 TYR B N 1
ATOM 6244 C CA . TYR B 1 388 ? -7.637 -2.969 -17.344 1 98.88 388 TYR B CA 1
ATOM 6245 C C . TYR B 1 388 ? -7.02 -4.301 -17.75 1 98.88 388 TYR B C 1
ATOM 6247 O O . TYR B 1 388 ? -6.469 -4.426 -18.844 1 98.88 388 TYR B O 1
ATOM 6255 N N . VAL B 1 389 ? -7.109 -5.27 -16.906 1 98.88 389 VAL B N 1
ATOM 6256 C CA . VAL B 1 389 ? -6.453 -6.551 -17.141 1 98.88 389 VAL B CA 1
ATOM 6257 C C . VAL B 1 389 ? -7.016 -7.195 -18.406 1 98.88 389 VAL B C 1
ATOM 6259 O O . VAL B 1 389 ? -6.273 -7.801 -19.188 1 98.88 389 VAL B O 1
ATOM 6262 N N . GLU B 1 390 ? -8.273 -7.039 -18.656 1 98.62 390 GLU B N 1
ATOM 6263 C CA . GLU B 1 390 ? -8.93 -7.605 -19.828 1 98.62 390 GLU B CA 1
ATOM 6264 C C . GLU B 1 390 ? -8.328 -7.047 -21.109 1 98.62 390 GLU B C 1
ATOM 6266 O O . GLU B 1 390 ? -8.242 -7.754 -22.125 1 98.62 390 GLU B O 1
ATOM 6271 N N . ASP B 1 391 ? -7.945 -5.777 -21.094 1 98.81 391 ASP B N 1
ATOM 6272 C CA . ASP B 1 391 ? -7.352 -5.172 -22.281 1 98.81 391 ASP B CA 1
ATOM 6273 C C . ASP B 1 391 ? -6.008 -5.812 -22.609 1 98.81 391 ASP B C 1
ATOM 6275 O O . ASP B 1 391 ? -5.621 -5.895 -23.781 1 98.81 391 ASP B O 1
ATOM 6279 N N . VAL B 1 392 ? -5.332 -6.227 -21.609 1 98.69 392 VAL B N 1
ATOM 6280 C CA . VAL B 1 392 ? -4.066 -6.926 -21.812 1 98.69 392 VAL B CA 1
ATOM 6281 C C . VAL B 1 392 ? -4.336 -8.352 -22.281 1 98.69 392 VAL B C 1
ATOM 6283 O O . VAL B 1 392 ? -3.723 -8.82 -23.25 1 98.69 392 VAL B O 1
ATOM 6286 N N . LEU B 1 393 ? -5.262 -8.992 -21.641 1 98.25 393 LEU B N 1
ATOM 6287 C CA . LEU B 1 393 ? -5.609 -10.375 -21.953 1 98.25 393 LEU B CA 1
ATOM 6288 C C . LEU B 1 393 ? -6.078 -10.492 -23.406 1 98.25 393 LEU B C 1
ATOM 6290 O O . LEU B 1 393 ? -5.766 -11.477 -24.078 1 98.25 393 LEU B O 1
ATOM 6294 N N . THR B 1 394 ? -6.777 -9.484 -23.953 1 97.75 394 THR B N 1
ATOM 6295 C CA . THR B 1 394 ? -7.352 -9.531 -25.297 1 97.75 394 THR B CA 1
ATOM 6296 C C . THR B 1 394 ? -6.371 -8.984 -26.328 1 97.75 394 THR B C 1
ATOM 6298 O O . THR B 1 394 ? -6.613 -9.07 -27.531 1 97.75 394 THR B O 1
ATOM 6301 N N . GLY B 1 395 ? -5.348 -8.359 -25.859 1 96.5 395 GLY B N 1
ATOM 6302 C CA . GLY B 1 395 ? -4.348 -7.82 -26.766 1 96.5 395 GLY B CA 1
ATOM 6303 C C . GLY B 1 395 ? -4.605 -6.371 -27.141 1 96.5 395 GLY B C 1
ATOM 6304 O O . GLY B 1 395 ? -3.877 -5.797 -27.953 1 96.5 395 GLY B O 1
ATOM 6305 N N . LYS B 1 396 ? -5.633 -5.746 -26.562 1 97.62 396 LYS B N 1
ATOM 6306 C CA . LYS B 1 396 ? -5.918 -4.336 -26.828 1 97.62 396 LYS B CA 1
ATOM 6307 C C . LYS B 1 396 ? -4.789 -3.447 -26.312 1 97.62 396 LYS B C 1
ATOM 6309 O O . LYS B 1 396 ? -4.508 -2.396 -26.891 1 97.62 396 LYS B O 1
ATOM 6314 N N . ARG B 1 397 ? -4.168 -3.85 -25.219 1 97.56 397 ARG B N 1
ATOM 6315 C CA . ARG B 1 397 ? -2.992 -3.184 -24.672 1 97.56 397 ARG B CA 1
ATOM 6316 C C . ARG B 1 397 ? -1.799 -4.133 -24.609 1 97.56 397 ARG B C 1
ATOM 6318 O O . ARG B 1 397 ? -1.938 -5.297 -24.234 1 97.56 397 ARG B O 1
ATOM 6325 N N . GLY B 1 398 ? -0.618 -3.684 -25.047 1 97.44 398 GLY B N 1
ATOM 6326 C CA . GLY B 1 398 ? 0.539 -4.566 -25.062 1 97.44 398 GLY B CA 1
ATOM 6327 C C . GLY B 1 398 ? 1.839 -3.842 -25.359 1 97.44 398 GLY B C 1
ATOM 6328 O O . GLY B 1 398 ? 2.752 -4.414 -25.953 1 97.44 398 GLY B O 1
ATOM 6329 N N . THR B 1 399 ? 1.924 -2.521 -25 1 96.62 399 THR B N 1
ATOM 6330 C CA . THR B 1 399 ? 3.117 -1.725 -25.266 1 96.62 399 THR B CA 1
ATOM 6331 C C . THR B 1 399 ? 4.348 -2.371 -24.641 1 96.62 399 THR B C 1
ATOM 6333 O O . THR B 1 399 ? 5.402 -2.463 -25.266 1 96.62 399 THR B O 1
ATOM 6336 N N . PHE B 1 400 ? 4.242 -2.855 -23.438 1 95.44 400 PHE B N 1
ATOM 6337 C CA . PHE B 1 400 ? 5.359 -3.465 -22.734 1 95.44 400 PHE B CA 1
ATOM 6338 C C . PHE B 1 400 ? 5.781 -4.766 -23.406 1 95.44 400 PHE B C 1
ATOM 6340 O O . PHE B 1 400 ? 6.973 -5.066 -23.484 1 95.44 400 PHE B O 1
ATOM 6347 N N . GLN B 1 401 ? 4.828 -5.547 -23.922 1 96.75 401 GLN B N 1
ATOM 6348 C CA . GLN B 1 401 ? 5.078 -6.887 -24.438 1 96.75 401 GLN B CA 1
ATOM 6349 C C . GLN B 1 401 ? 5.551 -6.832 -25.891 1 96.75 401 GLN B C 1
ATOM 6351 O O . GLN B 1 401 ? 6.113 -7.805 -26.391 1 96.75 401 GLN B O 1
ATOM 6356 N N . ALA B 1 402 ? 5.352 -5.758 -26.578 1 97.38 402 ALA B N 1
ATOM 6357 C CA . ALA B 1 402 ? 5.531 -5.664 -28.031 1 97.38 402 ALA B CA 1
ATOM 6358 C C . ALA B 1 402 ? 6.949 -6.055 -28.438 1 97.38 402 ALA B C 1
ATOM 6360 O O . ALA B 1 402 ? 7.141 -6.883 -29.328 1 97.38 402 ALA B O 1
ATOM 6361 N N . PRO B 1 403 ? 7.984 -5.469 -27.797 1 96 403 PRO B N 1
ATOM 6362 C CA . PRO B 1 403 ? 9.336 -5.855 -28.188 1 96 403 PRO B CA 1
ATOM 6363 C C . PRO B 1 403 ? 9.617 -7.34 -27.969 1 96 403 PRO B C 1
ATOM 6365 O O . PRO B 1 403 ? 10.398 -7.945 -28.703 1 96 403 PRO B O 1
ATOM 6368 N N . ILE B 1 404 ? 9.031 -7.922 -26.984 1 96.62 404 ILE B N 1
ATOM 6369 C CA . ILE B 1 404 ? 9.211 -9.344 -26.688 1 96.62 404 ILE B CA 1
ATOM 6370 C C . ILE B 1 404 ? 8.531 -10.18 -27.766 1 96.62 404 ILE B C 1
ATOM 6372 O O . ILE B 1 404 ? 9.117 -11.141 -28.266 1 96.62 404 ILE B O 1
ATOM 6376 N N . ASP B 1 405 ? 7.328 -9.812 -28.141 1 97.81 405 ASP B N 1
ATOM 6377 C CA . ASP B 1 405 ? 6.602 -10.492 -29.203 1 97.81 405 ASP B CA 1
ATOM 6378 C C . ASP B 1 405 ? 7.395 -10.461 -30.516 1 97.81 405 ASP B C 1
ATOM 6380 O O . ASP B 1 405 ? 7.484 -11.469 -31.219 1 97.81 405 ASP B O 1
ATOM 6384 N N . GLU B 1 406 ? 7.895 -9.305 -30.766 1 97.88 406 GLU B N 1
ATOM 6385 C CA . GLU B 1 406 ? 8.695 -9.156 -31.984 1 97.88 406 GLU B CA 1
ATOM 6386 C C . GLU B 1 406 ? 9.914 -10.078 -31.953 1 97.88 406 GLU B C 1
ATOM 6388 O O . GLU B 1 406 ? 10.203 -10.758 -32.938 1 97.88 406 GLU B O 1
ATOM 6393 N N . HIS B 1 407 ? 10.547 -10.141 -30.859 1 97.12 407 HIS B N 1
ATOM 6394 C CA . HIS B 1 407 ? 11.742 -10.961 -30.703 1 97.12 407 HIS B CA 1
ATOM 6395 C C . HIS B 1 407 ? 11.445 -12.43 -30.969 1 97.12 407 HIS B C 1
ATOM 6397 O O . HIS B 1 407 ? 12.234 -13.125 -31.609 1 97.12 407 HIS B O 1
ATOM 6403 N N . TRP B 1 408 ? 10.281 -12.922 -30.547 1 96.88 408 TRP B N 1
ATOM 6404 C CA . TRP B 1 408 ? 9.969 -14.352 -30.609 1 96.88 408 TRP B CA 1
ATOM 6405 C C . TRP B 1 408 ? 9.07 -14.664 -31.797 1 96.88 408 TRP B C 1
ATOM 6407 O O . TRP B 1 408 ? 8.594 -15.797 -31.938 1 96.88 408 TRP B O 1
ATOM 6417 N N . GLY B 1 409 ? 8.836 -13.664 -32.625 1 96.88 409 GLY B N 1
ATOM 6418 C CA . GLY B 1 409 ? 8.039 -13.852 -33.812 1 96.88 409 GLY B CA 1
ATOM 6419 C C . GLY B 1 409 ? 6.59 -14.211 -33.531 1 96.88 409 GLY B C 1
ATOM 6420 O O . GLY B 1 409 ? 6.02 -15.086 -34.156 1 96.88 409 GLY B O 1
ATOM 6421 N N . LEU B 1 410 ? 6.051 -13.602 -32.594 1 95.62 410 LEU B N 1
ATOM 6422 C CA . LEU B 1 410 ? 4.688 -13.883 -32.156 1 95.62 410 LEU B CA 1
ATOM 6423 C C . LEU B 1 410 ? 3.717 -12.844 -32.688 1 95.62 410 LEU B C 1
ATOM 6425 O O . LEU B 1 410 ? 4.082 -11.68 -32.875 1 95.62 410 LEU B O 1
#

Organism: NCBI:txid1204385

Secondary structure (DSSP, 8-state):
--SSPEEEEEE--SHHHHHHHHHHHHHHHTT--SEEEEEEE-SSHHHHHHHHHHHHHHHS--PEEES-HHHHHHH---SEEEE---GGGHHHHHHHHHHTT-EEEEESSS-SSHHHHHHHHHHHHHHT--EEEE--GGGSHHHHHHHHHHHTS-TT-SEEEEEEEEE-PPPTTTTSS---GGGGGGG-HHHHSSSTTTTTHHHHHHHHHHHH--EEEEEEEEEB-TTSS-B-TTTS--SEEEEEEEETTS-EEEEEEESS--SS-EEEEEEEETTEEEEE----TT-TT-SS---TTPPP-EEEEETTS-EEEHHHHHHHHHHHS-HHHHHHHSGGG---HHHHHHHHHHHHHTTS-SS-SS-HHHHHHHHHHHHHHHHHHHH-S-EEHHHHHTTS--TTTHHHHHHHT-/--SSPEEEEEE--SHHHHHHHHHHHHHHHTT---EEEEEEE-SSHHHHHHHHHHHHHHHS--PEEES-HHHHHHH---SEEEE---GGGHHHHHHHHHHTT-EEEEESSS-SSHHHHHHHHHHHHHHT--EEEE--GGGSHHHHHHHHHHHTS-TT-SEEEEEEEEE-PPPTTTTSS---GGGGGGG-HHHHSSSTTTTTHHHHHHHHHHHH--EEEEEEEEEB-TTSS-B-TTTS--SEEEEEEEETTS-EEEEEEESS--SS-EEEEEEEETTEEEEE----TTSSS-SS---TTPPP-EEEEETTS-EEEHHHHHHHHHHHS-HHHHHHHSGGG---HHHHHHHHHHHHHTTS-SS-SS-HHHHHHHHHHHHHHHHHHHH-S-EEHHHHHTTS--TTTHHHHHHHT-

Foldseek 3Di:
DPPAAAEEAEEDQDDVVLVLLVLVLVCVVLVNGRHDHAEYEALDQVSQVVSQVVNCVRVNDGHHYYNDVVVVLVPDDHQAYEYPDFQACQLVSLLVQLVSVHAYEYEPQSHLALVSLVSNQVSCVVSVHFYHYQQLQCLFLLLVLLQCVAPPPCQQAHWAEKEWAWADAADPPDPPDPDDPSCVLQQPCLRRSAHCCRVQVLSVLLSVCSRRNAWFWKAKAFFDCLVVDTHACVVGGTQWMKMWTQRPVRYIYIHTGGNHDDDDIWTWIKIHHPFWIKIFTQCPVPHSDPSPDDDVPGDTDMWIATPVGDIDGSVRSSVVVCVVDDPVRCCLSQPSNNRGSSSNQVSQVSCVSVVNDPHYPQGSVSSSSSVLVSQSNVQNNVVVDIGTSVCRSVVVGAPSCVVSCVVSVD/DPPAAAEEAEEDQDDVVLVLLVLVLVCVVLVNGRHDHAEYEALDQVSQVVSQVVNCVRVNDGHHYYNDVVVVLVPDDHQAYEYPDFQACQLVSLLVQLVSVHAYEYEPQNHLALVSLVSNQVSCVVSVHFYHYQQLQCLFLLLVLLLCVAPPPCQQAHWAEKEWAWADAADPPDPPDDDDPSCVLQQPCLRRSAHCCRVQVLSVLLSVCSRRNAWFWKAKAFFDCLVVDTHACVVPGTQWMKMWTQRPVRYIYIHTGGNHDDDDIWTWIKIHHPFWIKIFTQCPPPHRHHQDPDDPPRDGDMWIATPVGDIDGSVRSSVVVCVVDDPVRCCLSQPSNNRGSSSNQVSQVSCVSVVVDPHHPQGSVSSSSSVLVSQSNVQNNVVVDIGTSVCRSVVVGHPSCVVSCVVSVD

pLDDT: mean 91.98, std 12.9, range [39.88, 98.88]

InterPro domains:
  IPR000683 Gfo/Idh/MocA-like oxidoreductase, N-terminal [PF01408] (7-133)
  IPR004104 Gfo/Idh/MocA-like oxidoreductase, C-terminal [PF02894] (154-387)
  IPR036291 NAD(P)-binding domain superfamily [SSF51735] (3-168)
  IPR050463 Gfo/Idh/MocA family oxidoreductases and glycosidases [PTHR43818] (3-384)

Radius of gyration: 30.86 Å; Cα contacts (8 Å, |Δi|>4): 1822; chains: 2; bounding box: 53×100×68 Å

Nearest PDB structures (foldseek):
  3q2k-assembly2_L  TM=8.787E-01  e=1.328E-24  Bordetella pertussis Tohama I
  6jw7-assembly1_A  TM=8.084E-01  e=5.242E-24  Streptomyces kanamyceticus
  6nor-assembly1_A  TM=7.677E-01  e=7.389E-24  Micromonospora echinospora
  8tdi-assembly6_F  TM=7.523E-01  e=3.222E-22  Collinsella tanakaei
  3ec7-assembly1_A  TM=7.542E-01  e=2.599E-19  Salmonella enterica subsp. enterica serovar Typhimurium str. LT2

Solvent-accessible surface area (backbone atoms only — not comparable to full-atom values): 41211 Å² total; per-residue (Å²): 125,76,94,62,57,42,31,26,30,38,35,27,43,50,73,67,32,53,53,48,52,53,22,49,38,53,34,46,76,54,70,53,72,62,60,43,64,52,30,31,23,15,78,50,57,66,40,17,50,53,44,31,50,48,39,28,73,64,68,69,46,73,34,49,76,31,54,44,65,68,60,43,64,73,70,50,86,48,58,28,35,40,37,39,58,65,32,54,46,35,30,61,52,52,34,53,37,28,73,72,67,19,22,37,39,32,43,63,48,54,29,41,39,66,67,38,23,47,52,33,38,49,40,26,64,74,61,69,36,56,49,31,40,46,63,34,63,59,56,16,59,42,38,44,30,51,31,37,41,49,70,66,64,54,70,24,30,50,72,45,36,39,45,36,41,32,33,22,41,58,53,73,69,67,74,79,36,83,55,57,78,90,53,48,55,52,75,33,45,69,35,36,47,36,37,54,54,46,58,67,32,35,57,52,38,40,40,49,34,69,52,68,41,61,59,41,34,31,37,29,47,56,25,24,42,70,85,51,45,67,37,66,44,90,86,36,68,47,42,30,40,41,34,41,42,31,27,70,85,55,36,44,33,41,43,35,43,27,56,30,36,29,28,62,65,47,37,41,37,36,40,24,14,52,35,1,19,40,40,40,43,48,74,43,93,80,39,93,73,46,60,67,65,64,58,91,86,51,70,84,40,40,35,34,27,29,65,88,66,52,70,39,48,54,69,56,50,40,51,52,45,59,68,69,46,51,73,68,51,40,41,72,61,22,50,78,70,48,63,49,19,54,33,43,51,52,48,50,52,53,34,40,77,70,62,77,40,91,69,60,95,34,25,46,66,56,33,41,54,26,47,20,47,38,49,23,41,49,34,5,40,74,70,66,38,70,27,46,21,63,37,31,64,73,58,78,42,51,78,69,45,44,68,38,31,59,73,72,72,99,125,76,94,61,56,42,31,25,31,38,36,26,42,50,75,67,32,52,52,48,52,54,22,49,38,51,34,44,77,52,69,52,70,62,60,42,65,53,29,32,24,15,78,51,56,68,39,18,51,54,45,31,51,49,39,30,74,65,70,68,46,74,34,48,78,33,53,44,68,68,60,42,65,74,71,48,87,49,57,28,35,40,38,37,58,64,31,54,48,35,29,61,53,53,34,51,38,28,73,71,65,20,23,37,39,31,42,64,49,54,28,41,39,67,67,39,24,47,51,33,37,50,40,26,64,73,60,68,35,56,48,31,41,45,62,34,65,59,54,15,60,36,41,44,30,50,32,38,43,48,69,67,63,54,68,24,30,50,72,46,36,39,44,35,40,36,33,23,41,58,51,74,68,68,72,77,35,83,56,56,77,90,54,49,52,53,76,33,46,68,34,37,48,37,38,53,55,45,58,58,32,34,56,51,39,39,41,48,34,68,52,68,41,60,60,40,32,32,38,28,48,56,25,24,41,71,86,52,45,67,38,64,44,90,86,36,69,48,40,30,40,39,32,40,42,31,28,69,84,55,38,44,34,42,43,34,42,27,55,30,38,30,29,62,65,47,35,40,37,37,41,24,14,52,35,1,20,41,38,32,44,51,75,55,91,86,53,90,77,60,82,52,79,74,54,91,85,52,69,83,39,42,36,34,26,30,65,89,64,52,70,38,47,54,68,56,50,40,49,52,44,60,68,70,45,51,72,69,52,41,40,70,61,22,51,79,70,49,63,50,19,56,33,43,52,52,48,51,50,52,34,39,78,69,64,75,41,93,70,59,96,33,26,46,67,57,35,42,55,27,47,20,46,38,49,24,39,49,34,6,39,73,70,66,37,69,27,46,21,61,37,31,63,72,58,79,42,50,78,70,45,44,68,38,32,60,74,71,72,100

Sequence (820 aa):
MSDQPLRLALIGCGGIARRHVLAMKDLQQRGLGGFEITAVCDANVENAQELAELLNQELGHTPTVYTHHAELLDREPLDGADLCLPHGLHHSIATDCMEAGVHVLCEKPIGVTIKAGRRMAEAAERTGRILSIAVPHRRQPGQRTVHWLLNQSGLIGEPLTFFHHYSRPPEARTDSGPLPPRVLWRRDRLMSGGGMTLDSGFHYCDSMRYFLGDVEKVYAEMREIRSGQVRSVQEHPEDTIFVTLTFKSGVVGNWAWSVAAPGQSHCNVVFHGSKGSLEDTTDSRFRIFHLFERKPGQRESGRVTLDDGTTYTLAQVEEMYRASLSPEEAQRLFPGGADDGFAIEIWEFIELLQGKRTRPEVDAWEGLRSLALGDAIYESAYTGDVVYVEDVLTGKRGTFQAPIDEHWGLMSDQPLRLALIGCGGIARRHVLAMKDLQQRGLGGFEITAVCDANVENAQELAELLNQELGHTPTVYTHHAELLDREPLDGADLCLPHGLHHSIATDCMEAGVHVLCEKPIGVTIKAGRRMAEAAERTGRILSIAVPHRRQPGQRTVHWLLNQSGLIGEPLTFFHHYSRPPEARTDSGPLPPRVLWRRDRLMSGGGMTLDSGFHYCDSMRYFLGDVEKVYAEMREIRSGQVRSVQEHPEDTIFVTLTFKSGVVGNWAWSVAAPGQSHCNVVFHGSKGSLEDTTDSRFRIFHLFERKPGQRESGRVTLDDGTTYTLAQVEEMYRASLSPEEAQRLFPGGADDGFAIEIWEFIELLQGKRTRPEVDAWEGLRSLALGDAIYESAYTGDVVYVEDVLTGKRGTFQAPIDEHWGL